Protein AF-0000000080262424 (afdb_homodimer)

InterPro domains:
  IPR027806 Harbinger transposase-derived nuclease domain [PF13359] (207-364)
  IPR045249 Putative nuclease HARBI1-like [PTHR22930] (76-381)

Sequence (834 aa):
MPSRVNRRQLVRSIDVTILTDLIVTEVLDSSSDDQDRKMDEESESSSDDDHTTTAIARCYAADSRYLSPRQWLPKTKELVDIIFKSDDVTFKRNSRMSRQAFYGIAQKIRDYKVFKNKSNLSQADPAEQLMIALGRFGFDGSGSSLWKDGAYFGVGEGTVNLYTERVMVALLSLERHTVFWPKTAERMQIRRRIEEAHKFRNCIGYVDGTLVGLEEKPAGSGEDYFLRKSGYAINAMIVVDDQKIVRHVYAGWSGGAHDHRVFVYSNFARFPSDYFANGEYLLADSAYPTSDITVPTHKKPAADIAENREFNPIHAGTRVAAEHMIGILKGRFKSLKRLRVHIKEKKDLAWAVYWIRVCCIPHNLLEKDPYDEEWTEEGANAEENEDDELAIHLQADSCQTGRMKREAVKQSVLGRYMPSRVNRRQLVRSIDVTILTDLIVTEVLDSSSDDQDRKMDEESESSSDDDHTTTAIARCYAADSRYLSPRQWLPKTKELVDIIFKSDDVTFKRNSRMSRQAFYGIAQKIRDYKVFKNKSNLSQADPAEQLMIALGRFGFDGSGSSLWKDGAYFGVGEGTVNLYTERVMVALLSLERHTVFWPKTAERMQIRRRIEEAHKFRNCIGYVDGTLVGLEEKPAGSGEDYFLRKSGYAINAMIVVDDQKIVRHVYAGWSGGAHDHRVFVYSNFARFPSDYFANGEYLLADSAYPTSDITVPTHKKPAADIAENREFNPIHAGTRVAAEHMIGILKGRFKSLKRLRVHIKEKKDLAWAVYWIRVCCIPHNLLEKDPYDEEWTEEGANAEENEDDELAIHLQADSCQTGRMKREAVKQSVLGRY

Foldseek 3Di:
DPDPPPVVVVLVVVLVVLLVCLLCCVVVVVPDDDDDPDDDPDDPDDSPVSLLSNLLSVLVVLVPPPPPPCPQPPQCLVLLVCLVPDDQVSVCLQQVFGPVLLVVVLVQLQPPVLQDDPDPDHHDRLSSLSSLLSNQQQDDDPCSQLCNSCVNSRHHSSSSVSSNSSVLSSLVVCCCVQAAADDPVVQVVLQVVCCVVQVQHQERWAKEKDWQAAPDDADDDDDDVCPVPGHWTKIKIWIATQLLGTHDIQILHTPPDFPQVSVCPDCCNVPVVVRGDQQHAHEYAPRHEQDSHYAYQDDPPVCVPPLSVVLRVSSVVSNVSNVVSVLQLCLSGVCRNYPHFHHHDSSRSSVVSSSVSSSSSSSSSCSVTDHDCVSRDVDDPPPPPPCPPVSVVVNVVRDPNRVVSNVVSSCSSVVND/DPDPPVVVVVVVVVLVVLLVCLLCVVVVVVPDDDDDPDDDPDDPDDNPVRLLSNLVSVLVVLVPPPPDPPPQPPQCLVLLVCLVPDDQVSVCLQQVFGPVLLVVLLVQLQPPPLQDDPDPDHHDRLSSLSSLLSNLQQDDDPCSQLCNSCVNSRHHSSSSVSSNSSVLSSLVVCCCVQAAQDDPVVQVVLQVVCCVVQVQHQERWAKDKDKQAAPDDAPDDDDPLCPPPGHWIKIKIFTATQLLGTHDIQIQHTPPDFPQVSVCPDCCNVPVVVRGDQQHAHEYACRHAQDSHYAYQDDPPVCVPPLSVVLRVSSVVSNVSNVVSVLQLCLSRVCRNYPHFHHHDSSRSSVVSSSVSSSSSSSSSCSVTDHDCVSRDVDDDPPPPPCPPVSVVVNVVRDPNRVVSNVVSSCSSVVND

pLDDT: mean 74.92, std 25.89, range [19.5, 97.94]

Secondary structure (DSSP, 8-state):
---TTHHHHHHHHHHHHHHHHHHHHHHHGGG--S-------------THHHHHHHHHHHHHGGGGTTS--------HHHHHHHHTS-HHHHHHHHSS-HHHHHHHHHHHTTSGGG--SSSSPPPPHHHHHHHHHHHHH--SGGG-HHHHHHHHTS-HHHHHHHHHHHHHHHHTTHHHHS----HHHHHHHHHHHHHHH--TTEEEEEEEEEEEESSPPSS--SS----SS-SEEEEEEEE-TTS-EEEEEEEEETTS-HHHHHHTSHHHH-GGGT--TT-EEEE-TTSPP-SSEEEPPPTTGGGSHHHHHHHHHHHHHHHHHHHHHHHHHHHSGGGTEE-----SHHHHHHHHHHHHHHHHHHHHTTTSPPPGGGS------------HHHHHHGGG--HHHHHHHHHHHHHHHT--/---TTHHHHHHHHHHHHHHHHHHHHHHHGGG--S-------------THHHHHHHHHHHHHGGG---S--------THHHHHHHTS-HHHHHHHHSS-HHHHHHHHHHHTTSGGG--SSSSPPPPHHHHHHHHHHHHH--SGGG-HHHHHHHHTS-HHHHHHHHHHHHHHHHTTHHHHS-PPPHHHHHHHHHHHHHHH--TTEEEEEEEEEEEESSPPSS--GGG--SSS--EEEEEEEE-TTS-EEEEEEEEETTS-HHHHHHTSHHHH-GGGT--TT-EEEE-TTSPP-SSEEEPPPTTGGGSHHHHHHHHHHHHHHHHHHHHHHHHHHHSGGGTEE-----SHHHHHHHHHHHHHHHHHHHHTTTSPPPGGGS------------HHHHHHGGG--HHHHHHHHHHHHHHHT--

Solvent-accessible surface area (backbone atoms only — not comparable to full-atom values): 45722 Å² total; per-residue (Å²): 130,86,69,85,64,64,65,57,55,55,60,52,57,56,56,54,53,57,52,54,50,59,60,43,47,69,66,52,54,70,70,69,83,85,80,90,76,82,76,85,80,78,90,84,75,79,67,76,65,50,60,61,46,45,46,44,46,50,48,64,55,62,69,72,68,72,69,65,80,74,72,72,57,84,64,36,60,57,41,43,51,50,47,77,71,42,57,72,67,58,32,23,67,48,52,60,38,49,73,67,57,46,51,51,54,34,57,72,42,50,79,38,68,84,63,56,55,95,52,93,62,76,57,78,53,54,55,60,30,42,44,54,28,28,45,56,37,38,21,15,44,63,27,46,30,57,60,49,44,8,62,52,41,24,46,52,42,67,52,49,53,46,31,29,36,43,41,44,38,42,49,50,71,43,28,79,80,51,44,40,72,70,50,73,70,55,38,52,52,43,14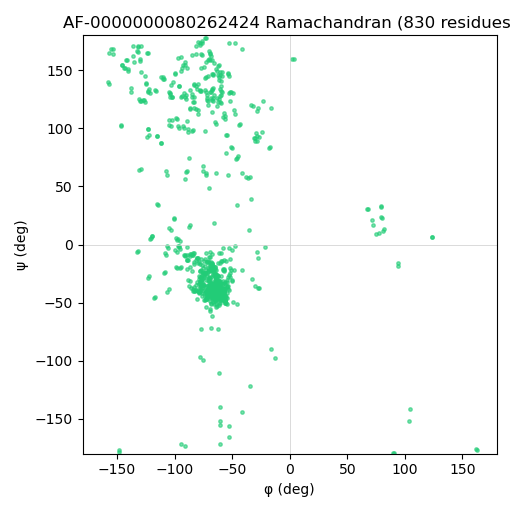,49,52,39,25,72,75,70,44,39,73,43,27,54,32,26,42,48,71,45,68,31,25,32,67,40,66,58,61,76,90,92,68,69,83,55,51,61,77,51,66,50,29,33,24,30,39,40,30,21,36,96,81,53,37,51,30,44,77,54,60,72,39,52,50,73,56,49,56,33,58,55,46,59,70,30,61,63,60,71,43,38,76,81,77,39,60,93,74,30,27,28,42,30,51,57,64,39,56,38,29,71,51,27,40,34,41,64,46,86,67,61,25,70,39,67,70,39,52,59,44,36,57,56,51,49,62,64,42,44,48,46,58,50,38,52,42,48,50,34,25,44,28,22,18,45,56,30,28,86,52,70,33,64,48,70,68,36,44,52,48,51,35,46,54,58,56,40,57,50,33,59,51,44,73,40,69,85,49,83,77,63,69,84,42,41,63,82,59,78,66,77,58,69,69,72,76,47,70,62,57,62,62,56,50,62,71,42,42,73,61,5,54,51,45,41,51,50,51,46,26,54,58,71,67,59,127,130,88,68,83,66,60,63,56,55,51,60,52,54,56,56,53,54,56,50,54,50,60,60,45,47,70,67,52,55,71,68,69,82,87,79,92,73,80,74,86,78,77,88,83,76,80,67,75,66,52,61,61,45,47,47,46,47,48,50,64,55,61,70,72,66,72,68,63,80,73,73,72,59,84,62,36,63,56,41,46,49,50,47,74,70,41,55,71,68,59,33,23,69,4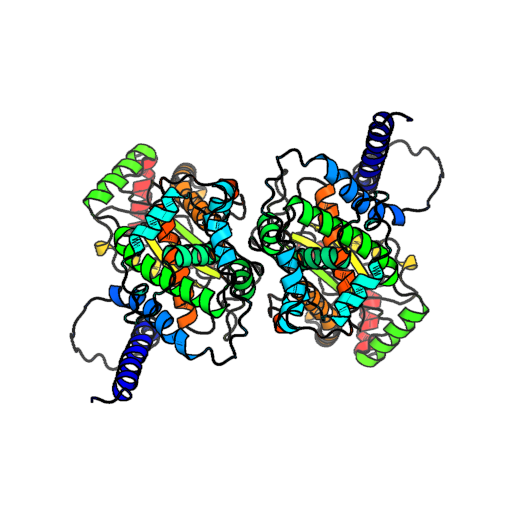9,51,58,38,49,71,67,59,46,52,51,52,35,57,75,40,48,79,38,69,83,65,55,56,95,53,94,61,76,57,78,55,56,55,57,30,42,43,54,29,29,45,55,37,38,21,15,45,65,27,47,31,57,62,49,45,9,62,53,42,23,46,51,41,67,51,48,54,47,32,29,36,44,43,44,39,42,48,50,70,45,27,78,80,51,42,40,73,68,50,72,71,54,37,52,52,42,13,50,51,39,24,72,73,68,45,38,73,42,27,53,32,24,42,46,73,46,65,30,26,32,67,41,69,57,61,75,84,80,70,69,74,51,46,64,78,50,68,44,29,35,24,29,39,39,30,21,36,95,80,54,36,49,30,42,78,55,61,70,39,51,48,75,54,48,56,32,59,57,48,59,70,31,62,61,58,72,42,38,77,82,76,38,61,93,74,28,26,28,42,31,51,56,64,38,60,35,29,72,49,27,40,36,41,66,46,84,68,61,25,69,40,68,70,40,50,59,44,34,58,56,52,48,64,61,42,44,46,45,56,50,37,52,43,49,49,34,27,44,27,22,18,47,56,30,27,86,52,69,32,64,48,71,68,35,44,52,49,51,36,47,53,56,56,40,56,50,32,58,49,44,72,39,70,88,48,84,76,63,68,83,43,42,69,84,54,80,66,75,58,70,70,71,75,47,72,62,57,61,61,56,53,64,70,42,43,70,60,5,53,51,45,40,50,50,50,46,27,53,57,71,66,59,127

Nearest PDB structures (foldseek):
  2p7n-assembly1_A-2  TM=1.293E-01  e=2.116E+00  Chromobacterium violaceum

Radius of gyration: 30.17 Å; Cα contacts (8 Å, |Δi|>4): 1193; chains: 2; bounding box: 90×84×105 Å

Organism: Ramazzottius varieornatus (NCBI:txid947166)

Structure (mmCIF, N/CA/C/O backbone):
data_AF-0000000080262424-model_v1
#
loop_
_entity.id
_entity.type
_entity.pdbx_description
1 polymer 'DDE Tnp4 domain-containing protein'
#
loop_
_atom_site.group_PDB
_atom_site.id
_atom_site.type_symbol
_atom_site.label_atom_id
_atom_site.label_alt_id
_atom_site.label_comp_id
_atom_site.label_asym_id
_atom_site.label_entity_id
_atom_site.label_seq_id
_atom_site.pdbx_PDB_ins_code
_atom_site.Cartn_x
_atom_site.Cartn_y
_atom_site.Cartn_z
_atom_site.occupancy
_atom_site.B_iso_or_equiv
_atom_site.auth_seq_id
_atom_site.auth_comp_id
_atom_site.auth_asym_id
_atom_site.auth_atom_id
_atom_site.pdbx_PDB_model_num
ATOM 1 N N . MET A 1 1 ? 48.031 -15.844 -16.469 1 21.17 1 MET A N 1
ATOM 2 C CA . MET A 1 1 ? 48.094 -14.398 -16.281 1 21.17 1 MET A CA 1
ATOM 3 C C . MET A 1 1 ? 47.406 -13.664 -17.422 1 21.17 1 MET A C 1
ATOM 5 O O . MET A 1 1 ? 47.656 -12.469 -17.641 1 21.17 1 MET A O 1
ATOM 9 N N . PRO A 1 2 ? 46.562 -14.398 -18.344 1 29.42 2 PRO A N 1
ATOM 10 C CA . PRO A 1 2 ? 45.719 -13.773 -19.359 1 29.42 2 PRO A CA 1
ATOM 11 C C . PRO A 1 2 ? 44.812 -12.68 -18.781 1 29.42 2 PRO A C 1
ATOM 13 O O . PRO A 1 2 ? 44.375 -12.773 -17.625 1 29.42 2 PRO A O 1
ATOM 16 N N . SER A 1 3 ? 44.875 -11.422 -19.297 1 25.44 3 SER A N 1
ATOM 17 C CA . SER A 1 3 ? 44.594 -10.078 -18.797 1 25.44 3 SER A CA 1
ATOM 18 C C . SER A 1 3 ? 43.125 -9.898 -18.5 1 25.44 3 SER A C 1
ATOM 20 O O . SER A 1 3 ? 42.25 -10.477 -19.188 1 25.44 3 SER A O 1
ATOM 22 N N . ARG A 1 4 ? 42.688 -9.367 -17.188 1 31.66 4 ARG A N 1
ATOM 23 C CA . ARG A 1 4 ? 41.5 -9.016 -16.438 1 31.66 4 ARG A CA 1
ATOM 24 C C . ARG A 1 4 ? 40.562 -8.141 -17.266 1 31.66 4 ARG A C 1
ATOM 26 O O . ARG A 1 4 ? 39.406 -7.926 -16.891 1 31.66 4 ARG A O 1
ATOM 33 N N . VAL A 1 5 ? 41.125 -7.434 -18.328 1 30.23 5 VAL A N 1
ATOM 34 C CA . VAL A 1 5 ? 40.5 -6.336 -19.062 1 30.23 5 VAL A CA 1
ATOM 35 C C . VAL A 1 5 ? 39.531 -6.895 -20.094 1 30.23 5 VAL A C 1
ATOM 37 O O . VAL A 1 5 ? 38.438 -6.344 -20.281 1 30.23 5 VAL A O 1
ATOM 40 N N . ASN A 1 6 ? 39.875 -7.879 -20.875 1 28.39 6 ASN A N 1
ATOM 41 C CA . ASN A 1 6 ? 39.188 -8.273 -22.094 1 28.39 6 ASN A CA 1
ATOM 42 C C . ASN A 1 6 ? 37.875 -8.992 -21.781 1 28.39 6 ASN A C 1
ATOM 44 O O . ASN A 1 6 ? 37 -9.117 -22.641 1 28.39 6 ASN A O 1
ATOM 48 N N . ARG A 1 7 ? 37.781 -9.664 -20.625 1 26.98 7 ARG A N 1
ATOM 49 C CA . ARG A 1 7 ? 36.562 -10.414 -20.312 1 26.98 7 ARG A CA 1
ATOM 50 C C . ARG A 1 7 ? 35.438 -9.477 -19.906 1 26.98 7 ARG A C 1
ATOM 52 O O . ARG A 1 7 ? 34.281 -9.891 -19.812 1 26.98 7 ARG A O 1
ATOM 59 N N . ARG A 1 8 ? 35.844 -8.203 -19.469 1 29 8 ARG A N 1
ATOM 60 C CA . ARG A 1 8 ? 34.844 -7.215 -19.078 1 29 8 ARG A CA 1
ATOM 61 C C . ARG A 1 8 ? 34.094 -6.664 -20.281 1 29 8 ARG A C 1
ATOM 63 O O . ARG A 1 8 ? 32.906 -6.352 -20.203 1 29 8 ARG A O 1
ATOM 70 N N . GLN A 1 9 ? 34.844 -6.512 -21.406 1 28.81 9 GLN A N 1
ATOM 71 C CA . GLN A 1 9 ? 34.281 -5.902 -22.609 1 28.81 9 GLN A CA 1
ATOM 72 C C . GLN A 1 9 ? 33.281 -6.836 -23.281 1 28.81 9 GLN A C 1
ATOM 74 O O . GLN A 1 9 ? 32.281 -6.383 -23.797 1 28.81 9 GLN A O 1
ATOM 79 N N . LEU A 1 10 ? 33.656 -8.109 -23.391 1 27.2 10 LEU A N 1
ATOM 80 C CA . LEU A 1 10 ? 32.844 -9.031 -24.156 1 27.2 10 LEU A CA 1
ATOM 81 C C . LEU A 1 10 ? 31.516 -9.305 -23.422 1 27.2 10 LEU A C 1
ATOM 83 O O . LEU A 1 10 ? 30.469 -9.391 -24.047 1 27.2 10 LEU A O 1
ATOM 87 N N . VAL A 1 11 ? 31.641 -9.375 -22.109 1 28.83 11 VAL A N 1
ATOM 88 C CA . VAL A 1 11 ? 30.438 -9.703 -21.344 1 28.83 11 VAL A CA 1
ATOM 89 C C . VAL A 1 11 ? 29.469 -8.531 -21.375 1 28.83 11 VAL A C 1
ATOM 91 O O . VAL A 1 11 ? 28.25 -8.719 -21.266 1 28.83 11 VAL A O 1
ATOM 94 N N . ARG A 1 12 ? 29.969 -7.285 -21.688 1 30.77 12 ARG A N 1
ATOM 95 C CA . ARG A 1 12 ? 29.156 -6.074 -21.828 1 30.77 12 ARG A CA 1
ATOM 96 C C . ARG A 1 12 ? 28.359 -6.098 -23.125 1 30.77 12 ARG A C 1
ATOM 98 O O . ARG A 1 12 ? 27.219 -5.633 -23.172 1 30.77 12 ARG A O 1
ATOM 105 N N . SER A 1 13 ? 29.062 -6.426 -24.25 1 29.61 13 SER A N 1
ATOM 106 C CA . SER A 1 13 ? 28.484 -6.258 -25.594 1 29.61 13 SER A CA 1
ATOM 107 C C . SER A 1 13 ? 27.391 -7.289 -25.859 1 29.61 13 SER A C 1
ATOM 109 O O . SER A 1 13 ? 26.391 -6.98 -26.5 1 29.61 13 SER A O 1
ATOM 111 N N . ILE A 1 14 ? 27.734 -8.539 -25.531 1 28.28 14 ILE A N 1
ATOM 112 C CA . ILE A 1 14 ? 26.766 -9.555 -25.953 1 28.28 14 ILE A CA 1
ATOM 113 C C . ILE A 1 14 ? 25.484 -9.414 -25.125 1 28.28 14 ILE A C 1
ATOM 115 O O . ILE A 1 14 ? 24.391 -9.539 -25.672 1 28.28 14 ILE A O 1
ATOM 119 N N . ASP A 1 15 ? 25.656 -9.031 -23.844 1 30.08 15 ASP A N 1
ATOM 120 C CA . ASP A 1 15 ? 24.625 -9.258 -22.844 1 30.08 15 ASP A CA 1
ATOM 121 C C . ASP A 1 15 ? 23.547 -8.188 -22.938 1 30.08 15 ASP A C 1
ATOM 123 O O . ASP A 1 15 ? 22.359 -8.477 -22.734 1 30.08 15 ASP A O 1
ATOM 127 N N . VAL A 1 16 ? 23.938 -6.953 -23.328 1 30.02 16 VAL A N 1
ATOM 128 C CA . VAL A 1 16 ? 23.016 -5.84 -23.516 1 30.02 16 VAL A CA 1
ATOM 129 C C . VAL A 1 16 ? 22.25 -6.016 -24.828 1 30.02 16 VAL A C 1
ATOM 131 O O . VAL A 1 16 ? 21.062 -5.695 -24.906 1 30.02 16 VAL A O 1
ATOM 134 N N . THR A 1 17 ? 22.922 -6.535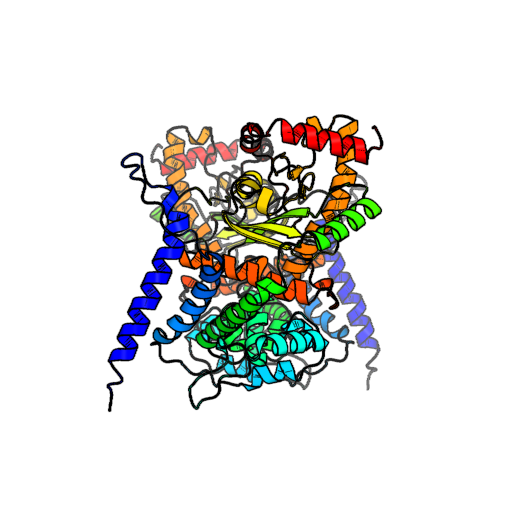 -25.875 1 29.23 17 THR A N 1
ATOM 135 C CA . THR A 1 17 ? 22.344 -6.57 -27.203 1 29.23 17 THR A CA 1
ATOM 136 C C . THR A 1 17 ? 21.203 -7.598 -27.266 1 29.23 17 THR A C 1
ATOM 138 O O . THR A 1 17 ? 20.172 -7.355 -27.906 1 29.23 17 THR A O 1
ATOM 141 N N . ILE A 1 18 ? 21.453 -8.797 -26.594 1 29.95 18 ILE A N 1
ATOM 142 C CA . ILE A 1 18 ? 20.438 -9.828 -26.719 1 29.95 18 ILE A CA 1
ATOM 143 C C . ILE A 1 18 ? 19.219 -9.461 -25.875 1 29.95 18 ILE A C 1
ATOM 145 O O . ILE A 1 18 ? 18.078 -9.758 -26.25 1 29.95 18 ILE A O 1
ATOM 149 N N . LEU A 1 19 ? 19.453 -8.609 -24.812 1 30.17 19 LEU A N 1
ATOM 150 C CA . LEU A 1 19 ? 18.391 -8.203 -23.891 1 30.17 19 LEU A CA 1
ATOM 151 C C . LEU A 1 19 ? 17.375 -7.301 -24.594 1 30.17 19 LEU A C 1
ATOM 153 O O . LEU A 1 19 ? 16.172 -7.469 -24.438 1 30.17 19 LEU A O 1
ATOM 157 N N . THR A 1 20 ? 17.875 -6.293 -25.266 1 29.17 20 THR A N 1
ATOM 158 C CA . THR A 1 20 ? 17.109 -5.277 -25.984 1 29.17 20 THR A CA 1
ATOM 159 C C . THR A 1 20 ? 16.359 -5.895 -27.156 1 29.17 20 THR A C 1
ATOM 161 O O . THR A 1 20 ? 15.219 -5.523 -27.438 1 29.17 20 THR A O 1
ATOM 164 N N . ASP A 1 21 ? 16.938 -6.777 -27.812 1 30.28 21 ASP A N 1
ATOM 165 C CA . ASP A 1 21 ? 16.344 -7.25 -29.062 1 30.28 21 ASP A CA 1
ATOM 166 C C . ASP A 1 21 ? 15.148 -8.164 -28.797 1 30.28 21 ASP A C 1
ATOM 168 O O . ASP A 1 21 ? 14.156 -8.125 -29.516 1 30.28 21 ASP A O 1
ATOM 172 N N . LEU A 1 22 ? 15.188 -8.984 -27.688 1 30.83 22 LEU A N 1
ATOM 173 C CA . LEU A 1 22 ? 14.117 -9.953 -27.484 1 30.83 22 LEU A CA 1
ATOM 174 C C . LEU A 1 22 ? 12.875 -9.281 -26.922 1 30.83 22 LEU A C 1
ATOM 176 O O . LEU A 1 22 ? 11.75 -9.609 -27.297 1 30.83 22 LEU A O 1
ATOM 180 N N . ILE A 1 23 ? 12.992 -8.336 -25.984 1 30.97 23 ILE A N 1
ATOM 181 C CA . ILE A 1 23 ? 11.852 -7.602 -25.438 1 30.97 23 ILE A CA 1
ATOM 182 C C . ILE A 1 23 ? 11.211 -6.746 -26.531 1 30.97 23 ILE A C 1
ATOM 184 O O . ILE A 1 23 ? 9.984 -6.703 -26.656 1 30.97 23 ILE A O 1
ATOM 188 N N . VAL A 1 24 ? 12.055 -6.016 -27.297 1 30.89 24 VAL A N 1
ATOM 189 C CA . VAL A 1 24 ? 11.648 -5.059 -28.312 1 30.89 24 VAL A CA 1
ATOM 190 C C . VAL A 1 24 ? 11.039 -5.801 -29.5 1 30.89 24 VAL A C 1
ATOM 192 O O . VAL A 1 24 ? 10.117 -5.305 -30.141 1 30.89 24 VAL A O 1
ATOM 195 N N . THR A 1 25 ? 11.562 -7.023 -29.703 1 31.34 25 THR A N 1
ATOM 196 C CA . THR A 1 25 ? 11.047 -7.59 -30.953 1 31.34 25 THR A CA 1
ATOM 197 C C . THR A 1 25 ? 9.555 -7.898 -30.828 1 31.34 25 THR A C 1
ATOM 199 O O . THR A 1 25 ? 8.789 -7.668 -31.766 1 31.34 25 THR A O 1
ATOM 202 N N . GLU A 1 26 ? 9.203 -8.508 -29.594 1 32.41 26 GLU A N 1
ATOM 203 C CA . GLU A 1 26 ? 7.816 -8.961 -29.609 1 32.41 26 GLU A CA 1
ATOM 204 C C . GLU A 1 26 ? 6.852 -7.797 -29.391 1 32.41 26 GLU A C 1
ATOM 206 O O . GLU A 1 26 ? 5.777 -7.762 -30 1 32.41 26 GLU A O 1
ATOM 211 N N . VAL A 1 27 ? 7.219 -6.84 -28.547 1 30.53 27 VAL A N 1
ATOM 212 C CA . VAL A 1 27 ? 6.281 -5.738 -28.344 1 30.53 27 VAL A CA 1
ATOM 213 C C . VAL A 1 27 ? 6.332 -4.797 -29.547 1 30.53 27 VAL A C 1
ATOM 215 O O . VAL A 1 27 ? 5.297 -4.297 -29.984 1 30.53 27 VAL A O 1
ATOM 218 N N . LEU A 1 28 ? 7.602 -4.492 -30.016 1 31.19 28 LEU A N 1
ATOM 219 C CA . LEU A 1 28 ? 7.766 -3.455 -31.031 1 31.19 28 LEU A CA 1
ATOM 220 C C . LEU A 1 28 ? 7.27 -3.939 -32.406 1 31.19 28 LEU A C 1
ATOM 222 O O . LEU A 1 28 ? 7.262 -3.18 -33.375 1 31.19 28 LEU A O 1
ATOM 226 N N . ASP A 1 29 ? 7.238 -5.277 -32.531 1 31.3 29 ASP A N 1
ATOM 227 C CA . ASP A 1 29 ? 6.914 -5.586 -33.906 1 31.3 29 ASP A CA 1
ATOM 228 C C . ASP A 1 29 ? 5.535 -5.047 -34.281 1 31.3 29 ASP A C 1
ATOM 230 O O . ASP A 1 29 ? 5.094 -5.191 -35.438 1 31.3 29 ASP A O 1
ATOM 234 N N . SER A 1 30 ? 4.785 -4.727 -33.25 1 28.67 30 SER A N 1
ATOM 235 C CA . SER A 1 30 ? 3.451 -4.562 -33.812 1 28.67 30 SER A CA 1
ATOM 236 C C . SER A 1 30 ? 3.309 -3.211 -34.5 1 28.67 30 SER A C 1
ATOM 238 O O . SER A 1 30 ? 2.256 -2.902 -35.062 1 28.67 30 SER A O 1
ATOM 240 N N . SER A 1 31 ? 4.309 -2.24 -34.219 1 27.61 31 SER A N 1
ATOM 241 C CA . SER A 1 31 ? 3.879 -1.013 -34.875 1 27.61 31 SER A CA 1
ATOM 242 C C . SER A 1 31 ? 4.324 -0.985 -36.344 1 27.61 31 SER A C 1
ATOM 244 O O . SER A 1 31 ? 4.242 0.052 -37 1 27.61 31 SER A O 1
ATOM 246 N N . SER A 1 32 ? 5.492 -1.845 -36.719 1 27.59 32 SER A N 1
ATOM 247 C CA . SER A 1 32 ? 5.973 -1.416 -38.031 1 27.59 32 SER A CA 1
ATOM 248 C C . SER A 1 32 ? 4.887 -1.554 -39.094 1 27.59 32 SER A C 1
ATOM 250 O O . SER A 1 32 ? 4.176 -2.561 -39.125 1 27.59 32 SER A O 1
ATOM 252 N N . ASP A 1 33 ? 4.738 -0.551 -39.969 1 25.78 33 ASP A N 1
ATOM 253 C CA . ASP A 1 33 ? 3.926 -0.289 -41.156 1 25.78 33 ASP A CA 1
ATOM 254 C C . ASP A 1 33 ? 4.066 -1.415 -42.156 1 25.78 33 ASP A C 1
ATOM 256 O O . ASP A 1 33 ? 5 -2.215 -42.094 1 25.78 33 ASP A O 1
ATOM 260 N N . ASP A 1 34 ? 3.812 -1.229 -43.625 1 25.61 34 ASP A N 1
ATOM 261 C CA . ASP A 1 34 ? 3.363 -1.818 -44.875 1 25.61 34 ASP A CA 1
ATOM 262 C C . ASP A 1 34 ? 4.438 -2.725 -45.5 1 25.61 34 ASP A C 1
ATOM 264 O O . ASP A 1 34 ? 4.121 -3.744 -46.094 1 25.61 34 ASP A O 1
ATOM 268 N N . GLN A 1 35 ? 5.648 -2.168 -46.125 1 23.17 35 GLN A N 1
ATOM 269 C CA . GLN A 1 35 ? 5.965 -2.541 -47.5 1 23.17 35 GLN A CA 1
ATOM 270 C C . GLN A 1 35 ? 6.516 -3.961 -47.594 1 23.17 35 GLN A C 1
ATOM 272 O O . GLN A 1 35 ? 6.07 -4.766 -48.406 1 23.17 35 GLN A O 1
ATOM 277 N N . ASP A 1 36 ? 7.969 -4.172 -47.688 1 24.23 36 ASP A N 1
ATOM 278 C CA . ASP A 1 36 ? 8.641 -5.172 -48.531 1 24.23 36 ASP A CA 1
ATOM 279 C C . ASP A 1 36 ? 8.586 -6.551 -47.844 1 24.23 36 ASP A C 1
ATOM 281 O O . ASP A 1 36 ? 9 -6.707 -46.719 1 24.23 36 ASP A O 1
ATOM 285 N N . ARG A 1 37 ? 7.77 -7.684 -48.406 1 21.73 37 ARG A N 1
ATOM 286 C CA . ARG A 1 37 ? 7.516 -9.117 -48.25 1 21.73 37 ARG A CA 1
ATOM 287 C C . ARG A 1 37 ? 8.82 -9.906 -48.281 1 21.73 37 ARG A C 1
ATOM 289 O O . ARG A 1 37 ? 8.836 -11.078 -48.656 1 21.73 37 ARG A O 1
ATOM 296 N N . LYS A 1 38 ? 9.992 -9.453 -48.469 1 22.58 38 LYS A N 1
ATOM 297 C CA . LYS A 1 38 ? 10.93 -10.469 -48.938 1 22.58 38 LYS A CA 1
ATOM 298 C C . LYS A 1 38 ? 10.945 -11.68 -48 1 22.58 38 LYS A C 1
ATOM 300 O O . LYS A 1 38 ? 10.742 -11.539 -46.781 1 22.58 38 LYS A O 1
ATOM 305 N N . MET A 1 39 ? 11.172 -13.07 -48.406 1 19.5 39 MET A N 1
ATOM 306 C CA . MET A 1 39 ? 10.914 -14.5 -48.312 1 19.5 39 MET A CA 1
ATOM 307 C C . MET A 1 39 ? 11.555 -15.086 -47.062 1 19.5 39 MET A C 1
ATOM 309 O O . MET A 1 39 ? 11.336 -16.25 -46.719 1 19.5 39 MET A O 1
ATOM 313 N N . ASP A 1 40 ? 12.672 -14.547 -46.438 1 22 40 ASP A N 1
ATOM 314 C CA . ASP A 1 40 ? 13.547 -15.648 -46.031 1 22 40 ASP A CA 1
ATOM 315 C C . ASP A 1 40 ? 12.953 -16.422 -44.875 1 22 40 ASP A C 1
ATOM 317 O O . ASP A 1 40 ? 12.383 -15.836 -43.938 1 22 40 ASP A O 1
ATOM 321 N N . GLU A 1 41 ? 12.586 -17.781 -44.781 1 22.36 41 GLU A N 1
ATOM 322 C CA . GLU A 1 41 ? 12.016 -18.969 -44.125 1 22.36 41 GLU A CA 1
ATOM 323 C C . GLU A 1 41 ? 12.609 -19.156 -42.75 1 22.36 41 GLU A C 1
ATOM 325 O O . GLU A 1 41 ? 12.375 -20.188 -42.094 1 22.36 41 GLU A O 1
ATOM 330 N N . GLU A 1 42 ? 13.734 -18.438 -42.344 1 22.86 42 GLU A N 1
ATOM 331 C CA . GLU A 1 42 ? 14.562 -19.219 -41.406 1 22.86 42 GLU A CA 1
ATOM 332 C C . GLU A 1 42 ? 13.789 -19.578 -40.156 1 22.86 42 GLU A C 1
ATOM 334 O O . GLU A 1 42 ? 12.75 -18.984 -39.844 1 22.86 42 GLU A O 1
ATOM 339 N N . SER A 1 43 ? 14.555 -19.859 -38.875 1 23.25 43 SER A N 1
ATOM 340 C CA . SER A 1 43 ? 14.539 -20.859 -37.781 1 23.25 43 SER A CA 1
ATOM 341 C C . SER A 1 43 ? 13.609 -20.438 -36.656 1 23.25 43 SER A C 1
ATOM 343 O O . SER A 1 43 ? 13.656 -19.281 -36.219 1 23.25 43 SER A O 1
ATOM 345 N N . GLU A 1 44 ? 12.43 -20.953 -36.375 1 26.27 44 GLU A N 1
ATOM 346 C CA . GLU A 1 44 ? 11.227 -20.922 -35.531 1 26.27 44 GLU A CA 1
ATOM 347 C C . GLU A 1 44 ? 11.578 -21.078 -34.062 1 26.27 44 GLU A C 1
ATOM 349 O O . GLU A 1 44 ? 10.695 -21.109 -33.188 1 26.27 44 GLU A O 1
ATOM 354 N N . SER A 1 45 ? 12.773 -21.641 -33.688 1 25.86 45 SER A N 1
ATOM 355 C CA . SER A 1 45 ? 12.812 -22.469 -32.469 1 25.86 45 SER A CA 1
ATOM 356 C C . SER A 1 45 ? 12.438 -21.688 -31.234 1 25.86 45 SER A C 1
ATOM 358 O O . SER A 1 45 ? 11.516 -22.062 -30.5 1 25.86 45 SER A O 1
ATOM 360 N N . SER A 1 46 ? 13.516 -21.406 -30.234 1 28.53 46 SER A N 1
ATOM 361 C CA . SER A 1 46 ? 13.664 -21.578 -28.781 1 28.53 46 SER A CA 1
ATOM 362 C C . SER A 1 46 ? 13.203 -20.344 -28.031 1 28.53 46 SER A C 1
ATOM 364 O O . SER A 1 46 ? 14 -19.438 -27.766 1 28.53 46 SER A O 1
ATOM 366 N N . SER A 1 47 ? 12.086 -19.891 -28.156 1 30.23 47 SER A N 1
ATOM 367 C CA . SER A 1 47 ? 11.75 -18.578 -27.641 1 30.23 47 SER A CA 1
ATOM 368 C C . SER A 1 47 ? 11.586 -18.609 -26.125 1 30.23 47 SER A C 1
ATOM 370 O O . SER A 1 47 ? 11.422 -17.562 -25.484 1 30.23 47 SER A O 1
ATOM 372 N N . ASP A 1 48 ? 11.266 -19.812 -25.656 1 30.48 48 ASP A N 1
ATOM 373 C CA . ASP A 1 48 ? 10.938 -19.938 -24.234 1 30.48 48 ASP A CA 1
ATOM 374 C C . ASP A 1 48 ? 12.125 -19.547 -23.359 1 30.48 48 ASP A C 1
ATOM 376 O O . ASP A 1 48 ? 11.953 -19.141 -22.203 1 30.48 48 ASP A O 1
ATOM 380 N N . ASP A 1 49 ? 13.344 -19.891 -23.844 1 32.12 49 ASP A N 1
ATOM 381 C CA . ASP A 1 49 ? 14.594 -19.781 -23.094 1 32.12 49 ASP A CA 1
ATOM 382 C C . ASP A 1 49 ? 14.953 -18.312 -22.828 1 32.12 49 ASP A C 1
ATOM 384 O O . ASP A 1 49 ? 15.852 -18.031 -22.047 1 32.12 49 ASP A O 1
ATOM 388 N N . ASP A 1 50 ? 14.18 -17.375 -23.469 1 35.84 50 ASP A N 1
ATOM 389 C CA . ASP A 1 50 ? 14.672 -16 -23.547 1 35.84 50 ASP A CA 1
ATOM 390 C C . ASP A 1 50 ? 14.281 -15.203 -22.312 1 35.84 50 ASP A C 1
ATOM 392 O O . ASP A 1 50 ? 15.047 -14.352 -21.859 1 35.84 50 ASP A O 1
ATOM 396 N N . HIS A 1 51 ? 13.109 -15.586 -21.766 1 36.69 51 HIS A N 1
ATOM 397 C CA . HIS A 1 51 ? 12.617 -14.805 -20.641 1 36.69 51 HIS A CA 1
ATOM 398 C C . HIS A 1 51 ? 13.43 -15.078 -19.375 1 36.69 51 HIS A C 1
ATOM 400 O O . HIS A 1 51 ? 13.703 -14.164 -18.594 1 36.69 51 HIS A O 1
ATOM 406 N N . THR A 1 52 ? 13.734 -16.344 -19.188 1 37.06 52 THR A N 1
ATOM 407 C CA . THR A 1 52 ? 14.57 -16.75 -18.062 1 37.06 52 THR A CA 1
ATOM 408 C C . THR A 1 52 ? 15.953 -16.094 -18.156 1 37.06 52 THR A C 1
ATOM 410 O O . THR A 1 52 ? 16.516 -15.672 -17.156 1 37.06 52 THR A O 1
ATOM 413 N N . THR A 1 53 ? 16.312 -15.914 -19.375 1 37.72 53 THR A N 1
ATOM 414 C CA . THR A 1 53 ? 17.641 -15.383 -19.656 1 37.72 53 THR A CA 1
ATOM 415 C C . THR A 1 53 ? 17.719 -13.898 -19.297 1 37.72 53 THR A C 1
ATOM 417 O O . THR A 1 53 ? 18.719 -13.438 -18.75 1 37.72 53 THR A O 1
ATOM 420 N N . THR A 1 54 ? 16.578 -13.211 -19.422 1 38.28 54 THR A N 1
ATOM 421 C CA . THR A 1 54 ? 16.531 -11.781 -19.141 1 38.28 54 THR A CA 1
ATOM 422 C C . THR A 1 54 ? 16.641 -11.516 -17.641 1 38.28 54 THR A C 1
ATOM 424 O O . THR A 1 54 ? 17.359 -10.609 -17.219 1 38.28 54 THR A O 1
ATOM 427 N N . ALA A 1 55 ? 15.93 -12.219 -16.953 1 38.06 55 ALA A N 1
ATOM 428 C CA . ALA A 1 55 ? 15.984 -12.078 -15.492 1 38.06 55 ALA A CA 1
ATOM 429 C C . ALA A 1 55 ? 17.391 -12.383 -14.969 1 38.06 55 ALA A C 1
ATOM 431 O O . ALA A 1 55 ? 17.891 -11.672 -14.094 1 38.06 55 ALA A O 1
ATOM 432 N N . ILE A 1 56 ? 17.984 -13.359 -15.609 1 38.12 56 ILE A N 1
ATOM 433 C CA . ILE A 1 56 ? 19.344 -13.75 -15.242 1 38.12 56 ILE A CA 1
ATOM 434 C C . ILE A 1 56 ? 20.312 -12.625 -15.594 1 38.12 56 ILE A C 1
ATOM 436 O O . ILE A 1 56 ? 21.188 -12.281 -14.805 1 38.12 56 ILE A O 1
ATOM 440 N N . ALA A 1 57 ? 20.031 -12.055 -16.703 1 36.53 57 ALA A N 1
ATOM 441 C CA . ALA A 1 57 ? 20.922 -11.008 -17.188 1 36.53 57 ALA A CA 1
ATOM 442 C C . ALA A 1 57 ? 20.859 -9.781 -16.281 1 36.53 57 ALA A C 1
ATOM 444 O O . ALA A 1 57 ? 21.891 -9.164 -15.984 1 36.53 57 ALA A O 1
ATOM 445 N N . ARG A 1 58 ? 19.75 -9.484 -15.867 1 37.94 58 ARG A N 1
ATOM 446 C CA . ARG A 1 58 ? 19.609 -8.359 -14.953 1 37.94 58 ARG A CA 1
ATOM 447 C C . ARG A 1 58 ? 20.344 -8.609 -13.648 1 37.94 58 ARG A C 1
ATOM 449 O O . ARG A 1 58 ? 20.969 -7.699 -13.102 1 37.94 58 ARG A O 1
ATOM 456 N N . CYS A 1 59 ? 20.203 -9.789 -13.156 1 36 59 CYS A N 1
ATOM 457 C CA . CYS A 1 59 ? 20.906 -10.125 -11.922 1 36 59 CYS A CA 1
ATOM 458 C C . CYS A 1 59 ? 22.406 -9.945 -12.086 1 36 59 CYS A C 1
ATOM 460 O O . CYS A 1 59 ? 23.078 -9.438 -11.18 1 36 59 CYS A O 1
ATOM 462 N N . TYR A 1 60 ? 22.906 -10.297 -13.211 1 34.53 60 TYR A N 1
ATOM 463 C CA . TYR A 1 60 ? 24.344 -10.234 -13.438 1 34.53 60 TYR A CA 1
ATOM 464 C C . TYR A 1 60 ? 24.797 -8.805 -13.695 1 34.53 60 TYR A C 1
ATOM 466 O O . TYR A 1 60 ? 25.891 -8.414 -13.289 1 34.53 60 TYR A O 1
ATOM 474 N N . ALA A 1 61 ? 23.922 -8.023 -14.266 1 34.44 61 ALA A N 1
ATOM 475 C CA . ALA A 1 61 ? 24.281 -6.648 -14.609 1 34.44 61 ALA A CA 1
ATOM 476 C C . ALA A 1 61 ? 24.266 -5.75 -13.375 1 34.44 61 ALA A C 1
ATOM 478 O O . ALA A 1 61 ? 25.031 -4.797 -13.281 1 34.44 61 ALA A O 1
ATOM 479 N N . ALA A 1 62 ? 23.406 -5.953 -12.461 1 33.97 62 ALA A N 1
ATOM 480 C CA . ALA A 1 62 ? 23.266 -5.109 -11.281 1 33.97 62 ALA A CA 1
ATOM 481 C C . ALA A 1 62 ? 24.562 -5.078 -10.477 1 33.97 62 ALA A C 1
ATOM 483 O O . ALA A 1 62 ? 24.781 -4.172 -9.664 1 33.97 62 ALA A O 1
ATOM 484 N N . ASP A 1 63 ? 25.484 -5.895 -10.664 1 31.34 63 ASP A N 1
ATOM 485 C CA . ASP A 1 63 ? 26.719 -5.891 -9.883 1 31.34 63 ASP A CA 1
ATOM 486 C C . ASP A 1 63 ? 27.516 -4.609 -10.125 1 31.34 63 ASP A C 1
ATOM 488 O O . ASP A 1 63 ? 28.359 -4.23 -9.305 1 31.34 63 ASP A O 1
ATOM 492 N N . SER A 1 64 ? 27.391 -3.934 -11.234 1 30.36 64 SER A N 1
ATOM 493 C CA . SER A 1 64 ? 28.406 -2.918 -11.539 1 30.36 64 SER A CA 1
ATOM 494 C C . SER A 1 64 ? 28.047 -1.578 -10.906 1 30.36 64 SER A C 1
ATOM 496 O O . SER A 1 64 ? 28.844 -0.645 -10.914 1 30.36 64 SER A O 1
ATOM 498 N N . ARG A 1 65 ? 26.859 -1.291 -10.531 1 33.19 65 ARG A N 1
ATOM 499 C CA . ARG A 1 65 ? 26.531 0.102 -10.25 1 33.19 65 ARG A CA 1
ATOM 500 C C . ARG A 1 65 ? 26.812 0.455 -8.797 1 33.19 65 ARG A C 1
ATOM 502 O O . ARG A 1 65 ? 26.453 1.542 -8.336 1 33.19 65 ARG A O 1
ATOM 509 N N . TYR A 1 66 ? 27.219 -0.375 -7.992 1 33.25 66 TYR A N 1
ATOM 510 C CA . TYR A 1 66 ? 27.297 0.046 -6.598 1 33.25 66 TYR A CA 1
ATOM 511 C C . TYR A 1 66 ? 28.406 1.066 -6.398 1 33.25 66 TYR A C 1
ATOM 513 O O . TYR A 1 66 ? 29.547 0.702 -6.086 1 33.25 66 TYR A O 1
ATOM 521 N N . LEU A 1 67 ? 28.5 2.078 -7.195 1 30.77 67 LEU A N 1
ATOM 522 C CA . LEU A 1 67 ? 29.609 2.951 -6.82 1 30.77 67 LEU A CA 1
ATOM 523 C C . LEU A 1 67 ? 29.312 3.654 -5.496 1 30.77 67 LEU A C 1
ATOM 525 O O . LEU A 1 67 ? 30.109 4.477 -5.039 1 30.77 67 LEU A O 1
ATOM 529 N N . SER A 1 68 ? 28.109 3.797 -5.078 1 31.27 68 SER A N 1
ATOM 530 C CA . SER A 1 68 ? 28.031 4.586 -3.85 1 31.27 68 SER A CA 1
ATOM 531 C C . SER A 1 68 ? 28.641 3.826 -2.674 1 31.27 68 SER A C 1
ATOM 533 O O . SER A 1 68 ? 28.594 2.596 -2.629 1 31.27 68 SER A O 1
ATOM 535 N N . PRO A 1 69 ? 29.594 4.477 -1.996 1 32.03 69 PRO A N 1
ATOM 536 C CA . PRO A 1 69 ? 30.234 3.807 -0.856 1 32.03 69 PRO A CA 1
ATOM 537 C C . PRO A 1 69 ? 29.219 3.096 0.042 1 32.03 69 PRO A C 1
ATOM 539 O O . PRO A 1 69 ? 28.156 3.641 0.33 1 32.03 69 PRO A O 1
ATOM 542 N N . ARG A 1 70 ? 29.172 1.794 -0.117 1 37.09 70 ARG A N 1
ATOM 543 C CA . ARG A 1 70 ? 28.375 0.892 0.713 1 37.09 70 ARG A CA 1
ATOM 544 C C . ARG A 1 70 ? 28.547 1.213 2.193 1 37.09 70 ARG A C 1
ATOM 546 O O . ARG A 1 70 ? 29.672 1.191 2.709 1 37.09 70 ARG A O 1
ATOM 553 N N . GLN A 1 71 ? 27.953 2.285 2.574 1 36.44 71 GLN A N 1
ATOM 554 C CA . GLN A 1 71 ? 28.062 2.389 4.023 1 36.44 71 GLN A CA 1
ATOM 555 C C . GLN A 1 71 ? 27.531 1.136 4.711 1 36.44 71 GLN A C 1
ATOM 557 O O . GLN A 1 71 ? 26.375 0.753 4.496 1 36.44 71 GLN A O 1
ATOM 562 N N . TRP A 1 72 ? 28.484 0.312 4.945 1 35.69 72 TRP A N 1
ATOM 563 C CA . TRP A 1 72 ? 28.219 -0.954 5.621 1 35.69 72 TRP A CA 1
ATOM 564 C C . TRP A 1 72 ? 27.406 -0.729 6.898 1 35.69 72 TRP A C 1
ATOM 566 O O . TRP A 1 72 ? 27.797 0.065 7.758 1 35.69 72 TRP A O 1
ATOM 576 N N . LEU A 1 73 ? 26.219 -0.621 6.828 1 41.97 73 LEU A N 1
ATOM 577 C CA . LEU A 1 73 ? 25.547 -0.741 8.117 1 41.97 73 LEU A CA 1
ATOM 578 C C . LEU A 1 73 ? 26.062 -1.956 8.883 1 41.97 73 LEU A C 1
ATOM 580 O O . LEU A 1 73 ? 26.422 -2.971 8.281 1 41.97 73 LEU A O 1
ATOM 584 N N . PRO A 1 74 ? 26.719 -1.831 9.906 1 40.5 74 PRO A N 1
ATOM 585 C CA . PRO A 1 74 ? 27.141 -3.061 10.586 1 40.5 74 PRO A CA 1
ATOM 586 C C . PRO A 1 74 ? 26.234 -4.246 10.273 1 40.5 74 PRO A C 1
ATOM 588 O O . PRO A 1 74 ? 25.016 -4.129 10.359 1 40.5 74 PRO A O 1
ATOM 591 N N . LYS A 1 75 ? 26.578 -5.105 9.32 1 47.47 75 LYS A N 1
ATOM 592 C CA . LYS A 1 75 ? 26.109 -6.332 8.688 1 47.47 75 LYS A CA 1
ATOM 593 C C . LYS A 1 75 ? 25.484 -7.277 9.719 1 47.47 75 LYS A C 1
ATOM 595 O O . LYS A 1 75 ? 26.203 -7.992 10.422 1 47.47 75 LYS A O 1
ATOM 600 N N . THR A 1 76 ? 24.547 -6.961 10.422 1 52.91 76 THR A N 1
ATOM 601 C CA . THR A 1 76 ? 24.156 -7.965 11.414 1 52.91 76 THR A CA 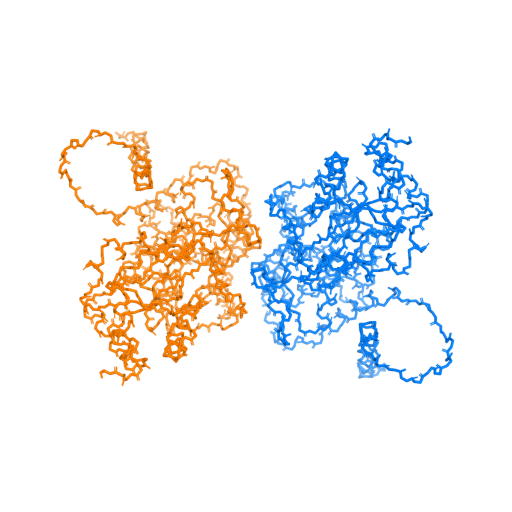1
ATOM 602 C C . THR A 1 76 ? 23.453 -9.141 10.742 1 52.91 76 THR A C 1
ATOM 604 O O . THR A 1 76 ? 22.234 -9.117 10.523 1 52.91 76 THR A O 1
ATOM 607 N N . LYS A 1 77 ? 24.219 -9.852 9.812 1 59.22 77 LYS A N 1
ATOM 608 C CA . LYS A 1 77 ? 23.75 -11.172 9.43 1 59.22 77 LYS A CA 1
ATOM 609 C C . LYS A 1 77 ? 22.938 -11.82 10.555 1 59.22 77 LYS A C 1
ATOM 611 O O . LYS A 1 77 ? 22.125 -12.711 10.312 1 59.22 77 LYS A O 1
ATOM 616 N N . GLU A 1 78 ? 23.094 -11.148 11.57 1 74.06 78 GLU A N 1
ATOM 617 C CA . GLU A 1 78 ? 22.469 -11.656 12.789 1 74.06 78 GLU A CA 1
ATOM 618 C C . GLU A 1 78 ? 20.969 -11.453 12.766 1 74.06 78 GLU A C 1
ATOM 620 O O . GLU A 1 78 ? 20.219 -12.242 13.344 1 74.06 78 GLU A O 1
ATOM 625 N N . LEU A 1 79 ? 20.656 -10.641 11.852 1 81 79 LEU A N 1
ATOM 626 C CA . LEU A 1 79 ? 19.234 -10.344 11.922 1 81 79 LEU A CA 1
ATOM 627 C C . LEU A 1 79 ? 18.422 -11.391 11.156 1 81 79 LEU A C 1
ATOM 629 O O . LEU A 1 79 ? 17.359 -11.812 11.617 1 81 79 LEU A O 1
ATOM 633 N N . VAL A 1 80 ? 19 -11.789 10.094 1 87.81 80 VAL A N 1
ATOM 634 C CA . VAL A 1 80 ? 18.297 -12.82 9.336 1 87.81 80 VAL A CA 1
ATOM 635 C C . VAL A 1 80 ? 18.297 -14.133 10.117 1 87.81 80 VAL A C 1
ATOM 637 O O . VAL A 1 80 ? 17.328 -14.898 10.078 1 87.81 80 VAL A O 1
ATOM 640 N N . ASP A 1 81 ? 19.297 -14.398 10.828 1 88.06 81 ASP A N 1
ATOM 641 C CA . ASP A 1 81 ? 19.438 -15.609 11.633 1 88.06 81 ASP A CA 1
ATOM 642 C C . ASP A 1 81 ? 18.375 -15.656 12.734 1 88.06 81 ASP A C 1
ATOM 644 O O . ASP A 1 81 ? 17.922 -16.734 13.109 1 88.06 81 ASP A O 1
ATOM 648 N N . ILE A 1 82 ? 18.094 -14.469 13.188 1 86.44 82 ILE A N 1
ATOM 649 C CA . ILE A 1 82 ? 17.047 -14.398 14.211 1 86.44 82 ILE A CA 1
ATOM 650 C C . ILE A 1 82 ? 15.742 -14.953 13.656 1 86.44 82 ILE A C 1
ATOM 652 O O . ILE A 1 82 ? 15 -15.633 14.367 1 86.44 82 ILE A O 1
ATOM 656 N N . ILE A 1 83 ? 15.469 -14.797 12.453 1 91.31 83 ILE A N 1
ATOM 657 C CA . ILE A 1 83 ? 14.234 -15.266 11.82 1 91.31 83 ILE A CA 1
ATOM 658 C C . ILE A 1 83 ? 14.266 -16.781 11.688 1 91.31 83 ILE A C 1
ATOM 660 O O . ILE A 1 83 ? 13.289 -17.469 12 1 91.31 83 ILE A O 1
ATOM 664 N N . PHE A 1 84 ? 15.438 -17.344 11.266 1 93 84 PHE A N 1
ATOM 665 C CA . PHE A 1 84 ? 15.57 -18.781 11.078 1 93 84 PHE A CA 1
ATOM 666 C C . PHE A 1 84 ? 15.461 -19.516 12.414 1 93 84 PHE A C 1
ATOM 668 O O . PHE A 1 84 ? 14.992 -20.656 12.469 1 93 84 PHE A O 1
ATOM 675 N N . LYS A 1 85 ? 15.812 -18.797 13.508 1 91.56 85 LYS A N 1
ATOM 676 C CA . LYS A 1 85 ? 15.805 -19.406 14.836 1 91.56 85 LYS A CA 1
ATOM 677 C C . LYS A 1 85 ? 14.508 -19.094 15.578 1 91.56 85 LYS A C 1
ATOM 679 O O . LYS A 1 85 ? 14.305 -19.547 16.703 1 91.56 85 LYS A O 1
ATOM 684 N N . SER A 1 86 ? 13.664 -18.469 14.875 1 90.44 86 SER A N 1
ATOM 685 C CA . SER A 1 86 ? 12.422 -18.047 15.523 1 90.44 86 SER A CA 1
ATOM 686 C C . SER A 1 86 ? 11.422 -19.203 15.594 1 90.44 86 SER A C 1
ATOM 688 O O . SER A 1 86 ? 11.656 -20.266 15.039 1 90.44 86 SER A O 1
ATOM 690 N N . ASP A 1 87 ? 10.281 -18.953 16.375 1 91.44 87 ASP A N 1
ATOM 691 C CA . ASP A 1 87 ? 9.203 -19.938 16.453 1 91.44 87 ASP A CA 1
ATOM 692 C C . ASP A 1 87 ? 8.461 -20.031 15.117 1 91.44 87 ASP A C 1
ATOM 694 O O . ASP A 1 87 ? 8.641 -19.188 14.234 1 91.44 87 ASP A O 1
ATOM 698 N N . ASP A 1 88 ? 7.68 -21.078 14.922 1 91.12 88 ASP A N 1
ATOM 699 C CA . ASP A 1 88 ? 7.035 -21.375 13.648 1 91.12 88 ASP A CA 1
ATOM 700 C C . ASP A 1 88 ? 6.062 -20.281 13.242 1 91.12 88 ASP A C 1
ATOM 702 O O . ASP A 1 88 ? 5.879 -20.016 12.055 1 91.12 88 ASP A O 1
ATOM 706 N N . VAL A 1 89 ? 5.508 -19.562 14.219 1 89.38 89 VAL A N 1
ATOM 707 C CA . VAL A 1 89 ? 4.551 -18.5 13.938 1 89.38 89 VAL A CA 1
ATOM 708 C C . VAL A 1 89 ? 5.273 -17.312 13.312 1 89.38 89 VAL A C 1
ATOM 710 O O . VAL A 1 89 ? 4.863 -16.812 12.266 1 89.38 89 VAL A O 1
ATOM 713 N N . THR A 1 90 ? 6.41 -16.984 13.914 1 89.5 90 THR A N 1
ATOM 714 C CA . THR A 1 90 ? 7.199 -15.859 13.414 1 89.5 90 THR A CA 1
ATOM 715 C C . THR A 1 90 ? 7.84 -16.203 12.07 1 89.5 90 THR A C 1
ATOM 717 O O . THR A 1 90 ? 7.914 -15.352 11.18 1 89.5 90 THR A O 1
ATOM 720 N N . PHE A 1 91 ? 8.273 -17.469 12.07 1 94 91 PHE A N 1
ATOM 721 C CA . PHE A 1 91 ? 8.875 -17.922 10.828 1 94 91 PHE A CA 1
ATOM 722 C C . PHE A 1 91 ? 7.879 -17.828 9.68 1 94 91 PHE A C 1
ATOM 724 O O . PHE A 1 91 ? 8.203 -17.328 8.602 1 94 91 PHE A O 1
ATOM 731 N N . LYS A 1 92 ? 6.664 -18.25 9.914 1 94.44 92 LYS A N 1
ATOM 732 C CA . LYS A 1 92 ? 5.602 -18.266 8.914 1 94.44 92 LYS A CA 1
ATOM 733 C C . LYS A 1 92 ? 5.184 -16.844 8.539 1 94.44 92 LYS A C 1
ATOM 735 O O . LYS A 1 92 ? 4.848 -16.578 7.383 1 94.44 92 LYS A O 1
ATOM 740 N N . ARG A 1 93 ? 5.227 -15.938 9.461 1 92.38 93 ARG A N 1
ATOM 741 C CA . ARG A 1 93 ? 4.879 -14.547 9.188 1 92.38 93 ARG A CA 1
ATOM 742 C C . ARG A 1 93 ? 5.887 -13.906 8.234 1 92.38 93 ARG A C 1
ATOM 744 O O . ARG A 1 93 ? 5.516 -13.102 7.375 1 92.38 93 ARG A O 1
ATOM 751 N N . ASN A 1 94 ? 7.086 -14.328 8.398 1 94.19 94 ASN A N 1
ATOM 752 C CA . ASN A 1 94 ? 8.148 -13.742 7.582 1 94.19 94 ASN A CA 1
ATOM 753 C C . ASN A 1 94 ? 8.234 -14.414 6.215 1 94.19 94 ASN A C 1
ATOM 755 O O . ASN A 1 94 ? 8.422 -13.734 5.199 1 94.19 94 ASN A O 1
ATOM 759 N N . SER A 1 95 ? 8.07 -15.711 6.184 1 95.56 95 SER A N 1
ATOM 760 C CA . SER A 1 95 ? 8.305 -16.469 4.961 1 95.56 95 SER A CA 1
ATOM 761 C C . SER A 1 95 ? 7.008 -16.688 4.188 1 95.56 95 SER A C 1
ATOM 763 O O . SER A 1 95 ? 7.035 -17.094 3.021 1 95.56 95 SER A O 1
ATOM 765 N N . ARG A 1 96 ? 5.824 -16.562 4.871 1 95 96 ARG A N 1
ATOM 766 C CA . ARG A 1 96 ? 4.492 -16.734 4.297 1 95 96 ARG A CA 1
ATOM 767 C C . ARG A 1 96 ? 4.207 -18.203 3.998 1 95 96 ARG A C 1
ATOM 769 O O . ARG A 1 96 ? 3.385 -18.516 3.131 1 95 96 ARG A O 1
ATOM 776 N N . MET A 1 97 ? 4.988 -19.094 4.59 1 95.88 97 MET A N 1
ATOM 777 C CA . MET A 1 97 ? 4.816 -20.547 4.461 1 95.88 97 MET A CA 1
ATOM 778 C C . MET A 1 97 ? 5.375 -21.266 5.68 1 95.88 97 MET A C 1
ATOM 780 O O . MET A 1 97 ? 6.035 -20.656 6.523 1 95.88 97 MET A O 1
ATOM 784 N N . SER A 1 98 ? 4.961 -22.531 5.793 1 95.38 98 SER A N 1
ATOM 785 C CA . SER A 1 98 ? 5.492 -23.344 6.891 1 95.38 98 SER A CA 1
ATOM 786 C C . SER A 1 98 ? 6.988 -23.594 6.719 1 95.38 98 SER A C 1
ATOM 788 O O . SER A 1 98 ? 7.516 -23.484 5.609 1 95.38 98 SER A O 1
ATOM 790 N N . ARG A 1 99 ? 7.691 -23.875 7.863 1 95.19 99 ARG A N 1
ATOM 791 C CA . ARG A 1 99 ? 9.125 -24.156 7.855 1 95.19 99 ARG A CA 1
ATOM 792 C C . ARG A 1 99 ? 9.445 -25.312 6.918 1 95.19 99 ARG A C 1
ATOM 794 O O . ARG A 1 99 ? 10.461 -25.297 6.215 1 95.19 99 ARG A O 1
ATOM 801 N N . GLN A 1 100 ? 8.586 -26.312 6.887 1 94.88 100 GLN A N 1
ATOM 802 C CA . GLN A 1 100 ? 8.781 -27.484 6.027 1 94.88 100 GLN A CA 1
ATOM 803 C C . GLN A 1 100 ? 8.68 -27.109 4.555 1 94.88 100 GLN A C 1
ATOM 805 O O . GLN A 1 100 ? 9.523 -27.5 3.748 1 94.88 100 GLN A O 1
ATOM 810 N N . ALA A 1 101 ? 7.668 -26.328 4.301 1 96.38 101 ALA A N 1
ATOM 811 C CA . ALA A 1 101 ? 7.484 -25.891 2.918 1 96.38 101 ALA A CA 1
ATOM 812 C C . ALA A 1 101 ? 8.633 -24.984 2.467 1 96.38 101 ALA A C 1
ATOM 814 O O . ALA A 1 101 ? 9.086 -25.078 1.323 1 96.38 101 ALA A O 1
ATOM 815 N N . PHE A 1 102 ? 9.086 -24.25 3.342 1 97.44 102 PHE A N 1
ATOM 816 C CA . PHE A 1 102 ? 10.188 -23.328 3.057 1 97.44 102 PHE A CA 1
ATOM 817 C C . PHE A 1 102 ? 11.445 -24.094 2.668 1 97.44 102 PHE A C 1
ATOM 819 O O . PHE A 1 102 ? 12.055 -23.828 1.633 1 97.44 102 PHE A O 1
ATOM 826 N N . TYR A 1 103 ? 11.781 -24.953 3.445 1 96.69 103 TYR A N 1
ATOM 827 C CA . TYR A 1 103 ? 12.992 -25.703 3.176 1 96.69 103 TYR A CA 1
ATOM 828 C C . TYR A 1 103 ? 12.805 -26.625 1.975 1 96.69 103 TYR A C 1
ATOM 830 O O . TYR A 1 103 ? 13.773 -26.938 1.272 1 96.69 103 TYR A O 1
ATOM 838 N N . GLY A 1 104 ? 11.586 -27.047 1.756 1 96.38 104 GLY A N 1
ATOM 839 C CA . GLY A 1 104 ? 11.305 -27.766 0.527 1 96.38 104 GLY A CA 1
ATOM 840 C C . GLY A 1 104 ? 11.602 -26.953 -0.723 1 96.38 104 GLY A C 1
ATOM 841 O O . GLY A 1 104 ? 12.219 -27.453 -1.661 1 96.38 104 GLY A O 1
ATOM 842 N N . ILE A 1 105 ? 11.18 -25.734 -0.741 1 96.88 105 ILE A N 1
ATOM 843 C CA . ILE A 1 105 ? 11.414 -24.859 -1.879 1 96.88 105 ILE A CA 1
ATOM 844 C C . ILE A 1 105 ? 12.891 -24.5 -1.962 1 96.88 105 ILE A C 1
ATOM 846 O O . ILE A 1 105 ? 13.469 -24.484 -3.051 1 96.88 105 ILE A O 1
ATOM 850 N N . ALA A 1 106 ? 13.508 -24.219 -0.765 1 96.81 106 ALA A N 1
ATOM 851 C CA . ALA A 1 106 ? 14.938 -23.906 -0.725 1 96.81 106 ALA A CA 1
ATOM 852 C C . ALA A 1 106 ? 15.766 -25.031 -1.334 1 96.81 106 ALA A C 1
ATOM 854 O O . ALA A 1 106 ? 16.734 -24.781 -2.047 1 96.81 106 ALA A O 1
ATOM 855 N N . GLN A 1 107 ? 15.32 -26.203 -1.078 1 95.56 107 GLN A N 1
ATOM 856 C CA . GLN A 1 107 ? 16.031 -27.359 -1.605 1 95.56 107 GLN A CA 1
ATOM 857 C C . GLN A 1 107 ? 15.852 -27.469 -3.117 1 95.56 107 GLN A C 1
ATOM 859 O O . GLN A 1 107 ? 16.797 -27.828 -3.832 1 95.56 107 GLN A O 1
ATOM 864 N N . LYS A 1 108 ? 14.75 -27.188 -3.574 1 95.69 108 LYS A N 1
ATOM 865 C CA . LYS A 1 108 ? 14.453 -27.281 -5 1 95.69 108 LYS A CA 1
ATOM 866 C C . LYS A 1 108 ? 15.289 -26.297 -5.809 1 95.69 108 LYS A C 1
ATOM 868 O O . LYS A 1 108 ? 15.609 -26.562 -6.973 1 95.69 108 LYS A O 1
ATOM 873 N N . ILE A 1 109 ? 15.648 -25.188 -5.203 1 94.69 109 ILE A N 1
ATOM 874 C CA . ILE A 1 109 ? 16.328 -24.172 -5.988 1 94.69 109 ILE A CA 1
ATOM 875 C C . ILE A 1 109 ? 17.812 -24.156 -5.625 1 94.69 109 ILE A C 1
ATOM 877 O O . ILE A 1 109 ? 18.609 -23.438 -6.254 1 94.69 109 ILE A O 1
ATOM 881 N N . ARG A 1 110 ? 18.281 -24.922 -4.707 1 92.88 110 ARG A N 1
ATOM 882 C CA . ARG A 1 110 ? 19.594 -24.844 -4.086 1 92.88 110 ARG A CA 1
ATOM 883 C C . ARG A 1 110 ? 20.703 -25 -5.125 1 92.88 110 ARG A C 1
ATOM 885 O O . ARG A 1 110 ? 21.734 -24.344 -5.039 1 92.88 110 ARG A O 1
ATOM 892 N N . ASP A 1 111 ? 20.453 -25.844 -6.082 1 89.44 111 ASP A N 1
ATOM 893 C CA . ASP A 1 111 ? 21.547 -26.203 -6.98 1 89.44 111 ASP A CA 1
ATOM 894 C C . ASP A 1 111 ? 21.469 -25.406 -8.281 1 89.44 111 ASP A C 1
ATOM 896 O O . ASP A 1 111 ? 22.25 -25.672 -9.211 1 89.44 111 ASP A O 1
ATOM 900 N N . TYR A 1 112 ? 20.594 -24.547 -8.312 1 90.5 112 TYR A N 1
ATOM 901 C CA . TYR A 1 112 ? 20.5 -23.75 -9.531 1 90.5 112 TYR A CA 1
ATOM 902 C C . TYR A 1 112 ? 21.766 -22.906 -9.734 1 90.5 112 TYR A C 1
ATOM 904 O O . TYR A 1 112 ? 22.391 -22.5 -8.758 1 90.5 112 TYR A O 1
ATOM 912 N N . LYS A 1 113 ? 22.125 -22.609 -10.93 1 86.12 113 LYS A N 1
ATOM 913 C CA . LYS A 1 113 ? 23.422 -22.031 -11.328 1 86.12 113 LYS A CA 1
ATOM 914 C C . LYS A 1 113 ? 23.594 -20.641 -10.75 1 86.12 113 LYS A C 1
ATOM 916 O O . LYS A 1 113 ? 24.734 -20.203 -10.5 1 86.12 113 LYS A O 1
ATOM 921 N N . VAL A 1 114 ? 22.516 -19.938 -10.461 1 84.88 114 VAL A N 1
ATOM 922 C CA . VAL A 1 114 ? 22.594 -18.547 -10.039 1 84.88 114 VAL A CA 1
ATOM 923 C C . VAL A 1 114 ? 23.203 -18.469 -8.641 1 84.88 114 VAL A C 1
ATOM 925 O O . VAL A 1 114 ? 23.781 -17.438 -8.266 1 84.88 114 VAL A O 1
ATOM 928 N N . PHE A 1 115 ? 23.156 -19.609 -7.867 1 88.19 115 PHE A N 1
ATOM 929 C CA . PHE A 1 115 ? 23.656 -19.609 -6.5 1 88.19 115 PHE A CA 1
ATOM 930 C C . PHE A 1 115 ? 25.078 -20.156 -6.449 1 88.19 115 PHE A C 1
ATOM 932 O O . PHE A 1 115 ? 25.656 -20.297 -5.371 1 88.19 115 PHE A O 1
ATOM 939 N N . LYS A 1 116 ? 25.562 -20.531 -7.555 1 81.19 116 LYS A N 1
ATOM 940 C CA . LYS A 1 116 ? 26.906 -21.078 -7.617 1 81.19 116 LYS A CA 1
ATOM 941 C C . LYS A 1 116 ? 27.891 -20.078 -8.203 1 81.19 116 LYS A C 1
ATOM 943 O O . LYS A 1 116 ? 27.562 -19.344 -9.133 1 81.19 116 LYS A O 1
ATOM 948 N N . ASN A 1 117 ? 28.625 -19.516 -7.312 1 67.5 117 ASN A N 1
ATOM 949 C CA . ASN A 1 117 ? 29.656 -18.625 -7.824 1 67.5 117 ASN A CA 1
ATOM 950 C C . ASN A 1 117 ? 30.984 -19.344 -8.047 1 67.5 117 ASN A C 1
ATOM 952 O O . ASN A 1 117 ? 31.266 -20.344 -7.391 1 67.5 117 ASN A O 1
ATOM 956 N N . LYS A 1 118 ? 31.516 -19.156 -9.188 1 60.59 118 LYS A N 1
ATOM 957 C CA . LYS A 1 118 ? 32.844 -19.719 -9.492 1 60.59 118 LYS A CA 1
ATOM 958 C C . LYS A 1 118 ? 33.906 -19.156 -8.555 1 60.59 118 LYS A C 1
ATOM 960 O O . LYS A 1 118 ? 35.062 -19.484 -8.68 1 60.59 118 LYS A O 1
ATOM 965 N N . SER A 1 119 ? 33.406 -18.203 -7.816 1 55.72 119 SER A N 1
ATOM 966 C CA . SER A 1 119 ? 34.438 -17.578 -7.004 1 55.72 119 SER A CA 1
ATOM 967 C C . SER A 1 119 ? 34.594 -18.281 -5.66 1 55.72 119 SER A C 1
ATOM 969 O O . SER A 1 119 ? 33.75 -19.078 -5.266 1 55.72 119 SER A O 1
ATOM 971 N N . ASN A 1 120 ? 35.812 -18.25 -5.047 1 55.03 120 ASN A N 1
ATOM 972 C CA . ASN A 1 120 ? 36.188 -18.766 -3.742 1 55.03 120 ASN A CA 1
ATOM 973 C C . ASN A 1 120 ? 35.312 -18.203 -2.625 1 55.03 120 ASN A C 1
ATOM 975 O O . ASN A 1 120 ? 35.406 -18.656 -1.484 1 55.03 120 ASN A O 1
ATOM 979 N N . LEU A 1 121 ? 34.562 -17.156 -2.928 1 54.75 121 LEU A N 1
ATOM 980 C CA . LEU A 1 121 ? 33.688 -16.625 -1.867 1 54.75 121 LEU A CA 1
ATOM 981 C C . LEU A 1 121 ? 32.281 -17.141 -2.021 1 54.75 121 LEU A C 1
ATOM 983 O O . LEU A 1 121 ? 31.641 -16.922 -3.057 1 54.75 121 LEU A O 1
ATOM 987 N N . SER A 1 122 ? 32.094 -17.969 -1.108 1 63.38 122 SER A N 1
ATOM 988 C CA . SER A 1 122 ? 30.781 -18.625 -1.141 1 63.38 122 SER A CA 1
ATOM 989 C C . SER A 1 122 ? 29.641 -17.625 -1.029 1 63.38 122 SER A C 1
ATOM 991 O O . SER A 1 122 ? 29.766 -16.625 -0.322 1 63.38 122 SER A O 1
ATOM 993 N N . GLN A 1 123 ? 28.766 -17.75 -1.94 1 80.19 123 GLN A N 1
ATOM 994 C CA . GLN A 1 123 ? 27.547 -16.953 -1.88 1 80.19 123 GLN A CA 1
ATOM 995 C C . GLN A 1 123 ? 26.734 -17.281 -0.629 1 80.19 123 GLN A C 1
AT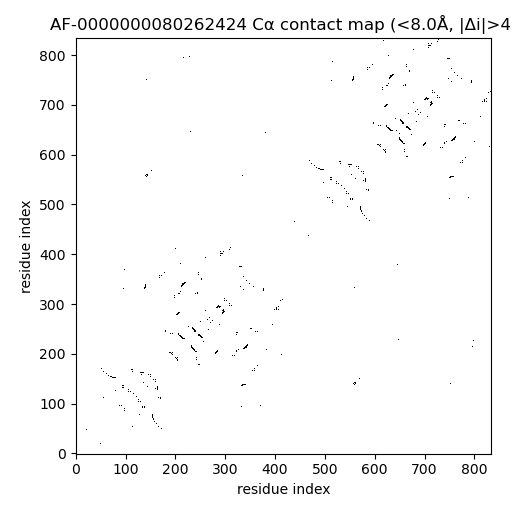OM 997 O O . GLN A 1 123 ? 26.938 -18.328 -0.014 1 80.19 123 GLN A O 1
ATOM 1002 N N . ALA A 1 124 ? 25.969 -16.266 -0.227 1 85.69 124 ALA A N 1
ATOM 1003 C CA . ALA A 1 124 ? 25.047 -16.516 0.887 1 85.69 124 ALA A CA 1
ATOM 1004 C C . ALA A 1 124 ? 24.172 -17.734 0.621 1 85.69 124 ALA A C 1
ATOM 1006 O O . ALA A 1 124 ? 23.875 -18.047 -0.533 1 85.69 124 ALA A O 1
ATOM 1007 N N . ASP A 1 125 ? 23.844 -18.469 1.585 1 90.69 125 ASP A N 1
ATOM 1008 C CA . ASP A 1 125 ? 22.984 -19.641 1.506 1 90.69 125 ASP A CA 1
ATOM 1009 C C . ASP A 1 125 ? 21.688 -19.328 0.747 1 90.69 125 ASP A C 1
ATOM 1011 O O . ASP A 1 125 ? 21.062 -18.297 0.988 1 90.69 125 ASP A O 1
ATOM 1015 N N . PRO A 1 126 ? 21.406 -20.188 -0.193 1 94.12 126 PRO A N 1
ATOM 1016 C CA . PRO A 1 126 ? 20.188 -19.953 -0.961 1 94.12 126 PRO A CA 1
ATOM 1017 C C . PRO A 1 126 ? 18.953 -19.812 -0.073 1 94.12 126 PRO A C 1
ATOM 1019 O O . PRO A 1 126 ? 18.031 -19.062 -0.419 1 94.12 126 PRO A O 1
ATOM 1022 N N . ALA A 1 127 ? 18.938 -20.484 1.005 1 95.81 127 ALA A N 1
ATOM 1023 C CA . ALA A 1 127 ? 17.812 -20.359 1.935 1 95.81 127 ALA A CA 1
ATOM 1024 C C . ALA A 1 127 ? 17.703 -18.938 2.486 1 95.81 127 ALA A C 1
ATOM 1026 O O . ALA A 1 127 ? 16.594 -18.422 2.672 1 95.81 127 ALA A O 1
ATOM 1027 N N . GLU A 1 128 ? 18.797 -18.328 2.787 1 95.44 128 GLU A N 1
ATOM 1028 C CA . GLU A 1 128 ? 18.812 -16.953 3.262 1 95.44 128 GLU A CA 1
ATOM 1029 C C . GLU A 1 128 ? 18.312 -15.992 2.184 1 95.44 128 GLU A C 1
ATOM 1031 O O . GLU A 1 128 ? 17.547 -15.07 2.473 1 95.44 128 GLU A O 1
ATOM 1036 N N . GLN A 1 129 ? 18.781 -16.234 0.949 1 96.56 129 GLN A N 1
ATOM 1037 C CA . GLN A 1 129 ? 18.344 -15.391 -0.164 1 96.56 129 GLN A CA 1
ATOM 1038 C C . GLN A 1 129 ? 16.844 -15.547 -0.418 1 96.56 129 GLN A C 1
ATOM 1040 O O . GLN A 1 129 ? 16.156 -14.57 -0.719 1 96.56 129 GLN A O 1
ATOM 1045 N N . LEU A 1 130 ? 16.406 -16.766 -0.239 1 97.88 130 LEU A N 1
ATOM 1046 C CA . LEU A 1 130 ? 14.992 -17.047 -0.397 1 97.88 130 LEU A CA 1
ATOM 1047 C C . LEU A 1 130 ? 14.172 -16.312 0.667 1 97.88 130 LEU A C 1
ATOM 1049 O O . LEU A 1 130 ? 13.125 -15.742 0.369 1 97.88 130 LEU A O 1
ATOM 1053 N N . MET A 1 131 ? 14.656 -16.25 1.904 1 97.44 131 MET A N 1
ATOM 1054 C CA . MET A 1 131 ? 13.969 -15.578 3.002 1 97.44 131 MET A CA 1
ATOM 1055 C C . MET A 1 131 ? 13.797 -14.094 2.711 1 97.44 131 MET A C 1
ATOM 1057 O O . MET A 1 131 ? 12.719 -13.531 2.91 1 97.44 131 MET A O 1
ATOM 1061 N N . ILE A 1 132 ? 14.805 -13.523 2.246 1 96.88 132 ILE A N 1
ATOM 1062 C CA . ILE A 1 132 ? 14.789 -12.094 1.949 1 96.88 132 ILE A CA 1
ATOM 1063 C C . ILE A 1 132 ? 13.859 -11.82 0.775 1 96.88 132 ILE A C 1
ATOM 1065 O O . ILE A 1 132 ? 13.07 -10.867 0.81 1 96.88 132 ILE A O 1
ATOM 1069 N N . ALA A 1 133 ? 13.953 -12.656 -0.232 1 97.69 133 ALA A N 1
ATOM 1070 C CA . ALA A 1 133 ? 13.078 -12.492 -1.39 1 97.69 133 ALA A CA 1
ATOM 1071 C C . ALA A 1 133 ? 11.609 -12.641 -0.993 1 97.69 133 ALA A C 1
ATOM 1073 O O . ALA A 1 133 ? 10.75 -11.906 -1.49 1 97.69 133 ALA A O 1
ATOM 1074 N N . LEU A 1 134 ? 11.352 -13.633 -0.129 1 97.69 134 LEU A N 1
ATOM 1075 C CA . LEU A 1 134 ? 9.984 -13.844 0.344 1 97.69 134 LEU A CA 1
ATOM 1076 C C . LEU A 1 134 ? 9.5 -12.641 1.154 1 97.69 134 LEU A C 1
ATOM 1078 O O . LEU A 1 134 ? 8.312 -12.32 1.143 1 97.69 134 LEU A O 1
ATOM 1082 N N . GLY A 1 135 ? 10.43 -11.961 1.841 1 95.81 135 GLY A N 1
ATOM 1083 C CA . GLY A 1 135 ? 10.109 -10.703 2.504 1 95.81 135 GLY A CA 1
ATOM 1084 C C . GLY A 1 135 ? 9.656 -9.617 1.543 1 95.81 135 GLY A C 1
ATOM 1085 O O . GLY A 1 135 ? 8.773 -8.82 1.868 1 95.81 135 GLY A O 1
ATOM 1086 N N . ARG A 1 136 ? 10.234 -9.633 0.383 1 96.12 136 ARG A N 1
ATOM 1087 C CA . ARG A 1 136 ? 9.883 -8.68 -0.659 1 96.12 136 ARG A CA 1
ATOM 1088 C C . ARG A 1 136 ? 8.547 -9.039 -1.301 1 96.12 136 ARG A C 1
ATOM 1090 O O . ARG A 1 136 ? 7.746 -8.156 -1.617 1 96.12 136 ARG A O 1
ATOM 1097 N N . PHE A 1 137 ? 8.305 -10.305 -1.399 1 97.19 137 PHE A N 1
ATOM 1098 C CA . PHE A 1 137 ? 7.066 -10.773 -2.014 1 97.19 137 PHE A CA 1
ATOM 1099 C C . PHE A 1 137 ? 5.898 -10.641 -1.044 1 97.19 137 PHE A C 1
ATOM 1101 O O . PHE A 1 137 ? 4.781 -10.312 -1.45 1 97.19 137 PHE A O 1
ATOM 1108 N N . GLY A 1 138 ? 6.148 -10.883 0.122 1 96.06 138 GLY A N 1
ATOM 1109 C CA . GLY A 1 138 ? 5.105 -11.133 1.103 1 96.06 138 GLY A CA 1
ATOM 1110 C C . GLY A 1 138 ? 4.523 -9.859 1.691 1 96.06 138 GLY A C 1
ATOM 1111 O O . GLY A 1 138 ? 3.504 -9.898 2.383 1 96.06 138 GLY A O 1
ATOM 1112 N N . PHE A 1 139 ? 5.145 -8.727 1.399 1 94 139 PHE A N 1
ATOM 1113 C CA . PHE A 1 139 ? 4.691 -7.496 2.037 1 94 139 PHE A CA 1
ATOM 1114 C C . PHE A 1 139 ? 4.59 -6.367 1.021 1 94 139 PHE A C 1
ATOM 1116 O O . PHE A 1 139 ? 5.199 -6.43 -0.049 1 94 139 PHE A O 1
ATOM 1123 N N . ASP A 1 140 ? 3.775 -5.367 1.344 1 91.31 140 ASP A N 1
ATOM 1124 C CA . ASP A 1 140 ? 3.584 -4.234 0.447 1 91.31 140 ASP A CA 1
ATOM 1125 C C . ASP A 1 140 ? 3.715 -2.91 1.199 1 91.31 140 ASP A C 1
ATOM 1127 O O . ASP A 1 140 ? 3.906 -2.9 2.416 1 91.31 140 ASP A O 1
ATOM 1131 N N . GLY A 1 141 ? 3.775 -1.803 0.441 1 89.19 141 GLY A N 1
ATOM 1132 C CA . GLY A 1 141 ? 3.801 -0.466 1.012 1 89.19 141 GLY A CA 1
ATOM 1133 C C . GLY A 1 141 ? 5.207 0.045 1.271 1 89.19 141 GLY A C 1
ATOM 1134 O O . GLY A 1 141 ? 6.184 -0.656 1.009 1 89.19 141 GLY A O 1
ATOM 1135 N N . SER A 1 142 ? 5.23 1.25 1.795 1 89.5 142 SER A N 1
ATOM 1136 C CA . SER A 1 142 ? 6.512 1.899 2.045 1 89.5 142 SER A CA 1
ATOM 1137 C C . SER A 1 142 ? 7.266 1.219 3.184 1 89.5 142 SER A C 1
ATOM 1139 O O . SER A 1 142 ? 8.484 1.372 3.311 1 89.5 142 SER A O 1
ATOM 1141 N N . GLY A 1 143 ? 6.547 0.482 3.957 1 90.81 143 GLY A N 1
ATOM 1142 C CA . GLY A 1 143 ? 7.188 -0.309 4.996 1 90.81 143 GLY A CA 1
ATOM 1143 C C . GLY A 1 143 ? 8.031 -1.441 4.449 1 90.81 143 GLY A C 1
ATOM 1144 O O . GLY A 1 143 ? 8.844 -2.023 5.172 1 90.81 143 GLY A O 1
ATOM 1145 N N . SER A 1 144 ? 7.828 -1.713 3.232 1 91.44 144 SER A N 1
ATOM 1146 C CA . SER A 1 144 ? 8.609 -2.752 2.572 1 91.44 144 SER A CA 1
ATOM 1147 C C . SER A 1 144 ? 9.477 -2.17 1.46 1 91.44 144 SER A C 1
ATOM 1149 O O . SER A 1 144 ? 9.625 -2.777 0.397 1 91.44 144 SER A O 1
ATOM 1151 N N . SER A 1 145 ? 9.945 -0.985 1.705 1 90.69 145 SER A N 1
ATOM 1152 C CA . SER A 1 145 ? 10.914 -0.403 0.779 1 90.69 145 SER A CA 1
ATOM 1153 C C . SER A 1 145 ? 12.258 -1.127 0.849 1 90.69 145 SER A C 1
ATOM 1155 O O . SER A 1 145 ? 12.531 -1.838 1.817 1 90.69 145 SER A O 1
ATOM 1157 N N . LEU A 1 146 ? 13.086 -0.917 -0.15 1 91.12 146 LEU A N 1
ATOM 1158 C CA . LEU A 1 146 ? 14.367 -1.612 -0.228 1 91.12 146 LEU A CA 1
ATOM 1159 C C . LEU A 1 146 ? 15.234 -1.298 0.989 1 91.12 146 LEU A C 1
ATOM 1161 O O . LEU A 1 146 ? 15.844 -2.197 1.571 1 91.12 146 LEU A O 1
ATOM 1165 N N . TRP A 1 147 ? 15.242 -0.033 1.292 1 90.25 147 TRP A N 1
ATOM 1166 C CA . TRP A 1 147 ? 16.109 0.334 2.406 1 90.25 147 TRP A CA 1
ATOM 1167 C C . TRP A 1 147 ? 15.555 -0.21 3.723 1 90.25 147 TRP A C 1
ATOM 1169 O O . TRP A 1 147 ? 16.328 -0.636 4.59 1 90.25 147 TRP A O 1
ATOM 1179 N N . LYS A 1 148 ? 14.273 -0.195 3.873 1 92.38 148 LYS A N 1
ATOM 1180 C CA . LYS A 1 148 ? 13.68 -0.696 5.109 1 92.38 148 LYS A CA 1
ATOM 1181 C C . LYS A 1 148 ? 13.867 -2.205 5.238 1 92.38 148 LYS A C 1
ATOM 1183 O O . LYS A 1 148 ? 14.18 -2.705 6.32 1 92.38 148 LYS A O 1
ATOM 1188 N N . ASP A 1 149 ? 13.609 -2.914 4.164 1 93.25 149 ASP A N 1
ATOM 1189 C CA . ASP A 1 149 ? 13.852 -4.355 4.16 1 93.25 149 ASP A CA 1
ATOM 1190 C C . ASP A 1 149 ? 15.312 -4.664 4.457 1 93.25 149 ASP A C 1
ATOM 1192 O O . ASP A 1 149 ? 15.617 -5.617 5.176 1 93.25 149 ASP A O 1
ATOM 1196 N N . GLY A 1 150 ? 16.188 -3.859 3.768 1 92.94 150 GLY A N 1
ATOM 1197 C CA . GLY A 1 150 ? 17.594 -4.031 4.074 1 92.94 150 GLY A CA 1
ATOM 1198 C C . GLY A 1 150 ? 17.906 -3.883 5.551 1 92.94 150 GLY A C 1
ATOM 1199 O O . GLY A 1 150 ? 18.609 -4.715 6.125 1 92.94 150 GLY A O 1
ATOM 1200 N N . ALA A 1 151 ? 17.391 -2.906 6.152 1 90.12 151 ALA A N 1
ATOM 1201 C CA . ALA A 1 151 ? 17.609 -2.678 7.578 1 90.12 151 ALA A CA 1
ATOM 1202 C C . ALA A 1 151 ? 16.984 -3.799 8.414 1 90.12 151 ALA A C 1
ATOM 1204 O O . ALA A 1 151 ? 17.547 -4.199 9.43 1 90.12 151 ALA A O 1
ATOM 1205 N N . TYR A 1 152 ? 15.883 -4.301 7.996 1 91.44 152 TYR A N 1
ATOM 1206 C CA . TYR A 1 152 ? 15.172 -5.355 8.711 1 91.44 152 TYR A CA 1
ATOM 1207 C C . TYR A 1 152 ? 15.969 -6.652 8.703 1 91.44 152 TYR A C 1
ATOM 1209 O O . TYR A 1 152 ? 16.047 -7.344 9.719 1 91.44 152 TYR A O 1
ATOM 1217 N N . PHE A 1 153 ? 16.547 -7.008 7.562 1 92.44 153 PHE A N 1
ATOM 1218 C CA . PHE A 1 153 ? 17.25 -8.273 7.406 1 92.44 153 PHE A CA 1
ATOM 1219 C C . PHE A 1 153 ? 18.734 -8.109 7.73 1 92.44 153 PHE A C 1
ATOM 1221 O O . PHE A 1 153 ? 19.469 -9.094 7.797 1 92.44 153 PHE A O 1
ATOM 1228 N N . GLY A 1 154 ? 19.141 -6.879 7.891 1 89.19 154 GLY A N 1
ATOM 1229 C CA . GLY A 1 154 ? 20.531 -6.625 8.234 1 89.19 154 GLY A CA 1
ATOM 1230 C C . GLY A 1 154 ? 21.469 -6.707 7.039 1 89.19 154 GLY A C 1
ATOM 1231 O O . GLY A 1 154 ? 22.578 -7.211 7.152 1 89.19 154 GLY A O 1
ATOM 1232 N N . VAL A 1 155 ? 20.984 -6.324 5.902 1 91.12 155 VAL A N 1
ATOM 1233 C CA . VAL A 1 155 ? 21.781 -6.32 4.688 1 91.12 155 VAL A CA 1
ATOM 1234 C C . VAL A 1 155 ? 21.609 -5 3.947 1 91.12 155 VAL A C 1
ATOM 1236 O O . VAL A 1 155 ? 20.734 -4.199 4.301 1 91.12 155 VAL A O 1
ATOM 1239 N N . GLY A 1 156 ? 22.484 -4.773 2.979 1 90.31 156 GLY A N 1
ATOM 1240 C CA . GLY A 1 156 ? 22.375 -3.562 2.178 1 90.31 156 GLY A CA 1
ATOM 1241 C C . GLY A 1 156 ? 21.219 -3.598 1.205 1 90.31 156 GLY A C 1
ATOM 1242 O O . GLY A 1 156 ? 20.719 -4.672 0.855 1 90.31 156 GLY A O 1
ATOM 1243 N N . GLU A 1 157 ? 20.812 -2.4 0.837 1 90.88 157 GLU A N 1
ATOM 1244 C CA . GLU A 1 157 ? 19.719 -2.273 -0.121 1 90.88 157 GLU A CA 1
ATOM 1245 C C . GLU A 1 157 ? 20.016 -3.023 -1.414 1 90.88 157 GLU A C 1
ATOM 1247 O O . GLU A 1 157 ? 19.156 -3.721 -1.955 1 90.88 157 GLU A O 1
ATOM 1252 N N . GLY A 1 158 ? 21.188 -2.854 -1.89 1 91.06 158 GLY A N 1
ATOM 1253 C CA . GLY A 1 158 ? 21.594 -3.533 -3.107 1 91.06 158 GLY A CA 1
ATOM 1254 C C . GLY A 1 158 ? 21.562 -5.047 -2.984 1 91.06 158 GLY A C 1
ATOM 1255 O O . GLY A 1 158 ? 21.219 -5.742 -3.938 1 91.06 158 GLY A O 1
ATOM 1256 N N . THR A 1 159 ? 21.906 -5.551 -1.807 1 92.12 159 THR A N 1
ATOM 1257 C CA . THR A 1 159 ? 21.906 -6.988 -1.545 1 92.12 159 THR A CA 1
ATOM 1258 C C . THR A 1 159 ? 20.484 -7.531 -1.561 1 92.12 159 THR A C 1
ATOM 1260 O O . THR A 1 159 ? 20.234 -8.625 -2.072 1 92.12 159 THR A O 1
ATOM 1263 N N . VAL A 1 160 ? 19.578 -6.762 -0.956 1 94.38 160 VAL A N 1
ATOM 1264 C CA . VAL A 1 160 ? 18.172 -7.16 -0.983 1 94.38 160 VAL A CA 1
ATOM 1265 C C . VAL A 1 160 ? 17.703 -7.332 -2.428 1 94.38 160 VAL A C 1
ATOM 1267 O O . VAL A 1 160 ? 17.094 -8.344 -2.777 1 94.38 160 VAL A O 1
ATOM 1270 N N . ASN A 1 161 ? 18 -6.371 -3.229 1 92.06 161 ASN A N 1
ATOM 1271 C CA . ASN A 1 161 ? 17.609 -6.414 -4.633 1 92.06 161 ASN A CA 1
ATOM 1272 C C . ASN A 1 161 ? 18.266 -7.578 -5.363 1 92.06 161 ASN A C 1
ATOM 1274 O O . ASN A 1 161 ? 17.609 -8.297 -6.121 1 92.06 161 ASN A O 1
ATOM 1278 N N . LEU A 1 162 ? 19.531 -7.785 -5.047 1 92.88 162 LEU A N 1
ATOM 1279 C CA . LEU A 1 162 ? 20.297 -8.844 -5.699 1 92.88 162 LEU A CA 1
ATOM 1280 C C . LEU A 1 162 ? 19.75 -10.219 -5.332 1 92.88 162 LEU A C 1
ATOM 1282 O O . LEU A 1 162 ? 19.547 -11.062 -6.203 1 92.88 162 LEU A O 1
ATOM 1286 N N . TYR A 1 163 ? 19.578 -10.484 -4.078 1 95.12 163 TYR A N 1
ATOM 1287 C CA . TYR A 1 163 ? 19.047 -11.766 -3.617 1 95.12 163 TYR A CA 1
ATOM 1288 C C . TYR A 1 163 ? 17.656 -12.023 -4.191 1 95.12 163 TYR A C 1
ATOM 1290 O O . TYR A 1 163 ? 17.344 -13.156 -4.562 1 95.12 163 TYR A O 1
ATOM 1298 N N . THR A 1 164 ? 16.828 -10.984 -4.199 1 95.25 164 THR A N 1
ATOM 1299 C CA . THR A 1 164 ? 15.492 -11.117 -4.762 1 95.25 164 THR A CA 1
ATOM 1300 C C . THR A 1 164 ? 15.562 -11.508 -6.234 1 95.25 164 THR A C 1
ATOM 1302 O O . THR A 1 164 ? 14.859 -12.422 -6.672 1 95.25 164 THR A O 1
ATOM 1305 N N . GLU A 1 165 ? 16.391 -10.898 -6.969 1 92.5 165 GLU A N 1
ATOM 1306 C CA . GLU A 1 165 ? 16.562 -11.188 -8.391 1 92.5 165 GLU A CA 1
ATOM 1307 C C . GLU A 1 165 ? 17.047 -12.617 -8.609 1 92.5 165 GLU A C 1
ATOM 1309 O O . GLU A 1 165 ? 16.547 -13.32 -9.484 1 92.5 165 GLU A O 1
ATOM 1314 N N . ARG A 1 166 ? 18.031 -13.023 -7.805 1 93.5 166 ARG A N 1
ATOM 1315 C CA . ARG A 1 166 ? 18.562 -14.375 -7.93 1 93.5 166 ARG A CA 1
ATOM 1316 C C . ARG A 1 166 ? 17.484 -15.414 -7.648 1 93.5 166 ARG A C 1
ATOM 1318 O O . ARG A 1 166 ? 17.359 -16.391 -8.383 1 93.5 166 ARG A O 1
ATOM 1325 N N . VAL A 1 167 ? 16.797 -15.188 -6.645 1 96.62 167 VAL A N 1
ATOM 1326 C CA . VAL A 1 167 ? 15.75 -16.125 -6.262 1 96.62 167 VAL A CA 1
ATOM 1327 C C . VAL A 1 167 ? 14.664 -16.156 -7.336 1 96.62 167 VAL A C 1
ATOM 1329 O O . VAL A 1 167 ? 14.117 -17.219 -7.656 1 96.62 167 VAL A O 1
ATOM 1332 N N . MET A 1 168 ? 14.312 -15.023 -7.852 1 95.31 168 MET A N 1
ATOM 1333 C CA . MET A 1 168 ? 13.305 -14.961 -8.906 1 95.31 168 MET A CA 1
ATOM 1334 C C . MET A 1 168 ? 13.742 -15.789 -10.117 1 95.31 168 MET A C 1
ATOM 1336 O O . MET A 1 168 ? 12.945 -16.547 -10.672 1 95.31 168 MET A O 1
ATOM 1340 N N . VAL A 1 169 ? 15.008 -15.688 -10.445 1 93.56 169 VAL A N 1
ATOM 1341 C CA . VAL A 1 169 ? 15.547 -16.438 -11.578 1 93.56 169 VAL A CA 1
ATOM 1342 C C . VAL A 1 169 ? 15.484 -17.938 -11.273 1 93.56 169 VAL A C 1
ATOM 1344 O O . VAL A 1 169 ? 15.094 -18.734 -12.125 1 93.56 169 VAL A O 1
ATOM 1347 N N . ALA A 1 170 ? 15.859 -18.297 -10.133 1 95 170 ALA A N 1
ATOM 1348 C CA . ALA A 1 170 ? 15.852 -19.688 -9.734 1 95 170 ALA A CA 1
ATOM 1349 C C . ALA A 1 170 ? 14.43 -20.25 -9.719 1 95 170 ALA A C 1
ATOM 1351 O O . ALA A 1 170 ? 14.18 -21.359 -10.195 1 95 170 ALA A O 1
ATOM 1352 N N . LEU A 1 171 ? 13.516 -19.484 -9.156 1 95.94 171 LEU A N 1
ATOM 1353 C CA . LEU A 1 171 ? 12.125 -19.906 -9.102 1 95.94 171 LEU A CA 1
ATOM 1354 C C . LEU A 1 171 ? 11.531 -20.031 -10.508 1 95.94 171 LEU A C 1
ATOM 1356 O O . LEU A 1 171 ? 10.742 -20.938 -10.773 1 95.94 171 LEU A O 1
ATOM 1360 N N . LEU A 1 172 ? 11.914 -19.125 -11.367 1 93.06 172 LEU A N 1
ATOM 1361 C CA . LEU A 1 172 ? 11.398 -19.141 -12.727 1 93.06 172 LEU A CA 1
ATOM 1362 C C . LEU A 1 172 ? 11.82 -20.422 -13.445 1 93.06 172 LEU A C 1
ATOM 1364 O O . LEU A 1 172 ? 11.109 -20.906 -14.336 1 93.06 172 LEU A O 1
ATOM 1368 N N . SER A 1 173 ? 12.93 -21.016 -13.039 1 91.31 173 SER A N 1
ATOM 1369 C CA . SER A 1 173 ? 13.391 -22.266 -13.641 1 91.31 173 SER A CA 1
ATOM 1370 C C . SER A 1 173 ? 12.445 -23.406 -13.297 1 91.31 173 SER A C 1
ATOM 1372 O O . SER A 1 173 ? 12.445 -24.438 -13.977 1 91.31 173 SER A O 1
ATOM 1374 N N . LEU A 1 174 ? 11.688 -23.203 -12.234 1 94.25 174 LEU A N 1
ATOM 1375 C CA . LEU A 1 174 ? 10.75 -24.234 -11.812 1 94.25 174 LEU A CA 1
ATOM 1376 C C . LEU A 1 174 ? 9.398 -24.062 -12.5 1 94.25 174 LEU A C 1
ATOM 1378 O O . LEU A 1 174 ? 8.516 -24.906 -12.367 1 94.25 174 LEU A O 1
ATOM 1382 N N . GLU A 1 175 ? 9.164 -22.969 -13.203 1 94.31 175 GLU A N 1
ATOM 1383 C CA . GLU A 1 175 ? 7.859 -22.609 -13.758 1 94.31 175 GLU A CA 1
ATOM 1384 C C . GLU A 1 175 ? 7.328 -23.719 -14.672 1 94.31 175 GLU A C 1
ATOM 1386 O O . GLU A 1 175 ? 6.156 -24.078 -14.586 1 94.31 175 GLU A O 1
ATOM 1391 N N . ARG A 1 176 ? 8.195 -24.375 -15.516 1 91.69 176 ARG A N 1
ATOM 1392 C CA . ARG A 1 176 ? 7.781 -25.375 -16.5 1 91.69 176 ARG A CA 1
ATOM 1393 C C . ARG A 1 176 ? 7.188 -26.594 -15.805 1 91.69 176 ARG A C 1
ATOM 1395 O O . ARG A 1 176 ? 6.375 -27.312 -16.391 1 91.69 176 ARG A O 1
ATOM 1402 N N . HIS A 1 177 ? 7.57 -26.703 -14.547 1 93.44 177 HIS A N 1
ATOM 1403 C CA . HIS A 1 177 ? 7.129 -27.891 -13.828 1 93.44 177 HIS A CA 1
ATOM 1404 C C . HIS A 1 177 ? 6.047 -27.547 -12.812 1 93.44 177 HIS A C 1
ATOM 1406 O O . HIS A 1 177 ? 5.445 -28.453 -12.211 1 93.44 177 HIS A O 1
ATOM 1412 N N . THR A 1 178 ? 5.836 -26.312 -12.625 1 95.69 178 THR A N 1
ATOM 1413 C CA . THR A 1 178 ? 4.918 -25.922 -11.562 1 95.69 178 THR A CA 1
ATOM 1414 C C . THR A 1 178 ? 3.709 -25.188 -12.133 1 95.69 178 THR A C 1
ATOM 1416 O O . THR A 1 178 ? 2.578 -25.406 -11.695 1 95.69 178 THR A O 1
ATOM 1419 N N . VAL A 1 179 ? 3.957 -24.234 -13.07 1 96.31 179 VAL A N 1
ATOM 1420 C CA . VAL A 1 179 ? 2.912 -23.469 -13.758 1 96.31 179 VAL A CA 1
ATOM 1421 C C . VAL A 1 179 ? 2.932 -23.812 -15.242 1 96.31 179 VAL A C 1
ATOM 1423 O O . VAL A 1 179 ? 3.627 -23.156 -16.031 1 96.31 179 VAL A O 1
ATOM 1426 N N . PHE A 1 180 ? 2.121 -24.781 -15.617 1 94.62 180 PHE A N 1
ATOM 1427 C CA . PHE A 1 180 ? 2.113 -25.234 -17 1 94.62 180 PHE A CA 1
ATOM 1428 C C . PHE A 1 180 ? 0.712 -25.656 -17.422 1 94.62 180 PHE A C 1
ATOM 1430 O O . PHE A 1 180 ? -0.119 -26 -16.578 1 94.62 180 PHE A O 1
ATOM 1437 N N . TRP A 1 181 ? 0.542 -25.562 -18.688 1 96.44 181 TRP A N 1
ATOM 1438 C CA . TRP A 1 181 ? -0.733 -26 -19.25 1 96.44 181 TRP A CA 1
ATOM 1439 C C . TRP A 1 181 ? -0.842 -27.531 -19.203 1 96.44 181 TRP A C 1
ATOM 1441 O O . TRP A 1 181 ? 0.077 -28.234 -19.625 1 96.44 181 TRP A O 1
ATOM 1451 N N . PRO A 1 182 ? -1.839 -28.047 -18.703 1 96.56 182 PRO A N 1
ATOM 1452 C CA . PRO A 1 182 ? -1.971 -29.5 -18.562 1 96.56 182 PRO A CA 1
ATOM 1453 C C . PRO A 1 182 ? -1.972 -30.219 -19.906 1 96.56 182 PRO A C 1
ATOM 1455 O O . PRO A 1 182 ? -2.527 -29.719 -20.891 1 96.56 182 PRO A O 1
ATOM 1458 N N . LYS A 1 183 ? -1.431 -31.375 -19.938 1 95.06 183 LYS A N 1
ATOM 1459 C CA . LYS A 1 183 ? -1.477 -32.219 -21.109 1 95.06 183 LYS A CA 1
ATOM 1460 C C . LYS A 1 183 ? -2.848 -32.875 -21.266 1 95.06 183 LYS A C 1
ATOM 1462 O O . LYS A 1 183 ? -3.717 -32.719 -20.406 1 95.06 183 LYS A O 1
ATOM 1467 N N . THR A 1 184 ? -2.965 -33.562 -22.375 1 94.94 184 THR A N 1
ATOM 1468 C CA . THR A 1 184 ? -4.262 -34.125 -22.75 1 94.94 184 THR A CA 1
ATOM 1469 C C . THR A 1 184 ? -4.785 -35.031 -21.641 1 94.94 184 THR A C 1
ATOM 1471 O O . THR A 1 184 ? -5.949 -34.938 -21.25 1 94.94 184 THR A O 1
ATOM 1474 N N . ALA A 1 185 ? -3.959 -35.812 -21.141 1 95.75 185 ALA A N 1
ATOM 1475 C CA . ALA A 1 185 ? -4.375 -36.781 -20.109 1 95.75 185 ALA A CA 1
ATOM 1476 C C . ALA A 1 185 ? -4.84 -36.062 -18.859 1 95.75 185 ALA A C 1
ATOM 1478 O O . ALA A 1 185 ? -5.855 -36.438 -18.266 1 95.75 185 ALA A O 1
ATOM 1479 N N . GLU A 1 186 ? -4.07 -35.094 -18.391 1 96.38 186 GLU A N 1
ATOM 1480 C CA . GLU A 1 186 ? -4.43 -34.312 -17.203 1 96.38 186 GLU A CA 1
ATOM 1481 C C . GLU A 1 186 ? -5.703 -33.5 -17.438 1 96.38 186 GLU A C 1
ATOM 1483 O O . GLU A 1 186 ? -6.508 -33.344 -16.516 1 96.38 186 GLU A O 1
ATOM 1488 N N . ARG A 1 187 ? -5.879 -32.969 -18.641 1 97.25 187 ARG A N 1
ATOM 1489 C CA . ARG A 1 187 ? -7.086 -32.188 -18.953 1 97.25 187 ARG A CA 1
ATOM 1490 C C . ARG A 1 187 ? -8.328 -33.094 -18.875 1 97.25 187 ARG A C 1
ATOM 1492 O O . ARG A 1 187 ? -9.398 -32.625 -18.469 1 97.25 187 ARG A O 1
ATOM 1499 N N . MET A 1 188 ? -8.148 -34.312 -19.25 1 96.5 188 MET A N 1
ATOM 1500 C CA . MET A 1 188 ? -9.266 -35.25 -19.141 1 96.5 188 MET A CA 1
ATOM 1501 C C . MET A 1 188 ? -9.68 -35.469 -17.688 1 96.5 188 MET A C 1
ATOM 1503 O O . MET A 1 188 ? -10.867 -35.531 -17.391 1 96.5 188 MET A O 1
ATOM 1507 N N . GLN A 1 189 ? -8.688 -35.5 -16.906 1 97 189 GLN A N 1
ATOM 1508 C CA . GLN A 1 189 ? -8.977 -35.625 -15.477 1 97 189 GLN A CA 1
ATOM 1509 C C . GLN A 1 189 ? -9.656 -34.375 -14.93 1 97 189 GLN A C 1
ATOM 1511 O O . GLN A 1 189 ? -10.594 -34.469 -14.133 1 97 189 GLN A O 1
ATOM 1516 N N . ILE A 1 190 ? -9.164 -33.219 -15.281 1 97.19 190 ILE A N 1
ATOM 1517 C CA . ILE A 1 190 ? -9.719 -31.938 -14.844 1 97.19 190 ILE A CA 1
ATOM 1518 C C . ILE A 1 190 ? -11.18 -31.828 -15.289 1 97.19 190 ILE A C 1
ATOM 1520 O O . ILE A 1 190 ? -12.055 -31.484 -14.492 1 97.19 190 ILE A O 1
ATOM 1524 N N . ARG A 1 191 ? -11.422 -32.156 -16.594 1 96.31 191 ARG A N 1
ATOM 1525 C CA . ARG A 1 191 ? -12.773 -32.031 -17.141 1 96.31 191 ARG A CA 1
ATOM 1526 C C . ARG A 1 191 ? -13.734 -32.969 -16.406 1 96.31 191 ARG A C 1
ATOM 1528 O O . ARG A 1 191 ? -14.883 -32.594 -16.156 1 96.31 191 ARG A O 1
ATOM 1535 N N . ARG A 1 192 ? -13.25 -34.125 -16.062 1 96.69 192 ARG A N 1
ATOM 1536 C CA . ARG A 1 192 ? -14.086 -35.094 -15.352 1 96.69 192 ARG A CA 1
ATOM 1537 C C . ARG A 1 192 ? -14.445 -34.562 -13.961 1 96.69 192 ARG A C 1
ATOM 1539 O O . ARG A 1 192 ? -15.602 -34.656 -13.539 1 96.69 192 ARG A O 1
ATOM 1546 N N . ARG A 1 193 ? -13.453 -34.062 -13.289 1 96.69 193 ARG A N 1
ATOM 1547 C CA . ARG A 1 193 ? -13.703 -33.531 -11.945 1 96.69 193 ARG A CA 1
ATOM 1548 C C . ARG A 1 193 ? -14.688 -32.375 -11.984 1 96.69 193 ARG A C 1
ATOM 1550 O O . ARG A 1 193 ? -15.602 -32.312 -11.156 1 96.69 193 ARG A O 1
ATOM 1557 N N . ILE A 1 194 ? -14.594 -31.438 -12.93 1 96.25 194 ILE A N 1
ATOM 1558 C CA . ILE A 1 194 ? -15.453 -30.266 -13.039 1 96.25 194 ILE A CA 1
ATOM 1559 C C . ILE A 1 194 ? -16.875 -30.703 -13.414 1 96.25 194 ILE A C 1
ATOM 1561 O O . ILE A 1 194 ? -17.844 -30.172 -12.875 1 96.25 194 ILE A O 1
ATOM 1565 N N . GLU A 1 195 ? -16.922 -31.656 -14.312 1 95.75 195 GLU A N 1
ATOM 1566 C CA . GLU A 1 195 ? -18.234 -32.188 -14.719 1 95.75 195 GLU A CA 1
ATOM 1567 C C . GLU A 1 195 ? -18.953 -32.844 -13.547 1 95.75 195 GLU A C 1
ATOM 1569 O O . GLU A 1 195 ? -20.141 -32.625 -13.344 1 95.75 195 GLU A O 1
ATOM 1574 N N . GLU A 1 196 ? -18.219 -33.562 -12.891 1 95.75 196 GLU A N 1
ATOM 1575 C CA . GLU A 1 196 ? -18.797 -34.281 -11.758 1 95.75 196 GLU A CA 1
ATOM 1576 C C . GLU A 1 196 ? -19.219 -33.312 -10.648 1 95.75 196 GLU A C 1
ATOM 1578 O O . GLU A 1 196 ? -20.281 -33.5 -10.047 1 95.75 196 GLU A O 1
ATOM 1583 N N . ALA A 1 197 ? -18.422 -32.375 -10.461 1 94.5 197 ALA A N 1
ATOM 1584 C CA . ALA A 1 197 ? -18.672 -31.453 -9.344 1 94.5 197 ALA A CA 1
ATOM 1585 C C . ALA A 1 197 ? -19.672 -30.375 -9.727 1 94.5 197 ALA A C 1
ATOM 1587 O O . ALA A 1 197 ? -20.469 -29.922 -8.883 1 94.5 197 ALA A O 1
ATOM 1588 N N . HIS A 1 198 ? -19.656 -29.828 -11.055 1 93.12 198 HIS A N 1
ATOM 1589 C CA . HIS A 1 198 ? -20.375 -28.594 -11.375 1 93.12 198 HIS A CA 1
ATOM 1590 C 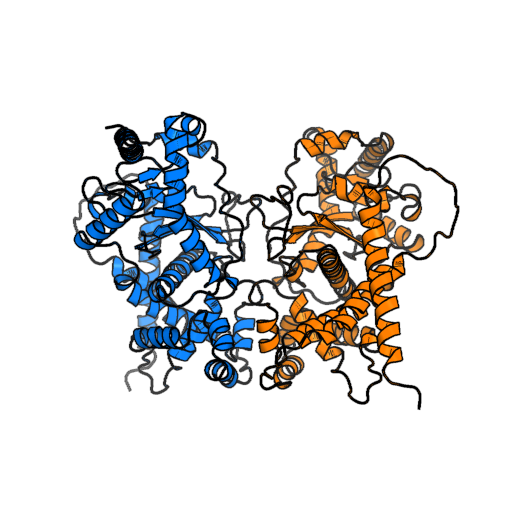C . HIS A 1 198 ? -21.203 -28.75 -12.648 1 93.12 198 HIS A C 1
ATOM 1592 O O . HIS A 1 198 ? -21.859 -27.797 -13.086 1 93.12 198 HIS A O 1
ATOM 1598 N N . LYS A 1 199 ? -21.109 -29.844 -13.359 1 94.19 199 LYS A N 1
ATOM 1599 C CA . LYS A 1 199 ? -21.953 -30.219 -14.5 1 94.19 199 LYS A CA 1
ATOM 1600 C C . LYS A 1 199 ? -21.469 -29.531 -15.781 1 94.19 199 LYS A C 1
ATOM 1602 O O . LYS A 1 199 ? -22.156 -29.547 -16.797 1 94.19 199 LYS A O 1
ATOM 1607 N N . PHE A 1 200 ? -20.328 -28.984 -15.781 1 96.56 200 PHE A N 1
ATOM 1608 C CA . PHE A 1 200 ? -19.781 -28.375 -16.984 1 96.56 200 PHE A CA 1
ATOM 1609 C C . PHE A 1 200 ? -18.922 -29.359 -17.75 1 96.56 200 PHE A C 1
ATOM 1611 O O . PHE A 1 200 ? -17.734 -29.531 -17.484 1 96.56 200 PHE A O 1
ATOM 1618 N N . ARG A 1 201 ? -19.578 -29.812 -18.734 1 94.75 201 ARG A N 1
ATOM 1619 C CA . ARG A 1 201 ? -18.906 -30.812 -19.562 1 94.75 201 ARG A CA 1
ATOM 1620 C C . ARG A 1 201 ? -17.828 -30.172 -20.422 1 94.75 201 ARG A C 1
ATOM 1622 O O . ARG A 1 201 ? -18.047 -29.125 -21.031 1 94.75 201 ARG A O 1
ATOM 1629 N N . ASN A 1 202 ? -16.672 -30.734 -20.453 1 96.06 202 ASN A N 1
ATOM 1630 C CA . ASN A 1 202 ? -15.539 -30.359 -21.297 1 96.06 202 ASN A CA 1
ATOM 1631 C C . ASN A 1 202 ? -14.859 -29.094 -20.797 1 96.06 202 ASN A C 1
ATOM 1633 O O . ASN A 1 202 ? -13.984 -28.547 -21.469 1 96.06 202 ASN A O 1
ATOM 1637 N N . CYS A 1 203 ? -15.266 -28.656 -19.609 1 97.25 203 CYS A N 1
ATOM 1638 C CA . CYS A 1 203 ? -14.586 -27.516 -19 1 97.25 203 CYS A CA 1
ATOM 1639 C C . CYS A 1 203 ? -13.25 -27.922 -18.406 1 97.25 203 CYS A C 1
ATOM 1641 O O . CYS A 1 203 ? -13.172 -28.906 -17.656 1 97.25 203 CYS A O 1
ATOM 1643 N N . ILE A 1 204 ? -12.234 -27.156 -18.719 1 97.5 204 ILE A N 1
ATOM 1644 C CA . ILE A 1 204 ? -10.922 -27.609 -18.266 1 97.5 204 ILE A CA 1
ATOM 1645 C C . ILE A 1 204 ? -10.305 -26.578 -17.344 1 97.5 204 ILE A C 1
ATOM 1647 O O . ILE A 1 204 ? -9.133 -26.672 -16.969 1 97.5 204 ILE A O 1
ATOM 1651 N N . GLY A 1 205 ? -11 -25.516 -16.938 1 97.69 205 GLY A N 1
ATOM 1652 C CA . GLY A 1 205 ? -10.477 -24.516 -16.016 1 97.69 205 GLY A CA 1
ATOM 1653 C C . GLY A 1 205 ? -11.25 -23.219 -16.031 1 97.69 205 GLY A C 1
ATOM 1654 O O . GLY A 1 205 ? -12.32 -23.141 -16.641 1 97.69 205 GLY A O 1
ATOM 1655 N N . TYR A 1 206 ? -10.766 -22.281 -15.266 1 97.38 206 TYR A N 1
ATOM 1656 C CA . TYR A 1 206 ? -11.375 -20.969 -15.078 1 97.38 206 TYR A CA 1
ATOM 1657 C C . TYR A 1 206 ? -10.383 -19.844 -15.406 1 97.38 206 TYR A C 1
ATOM 1659 O O . TYR A 1 206 ? -9.203 -19.938 -15.062 1 97.38 206 TYR A O 1
ATOM 1667 N N . VAL A 1 207 ? -10.844 -18.844 -16.078 1 96.81 207 VAL A N 1
ATOM 1668 C CA . VAL A 1 207 ? -9.992 -17.703 -16.406 1 96.81 207 VAL A CA 1
ATOM 1669 C C . VAL A 1 207 ? -10.531 -16.453 -15.719 1 96.81 207 VAL A C 1
ATOM 1671 O O . VAL A 1 207 ? -11.742 -16.25 -15.648 1 96.81 207 VAL A O 1
ATOM 1674 N N . ASP A 1 208 ? -9.688 -15.742 -15.102 1 94.5 208 ASP A N 1
ATOM 1675 C CA . ASP A 1 208 ? -10.055 -14.492 -14.445 1 94.5 208 ASP A CA 1
ATOM 1676 C C . ASP A 1 208 ? -8.945 -13.453 -14.578 1 94.5 208 ASP A C 1
ATOM 1678 O O . ASP A 1 208 ? -7.781 -13.797 -14.797 1 94.5 208 ASP A O 1
ATOM 1682 N N . GLY A 1 209 ? -9.406 -12.195 -14.547 1 92.06 209 GLY A N 1
ATOM 1683 C CA . GLY A 1 209 ? -8.469 -11.094 -14.547 1 92.06 209 GLY A CA 1
ATOM 1684 C C . GLY A 1 209 ? -8.227 -10.508 -13.164 1 92.06 209 GLY A C 1
ATOM 1685 O O . GLY A 1 209 ? -9.109 -10.562 -12.305 1 92.06 209 GLY A O 1
ATOM 1686 N N . THR A 1 210 ? -7.031 -10.047 -12.938 1 89.88 210 THR A N 1
ATOM 1687 C CA . THR A 1 210 ? -6.711 -9.375 -11.68 1 89.88 210 THR A CA 1
ATOM 1688 C C . THR A 1 210 ? -5.793 -8.188 -11.922 1 89.88 210 THR A C 1
ATOM 1690 O O . THR A 1 210 ? -5.027 -8.164 -12.891 1 89.88 210 THR A O 1
ATOM 1693 N N . LEU A 1 211 ? -6.004 -7.191 -10.984 1 86.06 211 LEU A N 1
ATOM 1694 C CA . LEU A 1 211 ? -5.18 -5.988 -11.078 1 86.06 211 LEU A CA 1
ATOM 1695 C C . LEU A 1 211 ? -4.074 -6.004 -10.031 1 86.06 211 LEU A C 1
ATOM 1697 O O . LEU A 1 211 ? -4.316 -6.355 -8.875 1 86.06 211 LEU A O 1
ATOM 1701 N N . VAL A 1 212 ? -2.84 -5.816 -10.531 1 88.25 212 VAL A N 1
ATOM 1702 C CA . VAL A 1 212 ? -1.692 -5.605 -9.648 1 88.25 212 VAL A CA 1
ATOM 1703 C C . VAL A 1 212 ? -1.334 -4.121 -9.617 1 88.25 212 VAL A C 1
ATOM 1705 O O . VAL A 1 212 ? -0.814 -3.58 -10.602 1 88.25 212 VAL A O 1
ATOM 1708 N N . GLY A 1 213 ? -1.714 -3.486 -8.328 1 83.56 213 GLY A N 1
ATOM 1709 C CA . GLY A 1 213 ? -1.452 -2.061 -8.203 1 83.56 213 GLY A CA 1
ATOM 1710 C C . GLY A 1 213 ? 0.027 -1.725 -8.195 1 83.56 213 GLY A C 1
ATOM 1711 O O . GLY A 1 213 ? 0.843 -2.514 -7.711 1 83.56 213 GLY A O 1
ATOM 1712 N N . LEU A 1 214 ? 0.327 -0.572 -8.781 1 80.62 214 LEU A N 1
ATOM 1713 C CA . LEU A 1 214 ? 1.695 -0.067 -8.734 1 80.62 214 LEU A CA 1
ATOM 1714 C C . LEU A 1 214 ? 1.835 1.027 -7.684 1 80.62 214 LEU A C 1
ATOM 1716 O O . LEU A 1 214 ? 0.935 1.854 -7.52 1 80.62 214 LEU A O 1
ATOM 1720 N N . GLU A 1 215 ? 2.934 1.025 -6.949 1 73.19 215 GLU A N 1
ATOM 1721 C CA . GLU A 1 215 ? 3.176 2.031 -5.922 1 73.19 215 GLU A CA 1
ATOM 1722 C C . GLU A 1 215 ? 3.434 3.402 -6.539 1 73.19 215 GLU A C 1
ATOM 1724 O O . GLU A 1 215 ? 3.037 4.426 -5.98 1 73.19 215 GLU A O 1
ATOM 1729 N N . GLU A 1 216 ? 4.227 3.482 -7.617 1 66.38 216 GLU A N 1
ATOM 1730 C CA . GLU A 1 216 ? 4.566 4.742 -8.273 1 66.38 216 GLU A CA 1
ATOM 1731 C C . GLU A 1 216 ? 3.939 4.832 -9.664 1 66.38 216 GLU A C 1
ATOM 1733 O O . GLU A 1 216 ? 3.801 3.818 -10.352 1 66.38 216 GLU A O 1
ATOM 1738 N N . LYS A 1 217 ? 3.582 6.129 -9.883 1 61.59 217 LYS A N 1
ATOM 1739 C CA . LYS A 1 217 ? 3.074 6.387 -11.227 1 61.59 217 LYS A CA 1
ATOM 1740 C C . LYS A 1 217 ? 4.145 6.113 -12.281 1 61.59 217 LYS A C 1
ATOM 1742 O O . LYS A 1 217 ? 5.309 6.488 -12.102 1 61.59 217 LYS A O 1
ATOM 1747 N N . PRO A 1 218 ? 3.9 5.285 -13.297 1 51.94 218 PRO A N 1
ATOM 1748 C CA . PRO A 1 218 ? 4.867 5.094 -14.383 1 51.94 218 PRO A CA 1
ATOM 1749 C C . PRO A 1 218 ? 5.312 6.406 -15.023 1 51.94 218 PRO A C 1
ATOM 1751 O O . PRO A 1 218 ? 4.52 7.352 -15.109 1 51.94 218 PRO A O 1
ATOM 1754 N N . ALA A 1 219 ? 6.84 6.66 -15.211 1 50.88 219 ALA A N 1
ATOM 1755 C CA . ALA A 1 219 ? 7.402 7.812 -15.906 1 50.88 219 ALA A CA 1
ATOM 1756 C C . ALA A 1 219 ? 6.957 7.848 -17.359 1 50.88 219 ALA A C 1
ATOM 1758 O O . ALA A 1 219 ? 6.785 6.801 -17.984 1 50.88 219 ALA A O 1
ATOM 1759 N N . GLY A 1 220 ? 6.652 9.328 -18.078 1 41.34 220 GLY A N 1
ATOM 1760 C CA . GLY A 1 220 ? 6.359 9.609 -19.469 1 41.34 220 GLY A CA 1
ATOM 1761 C C . GLY A 1 220 ? 4.891 9.898 -19.719 1 41.34 220 GLY A C 1
ATOM 1762 O O . GLY A 1 220 ? 4.102 10.008 -18.781 1 41.34 220 GLY A O 1
ATOM 1763 N N . SER A 1 221 ? 4.555 9.5 -21.156 1 36.25 221 SER A N 1
ATOM 1764 C CA . SER A 1 221 ? 3.367 10.016 -21.828 1 36.25 221 SER A CA 1
ATOM 1765 C C . SER A 1 221 ? 2.168 10.039 -20.875 1 36.25 221 SER A C 1
ATOM 1767 O O . SER A 1 221 ? 2.164 9.352 -19.859 1 36.25 221 SER A O 1
ATOM 1769 N N . GLY A 1 222 ? 1.026 10.867 -21.547 1 31.19 222 GLY A N 1
ATOM 1770 C CA . GLY A 1 222 ? -0.309 11.414 -21.391 1 31.19 222 GLY A CA 1
ATOM 1771 C C . GLY A 1 222 ? -1.224 10.531 -20.562 1 31.19 222 GLY A C 1
ATOM 1772 O O . GLY A 1 222 ? -1.369 10.727 -19.359 1 31.19 222 GLY A O 1
ATOM 1773 N N . GLU A 1 223 ? -2.234 10.25 -21.328 1 33.09 223 GLU A N 1
ATOM 1774 C CA . GLU A 1 223 ? -3.67 10.031 -21.484 1 33.09 223 GLU A CA 1
ATOM 1775 C C . GLU A 1 223 ? -4.094 8.695 -20.875 1 33.09 223 GLU A C 1
ATOM 1777 O O . GLU A 1 223 ? -5.285 8.445 -20.672 1 33.09 223 GLU A O 1
ATOM 1782 N N . ASP A 1 224 ? -3.344 7.652 -21.391 1 32.53 224 ASP A N 1
ATOM 1783 C CA . ASP A 1 224 ? -4.324 6.586 -21.234 1 32.53 224 ASP A CA 1
ATOM 1784 C C . ASP A 1 224 ? -4.672 6.371 -19.766 1 32.53 224 ASP A C 1
ATOM 1786 O O . ASP A 1 224 ? -5.809 6.031 -19.438 1 32.53 224 ASP A O 1
ATOM 1790 N N . TYR A 1 225 ? -3.543 5.746 -19.234 1 33.91 225 TYR A N 1
ATOM 1791 C CA . TYR A 1 225 ? -4.121 4.938 -18.172 1 33.91 225 TYR A CA 1
ATOM 1792 C C . TYR A 1 225 ? -4.75 5.82 -17.094 1 33.91 225 TYR A C 1
ATOM 1794 O O . TYR A 1 225 ? -4.047 6.527 -16.375 1 33.91 225 TYR A O 1
ATOM 1802 N N . PHE A 1 226 ? -5.793 6.609 -17.578 1 35.5 226 PHE A N 1
ATOM 1803 C CA . PHE A 1 226 ? -6.938 7.234 -16.938 1 35.5 226 PHE A CA 1
ATOM 1804 C C . PHE A 1 226 ? -7.262 6.539 -15.617 1 35.5 226 PHE A C 1
ATOM 1806 O O . PHE A 1 226 ? -8.336 6.75 -15.039 1 35.5 226 PHE A O 1
ATOM 1813 N N . LEU A 1 227 ? -6.531 5.469 -15.25 1 34.53 227 LEU A N 1
ATOM 1814 C CA . LEU A 1 227 ? -7.266 4.98 -14.086 1 34.53 227 LEU A CA 1
ATOM 1815 C C . LEU A 1 227 ? -7.461 6.098 -13.062 1 34.53 227 LEU A C 1
ATOM 1817 O O . LEU A 1 227 ? -6.5 6.527 -12.414 1 34.53 227 LEU A O 1
ATOM 1821 N N . ARG A 1 228 ? -8.148 7.145 -13.531 1 35.69 228 ARG A N 1
ATOM 1822 C CA . ARG A 1 228 ? -8.531 8.188 -12.586 1 35.69 228 ARG A CA 1
ATOM 1823 C C . ARG A 1 228 ? -8.414 7.699 -11.148 1 35.69 228 ARG A C 1
ATOM 1825 O O . ARG A 1 228 ? -7.652 8.266 -10.359 1 35.69 228 ARG A O 1
ATOM 1832 N N . LYS A 1 229 ? -9.617 7.133 -10.781 1 39.19 229 LYS A N 1
ATOM 1833 C CA . LYS A 1 229 ? -9.781 6.883 -9.352 1 39.19 229 LYS A CA 1
ATOM 1834 C C . LYS A 1 229 ? -8.773 5.855 -8.852 1 39.19 229 LYS A C 1
ATOM 1836 O O . LYS A 1 229 ? -8.391 5.871 -7.68 1 39.19 229 LYS A O 1
ATOM 1841 N N . SER A 1 230 ? -8.688 4.598 -9.586 1 44.03 230 SER A N 1
ATOM 1842 C CA . SER A 1 230 ? -7.918 3.486 -9.039 1 44.03 230 SER A CA 1
ATOM 1843 C C . SER A 1 230 ? -6.457 3.555 -9.469 1 44.03 230 SER A C 1
ATOM 1845 O O . SER A 1 230 ? -6.16 3.906 -10.617 1 44.03 230 SER A O 1
ATOM 1847 N N . GLY A 1 231 ? -5.438 4.094 -8.711 1 53.25 231 GLY A N 1
ATOM 1848 C CA . GLY A 1 231 ? -3.99 4.008 -8.836 1 53.25 231 GLY A CA 1
ATOM 1849 C C . GLY A 1 231 ? -3.539 3.24 -10.062 1 53.25 231 GLY A C 1
ATOM 1850 O O . GLY A 1 231 ? -4.367 2.691 -10.797 1 53.25 231 GLY A O 1
ATOM 1851 N N . TYR A 1 232 ? -2.305 3.334 -10.633 1 69.94 232 TYR A N 1
ATOM 1852 C CA . TYR A 1 232 ? -1.532 2.643 -11.664 1 69.94 232 TYR A CA 1
ATOM 1853 C C . TYR A 1 232 ? -1.407 1.157 -11.344 1 69.94 232 TYR A C 1
ATOM 1855 O O . TYR A 1 232 ? -0.89 0.784 -10.289 1 69.94 232 TYR A O 1
ATOM 1863 N N . ALA A 1 233 ? -2.172 0.325 -12.281 1 80.62 233 ALA A N 1
ATOM 1864 C CA . ALA A 1 233 ? -2.133 -1.113 -12.023 1 80.62 233 ALA A CA 1
ATOM 1865 C C . ALA A 1 233 ? -1.775 -1.886 -13.289 1 80.62 233 ALA A C 1
ATOM 1867 O O . ALA A 1 233 ? -1.835 -1.341 -14.391 1 80.62 233 ALA A O 1
ATOM 1868 N N . ILE A 1 234 ? -1.312 -3.086 -13.172 1 83.44 234 ILE A N 1
ATOM 1869 C CA . ILE A 1 234 ? -1.058 -4.055 -14.234 1 83.44 234 ILE A CA 1
ATOM 1870 C C . ILE A 1 234 ? -2.158 -5.113 -14.234 1 83.44 234 ILE A C 1
ATOM 1872 O O . ILE A 1 234 ? -2.508 -5.66 -13.188 1 83.44 234 ILE A O 1
ATOM 1876 N N . ASN A 1 235 ? -2.684 -5.281 -15.461 1 85.88 235 ASN A N 1
ATOM 1877 C CA . ASN A 1 235 ? -3.693 -6.32 -15.617 1 85.88 235 ASN A CA 1
ATOM 1878 C C . ASN A 1 235 ? -3.057 -7.68 -15.914 1 85.88 235 ASN A C 1
ATOM 1880 O O . ASN A 1 235 ? -2.16 -7.777 -16.75 1 85.88 235 ASN A O 1
ATOM 1884 N N . ALA A 1 236 ? -3.512 -8.664 -15.203 1 91.56 236 ALA A N 1
ATOM 1885 C CA . ALA A 1 236 ? -3.029 -10.031 -15.391 1 91.56 236 ALA A CA 1
ATOM 1886 C C . ALA A 1 236 ? -4.191 -11.016 -15.516 1 91.56 236 ALA A C 1
ATOM 1888 O O . ALA A 1 236 ? -5.117 -10.992 -14.695 1 91.56 236 ALA A O 1
ATOM 1889 N N . MET A 1 237 ? -4.141 -11.758 -16.641 1 95.19 237 MET A N 1
ATOM 1890 C CA . MET A 1 237 ? -5.09 -12.859 -16.812 1 95.19 237 MET A CA 1
ATOM 1891 C C . MET A 1 237 ? -4.516 -14.164 -16.266 1 95.19 237 MET A C 1
ATOM 1893 O O . MET A 1 237 ? -3.396 -14.547 -16.609 1 95.19 237 MET A O 1
ATOM 1897 N N . ILE A 1 238 ? -5.242 -14.844 -15.391 1 96.25 238 ILE A N 1
ATOM 1898 C CA . ILE A 1 238 ? -4.797 -16.078 -14.766 1 96.25 238 ILE A CA 1
ATOM 1899 C C . ILE A 1 238 ? -5.801 -17.188 -15.047 1 96.25 238 ILE A C 1
ATOM 1901 O O . ILE A 1 238 ? -7.016 -16.969 -14.977 1 96.25 238 ILE A O 1
ATOM 1905 N N . VAL A 1 239 ? -5.324 -18.312 -15.477 1 97.44 239 VAL A N 1
ATOM 1906 C CA . VAL A 1 239 ? -6.145 -19.516 -15.633 1 97.44 239 VAL A CA 1
ATOM 1907 C C . VAL A 1 239 ? -5.84 -20.5 -14.508 1 97.44 239 VAL A C 1
ATOM 1909 O O . VAL A 1 239 ? -4.676 -20.797 -14.227 1 97.44 239 VAL A O 1
ATOM 1912 N N . VAL A 1 240 ? -6.867 -20.984 -13.891 1 97.25 240 VAL A N 1
ATOM 1913 C CA . VAL A 1 240 ? -6.758 -21.859 -12.742 1 97.25 240 VAL A CA 1
ATOM 1914 C C . VAL A 1 240 ? -7.621 -23.109 -12.961 1 97.25 240 VAL A C 1
ATOM 1916 O O . VAL A 1 240 ? -8.641 -23.047 -13.648 1 97.25 240 VAL A O 1
ATOM 1919 N N . ASP A 1 241 ? -7.219 -24.172 -12.445 1 95.81 241 ASP A N 1
ATOM 1920 C CA . ASP A 1 241 ? -8.023 -25.375 -12.531 1 95.81 241 ASP A CA 1
ATOM 1921 C C . ASP A 1 241 ? -8.898 -25.547 -11.289 1 95.81 241 ASP A C 1
ATOM 1923 O O . ASP A 1 241 ? -9.031 -24.625 -10.484 1 95.81 241 ASP A O 1
ATOM 1927 N N . ASP A 1 242 ? -9.555 -26.688 -11.172 1 93.38 242 ASP A N 1
ATOM 1928 C CA . ASP A 1 242 ? -10.547 -26.922 -10.133 1 93.38 242 ASP A CA 1
ATOM 1929 C C . ASP A 1 242 ? -9.875 -27.109 -8.766 1 93.38 242 ASP A C 1
ATOM 1931 O O . ASP A 1 242 ? -10.531 -27.016 -7.73 1 93.38 242 ASP A O 1
ATOM 1935 N N . GLN A 1 243 ? -8.609 -27.281 -8.742 1 92.44 243 GLN A N 1
ATOM 1936 C CA . GLN A 1 243 ? -7.875 -27.469 -7.496 1 92.44 243 GLN A CA 1
ATOM 1937 C C . GLN A 1 243 ? -7.098 -26.219 -7.121 1 92.44 243 GLN A C 1
ATOM 1939 O O . GLN A 1 243 ? -6.168 -26.281 -6.312 1 92.44 243 GLN A O 1
ATOM 1944 N N . LYS A 1 244 ? -7.344 -25.109 -7.707 1 92.81 244 LYS A N 1
ATOM 1945 C CA . LYS A 1 244 ? -6.762 -23.797 -7.43 1 92.81 244 LYS A CA 1
ATOM 1946 C C . LYS A 1 244 ? -5.277 -23.766 -7.789 1 92.81 244 LYS A C 1
ATOM 1948 O O . LYS A 1 244 ? -4.477 -23.141 -7.094 1 92.81 244 LYS A O 1
ATOM 1953 N N . ILE A 1 245 ? -4.949 -24.562 -8.789 1 95.88 245 ILE A N 1
ATOM 1954 C CA . ILE A 1 245 ? -3.596 -24.578 -9.328 1 95.88 245 ILE A CA 1
ATOM 1955 C C . ILE A 1 245 ? -3.516 -23.625 -10.523 1 95.88 245 ILE A C 1
ATOM 1957 O O . ILE A 1 245 ? -4.328 -23.703 -11.445 1 95.88 245 ILE A O 1
ATOM 1961 N N . VAL A 1 246 ? -2.564 -22.734 -10.469 1 97.69 246 VAL A N 1
ATOM 1962 C CA . VAL A 1 246 ? -2.363 -21.812 -11.586 1 97.69 246 VAL A CA 1
ATOM 1963 C C . VAL A 1 246 ? -1.776 -22.562 -12.773 1 97.69 246 VAL A C 1
ATOM 1965 O O . VAL A 1 246 ? -0.718 -23.188 -12.664 1 97.69 246 VAL A O 1
ATOM 1968 N N . ARG A 1 247 ? -2.439 -22.469 -13.875 1 97.31 247 ARG A N 1
ATOM 1969 C CA . ARG A 1 247 ? -2.006 -23.219 -15.039 1 97.31 247 ARG A CA 1
ATOM 1970 C C . ARG A 1 247 ? -1.418 -22.297 -16.109 1 97.31 247 ARG A C 1
ATOM 1972 O O . ARG A 1 247 ? -0.647 -22.75 -16.953 1 97.31 247 ARG A O 1
ATOM 1979 N N . HIS A 1 248 ? -1.858 -21.078 -16.031 1 96.38 248 HIS A N 1
ATOM 1980 C CA . HIS A 1 248 ? -1.387 -20.109 -17.031 1 96.38 248 HIS A CA 1
ATOM 1981 C C . HIS A 1 248 ? -1.509 -18.688 -16.5 1 96.38 248 HIS A C 1
ATOM 1983 O O . HIS A 1 248 ? -2.473 -18.359 -15.812 1 96.38 248 HIS A O 1
ATOM 1989 N N . VAL A 1 249 ? -0.474 -17.891 -16.781 1 95.94 249 VAL A N 1
ATOM 1990 C CA . VAL A 1 249 ? -0.472 -16.469 -16.422 1 95.94 249 VAL A CA 1
ATOM 1991 C C . VAL A 1 249 ? -0.108 -15.625 -17.641 1 95.94 249 VAL A C 1
ATOM 1993 O O . VAL A 1 249 ? 0.895 -15.883 -18.312 1 95.94 249 VAL A O 1
ATOM 1996 N N . TYR A 1 250 ? -0.955 -14.719 -17.984 1 94.62 250 TYR A N 1
ATOM 1997 C CA . TYR A 1 250 ? -0.727 -13.758 -19.047 1 94.62 250 TYR A CA 1
ATOM 1998 C C . TYR A 1 250 ? -0.855 -12.328 -18.531 1 94.62 250 TYR A C 1
ATOM 2000 O O . TYR A 1 250 ? -1.966 -11.812 -18.391 1 94.62 250 TYR A O 1
ATOM 2008 N N . ALA A 1 251 ? 0.329 -11.688 -18.25 1 90.69 251 ALA A N 1
ATOM 2009 C CA . ALA A 1 251 ? 0.354 -10.383 -17.594 1 90.69 251 ALA A CA 1
ATOM 2010 C C . ALA A 1 251 ? 1.108 -9.359 -18.438 1 90.69 251 ALA A C 1
ATOM 2012 O O . ALA A 1 251 ? 1.777 -9.719 -19.406 1 90.69 251 ALA A O 1
ATOM 2013 N N . GLY A 1 252 ? 0.951 -8.062 -18.125 1 83.19 252 GLY A N 1
ATOM 2014 C CA . GLY A 1 252 ? 1.705 -7.016 -18.797 1 83.19 252 GLY A CA 1
ATOM 2015 C C . GLY A 1 252 ? 0.823 -5.969 -19.438 1 83.19 252 GLY A C 1
ATOM 2016 O O . GLY A 1 252 ? 1.319 -5.07 -20.125 1 83.19 252 GLY A O 1
ATOM 2017 N N . TRP A 1 253 ? -0.458 -6.047 -19.219 1 81 253 TRP A N 1
ATOM 2018 C CA . TRP A 1 253 ? -1.403 -5.09 -19.781 1 81 253 TRP A CA 1
ATOM 2019 C C . TRP A 1 253 ? -1.691 -3.959 -18.797 1 81 253 TRP A C 1
ATOM 2021 O O . TRP A 1 253 ? -1.552 -4.129 -17.594 1 81 253 TRP A O 1
ATOM 2031 N N . SER A 1 254 ? -1.956 -2.846 -19.359 1 77.44 254 SER A N 1
ATOM 2032 C CA . SER A 1 254 ? -2.34 -1.731 -18.5 1 77.44 254 SER A CA 1
ATOM 2033 C C . SER A 1 254 ? -3.582 -2.066 -17.688 1 77.44 254 SER A C 1
ATOM 2035 O O . SER A 1 254 ? -4.414 -2.867 -18.109 1 77.44 254 SER A O 1
ATOM 2037 N N . GLY A 1 255 ? -3.652 -1.509 -16.516 1 76.06 255 GLY A N 1
ATOM 2038 C CA . GLY A 1 255 ? -4.789 -1.725 -15.633 1 76.06 255 GLY A CA 1
ATOM 2039 C C . GLY A 1 255 ? -6.113 -1.343 -16.266 1 76.06 255 GLY A C 1
ATOM 2040 O O . GLY A 1 255 ? -7.164 -1.848 -15.867 1 76.06 255 GLY A O 1
ATOM 2041 N N . GLY A 1 256 ? -6.078 -0.514 -17.219 1 69.75 256 GLY A N 1
ATOM 2042 C CA . GLY A 1 256 ? -7.293 -0.086 -17.891 1 69.75 256 GLY A CA 1
ATOM 2043 C C . GLY A 1 256 ? -7.727 -1.024 -19 1 69.75 256 GLY A C 1
ATOM 2044 O O . GLY A 1 256 ? -8.828 -0.9 -19.531 1 69.75 256 GLY A O 1
ATOM 2045 N N . ALA A 1 257 ? -6.82 -1.977 -19.297 1 77 257 ALA A N 1
ATOM 2046 C CA . ALA A 1 257 ? -7.16 -2.926 -20.359 1 77 257 ALA A CA 1
ATOM 2047 C C . ALA A 1 257 ? -8.289 -3.854 -19.922 1 77 257 ALA A C 1
ATOM 2049 O O . ALA A 1 257 ? -8.242 -4.426 -18.828 1 77 257 ALA A O 1
ATOM 2050 N N . HIS A 1 258 ? -9.211 -3.938 -20.781 1 79.75 258 HIS A N 1
ATOM 2051 C CA . HIS A 1 258 ? -10.344 -4.82 -20.5 1 79.75 258 HIS A CA 1
ATOM 2052 C C . HIS A 1 258 ? -9.938 -6.285 -20.625 1 79.75 258 HIS A C 1
ATOM 2054 O O . HIS A 1 258 ? -9.164 -6.645 -21.516 1 79.75 258 HIS A O 1
ATOM 2060 N N . ASP A 1 259 ? -10.492 -7.059 -19.812 1 86.5 259 ASP A N 1
ATOM 2061 C CA . ASP A 1 259 ? -10.219 -8.492 -19.828 1 86.5 259 ASP A CA 1
ATOM 2062 C C . ASP A 1 259 ? -10.469 -9.086 -21.203 1 86.5 259 ASP A C 1
ATOM 2064 O O . ASP A 1 259 ? -9.766 -10.008 -21.625 1 86.5 259 ASP A O 1
ATOM 2068 N N . HIS A 1 260 ? -11.508 -8.562 -21.922 1 87.88 260 HIS A N 1
ATOM 2069 C CA . HIS A 1 260 ? -11.797 -8.992 -23.281 1 87.88 260 HIS A CA 1
ATOM 2070 C C . HIS A 1 260 ? -10.578 -8.828 -24.188 1 87.88 260 HIS A C 1
ATOM 2072 O O . HIS A 1 260 ? -10.195 -9.766 -24.891 1 87.88 260 HIS A O 1
ATOM 2078 N N . ARG A 1 261 ? -10.039 -7.648 -24.109 1 84.44 261 ARG A N 1
ATOM 2079 C CA . ARG A 1 261 ? -8.883 -7.328 -24.953 1 84.44 261 ARG A CA 1
ATOM 2080 C C . ARG A 1 261 ? -7.688 -8.195 -24.578 1 84.44 261 ARG A C 1
ATOM 2082 O O . ARG A 1 261 ? -7 -8.719 -25.453 1 84.44 261 ARG A O 1
ATOM 2089 N N . VAL A 1 262 ? -7.488 -8.367 -23.359 1 89.69 262 VAL A N 1
ATOM 2090 C CA . VAL A 1 262 ? -6.363 -9.172 -22.891 1 89.69 262 VAL A CA 1
ATOM 2091 C C . VAL A 1 262 ? -6.5 -10.602 -23.391 1 89.69 262 VAL A C 1
ATOM 2093 O O . VAL A 1 262 ? -5.527 -11.188 -23.875 1 89.69 262 VAL A O 1
ATOM 2096 N N . PHE A 1 263 ? -7.617 -11.125 -23.344 1 92.56 263 PHE A N 1
ATOM 2097 C CA . PHE A 1 263 ? -7.852 -12.5 -23.781 1 92.56 263 PHE A CA 1
ATOM 2098 C C . PHE A 1 263 ? -7.621 -12.641 -25.281 1 92.56 263 PHE A C 1
ATOM 2100 O O . PHE A 1 263 ? -6.973 -13.594 -25.719 1 92.56 263 PHE A O 1
ATOM 2107 N N . VAL A 1 264 ? -8.188 -11.727 -26.062 1 89.81 264 VAL A N 1
ATOM 2108 C CA . VAL A 1 264 ? -8.141 -11.805 -27.516 1 89.81 264 VAL A CA 1
ATOM 2109 C C . VAL A 1 264 ? -6.688 -11.789 -27.984 1 89.81 264 VAL A C 1
ATOM 2111 O O . VAL A 1 264 ? -6.344 -12.43 -28.984 1 89.81 264 VAL A O 1
ATOM 2114 N N . TYR A 1 265 ? -5.84 -11.203 -27.219 1 88 265 TYR A N 1
ATOM 2115 C CA . TYR A 1 265 ? -4.441 -11.086 -27.625 1 88 265 TYR A CA 1
ATOM 2116 C C . TYR A 1 265 ? -3.607 -12.219 -27.016 1 88 265 TYR A C 1
ATOM 2118 O O . TYR A 1 265 ? -2.418 -12.344 -27.328 1 88 265 TYR A O 1
ATOM 2126 N N . SER A 1 266 ? -4.141 -13.016 -26.297 1 90.56 266 SER A N 1
ATOM 2127 C CA . SER A 1 266 ? -3.443 -14.148 -25.703 1 90.56 266 SER A CA 1
ATOM 2128 C C . SER A 1 266 ? -3.236 -15.266 -26.719 1 90.56 266 SER A C 1
ATOM 2130 O O . SER A 1 266 ? -3.918 -15.32 -27.734 1 90.56 266 SER A O 1
ATOM 2132 N N . ASN A 1 267 ? -2.385 -16.156 -26.422 1 90.31 267 ASN A N 1
ATOM 2133 C CA . ASN A 1 267 ? -2.127 -17.312 -27.266 1 90.31 267 ASN A CA 1
ATOM 2134 C C . ASN A 1 267 ? -3.318 -18.266 -27.281 1 90.31 267 ASN A C 1
ATOM 2136 O O . ASN A 1 267 ? -3.492 -19.016 -28.25 1 90.31 267 ASN A O 1
ATOM 2140 N N . PHE A 1 268 ? -4.055 -18.172 -26.312 1 92.5 268 PHE A N 1
ATOM 2141 C CA . PHE A 1 268 ? -5.258 -19 -26.266 1 92.5 268 PHE A CA 1
ATOM 2142 C C . PHE A 1 268 ? -6.184 -18.656 -27.438 1 92.5 268 PHE A C 1
ATOM 2144 O O . PHE A 1 268 ? -6.699 -19.547 -28.109 1 92.5 268 PHE A O 1
ATOM 2151 N N . ALA A 1 269 ? -6.363 -17.406 -27.609 1 90.69 269 ALA A N 1
ATOM 2152 C CA . ALA A 1 269 ? -7.27 -16.953 -28.656 1 90.69 269 ALA A CA 1
ATOM 2153 C C . ALA A 1 269 ? -6.605 -17.031 -30.031 1 90.69 269 ALA A C 1
ATOM 2155 O O . ALA A 1 269 ? -7.262 -17.344 -31.031 1 90.69 269 ALA A O 1
ATOM 2156 N N . ARG A 1 270 ? -5.402 -16.859 -30.125 1 88.88 270 ARG A N 1
ATOM 2157 C CA . ARG A 1 270 ? -4.688 -16.797 -31.391 1 88.88 270 ARG A CA 1
ATOM 2158 C C . ARG A 1 270 ? -4.379 -18.203 -31.922 1 88.88 270 ARG A C 1
ATOM 2160 O O . ARG A 1 270 ? -4.418 -18.438 -33.125 1 88.88 270 ARG A O 1
ATOM 2167 N N . PHE A 1 271 ? -4 -19.062 -30.984 1 92.44 271 PHE A N 1
ATOM 2168 C CA . PHE A 1 271 ? -3.662 -20.438 -31.359 1 92.44 271 PHE A CA 1
ATOM 2169 C C . PHE A 1 271 ? -4.406 -21.438 -30.484 1 92.44 271 PHE A C 1
ATOM 2171 O O . PHE A 1 271 ? -3.785 -22.25 -29.797 1 92.44 271 PHE A O 1
ATOM 2178 N N . PRO A 1 272 ? -5.668 -21.469 -30.578 1 93.25 272 PRO A N 1
ATOM 2179 C CA . PRO A 1 272 ? -6.473 -22.297 -29.688 1 93.25 272 PRO A CA 1
ATOM 2180 C C . PRO A 1 272 ? -6.152 -23.781 -29.828 1 93.25 272 PRO A C 1
ATOM 2182 O O . PRO A 1 272 ? -6.215 -24.531 -28.844 1 93.25 272 PRO A O 1
ATOM 2185 N N . SER A 1 273 ? -5.832 -24.266 -31 1 92.12 273 SER A N 1
ATOM 2186 C CA . SER A 1 273 ? -5.602 -25.688 -31.25 1 92.12 273 SER A CA 1
ATOM 2187 C C . SER A 1 273 ? -4.367 -26.188 -30.516 1 92.12 273 SER A C 1
ATOM 2189 O O . SER A 1 273 ? -4.227 -27.391 -30.266 1 92.12 273 SER A O 1
ATOM 2191 N N . ASP A 1 274 ? -3.516 -25.266 -30.172 1 93.44 274 ASP A N 1
ATOM 2192 C CA . ASP A 1 274 ? -2.305 -25.625 -29.438 1 93.44 274 ASP A CA 1
ATOM 2193 C C . ASP A 1 274 ? -2.613 -25.922 -27.969 1 93.44 274 ASP A C 1
ATOM 2195 O O . ASP A 1 274 ? -1.835 -26.594 -27.281 1 93.44 274 ASP A O 1
ATOM 2199 N N . TYR A 1 275 ? -3.709 -25.516 -27.484 1 95.19 275 TYR A N 1
ATOM 2200 C CA . TYR A 1 275 ? -3.967 -25.547 -26.047 1 95.19 275 TYR A CA 1
ATOM 2201 C C . TYR A 1 275 ? -5.219 -26.359 -25.734 1 95.19 275 TYR A C 1
ATOM 2203 O O . TYR A 1 275 ? -5.34 -26.938 -24.656 1 95.19 275 TYR A O 1
ATOM 2211 N N . PHE A 1 276 ? -6.148 -26.375 -26.688 1 95.56 276 PHE A N 1
ATOM 2212 C CA . PHE A 1 276 ? -7.453 -26.969 -26.422 1 95.56 276 PHE A CA 1
ATOM 2213 C C . PHE A 1 276 ? -7.742 -28.094 -27.406 1 95.56 276 PHE A C 1
ATOM 2215 O O . PHE A 1 276 ? -7.461 -27.969 -28.609 1 95.56 276 PHE A O 1
ATOM 2222 N N . ALA A 1 277 ? -8.18 -29.109 -26.891 1 93.56 277 ALA A N 1
ATOM 2223 C CA . ALA A 1 277 ? -8.766 -30.141 -27.75 1 93.56 277 ALA A CA 1
ATOM 2224 C C . ALA A 1 277 ? -10.195 -29.781 -28.156 1 93.56 277 ALA A C 1
ATOM 2226 O O . ALA A 1 277 ? -10.75 -28.797 -27.656 1 93.56 277 ALA A O 1
ATOM 2227 N N . ASN A 1 278 ? -10.695 -30.609 -29 1 88.81 278 ASN A N 1
ATOM 2228 C CA . ASN A 1 278 ? -12.031 -30.312 -29.5 1 88.81 278 ASN A CA 1
ATOM 2229 C C . ASN A 1 278 ? -13.07 -30.312 -28.375 1 88.81 278 ASN A C 1
ATOM 2231 O O . ASN A 1 278 ? -13.141 -31.25 -27.594 1 88.81 278 ASN A O 1
ATOM 2235 N N . GLY A 1 279 ? -13.727 -29.141 -28.297 1 91.88 279 GLY A N 1
ATOM 2236 C CA . GLY A 1 279 ? -14.836 -29.016 -27.375 1 91.88 279 GLY A CA 1
ATOM 2237 C C . GLY A 1 279 ? -14.43 -28.453 -26.031 1 91.88 279 GLY A C 1
ATOM 2238 O O . GLY A 1 279 ? -15.281 -28.016 -25.25 1 91.88 279 GLY A O 1
ATOM 2239 N N . GLU A 1 280 ? -13.141 -28.438 -25.703 1 96.5 280 GLU A N 1
ATOM 2240 C CA . GLU A 1 280 ? -12.672 -27.938 -24.422 1 96.5 280 GLU A CA 1
ATOM 2241 C C . GLU A 1 280 ? -12.82 -26.422 -24.344 1 96.5 280 GLU A C 1
ATOM 2243 O O . GLU A 1 280 ? -12.703 -25.719 -25.344 1 96.5 280 GLU A O 1
ATOM 2248 N N . TYR A 1 281 ? -13.133 -25.938 -23.125 1 97 281 TYR A N 1
ATOM 2249 C CA . TYR A 1 281 ? -13.305 -24.5 -22.953 1 97 281 TYR A CA 1
ATOM 2250 C C . TYR A 1 281 ? -13 -24.078 -21.516 1 97 281 TYR A C 1
ATOM 2252 O O . TYR A 1 281 ? -12.82 -24.938 -20.641 1 97 281 TYR A O 1
ATOM 2260 N N . LEU A 1 282 ? -12.883 -22.797 -21.281 1 97.56 282 LEU A N 1
ATOM 2261 C CA . LEU A 1 282 ? -12.719 -22.156 -19.969 1 97.56 282 LEU A CA 1
ATOM 2262 C C . LEU A 1 282 ? -13.977 -21.391 -19.562 1 97.56 282 LEU A C 1
ATOM 2264 O O . LEU A 1 282 ? -14.641 -20.797 -20.422 1 97.56 282 LEU A O 1
ATOM 2268 N N . LEU A 1 283 ? -14.273 -21.453 -18.312 1 97.31 283 LEU A N 1
ATOM 2269 C CA . LEU A 1 283 ? -15.305 -20.562 -17.781 1 97.31 283 LEU A CA 1
ATOM 2270 C C . LEU A 1 283 ? -14.734 -19.188 -17.453 1 97.31 283 LEU A C 1
ATOM 2272 O O . LEU A 1 283 ? -13.617 -19.078 -16.953 1 97.31 283 LEU A O 1
ATOM 2276 N N . ALA A 1 284 ? -15.453 -18.141 -17.781 1 95.25 284 ALA A N 1
ATOM 2277 C CA . ALA A 1 284 ? -14.977 -16.766 -17.609 1 95.25 284 ALA A CA 1
ATOM 2278 C C . ALA A 1 284 ? -16.109 -15.852 -17.172 1 95.25 284 ALA A C 1
ATOM 2280 O O . ALA A 1 284 ? -17.281 -16.203 -17.297 1 95.25 284 ALA A O 1
ATOM 2281 N N . ASP A 1 285 ? -15.75 -14.797 -16.609 1 92 285 ASP A N 1
ATOM 2282 C CA . ASP A 1 285 ? -16.781 -13.828 -16.25 1 92 285 ASP A CA 1
ATOM 2283 C C . ASP A 1 285 ? -17.312 -13.102 -17.484 1 92 285 ASP A C 1
ATOM 2285 O O . ASP A 1 285 ? -16.844 -13.352 -18.609 1 92 285 ASP A O 1
ATOM 2289 N N . SER A 1 286 ? -18.297 -12.219 -17.297 1 89.06 286 SER A N 1
ATOM 2290 C CA . SER A 1 286 ? -19.031 -11.609 -18.406 1 89.06 286 SER A CA 1
ATOM 2291 C C . SER A 1 286 ? -18.141 -10.648 -19.188 1 89.06 286 SER A C 1
ATOM 2293 O O . SER A 1 286 ? -18.5 -10.25 -20.312 1 89.06 286 SER A O 1
ATOM 2295 N N . ALA A 1 287 ? -16.969 -10.328 -18.672 1 86.94 287 ALA A N 1
ATOM 2296 C CA . ALA A 1 287 ? -16.062 -9.391 -19.328 1 86.94 287 ALA A CA 1
ATOM 2297 C C . ALA A 1 287 ? -15.266 -10.07 -20.438 1 86.94 287 ALA A C 1
ATOM 2299 O O . ALA A 1 287 ? -14.672 -9.398 -21.281 1 86.94 287 ALA A O 1
ATOM 2300 N N . TYR A 1 288 ? -15.281 -11.383 -20.531 1 91.12 288 TYR A N 1
ATOM 2301 C CA . TYR A 1 288 ? -14.523 -12.141 -21.516 1 91.12 288 TYR A CA 1
ATOM 2302 C C . TYR A 1 288 ? -15.367 -12.406 -22.766 1 91.12 288 TYR A C 1
ATOM 2304 O O . TYR A 1 288 ? -16.609 -12.391 -22.703 1 91.12 288 TYR A O 1
ATOM 2312 N N . PRO A 1 289 ? -14.727 -12.594 -23.859 1 91.19 289 PRO A N 1
ATOM 2313 C CA . PRO A 1 289 ? -15.484 -12.875 -25.078 1 91.19 289 PRO A CA 1
ATOM 2314 C C . PRO A 1 289 ? -16.047 -14.289 -25.125 1 91.19 289 PRO A C 1
ATOM 2316 O O . PRO A 1 289 ? -15.461 -15.203 -24.531 1 91.19 289 PRO A O 1
ATOM 2319 N N . THR A 1 290 ? -17.125 -14.305 -25.859 1 92.25 290 THR A N 1
ATOM 2320 C CA . THR A 1 290 ? -17.672 -15.625 -26.156 1 92.25 290 THR A CA 1
ATOM 2321 C C . THR A 1 290 ? -16.953 -16.234 -27.359 1 92.25 290 THR A C 1
ATOM 2323 O O . THR A 1 290 ? -16.938 -15.641 -28.453 1 92.25 290 THR A O 1
ATOM 2326 N N . SER A 1 291 ? -16.344 -17.453 -27.172 1 92.25 291 SER A N 1
ATOM 2327 C CA . SER A 1 291 ? -15.617 -18.141 -28.234 1 92.25 291 SER A CA 1
ATOM 2328 C C . SER A 1 291 ? -15.719 -19.656 -28.094 1 92.25 291 SER A C 1
ATOM 2330 O O . SER A 1 291 ? -16.453 -20.156 -27.25 1 92.25 291 SER A O 1
ATOM 2332 N N . ASP A 1 292 ? -15.039 -20.312 -29.016 1 91.31 292 ASP A N 1
ATOM 2333 C CA . ASP A 1 292 ? -15.047 -21.766 -28.984 1 91.31 292 ASP A CA 1
ATOM 2334 C C . ASP A 1 292 ? -14.312 -22.297 -27.75 1 91.31 292 ASP A C 1
ATOM 2336 O O . ASP A 1 292 ? -14.5 -23.438 -27.344 1 91.31 292 ASP A O 1
ATOM 2340 N N . ILE A 1 293 ? -13.539 -21.359 -27.156 1 95 293 ILE A N 1
ATOM 2341 C CA . ILE A 1 293 ? -12.727 -21.844 -26.062 1 95 293 ILE A CA 1
ATOM 2342 C C . ILE A 1 293 ? -13.07 -21.078 -24.781 1 95 293 ILE A C 1
ATOM 2344 O O . ILE A 1 293 ? -12.43 -21.281 -23.75 1 95 293 ILE A O 1
ATOM 2348 N N . THR A 1 294 ? -14.055 -20.203 -24.812 1 95.44 294 THR A N 1
ATOM 2349 C CA . THR A 1 294 ? -14.445 -19.438 -23.625 1 95.44 294 THR A CA 1
ATOM 2350 C C . THR A 1 294 ? -15.961 -19.359 -23.516 1 95.44 294 THR A C 1
ATOM 2352 O O . THR A 1 294 ? -16.656 -19 -24.469 1 95.44 294 THR A O 1
ATOM 2355 N N . VAL A 1 295 ? -16.5 -19.594 -22.328 1 95.06 295 VAL A N 1
ATOM 2356 C CA . VAL A 1 295 ? -17.922 -19.5 -22.031 1 95.06 295 VAL A CA 1
ATOM 2357 C C . VAL A 1 295 ? -18.141 -18.531 -20.875 1 95.06 295 VAL A C 1
ATOM 2359 O O . VAL A 1 295 ? -18.031 -18.906 -19.703 1 95.06 295 VAL A O 1
ATOM 2362 N N . PRO A 1 296 ? -18.375 -17.328 -21.109 1 94.69 296 PRO A N 1
ATOM 2363 C CA . PRO A 1 296 ? -18.625 -16.328 -20.078 1 94.69 296 PRO A CA 1
ATOM 2364 C C . PRO A 1 296 ? -20.062 -16.344 -19.562 1 94.69 296 PRO A C 1
ATOM 2366 O O . PRO A 1 296 ? -20.938 -16.922 -20.203 1 94.69 296 PRO A O 1
ATOM 2369 N N . THR A 1 297 ? -20.25 -15.75 -18.484 1 93.94 297 THR A N 1
ATOM 2370 C CA . THR A 1 297 ? -21.594 -15.508 -18 1 93.94 297 THR A CA 1
ATOM 2371 C C . THR A 1 297 ? -22.297 -14.461 -18.859 1 93.94 297 THR A C 1
ATOM 2373 O O . THR A 1 297 ? -21.641 -13.734 -19.609 1 93.94 297 THR A O 1
ATOM 2376 N N . HIS A 1 298 ? -23.625 -14.484 -18.781 1 91.69 298 HIS A N 1
ATOM 2377 C CA . HIS A 1 298 ? -24.422 -13.508 -19.516 1 91.69 298 HIS A CA 1
ATOM 2378 C C . HIS A 1 298 ? -24.484 -12.18 -18.766 1 91.69 298 HIS A C 1
ATOM 2380 O O . HIS A 1 298 ? -24.578 -12.156 -17.531 1 91.69 298 HIS A O 1
ATOM 2386 N N . LYS A 1 299 ? -24.328 -11.156 -19.484 1 87.31 299 LYS A N 1
ATOM 2387 C CA . LYS A 1 299 ? -24.469 -9.812 -18.938 1 87.31 299 LYS A CA 1
ATOM 2388 C C . LYS A 1 299 ? -25.875 -9.273 -19.141 1 87.31 299 LYS A C 1
ATOM 2390 O O . LYS A 1 299 ? -26.625 -9.773 -20 1 87.31 299 LYS A O 1
ATOM 2395 N N . LYS A 1 300 ? -26.141 -8.258 -18.328 1 82.38 300 LYS A N 1
ATOM 2396 C CA . LYS A 1 300 ? -27.391 -7.57 -18.594 1 82.38 300 LYS A CA 1
ATOM 2397 C C . LYS A 1 300 ? -27.359 -6.832 -19.922 1 82.38 300 LYS A C 1
ATOM 2399 O O . LYS A 1 300 ? -26.328 -6.289 -20.312 1 82.38 300 LYS A O 1
ATOM 2404 N N . PRO A 1 301 ? -28.453 -7.078 -20.578 1 83.88 301 PRO A N 1
ATOM 2405 C CA . PRO A 1 301 ? -29.781 -7.52 -20.188 1 83.88 301 PRO A CA 1
ATOM 2406 C C . PRO A 1 301 ? -30 -9.016 -20.391 1 83.88 301 PRO A C 1
ATOM 2408 O O . PRO A 1 301 ? -30.984 -9.578 -19.906 1 83.88 301 PRO A O 1
ATOM 2411 N N . ALA A 1 302 ? -29.125 -9.68 -21.266 1 84.38 302 ALA A N 1
ATOM 2412 C CA . ALA A 1 302 ? -29.281 -11.109 -21.547 1 84.38 302 ALA A CA 1
ATOM 2413 C C . ALA A 1 302 ? -29.344 -11.914 -20.25 1 84.38 302 ALA A C 1
ATOM 2415 O O . ALA A 1 302 ? -29.953 -12.992 -20.203 1 84.38 302 ALA A O 1
ATOM 2416 N N . ALA A 1 303 ? -28.781 -11.391 -19.281 1 88.12 303 ALA A N 1
ATOM 2417 C CA . ALA A 1 303 ? -28.734 -12.07 -18 1 88.12 303 ALA A CA 1
ATOM 2418 C C . ALA A 1 303 ? -30.125 -12.195 -17.391 1 88.12 303 ALA A C 1
ATOM 2420 O O . ALA A 1 303 ? -30.375 -13.047 -16.531 1 88.12 303 ALA A O 1
ATOM 2421 N N . ASP A 1 304 ? -31.016 -11.289 -17.906 1 86.44 304 ASP A N 1
ATOM 2422 C CA . ASP A 1 304 ? -32.375 -11.234 -17.328 1 86.44 304 ASP A CA 1
ATOM 2423 C C . ASP A 1 304 ? -3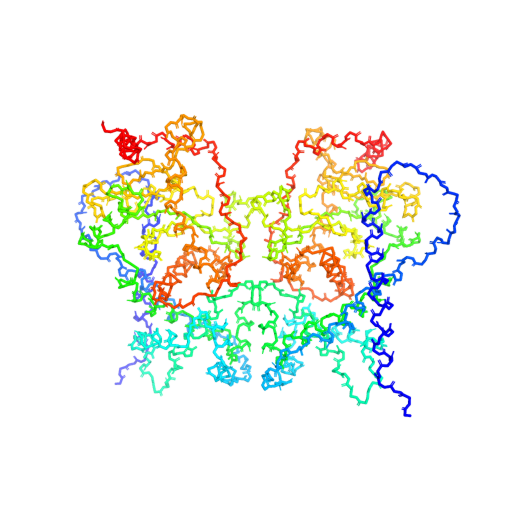3.281 -12.258 -17.984 1 86.44 304 ASP A C 1
ATOM 2425 O O . ASP A 1 304 ? -34.375 -12.508 -17.484 1 86.44 304 ASP A O 1
ATOM 2429 N N . ILE A 1 305 ? -32.781 -12.898 -19.047 1 87.25 305 ILE A N 1
ATOM 2430 C CA . ILE A 1 305 ? -33.531 -14.008 -19.641 1 87.25 305 ILE A CA 1
ATOM 2431 C C . ILE A 1 305 ? -33.562 -15.18 -18.672 1 87.25 305 ILE A C 1
ATOM 2433 O O . ILE A 1 305 ? -32.594 -15.5 -18.016 1 87.25 305 ILE A O 1
ATOM 2437 N N . ALA A 1 306 ? -34.625 -15.68 -18.516 1 90.56 306 ALA A N 1
ATOM 2438 C CA . ALA A 1 306 ? -34.938 -16.688 -17.5 1 90.56 306 ALA A CA 1
ATOM 2439 C C . ALA A 1 306 ? -33.875 -17.766 -17.453 1 90.56 306 ALA A C 1
ATOM 2441 O O . ALA A 1 306 ? -33.344 -18.094 -16.391 1 90.56 306 ALA A O 1
ATOM 2442 N N . GLU A 1 307 ? -33.5 -18.391 -18.562 1 88.31 307 GLU A N 1
ATOM 2443 C CA . GLU A 1 307 ? -32.5 -19.453 -18.625 1 88.31 307 GLU A CA 1
ATOM 2444 C C . GLU A 1 307 ? -31.125 -18.953 -18.188 1 88.31 307 GLU A C 1
ATOM 2446 O O . GLU A 1 307 ? -30.391 -19.672 -17.516 1 88.31 307 GLU A O 1
ATOM 2451 N N . ASN A 1 308 ? -30.875 -17.766 -18.562 1 91.25 308 ASN A N 1
ATOM 2452 C CA . ASN A 1 308 ? -29.594 -17.188 -18.203 1 91.25 308 ASN A CA 1
ATOM 2453 C C . ASN A 1 308 ? -29.516 -16.859 -16.719 1 91.25 308 ASN A C 1
ATOM 2455 O O . ASN A 1 308 ? -28.438 -16.922 -16.109 1 91.25 308 ASN A O 1
ATOM 2459 N N . ARG A 1 309 ? -30.641 -16.594 -16.094 1 90.06 309 ARG A N 1
ATOM 2460 C CA . ARG A 1 309 ? -30.734 -16.312 -14.664 1 90.06 309 ARG A CA 1
ATOM 2461 C C . ARG A 1 309 ? -30.438 -17.562 -13.836 1 90.06 309 ARG A C 1
ATOM 2463 O O . ARG A 1 309 ? -29.906 -17.469 -12.727 1 90.06 309 ARG A O 1
ATOM 2470 N N . GLU A 1 310 ? -30.781 -18.578 -14.391 1 91.19 310 GLU A N 1
ATOM 2471 C CA . GLU A 1 310 ? -30.5 -19.844 -13.727 1 91.19 310 GLU A CA 1
ATOM 2472 C C . GLU A 1 310 ? -29.062 -20.297 -13.969 1 91.19 310 GLU A C 1
ATOM 2474 O O . GLU A 1 310 ? -28.422 -20.828 -13.07 1 91.19 310 GLU A O 1
ATOM 2479 N N . PHE A 1 311 ? -28.609 -20.062 -15.203 1 92.25 311 PHE A N 1
ATOM 2480 C CA . PHE A 1 311 ? -27.281 -20.5 -15.641 1 92.25 311 PHE A CA 1
ATOM 2481 C C . PHE A 1 311 ? -26.188 -19.688 -14.961 1 92.25 311 PHE A C 1
ATOM 2483 O O . PHE A 1 311 ? -25.188 -20.234 -14.508 1 92.25 311 PHE A O 1
ATOM 2490 N N . ASN A 1 312 ? -26.375 -18.438 -14.703 1 93.81 312 ASN A N 1
ATOM 2491 C CA . ASN A 1 312 ? -25.344 -17.5 -14.258 1 93.81 312 ASN A CA 1
ATOM 2492 C C . ASN A 1 312 ? -24.875 -17.812 -12.836 1 93.81 312 ASN A C 1
ATOM 2494 O O . ASN A 1 312 ? -23.672 -17.844 -12.562 1 93.81 312 ASN A O 1
ATOM 2498 N N . PRO A 1 313 ? -25.781 -18.109 -11.938 1 92.06 313 PRO A N 1
ATOM 2499 C CA . PRO A 1 313 ? -25.328 -18.422 -10.578 1 92.06 313 PRO A CA 1
ATOM 2500 C C . PRO A 1 313 ? -24.516 -19.719 -10.508 1 92.06 313 PRO A C 1
ATOM 2502 O O . PRO A 1 313 ? -23.562 -19.812 -9.734 1 92.06 313 PRO A O 1
ATOM 2505 N N . ILE A 1 314 ? -24.891 -20.672 -11.266 1 93.25 314 ILE A N 1
ATOM 2506 C CA . ILE A 1 314 ? -24.141 -21.922 -11.305 1 93.25 314 ILE A CA 1
ATOM 2507 C C . ILE A 1 314 ? -22.75 -21.688 -11.875 1 93.25 314 ILE A C 1
ATOM 2509 O O . ILE A 1 314 ? -21.75 -22.188 -11.344 1 93.25 314 ILE A O 1
ATOM 2513 N N . HIS A 1 315 ? -22.781 -20.953 -12.906 1 95.31 315 HIS A N 1
ATOM 2514 C CA . HIS A 1 315 ? -21.547 -20.562 -13.562 1 95.31 315 HIS A CA 1
ATOM 2515 C C . HIS A 1 315 ? -20.625 -19.812 -12.602 1 95.31 315 HIS A C 1
ATOM 2517 O O . HIS A 1 315 ? -19.453 -20.141 -12.461 1 95.31 315 HIS A O 1
ATOM 2523 N N . ALA A 1 316 ? -21.172 -18.891 -11.875 1 91.81 316 ALA A N 1
ATOM 2524 C CA . ALA A 1 316 ? -20.422 -18.047 -10.938 1 91.81 316 ALA A CA 1
ATOM 2525 C C . ALA A 1 316 ? -19.906 -18.875 -9.758 1 91.81 316 ALA A C 1
ATOM 2527 O O . ALA A 1 316 ? -18.781 -18.688 -9.305 1 91.81 316 ALA A O 1
ATOM 2528 N N . GLY A 1 317 ? -20.75 -19.641 -9.266 1 91 317 GLY A N 1
ATOM 2529 C CA . GLY A 1 317 ? -20.359 -20.516 -8.172 1 91 317 GLY A CA 1
ATOM 2530 C C . GLY A 1 317 ? -19.203 -21.438 -8.516 1 91 317 GLY A C 1
ATOM 2531 O O . GLY A 1 317 ? -18.391 -21.766 -7.645 1 91 317 GLY A O 1
ATOM 2532 N N . THR A 1 318 ? -19.125 -21.812 -9.773 1 92.56 318 THR A N 1
ATOM 2533 C CA . THR A 1 318 ? -18.047 -22.672 -10.234 1 92.56 318 THR A CA 1
ATOM 2534 C C . THR A 1 318 ? -16.766 -21.875 -10.398 1 92.56 318 THR A C 1
ATOM 2536 O O . THR A 1 318 ? -15.672 -22.375 -10.07 1 92.56 318 THR A O 1
ATOM 2539 N N . ARG A 1 319 ? -16.875 -20.703 -10.711 1 92.5 319 ARG A N 1
ATOM 2540 C CA . ARG A 1 319 ? -15.727 -19.844 -11 1 92.5 319 ARG A CA 1
ATOM 2541 C C . ARG A 1 319 ? -15.125 -19.281 -9.719 1 92.5 319 ARG A C 1
ATOM 2543 O O . ARG A 1 319 ? -14.016 -18.734 -9.727 1 92.5 319 ARG A O 1
ATOM 2550 N N . VAL A 1 320 ? -15.82 -19.312 -8.617 1 89.19 320 VAL A N 1
ATOM 2551 C CA . VAL A 1 320 ? -15.398 -18.75 -7.34 1 89.19 320 VAL A CA 1
ATOM 2552 C C . VAL A 1 320 ? -14.008 -19.266 -6.984 1 89.19 320 VAL A C 1
ATOM 2554 O O . VAL A 1 320 ? -13.242 -18.594 -6.305 1 89.19 320 VAL A O 1
ATOM 2557 N N . ALA A 1 321 ? -13.703 -20.484 -7.496 1 88.88 321 ALA A N 1
ATOM 2558 C CA . ALA A 1 321 ? -12.391 -21.078 -7.254 1 88.88 321 ALA A CA 1
ATOM 2559 C C . ALA A 1 321 ? -11.281 -20.156 -7.75 1 88.88 321 ALA A C 1
ATOM 2561 O O . ALA A 1 321 ? -10.234 -20.031 -7.109 1 88.88 321 ALA A O 1
ATOM 2562 N N . ALA A 1 322 ? -11.508 -19.578 -8.852 1 92.12 322 ALA A N 1
ATOM 2563 C CA . ALA A 1 322 ? -10.516 -18.672 -9.414 1 92.12 322 ALA A CA 1
ATOM 2564 C C . ALA A 1 322 ? -10.359 -17.422 -8.547 1 92.12 322 ALA A C 1
ATOM 2566 O O . ALA A 1 322 ? -9.242 -16.984 -8.273 1 92.12 322 ALA A O 1
ATOM 2567 N N . GLU A 1 323 ? -11.453 -16.859 -8.078 1 87.81 323 GLU A N 1
ATOM 2568 C CA . GLU A 1 323 ? -11.43 -15.695 -7.211 1 87.81 323 GLU A CA 1
ATOM 2569 C C . GLU A 1 323 ? -10.727 -16 -5.887 1 87.81 323 GLU A C 1
ATOM 2571 O O . GLU A 1 323 ? -9.953 -15.18 -5.387 1 87.81 323 GLU A O 1
ATOM 2576 N N . HIS A 1 324 ? -11.062 -17.109 -5.379 1 88.62 324 HIS A N 1
ATOM 2577 C CA . HIS A 1 324 ? -10.453 -17.531 -4.125 1 88.62 324 HIS A CA 1
ATOM 2578 C C . HIS A 1 324 ? -8.945 -17.719 -4.281 1 88.62 324 HIS A C 1
ATOM 2580 O O . HIS A 1 324 ? -8.172 -17.312 -3.412 1 88.62 324 HIS A O 1
ATOM 2586 N N . MET A 1 325 ? -8.641 -18.359 -5.309 1 92.81 325 MET A N 1
ATOM 2587 C CA . MET A 1 325 ? -7.223 -18.594 -5.57 1 92.81 325 MET A CA 1
ATOM 2588 C C . MET A 1 325 ? -6.469 -17.281 -5.68 1 92.81 325 MET A C 1
ATOM 2590 O O . MET A 1 325 ? -5.398 -17.125 -5.094 1 92.81 325 MET A O 1
ATOM 2594 N N . ILE A 1 326 ? -6.984 -16.328 -6.418 1 93.5 326 ILE A N 1
ATOM 2595 C CA . ILE A 1 326 ? -6.359 -15.016 -6.586 1 93.5 326 ILE A CA 1
ATOM 2596 C C . ILE A 1 326 ? -6.262 -14.312 -5.23 1 93.5 326 ILE A C 1
ATOM 2598 O O . ILE A 1 326 ? -5.254 -13.664 -4.934 1 93.5 326 ILE A O 1
ATOM 2602 N N . GLY A 1 327 ? -7.25 -14.492 -4.375 1 90.56 327 GLY A N 1
ATOM 2603 C CA . GLY A 1 327 ? -7.219 -13.961 -3.021 1 90.56 327 GLY A CA 1
ATOM 2604 C C . GLY A 1 327 ? -6.098 -14.539 -2.182 1 90.56 327 GLY A C 1
ATOM 2605 O O . GLY A 1 327 ? -5.398 -13.805 -1.482 1 90.56 327 GLY A O 1
ATOM 2606 N N . ILE A 1 328 ? -5.945 -15.797 -2.275 1 92.69 328 ILE A N 1
ATOM 2607 C CA . ILE A 1 328 ? -4.891 -16.469 -1.529 1 92.69 328 ILE A CA 1
ATOM 2608 C C . ILE A 1 328 ? -3.525 -16.016 -2.037 1 92.69 328 ILE A C 1
ATOM 2610 O O . ILE A 1 328 ? -2.627 -15.734 -1.243 1 92.69 328 ILE A O 1
ATOM 2614 N N . LEU A 1 329 ? -3.416 -16 -3.311 1 95.25 329 LEU A N 1
ATOM 2615 C CA . LEU A 1 329 ? -2.166 -15.586 -3.939 1 95.25 329 LEU A CA 1
ATOM 2616 C C . LEU A 1 329 ? -1.761 -14.188 -3.484 1 95.25 329 LEU A C 1
ATOM 2618 O O . LEU A 1 329 ? -0.635 -13.984 -3.025 1 95.25 329 LEU A O 1
ATOM 2622 N N . LYS A 1 330 ? -2.709 -13.234 -3.523 1 93.44 330 LYS A N 1
ATOM 2623 C CA . LYS A 1 330 ? -2.418 -11.844 -3.168 1 93.44 330 LYS A CA 1
ATOM 2624 C C . LYS A 1 330 ? -2.305 -11.68 -1.654 1 93.44 330 LYS A C 1
ATOM 2626 O O . LYS A 1 330 ? -1.599 -10.789 -1.174 1 93.44 330 LYS A O 1
ATOM 2631 N N . GLY A 1 331 ? -2.973 -12.547 -0.935 1 92.62 331 GLY A N 1
ATOM 2632 C CA . GLY A 1 331 ? -2.855 -12.523 0.514 1 92.62 331 GLY A CA 1
ATOM 2633 C C . GLY A 1 331 ? -1.516 -13.039 1.01 1 92.62 331 GLY A C 1
ATOM 2634 O O . GLY A 1 331 ? -0.962 -12.508 1.975 1 92.62 331 GLY A O 1
ATOM 2635 N N . ARG A 1 332 ? -1.134 -14.031 0.357 1 94.38 332 ARG A N 1
ATOM 2636 C CA . ARG A 1 332 ? 0.157 -14.609 0.723 1 94.38 332 ARG A CA 1
ATOM 2637 C C . ARG A 1 332 ? 1.304 -13.703 0.282 1 94.38 332 ARG A C 1
ATOM 2639 O O . ARG A 1 332 ? 2.242 -13.469 1.044 1 94.38 332 ARG A O 1
ATOM 2646 N N . PHE A 1 333 ? 1.23 -13.266 -0.923 1 96.25 333 PHE A N 1
ATOM 2647 C CA . PHE A 1 333 ? 2.238 -12.375 -1.486 1 96.25 333 PHE A CA 1
ATOM 2648 C C . PHE A 1 333 ? 1.658 -10.992 -1.726 1 96.25 333 PHE A C 1
ATOM 2650 O O . PHE A 1 333 ? 1.345 -10.625 -2.861 1 96.25 333 PHE A O 1
ATOM 2657 N N . LYS A 1 334 ? 1.691 -10.18 -0.764 1 94.19 334 LYS A N 1
ATOM 2658 C CA . LYS A 1 334 ? 0.988 -8.898 -0.708 1 94.19 334 LYS A CA 1
ATOM 2659 C C . LYS A 1 334 ? 1.635 -7.875 -1.636 1 94.19 334 LYS A C 1
ATOM 2661 O O . LYS A 1 334 ? 1.03 -6.848 -1.951 1 94.19 334 LYS A O 1
ATOM 2666 N N . SER A 1 335 ? 2.832 -8.156 -2.092 1 94.62 335 SER A N 1
ATOM 2667 C CA . SER A 1 335 ? 3.449 -7.297 -3.098 1 94.62 335 SER A CA 1
ATOM 2668 C C . SER A 1 335 ? 2.584 -7.203 -4.352 1 94.62 335 SER A C 1
ATOM 2670 O O . SER A 1 335 ? 2.674 -6.23 -5.102 1 94.62 335 SER A O 1
ATOM 2672 N N . LEU A 1 336 ? 1.713 -8.195 -4.504 1 93.62 336 LEU A N 1
ATOM 2673 C CA . LEU A 1 336 ? 0.842 -8.25 -5.672 1 93.62 336 LEU A CA 1
ATOM 2674 C C . LEU A 1 336 ? -0.361 -7.328 -5.496 1 93.62 336 LEU A C 1
ATOM 2676 O O . LEU A 1 336 ? -1.116 -7.098 -6.445 1 93.62 336 LEU A O 1
ATOM 2680 N N . LYS A 1 337 ? -0.552 -6.852 -4.297 1 88.31 337 LYS A N 1
ATOM 2681 C CA . LYS A 1 337 ? -1.58 -5.836 -4.078 1 88.31 337 LYS A CA 1
ATOM 2682 C C . LYS A 1 337 ? -1.091 -4.457 -4.504 1 88.31 337 LYS A C 1
ATOM 2684 O O . LYS A 1 337 ? -1.854 -3.666 -5.062 1 88.31 337 LYS A O 1
ATOM 2689 N N . ARG A 1 338 ? 0.07 -4.23 -4.168 1 86.62 338 ARG A N 1
ATOM 2690 C CA . ARG A 1 338 ? 0.742 -2.994 -4.559 1 86.62 338 ARG A CA 1
ATOM 2691 C C . ARG A 1 338 ? 2.229 -3.23 -4.797 1 86.62 338 ARG A C 1
ATOM 2693 O O . ARG A 1 338 ? 3.021 -3.232 -3.852 1 86.62 338 ARG A O 1
ATOM 2700 N N . LEU A 1 339 ? 2.549 -3.307 -6.082 1 88.31 339 LEU A N 1
ATOM 2701 C CA . LEU A 1 339 ? 3.908 -3.65 -6.488 1 88.31 339 LEU A CA 1
ATOM 2702 C C . LEU A 1 339 ? 4.809 -2.418 -6.473 1 88.31 339 LEU A C 1
ATOM 2704 O O . LEU A 1 339 ? 4.453 -1.378 -7.031 1 88.31 339 LEU A O 1
ATOM 2708 N N . ARG A 1 340 ? 5.891 -2.514 -5.797 1 84.94 340 ARG A N 1
ATOM 2709 C CA . ARG A 1 340 ? 6.82 -1.398 -5.668 1 84.94 340 ARG A CA 1
ATOM 2710 C C . ARG A 1 340 ? 7.859 -1.421 -6.789 1 84.94 340 ARG A C 1
ATOM 2712 O O . ARG A 1 340 ? 9.047 -1.604 -6.535 1 84.94 340 ARG A O 1
ATOM 2719 N N . VAL A 1 341 ? 7.434 -1.297 -7.992 1 78.62 341 VAL A N 1
ATOM 2720 C CA . VAL A 1 341 ? 8.289 -1.229 -9.164 1 78.62 341 VAL A CA 1
ATOM 2721 C C . VAL A 1 341 ? 7.969 0.024 -9.977 1 78.62 341 VAL A C 1
ATOM 2723 O O . VAL A 1 341 ? 6.797 0.343 -10.195 1 78.62 341 VAL A O 1
ATOM 2726 N N . HIS A 1 342 ? 8.984 0.782 -10.141 1 71.75 342 HIS A N 1
ATOM 2727 C CA . HIS A 1 342 ? 8.828 1.952 -10.992 1 71.75 342 HIS A CA 1
ATOM 2728 C C . HIS A 1 342 ? 8.914 1.573 -12.469 1 71.75 342 HIS A C 1
ATOM 2730 O O . HIS A 1 342 ? 9.938 1.063 -12.922 1 71.75 342 HIS A O 1
ATOM 2736 N N . ILE A 1 343 ? 7.836 1.765 -13.164 1 71.69 343 ILE A N 1
ATOM 2737 C CA . ILE A 1 343 ? 7.82 1.387 -14.57 1 71.69 343 ILE A CA 1
ATOM 2738 C C . ILE A 1 343 ? 8.133 2.605 -15.438 1 71.69 343 ILE A C 1
ATOM 2740 O O . ILE A 1 343 ? 7.293 3.494 -15.594 1 71.69 343 ILE A O 1
ATOM 2744 N N . LYS A 1 344 ? 9.32 2.734 -15.898 1 67.69 344 LYS A N 1
ATOM 2745 C CA . LYS A 1 344 ? 9.742 3.814 -16.781 1 67.69 344 LYS A CA 1
ATOM 2746 C C . LYS A 1 344 ? 9.891 3.322 -18.219 1 67.69 344 LYS A C 1
ATOM 2748 O O . LYS A 1 344 ? 9.555 4.035 -19.172 1 67.69 344 LYS A O 1
ATOM 2753 N N . GLU A 1 345 ? 10.398 2.113 -18.328 1 69.94 345 GLU A N 1
ATOM 2754 C CA . GLU A 1 345 ? 10.688 1.52 -19.625 1 69.94 345 GLU A CA 1
ATOM 2755 C C . GLU A 1 345 ? 10.133 0.101 -19.719 1 69.94 345 GLU A C 1
ATOM 2757 O O . GLU A 1 345 ? 9.594 -0.428 -18.75 1 69.94 345 GLU A O 1
ATOM 2762 N N . LYS A 1 346 ? 10.203 -0.337 -20.828 1 70.81 346 LYS A N 1
ATOM 2763 C CA . LYS A 1 346 ? 9.672 -1.665 -21.109 1 70.81 346 LYS A CA 1
ATOM 2764 C C . LYS A 1 346 ? 10.328 -2.725 -20.234 1 70.81 346 LYS A C 1
ATOM 2766 O O . LYS A 1 346 ? 9.672 -3.686 -19.812 1 70.81 346 LYS A O 1
ATOM 2771 N N . LYS A 1 347 ? 11.531 -2.492 -19.969 1 76.44 347 LYS A N 1
ATOM 2772 C CA . LYS A 1 347 ? 12.258 -3.447 -19.141 1 76.44 347 LYS A CA 1
ATOM 2773 C C . LYS A 1 347 ? 11.656 -3.518 -17.734 1 76.44 347 LYS A C 1
ATOM 2775 O O . LYS A 1 347 ? 11.633 -4.586 -17.125 1 76.44 347 LYS A O 1
ATOM 2780 N N . ASP A 1 348 ? 11.164 -2.398 -17.312 1 78.62 348 ASP A N 1
ATOM 2781 C CA . ASP A 1 348 ? 10.555 -2.346 -15.992 1 78.62 348 ASP A CA 1
ATOM 2782 C C . ASP A 1 348 ? 9.234 -3.105 -15.969 1 78.62 348 ASP A C 1
ATOM 2784 O O . ASP A 1 348 ? 8.906 -3.758 -14.977 1 78.62 348 ASP A O 1
ATOM 2788 N N . LEU A 1 349 ? 8.57 -2.971 -17.016 1 81.88 349 LEU A N 1
ATOM 2789 C CA . LEU A 1 349 ? 7.32 -3.717 -17.109 1 81.88 349 LEU A CA 1
ATOM 2790 C C . LEU A 1 349 ? 7.582 -5.219 -17.125 1 81.88 349 LEU A C 1
ATOM 2792 O O . LEU A 1 349 ? 6.863 -5.984 -16.484 1 81.88 349 LEU A O 1
ATOM 2796 N N . ALA A 1 350 ? 8.562 -5.598 -17.859 1 83.69 350 ALA A N 1
ATOM 2797 C CA . ALA A 1 350 ? 8.938 -7.008 -17.906 1 83.69 350 ALA A CA 1
ATOM 2798 C C . ALA A 1 350 ? 9.273 -7.527 -16.5 1 83.69 350 ALA A C 1
ATOM 2800 O O . ALA A 1 350 ? 8.891 -8.641 -16.141 1 83.69 350 ALA A O 1
ATOM 2801 N N . TRP A 1 351 ? 9.906 -6.656 -15.812 1 85.31 351 TRP A N 1
ATOM 2802 C CA . TRP A 1 351 ? 10.258 -7.012 -14.445 1 85.31 351 TRP A CA 1
ATOM 2803 C C . TRP A 1 351 ? 9.008 -7.223 -13.594 1 85.31 351 TRP A C 1
ATOM 2805 O O . TRP A 1 351 ? 8.938 -8.164 -12.805 1 85.31 351 TRP A O 1
ATOM 2815 N N . ALA A 1 352 ? 8.109 -6.375 -13.773 1 88 352 ALA A N 1
ATOM 2816 C CA . ALA A 1 352 ? 6.848 -6.484 -13.047 1 88 352 ALA A CA 1
ATOM 2817 C C . ALA A 1 352 ? 6.113 -7.766 -13.422 1 88 352 ALA A C 1
ATOM 2819 O O . ALA A 1 352 ? 5.555 -8.445 -12.555 1 88 352 ALA A O 1
ATOM 2820 N N . VAL A 1 353 ? 6.133 -8.07 -14.656 1 90.56 353 VAL A N 1
ATOM 2821 C CA . VAL A 1 353 ? 5.473 -9.281 -15.141 1 90.56 353 VAL A CA 1
ATOM 2822 C C . VAL A 1 353 ? 6.164 -10.516 -14.555 1 90.56 353 VAL A C 1
ATOM 2824 O O . VAL A 1 353 ? 5.504 -11.453 -14.109 1 90.56 353 VAL A O 1
ATOM 2827 N N . TYR A 1 354 ? 7.422 -10.477 -14.539 1 91.94 354 TYR A N 1
ATOM 2828 C CA . TYR A 1 354 ? 8.195 -11.562 -13.945 1 91.94 354 TYR A CA 1
ATOM 2829 C C . TYR A 1 354 ? 7.852 -11.734 -12.469 1 91.94 354 TYR A C 1
ATOM 2831 O O . TYR A 1 354 ? 7.734 -12.859 -11.977 1 91.94 354 TYR A O 1
ATOM 2839 N N . TRP A 1 355 ? 7.762 -10.656 -11.797 1 95.19 355 TRP A N 1
ATOM 2840 C CA . TRP A 1 355 ? 7.398 -10.688 -10.383 1 95.19 355 TRP A CA 1
ATOM 2841 C C . TRP A 1 355 ? 6.07 -11.406 -10.18 1 95.19 355 TRP A C 1
ATOM 2843 O O . TRP A 1 355 ? 5.949 -12.242 -9.281 1 95.19 355 TRP A O 1
ATOM 2853 N N . ILE A 1 356 ? 5.121 -11.094 -11.031 1 95.06 356 ILE A N 1
ATOM 2854 C CA . ILE A 1 356 ? 3.789 -11.688 -10.945 1 95.06 356 ILE A CA 1
ATOM 2855 C C . ILE A 1 356 ? 3.877 -13.188 -11.195 1 95.06 356 ILE A C 1
ATOM 2857 O O . ILE A 1 356 ? 3.322 -13.984 -10.438 1 95.06 356 ILE A O 1
ATOM 2861 N N . ARG A 1 357 ? 4.605 -13.586 -12.242 1 95.56 357 ARG A N 1
ATOM 2862 C CA . ARG A 1 357 ? 4.77 -14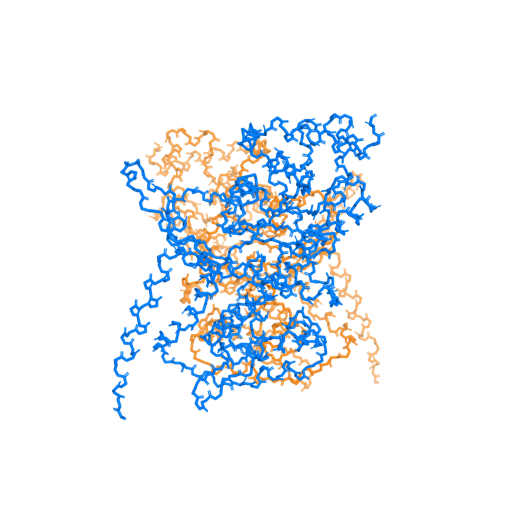.992 -12.609 1 95.56 357 ARG A CA 1
ATOM 2863 C C . ARG A 1 357 ? 5.477 -15.766 -11.5 1 95.56 357 ARG A C 1
ATOM 2865 O O . ARG A 1 357 ? 5.062 -16.875 -11.148 1 95.56 357 ARG A O 1
ATOM 2872 N N . VAL A 1 358 ? 6.449 -15.156 -10.945 1 97 358 VAL A N 1
ATOM 2873 C CA . VAL A 1 358 ? 7.277 -15.812 -9.945 1 97 358 VAL A CA 1
ATOM 2874 C C . VAL A 1 358 ? 6.445 -16.094 -8.688 1 97 358 VAL A C 1
ATOM 2876 O O . VAL A 1 358 ? 6.609 -17.125 -8.047 1 97 358 VAL A O 1
ATOM 2879 N N . CYS A 1 359 ? 5.617 -15.266 -8.273 1 97.62 359 CYS A N 1
ATOM 2880 C CA . CYS A 1 359 ? 4.797 -15.453 -7.078 1 97.62 359 CYS A CA 1
ATOM 2881 C C . CYS A 1 359 ? 3.834 -16.625 -7.258 1 97.62 359 CYS A C 1
ATOM 2883 O O . CYS A 1 359 ? 3.424 -17.25 -6.277 1 97.62 359 CYS A O 1
ATOM 2885 N N . CYS A 1 360 ? 3.443 -16.922 -8.531 1 97.5 360 CYS A N 1
ATOM 2886 C CA . CYS A 1 360 ? 2.52 -18.016 -8.789 1 97.5 360 CYS A CA 1
ATOM 2887 C C . CYS A 1 360 ? 3.197 -19.359 -8.57 1 97.5 360 CYS A C 1
ATOM 2889 O O . CYS A 1 360 ? 2.527 -20.375 -8.312 1 97.5 360 CYS A O 1
ATOM 2891 N N . ILE A 1 361 ? 4.52 -19.422 -8.68 1 97.44 361 ILE A N 1
ATOM 2892 C CA . ILE A 1 361 ? 5.273 -20.672 -8.602 1 97.44 361 ILE A CA 1
ATOM 2893 C C . ILE A 1 361 ? 5.219 -21.203 -7.172 1 97.44 361 ILE A C 1
ATOM 2895 O O . ILE A 1 361 ? 4.715 -22.312 -6.941 1 97.44 361 ILE A O 1
ATOM 2899 N N . PRO A 1 362 ? 5.684 -20.375 -6.184 1 96.94 362 PRO A N 1
ATOM 2900 C CA . PRO A 1 362 ? 5.531 -20.906 -4.824 1 96.94 362 PRO A CA 1
ATOM 2901 C C . PRO A 1 362 ? 4.074 -21.125 -4.434 1 96.94 362 PRO A C 1
ATOM 2903 O O . PRO A 1 362 ? 3.768 -22.031 -3.654 1 96.94 362 PRO A O 1
ATOM 2906 N N . HIS A 1 363 ? 3.152 -20.391 -4.906 1 95.81 363 HIS A N 1
ATOM 2907 C CA . HIS A 1 363 ? 1.74 -20.641 -4.625 1 95.81 363 HIS A CA 1
ATOM 2908 C C . HIS A 1 363 ? 1.343 -22.062 -4.984 1 95.81 363 HIS A C 1
ATOM 2910 O O . HIS A 1 363 ? 0.698 -22.75 -4.188 1 95.81 363 HIS A O 1
ATOM 2916 N N . ASN A 1 364 ? 1.687 -22.5 -6.254 1 96.75 364 ASN A N 1
ATOM 2917 C CA . ASN A 1 364 ? 1.37 -23.844 -6.691 1 96.75 364 ASN A CA 1
ATOM 2918 C C . ASN A 1 364 ? 2.109 -24.891 -5.855 1 96.75 364 ASN A C 1
ATOM 2920 O O . ASN A 1 364 ? 1.571 -25.969 -5.578 1 96.75 364 ASN A O 1
ATOM 2924 N N . LEU A 1 365 ? 3.33 -24.547 -5.453 1 96 365 LEU A N 1
ATOM 2925 C CA . LEU A 1 365 ? 4.129 -25.484 -4.664 1 96 365 LEU A CA 1
ATOM 2926 C C . LEU A 1 365 ? 3.555 -25.625 -3.26 1 96 365 LEU A C 1
ATOM 2928 O O . LEU A 1 365 ? 3.797 -26.641 -2.592 1 96 365 LEU A O 1
ATOM 2932 N N . LEU A 1 366 ? 2.785 -24.625 -2.768 1 94.56 366 LEU A N 1
ATOM 2933 C CA . LEU A 1 366 ? 2.271 -24.594 -1.402 1 94.56 366 LEU A CA 1
ATOM 2934 C C . LEU A 1 366 ? 0.815 -25.031 -1.356 1 94.56 366 LEU A C 1
ATOM 2936 O O . LEU A 1 366 ? 0.079 -24.672 -0.435 1 94.56 366 LEU A O 1
ATOM 2940 N N . GLU A 1 367 ? 0.335 -25.766 -2.338 1 87.94 367 GLU A N 1
ATOM 2941 C CA . GLU A 1 367 ? -1.051 -26.219 -2.414 1 87.94 367 GLU A CA 1
ATOM 2942 C C . GLU A 1 367 ? -1.455 -26.969 -1.153 1 87.94 367 GLU A C 1
ATOM 2944 O O . GLU A 1 367 ? -2.576 -26.812 -0.664 1 87.94 367 GLU A O 1
ATOM 2949 N N . LYS A 1 368 ? -0.498 -27.719 -0.617 1 86.56 368 LYS A N 1
ATOM 2950 C CA . LYS A 1 368 ? -0.815 -28.547 0.542 1 86.56 368 LYS A CA 1
ATOM 2951 C C . LYS A 1 368 ? -0.403 -27.859 1.84 1 86.56 368 LYS A C 1
ATOM 2953 O O . LYS A 1 368 ? -0.646 -28.375 2.93 1 86.56 368 LYS A O 1
ATOM 2958 N N . ASP A 1 369 ? 0.271 -26.719 1.751 1 91.38 369 ASP A N 1
ATOM 2959 C CA . ASP A 1 369 ? 0.688 -25.953 2.926 1 91.38 369 ASP A CA 1
ATOM 2960 C C . ASP A 1 369 ? -0.477 -25.156 3.504 1 91.38 369 ASP A C 1
ATOM 2962 O O . ASP A 1 369 ? -1.232 -24.531 2.764 1 91.38 369 ASP A O 1
ATOM 2966 N N . PRO A 1 370 ? -0.641 -25.234 4.77 1 85.25 370 PRO A N 1
ATOM 2967 C CA . PRO A 1 370 ? -1.757 -24.5 5.379 1 85.25 370 PRO A CA 1
ATOM 2968 C C . PRO A 1 370 ? -1.688 -23 5.129 1 85.25 370 PRO A C 1
ATOM 2970 O O . PRO A 1 370 ? -0.618 -22.391 5.25 1 85.25 370 PRO A O 1
ATOM 2973 N N . TYR A 1 371 ? -2.777 -22.5 4.715 1 85 371 TYR A N 1
ATOM 2974 C CA . TYR A 1 371 ? -2.906 -21.078 4.473 1 85 371 TYR A CA 1
ATOM 2975 C C . TYR A 1 371 ? -3.521 -20.359 5.676 1 85 371 TYR A C 1
ATOM 2977 O O . TYR A 1 371 ? -4.441 -20.891 6.309 1 85 371 TYR A O 1
ATOM 2985 N N . ASP A 1 372 ? -2.932 -19.219 6.012 1 81.69 372 ASP A N 1
ATOM 2986 C CA . ASP A 1 372 ? -3.479 -18.422 7.102 1 81.69 372 ASP A CA 1
ATOM 2987 C C . ASP A 1 372 ? -4.574 -17.484 6.594 1 81.69 372 ASP A C 1
ATOM 2989 O O . ASP A 1 372 ? -4.301 -16.547 5.848 1 81.69 372 ASP A O 1
ATOM 2993 N N . GLU A 1 373 ? -5.738 -17.656 7.047 1 77.56 373 GLU A N 1
ATOM 2994 C CA . GLU A 1 373 ? -6.887 -16.891 6.582 1 77.56 373 GLU A CA 1
ATOM 2995 C C . GLU A 1 373 ? -6.738 -15.406 6.934 1 77.56 373 GLU A C 1
ATOM 2997 O O . GLU A 1 373 ? -7.344 -14.547 6.289 1 77.56 373 GLU A O 1
ATOM 3002 N N . GLU A 1 374 ? -5.84 -15.172 7.91 1 73.81 374 GLU A N 1
ATOM 3003 C CA . GLU A 1 374 ? -5.629 -13.789 8.344 1 73.81 374 GLU A CA 1
ATOM 3004 C C . GLU A 1 374 ? -4.965 -12.969 7.242 1 73.81 374 GLU A C 1
ATOM 3006 O O . GLU A 1 374 ? -5.008 -11.734 7.273 1 73.81 374 GLU A O 1
ATOM 3011 N N . TRP A 1 375 ? -4.43 -13.844 6.316 1 75.06 375 TRP A N 1
ATOM 3012 C CA . TRP A 1 375 ? -3.719 -13.133 5.262 1 75.06 375 TRP A CA 1
ATOM 3013 C C . TRP A 1 375 ? -4.695 -12.555 4.242 1 75.06 375 TRP A C 1
ATOM 3015 O O . TRP A 1 375 ? -4.34 -11.656 3.471 1 75.06 375 TRP A O 1
ATOM 3025 N N . THR A 1 376 ? -5.797 -13.227 4.176 1 65.81 376 THR A N 1
ATOM 3026 C CA . THR A 1 376 ? -6.758 -12.781 3.174 1 65.81 376 THR A CA 1
ATOM 3027 C C . THR A 1 376 ? -7.629 -11.656 3.729 1 65.81 376 THR A C 1
ATOM 3029 O O . THR A 1 376 ? -8.156 -11.758 4.836 1 65.81 376 THR A O 1
ATOM 3032 N N . GLU A 1 377 ? -7.223 -10.43 3.379 1 56.34 377 GLU A N 1
ATOM 3033 C CA . GLU A 1 377 ? -8.117 -9.32 3.711 1 56.34 377 GLU A CA 1
ATOM 3034 C C . GLU A 1 377 ? -9.438 -9.43 2.955 1 56.34 377 GLU A C 1
ATOM 3036 O O . GLU A 1 377 ? -9.461 -9.859 1.799 1 56.34 377 GLU A O 1
ATOM 3041 N N . GLU A 1 378 ? -10.477 -9.844 3.59 1 47.25 378 GLU A N 1
ATOM 3042 C CA . GLU A 1 378 ? -11.742 -9.922 2.877 1 47.25 378 GLU A CA 1
ATOM 3043 C C . GLU A 1 378 ? -11.859 -8.812 1.834 1 47.25 378 GLU A C 1
ATOM 3045 O O . GLU A 1 378 ? -12.109 -7.652 2.176 1 47.25 378 GLU A O 1
ATOM 3050 N N . GLY A 1 379 ? -10.922 -8.547 1.245 1 42.34 379 GLY A N 1
ATOM 3051 C CA . GLY A 1 379 ? -10.82 -7.391 0.376 1 42.34 379 GLY A CA 1
ATOM 3052 C C . GLY A 1 379 ? -11.93 -7.316 -0.653 1 42.34 379 GLY A C 1
ATOM 3053 O O . GLY A 1 379 ? -12.688 -8.273 -0.827 1 42.34 379 GLY A O 1
ATOM 3054 N N . ALA A 1 380 ? -11.898 -6.152 -1.372 1 40.16 380 ALA A N 1
ATOM 3055 C CA . ALA A 1 380 ? -12.734 -5.555 -2.408 1 40.16 380 ALA A CA 1
ATOM 3056 C C . ALA A 1 380 ? -12.891 -6.5 -3.6 1 40.16 380 ALA A C 1
ATOM 3058 O O . ALA A 1 380 ? -11.898 -6.926 -4.191 1 40.16 380 ALA A O 1
ATOM 3059 N N . ASN A 1 381 ? -13.75 -7.539 -3.547 1 37 381 ASN A N 1
ATOM 3060 C CA . ASN A 1 381 ? -14.156 -8.156 -4.809 1 37 381 ASN A CA 1
ATOM 3061 C C . ASN A 1 381 ? -13.836 -7.25 -5.996 1 37 381 ASN A C 1
ATOM 3063 O O . ASN A 1 381 ? -13.977 -6.031 -5.91 1 37 381 ASN A O 1
ATOM 3067 N N . ALA A 1 382 ? -12.969 -7.723 -6.879 1 38.44 382 ALA A N 1
ATOM 3068 C CA . ALA A 1 382 ? -12.703 -7.105 -8.18 1 38.44 382 ALA A CA 1
ATOM 3069 C C . ALA A 1 382 ? -13.914 -6.32 -8.672 1 38.44 382 ALA A C 1
ATOM 3071 O O . ALA A 1 382 ? -15.039 -6.824 -8.648 1 38.44 382 ALA A O 1
ATOM 3072 N N . GLU A 1 383 ? -14.047 -5.055 -8.422 1 36.75 383 GLU A N 1
ATOM 3073 C CA . GLU A 1 383 ? -15.062 -4.277 -9.125 1 36.75 383 GLU A CA 1
ATOM 3074 C C . GLU A 1 383 ? -15.312 -4.832 -10.523 1 36.75 383 GLU A C 1
ATOM 3076 O O . GLU A 1 383 ? -14.367 -5.066 -11.281 1 36.75 383 GLU A O 1
ATOM 3081 N N . GLU A 1 384 ? -16.234 -5.691 -10.648 1 36.59 384 GLU A N 1
ATOM 3082 C CA . GLU A 1 384 ? -16.688 -5.961 -12.008 1 36.59 384 GLU A CA 1
ATOM 3083 C C . GLU A 1 384 ? -16.5 -4.742 -12.906 1 36.59 384 GLU A C 1
ATOM 3085 O O . GLU A 1 384 ? -16.891 -3.631 -12.539 1 36.59 384 GLU A O 1
ATOM 3090 N N . ASN A 1 385 ? -15.297 -4.629 -13.547 1 38.5 385 ASN A N 1
ATOM 3091 C CA . ASN A 1 385 ? -15.125 -3.617 -14.586 1 38.5 385 ASN A CA 1
ATOM 3092 C C . ASN A 1 385 ? -16.469 -3.1 -15.094 1 38.5 385 ASN A C 1
ATOM 3094 O O . ASN A 1 385 ? -17.312 -3.883 -15.523 1 38.5 385 ASN A O 1
ATOM 3098 N N . GLU A 1 386 ? -17 -2.184 -14.43 1 37.81 386 GLU A N 1
ATOM 3099 C CA . GLU A 1 386 ? -18.172 -1.62 -15.102 1 37.81 386 GLU A CA 1
ATOM 3100 C C . GLU A 1 386 ? -18.047 -1.738 -16.609 1 37.81 386 GLU A C 1
ATOM 3102 O O . GLU A 1 386 ? -16.953 -1.571 -17.172 1 37.81 386 GLU A O 1
ATOM 3107 N N . ASP A 1 387 ? -18.859 -2.473 -17.266 1 37.72 387 ASP A N 1
ATOM 3108 C CA . ASP A 1 387 ? -19.094 -2.717 -18.688 1 37.72 387 ASP A CA 1
ATOM 3109 C C . ASP A 1 387 ? -18.859 -1.451 -19.516 1 37.72 387 ASP A C 1
ATOM 3111 O O . ASP A 1 387 ? -19.672 -0.53 -19.484 1 37.72 387 ASP A O 1
ATOM 3115 N N . ASP A 1 388 ? -17.688 -0.889 -19.453 1 36.84 388 ASP A N 1
ATOM 3116 C CA . ASP A 1 388 ? -17.484 0.201 -20.391 1 36.84 388 ASP A CA 1
ATOM 3117 C C . ASP A 1 388 ? -18.234 -0.059 -21.703 1 36.84 388 ASP A C 1
ATOM 3119 O O . ASP A 1 388 ? -18.266 -1.189 -22.188 1 36.84 388 ASP A O 1
ATOM 3123 N N . GLU A 1 389 ? -19.094 0.809 -21.984 1 39.28 389 GLU A N 1
ATOM 3124 C CA . GLU A 1 389 ? -19.797 0.878 -23.266 1 39.28 389 GLU A CA 1
ATOM 3125 C C . GLU A 1 389 ? -18.953 0.293 -24.391 1 39.28 389 GLU A C 1
ATOM 3127 O O . GLU A 1 389 ? -19.484 -0.348 -25.297 1 39.28 389 GLU A O 1
ATOM 3132 N N . LEU A 1 390 ? -17.719 0.541 -24.312 1 36.09 390 LEU A N 1
ATOM 3133 C CA . LEU A 1 390 ? -16.828 0.051 -25.359 1 36.09 390 LEU A CA 1
ATOM 3134 C C . LEU A 1 390 ? -16.75 -1.471 -25.344 1 36.09 390 LEU A C 1
ATOM 3136 O O . LEU A 1 390 ? -16.609 -2.107 -26.391 1 36.09 390 LEU A O 1
ATOM 3140 N N . ALA A 1 391 ? -16.734 -2.064 -24.219 1 39.22 391 ALA A N 1
ATOM 3141 C CA . ALA A 1 391 ? -16.734 -3.518 -24.062 1 39.22 391 ALA A CA 1
ATOM 3142 C C . ALA A 1 391 ? -17.891 -4.148 -24.828 1 39.22 391 ALA A C 1
ATOM 3144 O O . ALA A 1 391 ? -17.75 -5.25 -25.375 1 39.22 391 ALA A O 1
ATOM 3145 N N . ILE A 1 392 ? -18.984 -3.471 -24.781 1 40.5 392 ILE A N 1
ATOM 3146 C CA . ILE A 1 392 ? -20.141 -3.877 -25.562 1 40.5 392 ILE A CA 1
ATOM 3147 C C . ILE A 1 392 ? -19.75 -3.959 -27.047 1 40.5 392 ILE A C 1
ATOM 3149 O O . ILE A 1 392 ? -20.188 -4.875 -27.75 1 40.5 392 ILE A O 1
ATOM 3153 N N . HIS A 1 393 ? -19.094 -2.883 -27.516 1 40.56 393 HIS A N 1
ATOM 3154 C CA . HIS A 1 393 ? -18.797 -2.883 -28.938 1 40.56 393 HIS A CA 1
ATOM 3155 C C . HIS A 1 393 ? -17.891 -4.055 -29.312 1 40.56 393 HIS A C 1
ATOM 3157 O O . HIS A 1 393 ? -17.906 -4.516 -30.453 1 40.56 393 HIS A O 1
ATOM 3163 N N . LEU A 1 394 ? -17.062 -4.414 -28.375 1 41.69 394 LEU A N 1
ATOM 3164 C CA . LEU A 1 394 ? -16.109 -5.473 -28.734 1 41.69 394 LEU A CA 1
ATOM 3165 C C . LEU A 1 394 ? -16.797 -6.836 -28.703 1 41.69 394 LEU A C 1
ATOM 3167 O O . LEU A 1 394 ? -16.172 -7.848 -29.047 1 41.69 394 LEU A O 1
ATOM 3171 N N . GLN A 1 395 ? -17.781 -6.902 -28.016 1 44.16 395 GLN A N 1
ATOM 3172 C CA . GLN A 1 395 ? -18.531 -8.148 -28.094 1 44.16 395 GLN A CA 1
ATOM 3173 C C . GLN A 1 395 ? -18.844 -8.516 -29.547 1 44.16 395 GLN A C 1
ATOM 3175 O O . GLN A 1 395 ? -19.438 -9.562 -29.812 1 44.16 395 GLN A O 1
ATOM 3180 N N . ALA A 1 396 ? -18.766 -7.535 -30.312 1 40.38 396 ALA A N 1
ATOM 3181 C CA . ALA A 1 396 ? -19.047 -7.816 -31.719 1 40.38 396 ALA A CA 1
ATOM 3182 C C . ALA A 1 396 ? -18.25 -9.016 -32.219 1 40.38 396 ALA A C 1
ATOM 3184 O O . ALA A 1 396 ? -18.609 -9.648 -33.188 1 40.38 396 ALA A O 1
ATOM 3185 N N . ASP A 1 397 ? -17.109 -9.117 -31.625 1 47.41 397 ASP A N 1
ATOM 3186 C CA . ASP A 1 397 ? -16.344 -10.156 -32.312 1 47.41 397 ASP A CA 1
ATOM 3187 C C . ASP A 1 397 ? -16.672 -11.539 -31.734 1 47.41 397 ASP A C 1
ATOM 3189 O O . ASP A 1 397 ? -15.797 -12.406 -31.672 1 47.41 397 ASP A O 1
ATOM 3193 N N . SER A 1 398 ? -17.828 -11.633 -30.984 1 57.59 398 SER A N 1
ATOM 3194 C CA . SER A 1 398 ? -18.281 -12.977 -30.656 1 57.59 398 SER A CA 1
ATOM 3195 C C . SER A 1 398 ? -18.516 -13.797 -31.922 1 57.59 398 SER A C 1
ATOM 3197 O O . SER A 1 398 ? -19.188 -13.336 -32.844 1 57.59 398 SER A O 1
ATOM 3199 N N . CYS A 1 399 ? -17.641 -14.719 -32.062 1 69.06 399 CYS A N 1
ATOM 3200 C CA . CYS A 1 399 ? -17.812 -15.586 -33.219 1 69.06 399 CYS A CA 1
ATOM 3201 C C . CYS A 1 399 ? -19.062 -16.453 -33.094 1 69.06 399 CYS A C 1
ATOM 3203 O O . CYS A 1 399 ? -19.469 -16.781 -31.969 1 69.06 399 CYS A O 1
ATOM 3205 N N . GLN A 1 400 ? -20 -16.453 -34.031 1 81.38 400 GLN A N 1
ATOM 3206 C CA . GLN A 1 400 ? -21.203 -17.266 -34.094 1 81.38 400 GLN A CA 1
ATOM 3207 C C . GLN A 1 400 ? -20.984 -18.641 -33.469 1 81.38 400 GLN A C 1
ATOM 3209 O O . GLN A 1 400 ? -21.844 -19.125 -32.719 1 81.38 400 GLN A O 1
ATOM 3214 N N . THR A 1 401 ? -19.859 -19.031 -33.562 1 84 401 THR A N 1
ATOM 3215 C CA . THR A 1 401 ? -19.547 -20.359 -33.062 1 84 401 THR A CA 1
ATOM 3216 C C . THR A 1 401 ? -19.453 -20.328 -31.531 1 84 401 THR A C 1
ATOM 3218 O O . THR A 1 401 ? -19.859 -21.281 -30.859 1 84 401 THR A O 1
ATOM 3221 N N . GLY A 1 402 ? -19 -19.344 -31.016 1 88.25 402 GLY A N 1
ATOM 3222 C CA . GLY A 1 402 ? -18.906 -19.172 -29.578 1 88.25 402 GLY A CA 1
ATOM 3223 C C . GLY A 1 402 ? -20.25 -19.062 -28.906 1 88.25 402 GLY A C 1
ATOM 3224 O O . GLY A 1 402 ? -20.469 -19.641 -27.828 1 88.25 402 GLY A O 1
ATOM 3225 N N . ARG A 1 403 ? -21.125 -18.375 -29.516 1 89.69 403 ARG A N 1
ATOM 3226 C CA . ARG A 1 403 ? -22.484 -18.219 -28.984 1 89.69 403 ARG A CA 1
ATOM 3227 C C . ARG A 1 403 ? -23.219 -19.562 -28.953 1 89.69 403 ARG A C 1
ATOM 3229 O O . ARG A 1 403 ? -23.938 -19.859 -28 1 89.69 403 ARG A O 1
ATOM 3236 N N . MET A 1 404 ? -23.031 -20.25 -29.953 1 90.06 404 MET A N 1
ATOM 3237 C CA . MET A 1 404 ? -23.656 -21.562 -30.031 1 90.06 404 MET A CA 1
ATOM 3238 C C . MET A 1 404 ? -23.109 -22.5 -28.953 1 90.06 404 MET A C 1
ATOM 3240 O O . MET A 1 404 ? -23.859 -23.266 -28.344 1 90.06 404 MET A O 1
ATOM 3244 N N . LYS A 1 405 ? -21.891 -22.406 -28.812 1 91.5 405 LYS A N 1
ATOM 3245 C CA . LYS A 1 405 ? -21.25 -23.219 -27.766 1 91.5 405 LYS A CA 1
ATOM 3246 C C . LYS A 1 405 ? -21.781 -22.859 -26.391 1 91.5 405 LYS A C 1
ATOM 3248 O O . LYS A 1 405 ? -22.109 -23.734 -25.594 1 91.5 405 LYS A O 1
ATOM 3253 N N . ARG A 1 406 ? -21.797 -21.672 -26.062 1 92.38 406 ARG A N 1
ATOM 3254 C CA . ARG A 1 406 ? -22.297 -21.219 -24.766 1 92.38 406 ARG A CA 1
ATOM 3255 C C . ARG A 1 406 ? -23.734 -21.688 -24.547 1 92.38 406 ARG A C 1
ATOM 3257 O O . ARG A 1 406 ? -24.109 -22.078 -23.438 1 92.38 406 ARG A O 1
ATOM 3264 N N . GLU A 1 407 ? -24.516 -21.547 -25.594 1 92.44 407 GLU A N 1
ATOM 3265 C CA . GLU A 1 407 ? -25.891 -22.016 -25.5 1 92.44 407 GLU A CA 1
ATOM 3266 C C . GLU A 1 407 ? -25.953 -23.516 -25.266 1 92.44 407 GLU A C 1
ATOM 3268 O O . GLU A 1 407 ? -26.797 -24 -24.5 1 92.44 407 GLU A O 1
ATOM 3273 N N . ALA A 1 408 ? -25.125 -24.188 -25.938 1 92.44 408 ALA A N 1
ATOM 3274 C CA . ALA A 1 408 ? -25.062 -25.641 -25.766 1 92.44 408 ALA A CA 1
ATOM 3275 C C . ALA A 1 408 ? -24.656 -26 -24.328 1 92.44 408 ALA A C 1
ATOM 3277 O O . ALA A 1 408 ? -25.219 -26.922 -23.734 1 92.44 408 ALA A O 1
ATOM 3278 N N . VAL A 1 409 ? -23.672 -25.359 -23.844 1 93.69 409 VAL A N 1
ATOM 3279 C CA . VAL A 1 409 ? -23.203 -25.578 -22.484 1 93.69 409 VAL A CA 1
ATOM 3280 C C . VAL A 1 409 ? -24.312 -25.234 -21.484 1 93.69 409 VAL A C 1
ATOM 3282 O O . VAL A 1 409 ? -24.531 -25.984 -20.531 1 93.69 409 VAL A O 1
ATOM 3285 N N . LYS A 1 410 ? -24.969 -24.156 -21.719 1 93.75 410 LYS A N 1
ATOM 3286 C CA . LYS A 1 410 ? -26.078 -23.734 -20.875 1 93.75 410 LYS A CA 1
ATOM 3287 C C . LYS A 1 410 ? -27.172 -24.797 -20.812 1 93.75 410 LYS A C 1
ATOM 3289 O O . LYS A 1 410 ? -27.641 -25.156 -19.734 1 93.75 410 LYS A O 1
ATOM 3294 N N . GLN A 1 411 ? -27.5 -25.281 -21.953 1 92 411 GLN A N 1
ATOM 3295 C CA . GLN A 1 411 ? -28.547 -26.297 -22.016 1 92 411 GLN A CA 1
ATOM 3296 C C . GLN A 1 411 ? -28.109 -27.562 -21.297 1 92 411 GLN A C 1
ATOM 3298 O O . GLN A 1 411 ? -28.922 -28.219 -20.641 1 92 411 GLN A O 1
ATOM 3303 N N . SER A 1 412 ? -26.891 -27.875 -21.484 1 91 412 SER A N 1
ATOM 3304 C CA . SER A 1 412 ? -26.359 -29.062 -20.844 1 91 412 SER A CA 1
ATOM 3305 C C . SER A 1 412 ? -26.375 -28.922 -19.328 1 91 412 SER A C 1
ATOM 3307 O O . SER A 1 412 ? -26.766 -29.859 -18.609 1 91 412 SER A O 1
ATOM 3309 N N . VAL A 1 413 ? -26 -27.812 -18.875 1 92.5 413 VAL A N 1
ATOM 3310 C CA . VAL A 1 413 ? -25.906 -27.562 -17.438 1 92.5 413 VAL A CA 1
ATOM 3311 C C . VAL A 1 413 ? -27.312 -27.516 -16.844 1 92.5 413 VAL A C 1
ATOM 3313 O O . VAL A 1 413 ? -27.516 -27.984 -15.719 1 92.5 413 VAL A O 1
ATOM 3316 N N . LEU A 1 414 ? -28.234 -26.953 -17.641 1 89.75 414 LEU A N 1
ATOM 3317 C CA . LEU A 1 414 ? -29.609 -26.828 -17.156 1 89.75 414 LEU A CA 1
ATOM 3318 C C . LEU A 1 414 ? -30.391 -28.125 -17.375 1 89.75 414 LEU A C 1
ATOM 3320 O O . LEU A 1 414 ? -31.516 -28.25 -16.906 1 89.75 414 LEU A O 1
ATOM 3324 N N . GLY A 1 415 ? -29.734 -29.047 -18.094 1 85.56 415 GLY A N 1
ATOM 3325 C CA . GLY A 1 415 ? -30.406 -30.328 -18.312 1 85.56 415 GLY A CA 1
ATOM 3326 C C . GLY A 1 415 ? -31.438 -30.281 -19.422 1 85.56 415 GLY A C 1
ATOM 3327 O O . GLY A 1 415 ? -32.438 -31 -19.375 1 85.56 415 GLY A O 1
ATOM 3328 N N . ARG A 1 416 ? -31.344 -29.359 -20.328 1 72.31 416 ARG A N 1
ATOM 3329 C CA . ARG A 1 416 ? -32.344 -29.203 -21.375 1 72.31 416 ARG A CA 1
ATOM 3330 C C . ARG A 1 416 ? -31.828 -29.672 -22.734 1 72.31 416 ARG A C 1
ATOM 3332 O O . ARG A 1 416 ? -31.547 -28.859 -23.609 1 72.31 416 ARG A O 1
ATOM 3339 N N . TYR A 1 417 ? -31.391 -30.906 -23.078 1 62.75 417 TYR A N 1
ATOM 3340 C CA . TYR A 1 417 ? -30.891 -31.469 -24.328 1 62.75 417 TYR A CA 1
ATOM 3341 C C . TYR A 1 417 ? -32.031 -31.656 -25.328 1 62.75 417 TYR A C 1
ATOM 3343 O O . TYR A 1 417 ? -33.156 -31.875 -24.938 1 62.75 417 TYR A O 1
ATOM 3351 N N . MET B 1 1 ? -3.082 0.215 56.906 1 22.83 1 MET B N 1
ATOM 3352 C CA . MET B 1 1 ? -2.424 -0.135 55.656 1 22.83 1 MET B CA 1
ATOM 3353 C C . MET B 1 1 ? -3.426 -0.17 54.5 1 22.83 1 MET B C 1
ATOM 3355 O O . MET B 1 1 ? -4.207 -1.117 54.406 1 22.83 1 MET B O 1
ATOM 3359 N N . PRO B 1 2 ? -3.936 0.915 54 1 28.16 2 PRO B N 1
ATOM 3360 C CA . PRO B 1 2 ? -5.152 0.981 53.188 1 28.16 2 PRO B CA 1
ATOM 3361 C C . PRO B 1 2 ? -5.027 0.216 51.875 1 28.16 2 PRO B C 1
ATOM 3363 O O . PRO B 1 2 ? -3.932 0.113 51.312 1 28.16 2 PRO B O 1
ATOM 3366 N N . SER B 1 3 ? -5.852 -0.817 51.625 1 25.86 3 SER B N 1
ATOM 3367 C CA . SER B 1 3 ? -5.949 -1.995 50.75 1 25.86 3 SER B CA 1
ATOM 3368 C C . SER B 1 3 ? -5.953 -1.607 49.281 1 25.86 3 SER B C 1
ATOM 3370 O O . SER B 1 3 ? -6.539 -0.59 48.906 1 25.86 3 SER B O 1
ATOM 3372 N N . ARG B 1 4 ? -4.953 -2.133 48.438 1 32.47 4 ARG B N 1
ATOM 3373 C CA . ARG B 1 4 ? -4.562 -2.174 47.031 1 32.47 4 ARG B CA 1
ATOM 3374 C C . ARG B 1 4 ? -5.781 -2.367 46.156 1 32.47 4 ARG B C 1
ATOM 3376 O O . ARG B 1 4 ? -5.688 -2.232 44.938 1 32.47 4 ARG B O 1
ATOM 3383 N N . VAL B 1 5 ? -6.902 -2.912 46.719 1 31.11 5 VAL B N 1
ATOM 3384 C CA . VAL B 1 5 ? -8.109 -3.375 46.031 1 31.11 5 VAL B CA 1
ATOM 3385 C C . VAL B 1 5 ? -8.93 -2.178 45.562 1 31.11 5 VAL B C 1
ATOM 3387 O O . VAL B 1 5 ? -9.492 -2.195 44.469 1 31.11 5 VAL B O 1
ATOM 3390 N N . ASN B 1 6 ? -9.062 -1.139 46.375 1 27.98 6 ASN B N 1
ATOM 3391 C CA . ASN B 1 6 ? -10.078 -0.109 46.188 1 27.98 6 ASN B CA 1
ATOM 3392 C C . ASN B 1 6 ? -9.695 0.861 45.062 1 27.98 6 ASN B C 1
ATOM 3394 O O . ASN B 1 6 ? -10.555 1.58 44.531 1 27.98 6 ASN B O 1
ATOM 3398 N N . ARG B 1 7 ? -8.367 1.01 44.844 1 27.11 7 ARG B N 1
ATOM 3399 C CA . ARG B 1 7 ? -7.984 1.998 43.844 1 27.11 7 ARG B CA 1
ATOM 3400 C C . ARG B 1 7 ? -8.203 1.457 42.438 1 27.11 7 ARG B C 1
ATOM 3402 O O . ARG B 1 7 ? -8.18 2.217 41.469 1 27.11 7 ARG B O 1
ATOM 3409 N N . ARG B 1 8 ? -8.25 0.093 42.281 1 30.17 8 ARG B N 1
ATOM 3410 C CA . ARG B 1 8 ? -8.539 -0.514 41 1 30.17 8 ARG B CA 1
ATOM 3411 C C . ARG B 1 8 ? -9.984 -0.276 40.594 1 30.17 8 ARG B C 1
ATOM 3413 O O . ARG B 1 8 ? -10.289 -0.116 39.406 1 30.17 8 ARG B O 1
ATOM 3420 N N . GLN B 1 9 ? -10.867 -0.33 41.594 1 28.92 9 GLN B N 1
ATOM 3421 C CA . GLN B 1 9 ? -12.297 -0.185 41.344 1 28.92 9 GLN B CA 1
ATOM 3422 C C . GLN B 1 9 ? -12.633 1.236 40.906 1 28.92 9 GLN B C 1
ATOM 3424 O O . GLN B 1 9 ? -13.484 1.437 40.031 1 28.92 9 GLN B O 1
ATOM 3429 N N . LEU B 1 10 ? -12.016 2.236 41.594 1 26.84 10 LEU B N 1
ATOM 3430 C CA . LEU B 1 10 ? -12.414 3.613 41.312 1 26.84 10 LEU B CA 1
ATOM 3431 C C . LEU B 1 10 ? -11.906 4.07 39.969 1 26.84 10 LEU B C 1
ATOM 3433 O O . LEU B 1 10 ? -12.625 4.754 39.219 1 26.84 10 LEU B O 1
ATOM 3437 N N . VAL B 1 11 ? -10.648 3.658 39.656 1 30.62 11 VAL B N 1
ATOM 3438 C CA . VAL B 1 11 ? -10.094 4.188 38.438 1 30.62 11 VAL B CA 1
ATOM 3439 C C . VAL B 1 11 ? -10.766 3.516 37.219 1 30.62 11 VAL B C 1
ATOM 3441 O O . VAL B 1 11 ? -10.852 4.102 36.156 1 30.62 11 VAL B O 1
ATOM 3444 N N . ARG B 1 12 ? -11.453 2.303 37.375 1 31.02 12 ARG B N 1
ATOM 3445 C CA . ARG B 1 12 ? -12.242 1.559 36.375 1 31.02 12 ARG B CA 1
ATOM 3446 C C . ARG B 1 12 ? -13.578 2.252 36.125 1 31.02 12 ARG B C 1
ATOM 3448 O O . ARG B 1 12 ? -14.062 2.258 35 1 31.02 12 ARG B O 1
ATOM 3455 N N . SER B 1 13 ? -14.336 2.643 37.188 1 30.38 13 SER B N 1
ATOM 3456 C CA . SER B 1 13 ? -15.695 3.162 37.062 1 30.38 13 SER B CA 1
ATOM 3457 C C . SER B 1 13 ? -15.703 4.535 36.406 1 30.38 13 SER B C 1
ATOM 3459 O O . SER B 1 13 ? -16.609 4.848 35.625 1 30.38 13 SER B O 1
ATOM 3461 N N . ILE B 1 14 ? -14.82 5.395 36.938 1 28.73 14 ILE B N 1
ATOM 3462 C CA . ILE B 1 14 ? -14.961 6.746 36.406 1 28.73 14 ILE B CA 1
ATOM 3463 C C . ILE B 1 14 ? -14.539 6.77 34.938 1 28.73 14 ILE B C 1
ATOM 3465 O O . ILE B 1 14 ? -15.18 7.418 34.094 1 28.73 14 ILE B O 1
ATOM 3469 N N . ASP B 1 15 ? -13.531 5.934 34.594 1 30.77 15 ASP B N 1
ATOM 3470 C CA . ASP B 1 15 ? -12.766 6.152 33.375 1 30.77 15 ASP B CA 1
ATOM 3471 C C . ASP B 1 15 ? -13.516 5.598 32.156 1 30.77 15 ASP B C 1
ATOM 3473 O O . ASP B 1 15 ? -13.492 6.199 31.078 1 30.77 15 ASP B O 1
ATOM 3477 N N . VAL B 1 16 ? -14.242 4.5 32.312 1 30.62 16 VAL B N 1
ATOM 3478 C CA . VAL B 1 16 ? -15.039 3.879 31.266 1 30.62 16 VAL B CA 1
ATOM 3479 C C . VAL B 1 16 ? -16.328 4.672 31.062 1 30.62 16 VAL B C 1
ATOM 3481 O O . VAL B 1 16 ? -16.781 4.828 29.922 1 30.62 16 VAL B O 1
ATOM 3484 N N . THR B 1 17 ? -16.938 5.168 32.156 1 29.23 17 THR B N 1
ATOM 3485 C CA . THR B 1 17 ? -18.25 5.812 32.031 1 29.23 17 THR B CA 1
ATOM 3486 C C . THR B 1 17 ? -18.141 7.137 31.297 1 29.23 17 THR B C 1
ATOM 3488 O O . THR B 1 17 ? -19.016 7.473 30.5 1 29.23 17 THR B O 1
ATOM 3491 N N . ILE B 1 18 ? -17.016 7.906 31.609 1 30.3 18 ILE B N 1
ATOM 3492 C CA . ILE B 1 18 ? -16.953 9.195 30.938 1 30.3 18 ILE B CA 1
ATOM 3493 C C . ILE B 1 18 ? -16.562 9 29.469 1 30.3 18 ILE B C 1
ATOM 3495 O O . ILE B 1 18 ? -17.031 9.734 28.594 1 30.3 18 ILE B O 1
ATOM 3499 N N . LEU B 1 19 ? -15.883 7.871 29.141 1 30.17 19 LEU B N 1
ATOM 3500 C CA . LEU B 1 19 ? -15.43 7.59 27.781 1 30.17 19 LEU B CA 1
ATOM 3501 C C . LEU B 1 19 ? -16.609 7.332 26.859 1 30.17 19 LEU B C 1
ATOM 3503 O O . LEU B 1 19 ? -16.656 7.84 25.734 1 30.17 19 LEU B O 1
ATOM 3507 N N . THR B 1 20 ? -17.484 6.457 27.234 1 29.59 20 THR B N 1
ATOM 3508 C CA . THR B 1 20 ? -18.672 6.039 26.516 1 29.59 20 THR B CA 1
ATOM 3509 C C . THR B 1 20 ? -19.656 7.199 26.391 1 29.59 20 THR B C 1
ATOM 3511 O O . THR B 1 20 ? -20.297 7.359 25.344 1 29.59 20 THR B O 1
ATOM 3514 N N . ASP B 1 21 ? -19.812 7.969 27.328 1 30.44 21 ASP B N 1
ATOM 3515 C CA . ASP B 1 21 ? -20.859 8.984 27.312 1 30.44 21 ASP B CA 1
ATOM 3516 C C . ASP B 1 21 ? -20.484 10.133 26.375 1 30.44 21 ASP B C 1
ATOM 3518 O O . ASP B 1 21 ? -21.344 10.688 25.688 1 30.44 21 ASP B O 1
ATOM 3522 N N . LEU B 1 22 ? -19.156 10.508 26.281 1 31.03 22 LEU B N 1
ATOM 3523 C CA . LEU B 1 22 ? -18.797 11.672 25.469 1 31.03 22 LEU B CA 1
ATOM 3524 C C . LEU B 1 22 ? -18.797 11.328 23.984 1 31.03 22 LEU B C 1
ATOM 3526 O O . LEU B 1 22 ? -19.234 12.141 23.156 1 31.03 22 LEU B O 1
ATOM 3530 N N . ILE B 1 23 ? -18.328 10.18 23.531 1 30.89 23 ILE B N 1
ATOM 3531 C CA . ILE B 1 23 ? -18.359 9.773 22.141 1 30.89 23 ILE B CA 1
ATOM 3532 C C . ILE B 1 23 ? -19.812 9.594 21.688 1 30.89 23 ILE B C 1
ATOM 3534 O O . ILE B 1 23 ? -20.188 10.039 20.609 1 30.89 23 ILE B O 1
ATOM 3538 N N . VAL B 1 24 ? -20.625 8.859 22.5 1 30.88 24 VAL B N 1
ATOM 3539 C CA . VAL B 1 24 ? -22 8.492 22.172 1 30.88 24 VAL B CA 1
ATOM 3540 C C . VAL B 1 24 ? -22.891 9.734 22.219 1 30.88 24 VAL B C 1
ATOM 3542 O O . VAL B 1 24 ? -23.828 9.859 21.422 1 30.88 24 VAL B O 1
ATOM 3545 N N . THR B 1 25 ? -22.516 10.656 23.094 1 31.28 25 THR B N 1
ATOM 3546 C CA . THR B 1 25 ? -23.516 11.719 23.172 1 31.28 25 THR B CA 1
ATOM 3547 C C . THR B 1 25 ? -23.547 12.508 21.859 1 31.28 25 THR B C 1
ATOM 3549 O O . THR B 1 25 ? -24.625 12.883 21.391 1 31.28 25 THR B O 1
ATOM 3552 N N . GLU B 1 26 ? -22.266 12.828 21.328 1 32.56 26 GLU B N 1
ATOM 3553 C CA . GLU B 1 26 ? -22.375 13.742 20.188 1 32.56 26 GLU B CA 1
ATOM 3554 C C . GLU B 1 26 ? -22.828 13.008 18.938 1 32.56 26 GLU B C 1
ATOM 3556 O O . GLU B 1 26 ? -23.594 13.555 18.141 1 32.56 26 GLU B O 1
ATOM 3561 N N . VAL B 1 27 ? -22.375 11.789 18.719 1 30.52 27 VAL B N 1
ATOM 3562 C CA . VAL B 1 27 ? -22.797 11.117 17.5 1 30.52 27 VAL B CA 1
ATOM 3563 C C . VAL B 1 27 ? -24.234 10.625 17.656 1 30.52 27 VAL B C 1
ATOM 3565 O O . VAL B 1 27 ? -25.031 10.711 16.719 1 30.52 27 VAL B O 1
ATOM 3568 N N . LEU B 1 28 ? -24.578 10.055 18.875 1 31.19 28 LEU B N 1
ATOM 3569 C CA . LEU B 1 28 ? -25.859 9.383 19.031 1 31.19 28 LEU B CA 1
ATOM 3570 C C . LEU B 1 28 ? -26.984 10.398 19.141 1 31.19 28 LEU B C 1
ATOM 3572 O O . LEU B 1 28 ? -28.172 10.031 19.172 1 31.19 28 LEU B O 1
ATOM 3576 N N . ASP B 1 29 ? -26.641 11.625 19.594 1 31.19 29 ASP B N 1
ATOM 3577 C CA . ASP B 1 29 ? -27.844 12.422 19.797 1 31.19 29 ASP B CA 1
ATOM 3578 C C . ASP B 1 29 ? -28.625 12.594 18.484 1 31.19 29 ASP B C 1
ATOM 3580 O O . ASP B 1 29 ? -29.688 13.219 18.469 1 31.19 29 ASP B O 1
ATOM 3584 N N . SER B 1 30 ? -27.938 12.312 17.438 1 28.95 30 SER B N 1
ATOM 3585 C CA . SER B 1 30 ? -28.766 12.828 16.344 1 28.95 30 SER B CA 1
ATOM 3586 C C . SER B 1 30 ? -29.938 11.906 16.047 1 28.95 30 SER B C 1
ATOM 3588 O O . SER B 1 30 ? -30.766 12.195 15.18 1 28.95 30 SER B O 1
ATOM 3590 N N . SER B 1 31 ? -29.922 10.617 16.625 1 27.8 31 SER B N 1
ATOM 3591 C CA . SER B 1 31 ? -31.094 9.93 16.094 1 27.8 31 SER B CA 1
ATOM 3592 C C . SER B 1 31 ? -32.312 10.164 16.984 1 27.8 31 SER B C 1
ATOM 3594 O O . SER B 1 31 ? -33.312 9.461 16.859 1 27.8 31 SER B O 1
ATOM 3596 N N . SER B 1 32 ? -32.156 10.734 18.328 1 28.3 32 SER B N 1
ATOM 3597 C CA . SER B 1 32 ? -33.406 10.586 19.062 1 28.3 32 SER B CA 1
ATOM 3598 C C . SER B 1 32 ? -34.531 11.289 18.344 1 28.3 32 SER B C 1
ATOM 3600 O O . SER B 1 32 ? -34.344 12.352 17.75 1 28.3 32 SER B O 1
ATOM 3602 N N . ASP B 1 33 ? -35.75 10.625 18.344 1 25.69 33 ASP B N 1
ATOM 3603 C CA . ASP B 1 33 ? -37.094 10.969 17.938 1 25.69 33 ASP B CA 1
ATOM 3604 C C . ASP B 1 33 ? -37.562 12.273 18.578 1 25.69 33 ASP B C 1
ATOM 3606 O O . ASP B 1 33 ? -36.969 12.727 19.562 1 25.69 33 ASP B O 1
ATOM 3610 N N . ASP B 1 34 ? -39 12.656 18.562 1 25.7 34 ASP B N 1
ATOM 3611 C CA . ASP B 1 34 ? -39.906 13.789 18.656 1 25.7 34 ASP B CA 1
ATOM 3612 C C . ASP B 1 34 ? -39.906 14.391 20.047 1 25.7 34 ASP B C 1
ATOM 3614 O O . ASP B 1 34 ? -39.969 15.609 20.203 1 25.7 34 ASP B O 1
ATOM 3618 N N . GLN B 1 35 ? -40.531 13.672 21.188 1 22.7 35 GLN B N 1
ATOM 3619 C CA . GLN B 1 35 ? -41.562 14.352 21.969 1 22.7 35 GLN B CA 1
ATOM 3620 C C . GLN B 1 35 ? -40.938 15.359 22.938 1 22.7 35 GLN B C 1
ATOM 3622 O O . GLN B 1 35 ? -41.375 16.5 23.031 1 22.7 35 GLN B O 1
ATOM 3627 N N . ASP B 1 36 ? -40.719 14.898 24.344 1 23.77 36 ASP B N 1
ATOM 3628 C CA . ASP B 1 36 ? -40.906 15.758 25.516 1 23.77 36 ASP B CA 1
ATOM 3629 C C . ASP B 1 36 ? -39.781 16.781 25.641 1 23.77 36 ASP B C 1
ATOM 3631 O O . ASP B 1 36 ? -38.594 16.391 25.781 1 23.77 36 ASP B O 1
ATOM 3635 N N . ARG B 1 37 ? -39.906 18.109 25.172 1 23.97 37 ARG B N 1
ATOM 3636 C CA . ARG B 1 37 ? -39.25 19.406 25.172 1 23.97 37 ARG B CA 1
ATOM 3637 C C . ARG B 1 37 ? -38.812 19.797 26.578 1 23.97 37 ARG B C 1
ATOM 3639 O O . ARG B 1 37 ? -38.531 20.969 26.844 1 23.97 37 ARG B O 1
ATOM 3646 N N . LYS B 1 38 ? -39 19.109 27.688 1 22 38 LYS B N 1
ATOM 3647 C CA . LYS B 1 38 ? -38.875 19.938 28.875 1 22 38 LYS B CA 1
ATOM 3648 C C . LYS B 1 38 ? -37.5 20.594 28.938 1 22 38 LYS B C 1
ATOM 3650 O O . LYS B 1 38 ? -36.5 20.031 28.484 1 22 38 LYS B O 1
ATOM 3655 N N . MET B 1 39 ? -37.25 21.953 29.469 1 20.83 39 MET B N 1
ATOM 3656 C CA . MET B 1 39 ? -36.531 23.219 29.531 1 20.83 39 MET B CA 1
ATOM 3657 C C . MET B 1 39 ? -35.156 23.016 30.203 1 20.83 39 MET B C 1
ATOM 3659 O O . MET B 1 39 ? -34.438 23.984 30.469 1 20.83 39 MET B O 1
ATOM 3663 N N . ASP B 1 40 ? -34.781 21.875 30.781 1 21.83 40 ASP B N 1
ATOM 3664 C CA . ASP B 1 40 ? -33.844 22.25 31.828 1 21.83 40 ASP B CA 1
ATOM 3665 C C . ASP B 1 40 ? -32.531 22.812 31.219 1 21.83 40 ASP B C 1
ATOM 3667 O O . ASP B 1 40 ? -32.031 22.266 30.25 1 21.83 40 ASP B O 1
ATOM 3671 N N . GLU B 1 41 ? -32.031 24.094 31.312 1 23.33 41 GLU B N 1
ATOM 3672 C CA . GLU B 1 41 ? -31.047 25.125 31.016 1 23.33 41 GLU B CA 1
ATOM 3673 C C . GLU B 1 41 ? -29.625 24.625 31.297 1 23.33 41 GLU B C 1
ATOM 3675 O O . GLU B 1 41 ? -28.688 25.406 31.312 1 23.33 41 GLU B O 1
ATOM 3680 N N . GLU B 1 42 ? -29.391 23.406 31.844 1 23.02 42 GLU B N 1
ATOM 3681 C CA . GLU B 1 42 ? -28.109 23.391 32.531 1 23.02 42 GLU B CA 1
ATOM 3682 C C . GLU B 1 42 ? -26.953 23.688 31.578 1 23.02 42 GLU B C 1
ATOM 3684 O O . GLU B 1 42 ? -27.109 23.547 30.359 1 23.02 42 GLU B O 1
ATOM 3689 N N . SER B 1 43 ? -25.531 23.531 32.031 1 23.69 43 SER B N 1
ATOM 3690 C CA . SER B 1 43 ? -24.219 24.156 31.922 1 23.69 43 SER B CA 1
ATOM 3691 C C . SER B 1 43 ? -23.516 23.719 30.641 1 23.69 43 SER B C 1
ATOM 3693 O O . SER B 1 43 ? -23.578 22.547 30.266 1 23.69 43 SER B O 1
ATOM 3695 N N . GLU B 1 44 ? -23.141 24.516 29.609 1 26.66 44 GLU B N 1
ATOM 3696 C CA . GLU B 1 44 ? -22.516 24.719 28.312 1 26.66 44 GLU B CA 1
ATOM 3697 C C . GLU B 1 44 ? -21.062 24.266 28.312 1 26.66 44 GLU B C 1
ATOM 3699 O O . GLU B 1 44 ? -20.312 24.5 27.359 1 26.66 44 GLU B O 1
ATOM 3704 N N . SER B 1 45 ? -20.406 23.781 29.422 1 26.94 45 SER B N 1
ATOM 3705 C CA . SER B 1 45 ? -18.953 23.922 29.453 1 26.94 45 SER B CA 1
ATOM 3706 C C . SER B 1 45 ? -18.281 23.188 28.297 1 26.94 45 SER B C 1
ATOM 3708 O O . SER B 1 45 ? -18.953 22.453 27.562 1 26.94 45 SER B O 1
ATOM 3710 N N . SER B 1 46 ? -16.844 22.688 28.547 1 28.92 46 SER B N 1
ATOM 3711 C CA . SER B 1 46 ? -15.539 22.594 27.891 1 28.92 46 SER B CA 1
ATOM 3712 C C . SER B 1 46 ? -15.422 21.312 27.078 1 28.92 46 SER B C 1
ATOM 3714 O O . SER B 1 46 ? -15.234 20.219 27.641 1 28.92 46 SER B O 1
ATOM 3716 N N . SER B 1 47 ? -15.969 21.156 26.031 1 31.39 47 SER B N 1
ATOM 3717 C CA . SER B 1 47 ? -16.031 19.969 25.203 1 31.39 47 SER B CA 1
ATOM 3718 C C . SER B 1 47 ? -14.664 19.625 24.625 1 31.39 47 SER B C 1
ATOM 3720 O O . SER B 1 47 ? -14.492 18.562 24.016 1 31.39 47 SER B O 1
ATOM 3722 N N . ASP B 1 48 ? -13.781 20.625 24.562 1 31.5 48 ASP B N 1
ATOM 3723 C CA . ASP B 1 48 ? -12.508 20.406 23.891 1 31.5 48 ASP B CA 1
ATOM 3724 C C . ASP B 1 48 ? -11.664 19.375 24.625 1 31.5 48 ASP B C 1
ATOM 3726 O O . ASP B 1 48 ? -10.828 18.703 24.016 1 31.5 48 ASP B O 1
ATOM 3730 N N . ASP B 1 49 ? -11.766 19.312 25.984 1 33.22 49 ASP B N 1
ATOM 3731 C CA . ASP B 1 49 ? -10.914 18.5 26.844 1 33.22 49 ASP B CA 1
ATOM 3732 C C . ASP B 1 49 ? -11.188 17.016 26.672 1 33.22 49 ASP B C 1
ATOM 3734 O O . ASP B 1 49 ? -10.414 16.172 27.125 1 33.22 49 ASP B O 1
ATOM 3738 N N . ASP B 1 50 ? -12.242 16.656 25.875 1 37.22 50 ASP B N 1
ATOM 3739 C CA . ASP B 1 50 ? -12.742 15.289 25.953 1 37.22 50 ASP B CA 1
ATOM 3740 C C . ASP B 1 50 ? -11.977 14.375 24.984 1 37.22 50 ASP B C 1
ATOM 3742 O O . ASP B 1 50 ? -11.742 13.203 25.297 1 37.22 50 ASP B O 1
ATOM 3746 N N . HIS B 1 51 ? -11.539 14.945 23.906 1 38.31 51 HIS B N 1
ATOM 3747 C CA . HIS B 1 51 ? -10.891 14.102 22.906 1 38.31 51 HIS B CA 1
ATOM 3748 C C . HIS B 1 51 ? -9.5 13.672 23.359 1 38.31 51 HIS B C 1
ATOM 3750 O O . HIS B 1 51 ? -9.086 12.539 23.125 1 38.31 51 HIS B O 1
ATOM 3756 N N . THR B 1 52 ? -8.797 14.594 24 1 38.59 52 THR B N 1
ATOM 3757 C CA . THR B 1 52 ? -7.477 14.281 24.531 1 38.59 52 THR B CA 1
ATOM 3758 C C . THR B 1 52 ? -7.582 13.219 25.625 1 38.59 52 THR B C 1
ATOM 3760 O O . THR B 1 52 ? -6.734 12.328 25.703 1 38.59 52 THR B O 1
ATOM 3763 N N . THR B 1 53 ? -8.703 13.25 26.25 1 39.75 53 THR B N 1
ATOM 3764 C CA . THR B 1 53 ? -8.906 12.344 27.375 1 39.75 53 THR B CA 1
ATOM 3765 C C . THR B 1 53 ? -9.148 10.922 26.891 1 39.75 53 THR B C 1
ATOM 3767 O O . THR B 1 53 ? -8.641 9.961 27.484 1 39.75 53 THR B O 1
ATOM 3770 N N . THR B 1 54 ? -9.711 10.797 25.719 1 39.84 54 THR B N 1
ATOM 3771 C CA . THR B 1 54 ? -10.008 9.477 25.188 1 39.84 54 THR B CA 1
ATOM 3772 C C . THR B 1 54 ? -8.727 8.766 24.734 1 39.84 54 THR B C 1
ATOM 3774 O O . THR B 1 54 ? -8.547 7.574 24.984 1 39.84 54 THR B O 1
ATOM 3777 N N . ALA B 1 55 ? -7.957 9.453 24.109 1 40.03 55 ALA B N 1
ATOM 3778 C CA . ALA B 1 55 ? -6.688 8.875 23.672 1 40.03 55 ALA B CA 1
ATOM 3779 C C . ALA B 1 55 ? -5.844 8.438 24.875 1 40.03 55 ALA B C 1
ATOM 3781 O O . ALA B 1 55 ? -5.238 7.363 24.859 1 40.03 55 ALA B O 1
ATOM 3782 N N . ILE B 1 56 ? -5.934 9.242 25.906 1 39.66 56 ILE B N 1
ATOM 3783 C CA . ILE B 1 56 ? -5.199 8.945 27.141 1 39.66 56 ILE B CA 1
ATOM 3784 C C . ILE B 1 56 ? -5.781 7.695 27.797 1 39.66 56 ILE B C 1
ATOM 3786 O O . ILE B 1 56 ? -5.039 6.812 28.234 1 39.66 56 ILE B O 1
ATOM 3790 N N . ALA B 1 57 ? -7.047 7.637 27.688 1 38.38 57 ALA B N 1
ATOM 3791 C CA . ALA B 1 57 ? -7.715 6.512 28.344 1 38.38 57 ALA B CA 1
ATOM 3792 C C . ALA B 1 57 ? -7.387 5.195 27.641 1 38.38 57 ALA B C 1
ATOM 3794 O O . ALA B 1 57 ? -7.168 4.176 28.297 1 38.38 57 ALA B O 1
ATOM 3795 N N . ARG B 1 58 ? -7.344 5.25 26.422 1 40.06 58 ARG B N 1
ATOM 3796 C CA . ARG B 1 58 ? -6.988 4.043 25.688 1 40.06 58 ARG B CA 1
ATOM 3797 C C . ARG B 1 58 ? -5.57 3.594 26.016 1 40.06 58 ARG B C 1
ATOM 3799 O O . ARG B 1 58 ? -5.309 2.395 26.141 1 40.06 58 ARG B O 1
ATOM 3806 N N . CYS B 1 59 ? -4.707 4.527 26.078 1 37.69 59 CYS B N 1
ATOM 3807 C CA . CYS B 1 59 ? -3.332 4.18 26.422 1 37.69 59 CYS B CA 1
ATOM 3808 C C . CYS B 1 59 ? -3.271 3.484 27.781 1 37.69 59 CYS B C 1
ATOM 3810 O O . CYS B 1 59 ? -2.531 2.516 27.953 1 37.69 59 CYS B O 1
ATOM 3812 N N . TYR B 1 60 ? -4.059 3.906 28.672 1 35.59 60 TYR B N 1
ATOM 3813 C CA . TYR B 1 60 ? -4.016 3.35 30.031 1 35.59 60 TYR B CA 1
ATOM 3814 C C . TYR B 1 60 ? -4.73 2.004 30.078 1 35.59 60 TYR B C 1
ATOM 3816 O O . TYR B 1 60 ? -4.32 1.108 30.828 1 35.59 60 TYR B O 1
ATOM 3824 N N . ALA B 1 61 ? -5.695 1.86 29.234 1 35.34 61 ALA B N 1
ATOM 3825 C CA . ALA B 1 61 ? -6.469 0.623 29.266 1 35.34 61 ALA B CA 1
ATOM 3826 C C . ALA B 1 61 ? -5.715 -0.512 28.578 1 35.34 61 ALA B C 1
ATOM 3828 O O . ALA B 1 61 ? -5.855 -1.678 28.953 1 35.34 61 ALA B O 1
ATOM 3829 N N . ALA B 1 62 ? -4.977 -0.274 27.594 1 34.72 62 ALA B N 1
ATOM 3830 C CA . ALA B 1 62 ? -4.273 -1.312 26.844 1 34.72 62 ALA B CA 1
ATOM 3831 C C . ALA B 1 62 ? -3.334 -2.102 27.75 1 34.72 62 ALA B C 1
ATOM 3833 O O . ALA B 1 62 ? -2.955 -3.23 27.422 1 34.72 62 ALA B O 1
ATOM 3834 N N . ASP B 1 63 ? -3.004 -1.716 28.891 1 31.25 63 ASP B N 1
ATOM 3835 C CA . ASP B 1 63 ? -2.09 -2.459 29.766 1 31.25 63 ASP B CA 1
ATOM 3836 C C . ASP B 1 63 ? -2.689 -3.803 30.172 1 31.25 63 ASP B C 1
ATOM 3838 O O . ASP B 1 63 ? -1.963 -4.723 30.547 1 31.25 63 ASP B O 1
ATOM 3842 N N . SER B 1 64 ? -3.984 -4.004 30.188 1 30.41 64 SER B N 1
ATOM 3843 C CA . SER B 1 64 ? -4.473 -5.188 30.875 1 30.41 64 SER B CA 1
ATOM 3844 C C . SER B 1 64 ? -4.539 -6.391 29.938 1 30.41 64 SER B C 1
ATOM 3846 O O . SER B 1 64 ? -4.77 -7.516 30.391 1 30.41 64 SER B O 1
ATOM 3848 N N . ARG B 1 65 ? -4.578 -6.305 28.688 1 32.47 65 ARG B N 1
ATOM 3849 C CA . ARG B 1 65 ? -5.008 -7.457 27.906 1 32.47 65 ARG B CA 1
ATOM 3850 C C . ARG B 1 65 ? -3.826 -8.359 27.562 1 32.47 65 ARG B C 1
ATOM 3852 O O . ARG B 1 65 ? -3.98 -9.352 26.844 1 32.47 65 ARG B O 1
ATOM 3859 N N . TYR B 1 66 ? -2.674 -8.008 27.703 1 33.25 66 TYR B N 1
ATOM 3860 C CA . TYR B 1 66 ? -1.686 -8.891 27.094 1 33.25 66 TYR B CA 1
ATOM 3861 C C . TYR B 1 66 ? -1.547 -10.18 27.891 1 33.25 66 TYR B C 1
ATOM 3863 O O . TYR B 1 66 ? -0.826 -10.234 28.891 1 33.25 66 TYR B O 1
ATOM 3871 N N . LEU B 1 67 ? -2.596 -10.922 28.031 1 30.7 67 LEU B N 1
ATOM 3872 C CA . LEU B 1 67 ? -2.336 -12.195 28.688 1 30.7 67 LEU B CA 1
ATOM 3873 C C . LEU B 1 67 ? -1.494 -13.102 27.812 1 30.7 67 LEU B C 1
ATOM 3875 O O . LEU B 1 67 ? -1.231 -14.258 28.172 1 30.7 67 LEU B O 1
ATOM 3879 N N . SER B 1 68 ? -1.44 -12.914 26.531 1 31.28 68 SER B N 1
ATOM 3880 C CA . SER B 1 68 ? -0.663 -13.945 25.859 1 31.28 68 SER B CA 1
ATOM 3881 C C . SER B 1 68 ? 0.811 -13.867 26.25 1 31.28 68 SER B C 1
ATOM 3883 O O . SER B 1 68 ? 1.33 -12.789 26.531 1 31.28 68 SER B O 1
ATOM 3885 N N . PRO B 1 69 ? 1.36 -14.984 26.719 1 32.03 69 PRO B N 1
ATOM 3886 C CA . PRO B 1 69 ? 2.771 -14.984 27.109 1 32.03 69 PRO B CA 1
ATOM 3887 C C . PRO B 1 69 ? 3.662 -14.242 26.109 1 32.03 69 PRO B C 1
ATOM 3889 O O . PRO B 1 69 ? 3.506 -14.398 24.906 1 32.03 69 PRO B O 1
ATOM 3892 N N . ARG B 1 70 ? 4.039 -13.039 26.5 1 37.12 70 ARG B N 1
ATOM 3893 C CA . ARG B 1 70 ? 4.988 -12.188 25.781 1 37.12 70 ARG B CA 1
ATOM 3894 C C . ARG B 1 70 ? 6.207 -12.984 25.328 1 37.12 70 ARG B C 1
ATOM 3896 O O . ARG B 1 70 ? 6.891 -13.602 26.156 1 37.12 70 ARG B O 1
ATOM 3903 N N . GLN B 1 71 ? 6.016 -13.734 24.328 1 36.56 71 GLN B N 1
ATOM 3904 C CA . GLN B 1 71 ? 7.285 -14.312 23.891 1 36.56 71 GLN B CA 1
ATOM 3905 C C . GLN B 1 71 ? 8.312 -13.227 23.594 1 36.56 71 GLN B C 1
ATOM 3907 O O . GLN B 1 71 ? 8.062 -12.32 22.797 1 36.56 71 GLN B O 1
ATOM 3912 N N . TRP B 1 72 ? 9.055 -13.008 24.609 1 35.72 72 TRP B N 1
ATOM 3913 C CA . TRP B 1 72 ? 10.125 -12.016 24.562 1 35.72 72 TRP B CA 1
ATOM 3914 C C . TRP B 1 72 ? 11.016 -12.242 23.344 1 35.72 72 TRP B C 1
ATOM 3916 O O . TRP B 1 72 ? 11.539 -13.336 23.156 1 35.72 72 TRP B O 1
ATOM 3926 N N . LEU B 1 73 ? 10.734 -11.812 22.281 1 42.31 73 LEU B N 1
ATOM 3927 C CA . LEU B 1 73 ? 11.812 -11.797 21.297 1 42.31 73 LEU B CA 1
ATOM 3928 C C . LEU B 1 73 ? 13.086 -11.195 21.891 1 42.31 73 LEU B C 1
ATOM 3930 O O . LEU B 1 73 ? 13.016 -10.297 22.734 1 42.31 73 LEU B O 1
ATOM 3934 N N . PRO B 1 74 ? 14.102 -11.852 22.031 1 40.72 74 PRO B N 1
ATOM 3935 C CA . PRO B 1 74 ? 15.266 -11.156 22.578 1 40.72 74 PRO B CA 1
ATOM 3936 C C . PRO B 1 74 ? 15.281 -9.664 22.234 1 40.72 74 PRO B C 1
ATOM 3938 O O . PRO B 1 74 ? 15.109 -9.289 21.078 1 40.72 74 PRO B O 1
ATOM 3941 N N . LYS B 1 75 ? 14.797 -8.805 23.109 1 48.16 75 LYS B N 1
ATOM 3942 C CA . LYS B 1 75 ? 14.664 -7.355 23.234 1 48.16 75 LYS B CA 1
ATOM 3943 C C . LYS B 1 75 ? 15.922 -6.645 22.75 1 48.16 75 LYS B C 1
ATOM 3945 O O . LYS B 1 75 ? 16.922 -6.574 23.469 1 48.16 75 LYS B O 1
ATOM 3950 N N . THR B 1 76 ? 16.297 -6.758 21.578 1 53.31 76 THR B N 1
ATOM 3951 C CA . THR B 1 76 ? 17.562 -6.059 21.328 1 53.31 76 THR B CA 1
ATOM 3952 C C . THR B 1 76 ? 17.328 -4.551 21.25 1 53.31 76 THR B C 1
ATOM 3954 O O . THR B 1 76 ? 16.969 -4.031 20.188 1 53.31 76 THR B O 1
ATOM 3957 N N . LYS B 1 77 ? 16.953 -3.955 22.438 1 59.91 77 LYS B N 1
ATOM 3958 C CA . LYS B 1 77 ? 17.047 -2.502 22.531 1 59.91 77 LYS B CA 1
ATOM 3959 C C . LYS B 1 77 ? 18.156 -1.958 21.625 1 59.91 77 LYS B C 1
ATOM 3961 O O . LYS B 1 77 ? 18.141 -0.783 21.25 1 59.91 77 LYS B O 1
ATOM 3966 N N . GLU B 1 78 ? 18.766 -2.914 21.141 1 75.62 78 GLU B N 1
ATOM 3967 C CA . GLU B 1 78 ? 19.938 -2.584 20.328 1 75.62 78 GLU B CA 1
ATOM 3968 C C . GLU B 1 78 ? 19.531 -2.141 18.922 1 75.62 78 GLU B C 1
ATOM 3970 O O . GLU B 1 78 ? 20.203 -1.325 18.312 1 75.62 78 GLU B O 1
ATOM 3975 N N . LEU B 1 79 ? 18.344 -2.475 18.703 1 81.12 79 LEU B N 1
ATOM 3976 C CA . LEU B 1 79 ? 17.984 -2.186 17.312 1 81.12 79 LEU B CA 1
ATOM 3977 C C . LEU B 1 79 ? 17.562 -0.729 17.156 1 81.12 79 LEU B C 1
ATOM 3979 O O . LEU B 1 79 ? 17.938 -0.075 16.172 1 81.12 79 LEU B O 1
ATOM 3983 N N . VAL B 1 80 ? 16.844 -0.208 18.172 1 87.69 80 VAL B N 1
ATOM 3984 C CA . VAL B 1 80 ? 16.438 1.193 18.094 1 87.69 80 VAL B CA 1
ATOM 3985 C C . VAL B 1 80 ? 17.672 2.09 18.234 1 87.69 80 VAL B C 1
ATOM 3987 O O . VAL B 1 80 ? 17.75 3.148 17.609 1 87.69 80 VAL B O 1
ATOM 3990 N N . ASP B 1 81 ? 18.656 1.602 18.938 1 88.06 81 ASP B N 1
ATOM 3991 C CA . ASP B 1 81 ? 19.891 2.35 19.156 1 88.06 81 ASP B CA 1
ATOM 3992 C C . ASP B 1 81 ? 20.688 2.49 17.859 1 88.06 81 ASP B C 1
ATOM 3994 O O . ASP B 1 81 ? 21.359 3.496 17.656 1 88.06 81 ASP B O 1
ATOM 3998 N N . ILE B 1 82 ? 20.562 1.505 17.094 1 86.44 82 ILE B N 1
ATOM 3999 C CA . ILE B 1 82 ? 21.234 1.548 15.797 1 86.44 82 ILE B CA 1
ATOM 4000 C C . ILE B 1 82 ? 20.703 2.723 14.977 1 86.44 82 ILE B C 1
ATOM 4002 O O . ILE B 1 82 ? 21.469 3.389 14.273 1 86.44 82 ILE B O 1
ATOM 4006 N N . ILE B 1 83 ? 19.469 3.051 15.133 1 91.06 83 ILE B N 1
ATOM 4007 C CA . ILE B 1 83 ? 18.859 4.137 14.383 1 91.06 83 ILE B CA 1
ATOM 4008 C C . ILE B 1 83 ? 19.359 5.48 14.906 1 91.06 83 ILE B C 1
ATOM 4010 O O . ILE B 1 83 ? 19.719 6.367 14.133 1 91.06 83 ILE B O 1
ATOM 4014 N N . PHE B 1 84 ? 19.469 5.605 16.203 1 93.19 84 PHE B N 1
ATOM 4015 C CA . PHE B 1 84 ? 19.906 6.852 16.812 1 93.19 84 PHE B CA 1
ATOM 4016 C C . PHE B 1 84 ? 21.375 7.125 16.484 1 93.19 84 PHE B C 1
ATOM 4018 O O . PHE B 1 84 ? 21.781 8.281 16.391 1 93.19 84 PHE B O 1
ATOM 4025 N N . LYS B 1 85 ? 22.125 6.078 16.266 1 91.44 85 LYS B N 1
ATOM 4026 C CA . LYS B 1 85 ? 23.547 6.211 16 1 91.44 85 LYS B CA 1
ATOM 4027 C C . LYS B 1 85 ? 23.828 6.227 14.5 1 91.44 85 LYS B C 1
ATOM 4029 O O . LYS B 1 85 ? 24.984 6.355 14.078 1 91.44 85 LYS B O 1
ATOM 4034 N N . SER B 1 86 ? 22.797 6.188 13.758 1 90.56 86 SER B N 1
ATOM 4035 C CA . SER B 1 86 ? 22.969 6.125 12.312 1 90.56 86 SER B CA 1
ATOM 4036 C C . SER B 1 86 ? 23.312 7.492 11.727 1 90.56 86 SER B C 1
ATOM 4038 O O . SER B 1 86 ? 23.297 8.5 12.445 1 90.56 86 SER B O 1
ATOM 4040 N N . ASP B 1 87 ? 23.672 7.547 10.414 1 91.38 87 ASP B N 1
ATOM 4041 C CA . ASP B 1 87 ? 23.922 8.812 9.727 1 91.38 87 ASP B CA 1
ATOM 4042 C C . ASP B 1 87 ? 22.625 9.602 9.531 1 91.38 87 ASP B C 1
ATOM 4044 O O . ASP B 1 87 ? 21.531 9.062 9.719 1 91.38 87 ASP B O 1
ATOM 4048 N N . ASP B 1 88 ? 22.703 10.867 9.172 1 91.5 88 ASP B N 1
ATOM 4049 C CA . ASP B 1 88 ? 21.562 11.773 9.109 1 91.5 88 ASP B CA 1
ATOM 4050 C C . ASP B 1 88 ? 20.562 11.328 8.039 1 91.5 88 ASP B C 1
ATOM 4052 O O . ASP B 1 88 ? 19.359 11.523 8.195 1 91.5 88 ASP B O 1
ATOM 4056 N N . VAL B 1 89 ? 21.047 10.656 7.047 1 89.38 89 VAL B N 1
ATOM 4057 C CA . VAL B 1 89 ? 20.172 10.211 5.969 1 89.38 89 VAL B CA 1
ATOM 4058 C C . VAL B 1 89 ? 19.281 9.07 6.465 1 89.38 89 VAL B C 1
ATOM 4060 O O . VAL B 1 89 ? 18.062 9.125 6.305 1 89.38 89 VAL B O 1
ATOM 4063 N N . THR B 1 90 ? 19.922 8.133 7.164 1 89.38 90 THR B N 1
ATOM 4064 C CA . THR B 1 90 ? 19.172 7 7.699 1 89.38 90 THR B CA 1
ATOM 4065 C C . THR B 1 90 ? 18.234 7.445 8.82 1 89.38 90 THR B C 1
ATOM 4067 O O . THR B 1 90 ? 17.109 6.957 8.922 1 89.38 90 THR B O 1
ATOM 4070 N N . PHE B 1 91 ? 18.828 8.383 9.578 1 93.94 91 PHE B N 1
ATOM 4071 C CA . PHE B 1 91 ? 18.016 8.906 10.664 1 93.94 91 PHE B CA 1
ATOM 4072 C C . PHE B 1 91 ? 16.75 9.57 10.125 1 93.94 91 PHE B C 1
ATOM 4074 O O . PHE B 1 91 ? 15.656 9.312 10.617 1 93.94 91 PHE B O 1
ATOM 4081 N N . LYS B 1 92 ? 16.891 10.344 9.102 1 94.38 92 LYS B N 1
ATOM 4082 C CA . LYS B 1 92 ? 15.789 11.078 8.492 1 94.38 92 LYS B CA 1
ATOM 4083 C C . LYS B 1 92 ? 14.805 10.133 7.816 1 94.38 92 LYS B C 1
ATOM 4085 O O . LYS B 1 92 ? 13.594 10.383 7.824 1 94.38 92 LYS B O 1
ATOM 4090 N N . ARG B 1 93 ? 15.273 9.055 7.27 1 92.38 93 ARG B N 1
ATOM 4091 C CA . ARG B 1 93 ? 14.406 8.07 6.633 1 92.38 93 ARG B CA 1
ATOM 4092 C C . ARG B 1 93 ? 13.492 7.402 7.656 1 92.38 93 ARG B C 1
ATOM 4094 O O . ARG B 1 93 ? 12.328 7.117 7.367 1 92.38 93 ARG B O 1
ATOM 4101 N N . ASN B 1 94 ? 14.047 7.242 8.781 1 94.25 94 ASN B N 1
ATOM 4102 C CA . ASN B 1 94 ? 13.289 6.555 9.82 1 94.25 94 ASN B CA 1
ATOM 4103 C C . ASN B 1 94 ? 12.344 7.508 10.555 1 94.25 94 ASN B C 1
ATOM 4105 O O . ASN B 1 94 ? 11.195 7.156 10.836 1 94.25 94 ASN B O 1
ATOM 4109 N N . SER B 1 95 ? 12.828 8.711 10.812 1 95.56 95 SER B N 1
ATOM 4110 C CA . SER B 1 95 ? 12.078 9.641 11.656 1 95.56 95 SER B CA 1
ATOM 4111 C C . SER B 1 95 ? 11.219 10.578 10.82 1 95.56 95 SER B C 1
ATOM 4113 O O . SER B 1 95 ? 10.344 11.266 11.344 1 95.56 95 SER B O 1
ATOM 4115 N N . ARG B 1 96 ? 11.516 10.734 9.531 1 95 96 ARG B N 1
ATOM 4116 C CA . ARG B 1 96 ? 10.812 11.586 8.578 1 95 96 ARG B CA 1
ATOM 4117 C C . ARG B 1 96 ? 11.07 13.062 8.859 1 95 96 ARG B C 1
ATOM 4119 O O . ARG B 1 96 ? 10.266 13.922 8.508 1 95 96 ARG B O 1
ATOM 4126 N N . MET B 1 97 ? 12.148 13.375 9.57 1 96.25 97 MET B N 1
ATOM 4127 C CA . MET B 1 97 ? 12.57 14.727 9.906 1 96.25 97 MET B CA 1
ATOM 4128 C C . MET B 1 97 ? 14.062 14.766 10.219 1 96.25 97 MET B C 1
ATOM 4130 O O . MET B 1 97 ? 14.703 13.727 10.344 1 96.25 97 MET B O 1
ATOM 4134 N N . SER B 1 98 ? 14.609 15.922 10.234 1 95.31 98 SER B N 1
ATOM 4135 C CA . SER B 1 98 ? 16.016 16.078 10.594 1 95.31 98 SER B CA 1
ATOM 4136 C C . SER B 1 98 ? 16.266 15.742 12.062 1 95.31 98 SER B C 1
ATOM 4138 O O . SER B 1 98 ? 15.328 15.781 12.867 1 95.31 98 SER B O 1
ATOM 4140 N N . ARG B 1 99 ? 17.5 15.43 12.367 1 95.38 99 ARG B N 1
ATOM 4141 C CA . ARG B 1 99 ? 17.875 15.109 13.734 1 95.38 99 ARG B CA 1
ATOM 4142 C C . ARG B 1 99 ? 17.562 16.266 14.68 1 95.38 99 ARG B C 1
ATOM 4144 O O . ARG B 1 99 ? 17.094 16.047 15.805 1 95.38 99 ARG B O 1
ATOM 4151 N N . GLN B 1 100 ? 17.828 17.422 14.203 1 95.12 100 GLN B N 1
ATOM 4152 C CA . GLN B 1 100 ? 17.562 18.609 15.016 1 95.12 100 GLN B CA 1
ATOM 4153 C C . GLN B 1 100 ? 16.078 18.766 15.297 1 95.12 100 GLN B C 1
ATOM 4155 O O . GLN B 1 100 ? 15.672 19.016 16.438 1 95.12 100 GLN B O 1
ATOM 4160 N N . ALA B 1 101 ? 15.273 18.641 14.273 1 96.44 101 ALA B N 1
ATOM 4161 C CA . ALA B 1 101 ? 13.82 18.75 14.438 1 96.44 101 ALA B CA 1
ATOM 4162 C C . ALA B 1 101 ? 13.289 17.656 15.352 1 96.44 101 ALA B C 1
ATOM 4164 O O . ALA B 1 101 ? 12.398 17.891 16.172 1 96.44 101 ALA B O 1
ATOM 4165 N N . PHE B 1 102 ? 13.898 16.484 15.219 1 97.38 102 PHE B N 1
ATOM 4166 C CA . PHE B 1 102 ? 13.492 15.336 16.016 1 97.38 102 PHE B CA 1
ATOM 4167 C C . PHE B 1 102 ? 13.695 15.617 17.5 1 97.38 102 PHE B C 1
ATOM 4169 O O . PHE B 1 102 ? 12.773 15.445 18.312 1 97.38 102 PHE B O 1
ATOM 4176 N N . TYR B 1 103 ? 14.789 16 17.812 1 96.69 103 TYR B N 1
ATOM 4177 C CA . TYR B 1 103 ? 15.094 16.25 19.219 1 96.69 103 TYR B CA 1
ATOM 4178 C C . TYR B 1 103 ? 14.352 17.484 19.734 1 96.69 103 TYR B C 1
ATOM 4180 O O . TYR B 1 103 ? 14.031 17.578 20.922 1 96.69 103 TYR B O 1
ATOM 4188 N N . GLY B 1 104 ? 14.07 18.422 18.812 1 96.5 104 GLY B N 1
ATOM 4189 C CA . GLY B 1 104 ? 13.211 19.531 19.188 1 96.5 104 GLY B CA 1
ATOM 4190 C C . GLY B 1 104 ? 11.82 19.078 19.625 1 96.5 104 GLY B C 1
ATOM 4191 O O . GLY B 1 104 ? 11.312 19.547 20.641 1 96.5 104 GLY B O 1
ATOM 4192 N N . ILE B 1 105 ? 11.258 18.172 18.891 1 97 105 ILE B N 1
ATOM 4193 C CA . ILE B 1 105 ? 9.93 17.656 19.203 1 97 105 ILE B CA 1
ATOM 4194 C C . ILE B 1 105 ? 10 16.781 20.453 1 97 105 ILE B C 1
ATOM 4196 O O . ILE B 1 105 ? 9.141 16.859 21.328 1 97 105 ILE B O 1
ATOM 4200 N N . ALA B 1 106 ? 11.039 15.953 20.516 1 96.94 106 ALA B N 1
ATOM 4201 C CA . ALA B 1 106 ? 11.227 15.094 21.688 1 96.94 106 ALA B CA 1
ATOM 4202 C C . ALA B 1 106 ? 11.297 15.922 22.969 1 96.94 106 ALA B C 1
ATOM 4204 O O . ALA B 1 106 ? 10.742 15.531 24 1 96.94 106 ALA B O 1
ATOM 4205 N N . GLN B 1 107 ? 11.953 17 22.844 1 95.69 107 GLN B N 1
ATOM 4206 C CA . GLN B 1 107 ? 12.086 17.875 24 1 95.69 107 GLN B CA 1
ATOM 4207 C C . GLN B 1 107 ? 10.742 18.5 24.391 1 95.69 107 GLN B C 1
ATOM 4209 O O . GLN B 1 107 ? 10.43 18.641 25.562 1 95.69 107 GLN B O 1
ATOM 4214 N N . LYS B 1 108 ? 9.945 18.875 23.453 1 95.75 108 LYS B N 1
ATOM 4215 C CA . LYS B 1 108 ? 8.656 19.516 23.688 1 95.75 108 LYS B CA 1
ATOM 4216 C C . LYS B 1 108 ? 7.699 18.578 24.422 1 95.75 108 LYS B C 1
ATOM 4218 O O . LYS B 1 108 ? 6.832 19.016 25.172 1 95.75 108 LYS B O 1
ATOM 4223 N N . ILE B 1 109 ? 7.914 17.234 24.188 1 94.81 109 ILE B N 1
ATOM 4224 C CA . ILE B 1 109 ? 6.934 16.312 24.766 1 94.81 109 ILE B CA 1
ATOM 4225 C C . ILE B 1 109 ? 7.543 15.586 25.953 1 94.81 109 ILE B C 1
ATOM 4227 O O . ILE B 1 109 ? 6.852 14.844 26.656 1 94.81 109 ILE B O 1
ATOM 4231 N N . ARG B 1 110 ? 8.734 15.805 26.281 1 93.06 110 ARG B N 1
ATOM 4232 C CA . ARG B 1 110 ? 9.523 15.023 27.234 1 93.06 110 ARG B CA 1
ATOM 4233 C C . ARG B 1 110 ? 8.875 15.031 28.609 1 93.06 110 ARG B C 1
ATOM 4235 O O . ARG B 1 110 ? 8.875 14.016 29.312 1 93.06 110 ARG B O 1
ATOM 4242 N N . ASP B 1 111 ? 8.32 16.141 28.984 1 89.62 111 ASP B N 1
ATOM 4243 C CA . ASP B 1 111 ? 7.875 16.297 30.375 1 89.62 111 ASP B CA 1
ATOM 4244 C C . ASP B 1 111 ? 6.379 16.016 30.5 1 89.62 111 ASP B C 1
ATOM 4246 O O . ASP B 1 111 ? 5.801 16.203 31.578 1 89.62 111 ASP B O 1
ATOM 4250 N N . TYR B 1 112 ? 5.77 15.633 29.453 1 90.06 112 TYR B N 1
ATOM 4251 C CA . TYR B 1 112 ? 4.34 15.344 29.531 1 90.06 112 TYR B CA 1
ATOM 4252 C C . TYR B 1 112 ? 4.074 14.172 30.469 1 90.06 112 TYR B C 1
ATOM 4254 O O . TYR B 1 112 ? 4.898 13.266 30.594 1 90.06 112 TYR B O 1
ATOM 4262 N N . LYS B 1 113 ? 3.012 14.125 31.094 1 86.69 113 LYS B N 1
ATOM 4263 C CA . LYS B 1 113 ? 2.678 13.242 32.188 1 86.69 113 LYS B CA 1
ATOM 4264 C C . LYS B 1 113 ? 2.66 11.781 31.75 1 86.69 113 LYS B C 1
ATOM 4266 O O . LYS B 1 113 ? 2.934 10.883 32.562 1 86.69 113 LYS B O 1
ATOM 4271 N N . VAL B 1 114 ? 2.42 11.523 30.5 1 86.31 114 VAL B N 1
ATOM 4272 C CA . VAL B 1 114 ? 2.254 10.156 30.016 1 86.31 114 VAL B CA 1
ATOM 4273 C C . VAL B 1 114 ? 3.59 9.422 30.078 1 86.31 114 VAL B C 1
ATOM 4275 O O . VAL B 1 114 ? 3.627 8.188 30.141 1 86.31 114 VAL B O 1
ATOM 4278 N N . PHE B 1 115 ? 4.723 10.195 30.094 1 88.38 115 PHE B N 1
ATOM 4279 C CA . PHE B 1 115 ? 6.047 9.57 30.078 1 88.38 115 PHE B CA 1
ATOM 4280 C C . PHE B 1 115 ? 6.59 9.461 31.5 1 88.38 115 PHE B C 1
ATOM 4282 O O . PHE B 1 115 ? 7.73 9.031 31.703 1 88.38 115 PHE B O 1
ATOM 4289 N N . LYS B 1 116 ? 5.84 9.953 32.438 1 81.19 116 LYS B N 1
ATOM 4290 C CA . LYS B 1 116 ? 6.273 9.906 33.844 1 81.19 116 LYS B CA 1
ATOM 4291 C C . LYS B 1 116 ? 5.535 8.812 34.594 1 81.19 116 LYS B C 1
ATOM 4293 O O . LYS B 1 116 ? 4.34 8.594 34.375 1 81.19 116 LYS B O 1
ATOM 4298 N N . ASN B 1 117 ? 6.262 7.727 34.781 1 68.5 117 ASN B N 1
ATOM 4299 C CA . ASN B 1 117 ? 5.641 6.688 35.594 1 68.5 117 ASN B CA 1
ATOM 4300 C C . ASN B 1 117 ? 5.969 6.859 37.094 1 68.5 117 ASN B C 1
ATOM 4302 O O . ASN B 1 117 ? 7.012 7.422 37.438 1 68.5 117 ASN B O 1
ATOM 4306 N N . LYS B 1 118 ? 4.973 6.844 37.875 1 61.38 118 LYS B N 1
ATOM 4307 C CA . LYS B 1 118 ? 5.176 6.898 39.344 1 61.38 118 LYS B CA 1
ATOM 4308 C C . LYS B 1 118 ? 6.004 5.707 39.812 1 61.38 118 LYS B C 1
ATOM 4310 O O . LYS B 1 118 ? 6.293 5.586 41 1 61.38 118 LYS B O 1
ATOM 4315 N N . SER B 1 119 ? 6.211 4.84 38.844 1 56.38 119 SER B N 1
ATOM 4316 C CA . SER B 1 119 ? 6.875 3.635 39.344 1 56.38 119 SER B CA 1
ATOM 4317 C C . SER B 1 119 ? 8.391 3.773 39.25 1 56.38 119 SER B C 1
ATOM 4319 O O . SER B 1 119 ? 8.906 4.676 38.594 1 56.38 119 SER B O 1
ATOM 4321 N N . ASN B 1 120 ? 9.164 3.057 40.094 1 56.53 120 ASN B N 1
ATOM 4322 C CA . ASN B 1 120 ? 10.609 2.949 40.188 1 56.53 120 ASN B CA 1
ATOM 4323 C C . ASN B 1 120 ? 11.219 2.471 38.875 1 56.53 120 ASN B C 1
ATOM 4325 O O . ASN B 1 120 ? 12.438 2.471 38.688 1 56.53 120 ASN B O 1
ATOM 4329 N N . LEU B 1 121 ? 10.383 1.975 37.969 1 56.28 121 LEU B N 1
ATOM 4330 C CA . LEU B 1 121 ? 10.953 1.55 36.688 1 56.28 121 LEU B CA 1
ATOM 4331 C C . LEU B 1 121 ? 10.758 2.619 35.625 1 56.28 121 LEU B C 1
ATOM 4333 O O . LEU B 1 121 ? 9.625 3.02 35.344 1 56.28 121 LEU B O 1
ATOM 4337 N N . SER B 1 122 ? 11.844 3.131 35.375 1 64.94 122 SER B N 1
ATOM 4338 C CA . SER B 1 122 ? 11.844 4.238 34.438 1 64.94 122 SER B CA 1
ATOM 4339 C C . SER B 1 122 ? 11.312 3.797 33.062 1 64.94 122 SER B C 1
ATOM 4341 O O . SER B 1 122 ? 11.562 2.668 32.625 1 64.94 122 SER B O 1
ATOM 4343 N N . GLN B 1 123 ? 10.391 4.512 32.625 1 80.69 123 GLN B N 1
ATOM 4344 C CA . GLN B 1 123 ? 9.883 4.305 31.266 1 80.69 123 GLN B CA 1
ATOM 4345 C C . GLN B 1 123 ? 10.977 4.539 30.234 1 80.69 123 GLN B C 1
ATOM 4347 O O . GLN B 1 123 ? 11.992 5.18 30.516 1 80.69 123 GLN B O 1
ATOM 4352 N N . ALA B 1 124 ? 10.797 3.891 29.109 1 86.31 124 ALA B N 1
ATOM 4353 C CA . ALA B 1 124 ? 11.711 4.137 28 1 86.31 124 ALA B CA 1
ATOM 4354 C C . ALA B 1 124 ? 11.797 5.625 27.688 1 86.31 124 ALA B C 1
ATOM 4356 O O . ALA B 1 124 ? 10.836 6.367 27.891 1 86.31 124 ALA B O 1
ATOM 4357 N N . ASP B 1 125 ? 12.867 6.09 27.281 1 90.81 125 ASP B N 1
ATOM 4358 C CA . ASP B 1 125 ? 13.102 7.477 26.891 1 90.81 125 ASP B CA 1
ATOM 4359 C C . ASP B 1 125 ? 12.039 7.953 25.891 1 90.81 125 ASP B C 1
ATOM 4361 O O . ASP B 1 125 ? 11.719 7.242 24.938 1 90.81 125 ASP B O 1
ATOM 4365 N N . PRO B 1 126 ? 11.477 9.133 26.188 1 94.25 126 PRO B N 1
ATOM 4366 C CA . PRO B 1 126 ? 10.461 9.664 25.266 1 94.25 126 PRO B CA 1
ATOM 4367 C C . PRO B 1 126 ? 10.961 9.758 23.828 1 94.25 126 PRO B C 1
ATOM 4369 O O . PRO B 1 126 ? 10.172 9.594 22.891 1 94.25 126 PRO B O 1
ATOM 4372 N N . ALA B 1 127 ? 12.203 9.977 23.672 1 96.06 127 ALA B N 1
ATOM 4373 C CA . ALA B 1 127 ? 12.773 10.047 22.328 1 96.06 127 ALA B CA 1
ATOM 4374 C C . ALA B 1 127 ? 12.672 8.703 21.625 1 96.06 127 ALA B C 1
ATOM 4376 O O . ALA B 1 127 ? 12.406 8.641 20.422 1 96.06 127 ALA B O 1
ATOM 4377 N N . GLU B 1 128 ? 12.891 7.684 22.359 1 95.38 128 GLU B N 1
ATOM 4378 C CA . GLU B 1 128 ? 12.758 6.344 21.797 1 95.38 128 GLU B CA 1
ATOM 4379 C C . GLU B 1 128 ? 11.312 6.039 21.406 1 95.38 128 GLU B C 1
ATOM 4381 O O . GLU B 1 128 ? 11.055 5.473 20.344 1 95.38 128 GLU B O 1
ATOM 4386 N N . GLN B 1 129 ? 10.43 6.402 22.281 1 96.56 129 GLN B N 1
ATOM 4387 C CA . GLN B 1 129 ? 9.016 6.184 22.016 1 96.56 129 GLN B CA 1
ATOM 4388 C C . GLN B 1 129 ? 8.562 6.992 20.797 1 96.56 129 GLN B C 1
ATOM 4390 O O . GLN B 1 129 ? 7.773 6.512 19.984 1 96.56 129 GLN B O 1
ATOM 4395 N N . LEU B 1 130 ? 9.109 8.188 20.719 1 97.94 130 LEU B N 1
ATOM 4396 C CA . LEU B 1 130 ? 8.797 9.039 19.578 1 97.94 130 LEU B CA 1
ATOM 4397 C C . LEU B 1 130 ? 9.305 8.406 18.281 1 97.94 130 LEU B C 1
ATOM 4399 O O . LEU B 1 130 ? 8.602 8.422 17.266 1 97.94 130 LEU B O 1
ATOM 4403 N N . MET B 1 131 ? 10.477 7.816 18.297 1 97.56 131 MET B N 1
ATOM 4404 C CA . MET B 1 131 ? 11.047 7.188 17.109 1 97.56 131 MET B CA 1
ATOM 4405 C C . MET B 1 131 ? 10.156 6.059 16.609 1 97.56 131 MET B C 1
ATOM 4407 O O . MET B 1 131 ? 9.883 5.961 15.406 1 97.56 131 MET B O 1
ATOM 4411 N N . ILE B 1 132 ? 9.727 5.285 17.484 1 96.88 132 ILE B N 1
ATOM 4412 C CA . ILE B 1 132 ? 8.891 4.145 17.141 1 96.88 132 ILE B CA 1
ATOM 4413 C C . ILE B 1 132 ? 7.543 4.633 16.625 1 96.88 132 ILE B C 1
ATOM 4415 O O . ILE B 1 132 ? 7.035 4.117 15.617 1 96.88 132 ILE B O 1
ATOM 4419 N N . ALA B 1 133 ? 6.996 5.652 17.281 1 97.69 133 ALA B N 1
ATOM 4420 C CA . ALA B 1 133 ? 5.727 6.215 16.828 1 97.69 133 ALA B CA 1
ATOM 4421 C C . ALA B 1 133 ? 5.855 6.809 15.43 1 97.69 133 ALA B C 1
ATOM 4423 O O . ALA B 1 133 ? 4.953 6.656 14.602 1 97.69 133 ALA B O 1
ATOM 4424 N N . LEU B 1 134 ? 6.965 7.465 15.211 1 97.69 134 LEU B N 1
ATOM 4425 C CA . LEU B 1 134 ? 7.203 8.039 13.891 1 97.69 134 LEU B CA 1
ATOM 4426 C C . LEU B 1 134 ? 7.352 6.949 12.836 1 97.69 134 LEU B C 1
ATOM 4428 O O . LEU B 1 134 ? 6.98 7.145 11.68 1 97.69 134 LEU B O 1
ATOM 4432 N N . GLY B 1 135 ? 7.867 5.848 13.273 1 95.81 135 GLY B N 1
ATOM 4433 C CA . GLY B 1 135 ? 7.883 4.695 12.383 1 95.81 135 GLY B CA 1
ATOM 4434 C C . GLY B 1 135 ? 6.496 4.238 11.977 1 95.81 135 GLY B C 1
ATOM 4435 O O . GLY B 1 135 ? 6.289 3.826 10.836 1 95.81 135 GLY B O 1
ATOM 4436 N N . ARG B 1 136 ? 5.621 4.305 12.844 1 96.19 136 ARG B N 1
ATOM 4437 C CA . ARG B 1 136 ? 4.238 3.926 12.57 1 96.19 136 ARG B CA 1
ATOM 4438 C C . ARG B 1 136 ? 3.547 4.965 11.695 1 96.19 136 ARG B C 1
ATOM 4440 O O . ARG B 1 136 ? 2.783 4.613 10.789 1 96.19 136 ARG B O 1
ATOM 4447 N N . PHE B 1 137 ? 3.887 6.266 11.93 1 97.19 137 PHE B N 1
ATOM 4448 C CA . PHE B 1 137 ? 3.285 7.348 11.156 1 97.19 137 PHE B CA 1
ATOM 4449 C C . PHE B 1 137 ? 3.875 7.41 9.758 1 97.19 137 PHE B C 1
ATOM 4451 O O . PHE B 1 137 ? 3.164 7.691 8.789 1 97.19 137 PHE B O 1
ATOM 4458 N N . GLY B 1 138 ? 5.09 7.117 9.641 1 96.12 138 GLY B N 1
ATOM 4459 C CA . GLY B 1 138 ? 5.863 7.457 8.453 1 96.12 138 GLY B CA 1
ATOM 4460 C C . GLY B 1 138 ? 5.762 6.414 7.359 1 96.12 138 GLY B C 1
ATOM 4461 O O . GLY B 1 138 ? 6.191 6.652 6.227 1 96.12 138 GLY B O 1
ATOM 4462 N N . PHE B 1 139 ? 5.148 5.297 7.676 1 94.38 139 PHE B N 1
ATOM 4463 C CA . PHE B 1 139 ? 5.125 4.238 6.672 1 94.38 139 PHE B CA 1
ATOM 4464 C C . PHE B 1 139 ? 3.738 3.611 6.582 1 94.38 139 PHE B C 1
ATOM 4466 O O . PHE B 1 139 ? 2.932 3.734 7.504 1 94.38 139 PHE B O 1
ATOM 4473 N N . ASP B 1 140 ? 3.51 2.924 5.488 1 91.38 140 ASP B N 1
ATOM 4474 C CA . ASP B 1 140 ? 2.213 2.289 5.273 1 91.38 140 ASP B CA 1
ATOM 4475 C C . ASP B 1 140 ? 2.381 0.867 4.742 1 91.38 140 ASP B C 1
ATOM 4477 O O . ASP B 1 140 ? 3.502 0.417 4.5 1 91.38 140 ASP B O 1
ATOM 4481 N N . GLY B 1 141 ? 1.251 0.136 4.695 1 89.25 141 GLY B N 1
ATOM 4482 C CA . GLY B 1 141 ? 1.22 -1.204 4.129 1 89.25 141 GLY B CA 1
ATOM 4483 C C . GLY B 1 141 ? 1.518 -2.287 5.148 1 89.25 141 GLY B C 1
ATOM 4484 O O . GLY B 1 141 ? 1.759 -1.996 6.32 1 89.25 141 GLY B O 1
ATOM 4485 N N . SER B 1 142 ? 1.507 -3.498 4.621 1 89.5 142 SER B N 1
ATOM 4486 C CA . SER B 1 142 ? 1.725 -4.656 5.484 1 89.5 142 SER B CA 1
ATOM 4487 C C . SER B 1 142 ? 3.164 -4.711 5.98 1 89.5 142 SER B C 1
ATOM 4489 O O . SER B 1 142 ? 3.457 -5.375 6.977 1 89.5 142 SER B O 1
ATOM 4491 N N . GLY B 1 143 ? 4.004 -3.994 5.324 1 91.25 143 GLY B N 1
ATOM 4492 C CA . GLY B 1 143 ? 5.379 -3.891 5.793 1 91.25 143 GLY B CA 1
ATOM 4493 C C . GLY B 1 143 ? 5.516 -3.092 7.074 1 91.25 143 GLY B C 1
ATOM 4494 O O . GLY B 1 143 ? 6.559 -3.135 7.73 1 91.25 143 GLY B O 1
ATOM 4495 N N . SER B 1 144 ? 4.516 -2.408 7.367 1 91.62 144 SER B N 1
ATOM 4496 C CA . SER B 1 144 ? 4.496 -1.621 8.594 1 91.62 144 SER B CA 1
ATOM 4497 C C . SER B 1 144 ? 3.438 -2.137 9.562 1 91.62 144 SER B C 1
ATOM 4499 O O . SER B 1 144 ? 2.758 -1.351 10.227 1 91.62 144 SER B O 1
ATOM 4501 N N . SER B 1 145 ? 3.229 -3.406 9.562 1 90.62 145 SER B N 1
ATOM 4502 C CA . SER B 1 145 ? 2.359 -4.031 10.555 1 90.62 145 SER B CA 1
ATOM 4503 C C . SER B 1 145 ? 2.977 -3.971 11.945 1 90.62 145 SER B C 1
ATOM 4505 O O . SER B 1 145 ? 4.184 -3.752 12.086 1 90.62 145 SER B O 1
ATOM 4507 N N . LEU B 1 146 ? 2.188 -4.152 12.953 1 91.06 146 LEU B N 1
ATOM 4508 C CA . LEU B 1 146 ? 2.641 -4.047 14.336 1 91.06 146 LEU B CA 1
ATOM 4509 C C . LEU B 1 146 ? 3.77 -5.031 14.617 1 91.06 146 LEU B C 1
ATOM 4511 O O . LEU B 1 146 ? 4.77 -4.68 15.242 1 91.06 146 LEU B O 1
ATOM 4515 N N . TRP B 1 147 ? 3.533 -6.238 14.148 1 90.31 147 TRP B N 1
ATOM 4516 C CA . TRP B 1 147 ? 4.551 -7.242 14.438 1 90.31 147 TRP B CA 1
ATOM 4517 C C . TRP B 1 147 ? 5.836 -6.949 13.68 1 90.31 147 TRP B C 1
ATOM 4519 O O . TRP B 1 147 ? 6.938 -7.16 14.195 1 90.31 147 TRP B O 1
ATOM 4529 N N . LYS B 1 148 ? 5.727 -6.508 12.477 1 92.31 148 LYS B N 1
ATOM 4530 C CA . LYS B 1 148 ? 6.914 -6.207 11.688 1 92.31 148 LYS B CA 1
ATOM 4531 C C . LYS B 1 148 ? 7.672 -5.016 12.266 1 92.31 148 LYS B C 1
ATOM 4533 O O . LYS B 1 148 ? 8.906 -5.035 12.344 1 92.31 148 LYS B O 1
ATOM 4538 N N . ASP B 1 149 ? 6.922 -3.959 12.609 1 93.25 149 ASP B N 1
ATOM 4539 C CA . ASP B 1 149 ? 7.551 -2.812 13.258 1 93.25 149 ASP B CA 1
ATOM 4540 C C . ASP B 1 149 ? 8.219 -3.221 14.57 1 93.25 149 ASP B C 1
ATOM 4542 O O . ASP B 1 149 ? 9.312 -2.742 14.891 1 93.25 149 ASP B O 1
ATOM 4546 N N . GLY B 1 150 ? 7.484 -4.062 15.32 1 93 150 GLY B N 1
ATOM 4547 C CA . GLY B 1 150 ? 8.102 -4.574 16.531 1 93 150 GLY B CA 1
ATOM 4548 C C . GLY B 1 150 ? 9.422 -5.273 16.281 1 93 150 GLY B C 1
ATOM 4549 O O . GLY B 1 150 ? 10.406 -5.012 16.984 1 93 150 GLY B O 1
ATOM 4550 N N . ALA B 1 151 ? 9.453 -6.113 15.344 1 90.19 151 ALA B N 1
ATOM 4551 C CA . ALA B 1 151 ? 10.68 -6.824 14.984 1 90.19 151 ALA B CA 1
ATOM 4552 C C . ALA B 1 151 ? 11.758 -5.855 14.508 1 90.19 151 ALA B C 1
ATOM 4554 O O . ALA B 1 151 ? 12.938 -6.039 14.797 1 90.19 151 ALA B O 1
ATOM 4555 N N . TYR B 1 152 ? 11.375 -4.848 13.789 1 91.38 152 TYR B N 1
ATOM 4556 C CA . TYR B 1 152 ? 12.297 -3.865 13.234 1 91.38 152 TYR B CA 1
ATOM 4557 C C . TYR B 1 152 ? 12.969 -3.061 14.344 1 91.38 152 TYR B C 1
ATOM 4559 O O . TYR B 1 152 ? 14.172 -2.809 14.297 1 91.38 152 TYR B O 1
ATOM 4567 N N . PHE B 1 153 ? 12.188 -2.635 15.352 1 92.56 153 PHE B N 1
ATOM 4568 C CA . PHE B 1 153 ? 12.703 -1.782 16.422 1 92.56 153 PHE B CA 1
ATOM 4569 C C . PHE B 1 153 ? 13.211 -2.619 17.578 1 92.56 153 PHE B C 1
ATOM 4571 O O . PHE B 1 153 ? 13.82 -2.09 18.516 1 92.56 153 PHE B O 1
ATOM 4578 N N . GLY B 1 154 ? 12.938 -3.912 17.516 1 89.31 154 GLY B N 1
ATOM 4579 C CA . GLY B 1 154 ? 13.414 -4.797 18.562 1 89.31 154 GLY B CA 1
ATOM 4580 C C . GLY B 1 154 ? 12.555 -4.742 19.828 1 89.31 154 GLY B C 1
ATOM 4581 O O . GLY B 1 154 ? 13.078 -4.801 20.938 1 89.31 154 GLY B O 1
ATOM 4582 N N . VAL B 1 155 ? 11.289 -4.508 19.672 1 91.19 155 VAL B N 1
ATOM 4583 C CA . VAL B 1 155 ? 10.359 -4.469 20.781 1 91.19 155 VAL B CA 1
ATOM 4584 C C . VAL B 1 155 ? 9.133 -5.316 20.469 1 91.19 155 VAL B C 1
ATOM 4586 O O . VAL B 1 155 ? 8.945 -5.754 19.328 1 91.19 155 VAL B O 1
ATOM 4589 N N . GLY B 1 156 ? 8.367 -5.59 21.516 1 90.44 156 GLY B N 1
ATOM 4590 C CA . GLY B 1 156 ? 7.141 -6.348 21.312 1 90.44 156 GLY B CA 1
ATOM 4591 C C . GLY B 1 156 ? 6.059 -5.555 20.594 1 90.44 156 GLY B C 1
ATOM 4592 O O . GLY B 1 156 ? 6.078 -4.324 20.609 1 90.44 156 GLY B O 1
ATOM 4593 N N . GLU B 1 157 ? 5.133 -6.328 20 1 91 157 GLU B N 1
ATOM 4594 C CA . GLU B 1 157 ? 4.016 -5.707 19.297 1 91 157 GLU B CA 1
ATOM 4595 C C . GLU B 1 157 ? 3.223 -4.789 20.219 1 91 157 GLU B C 1
ATOM 4597 O O . GLU B 1 157 ? 2.855 -3.678 19.844 1 91 157 GLU B O 1
ATOM 4602 N N . GLY B 1 158 ? 2.971 -5.262 21.359 1 91 158 GLY B N 1
ATOM 4603 C CA . GLY B 1 158 ? 2.236 -4.473 22.344 1 91 158 GLY B CA 1
ATOM 4604 C C . GLY B 1 158 ? 2.949 -3.193 22.734 1 91 158 GLY B C 1
ATOM 4605 O O . GLY B 1 158 ? 2.311 -2.158 22.938 1 91 158 GLY B O 1
ATOM 4606 N N . THR B 1 159 ? 4.277 -3.246 22.812 1 92.06 159 THR B N 1
ATOM 4607 C CA . THR B 1 159 ? 5.086 -2.08 23.156 1 92.06 159 THR B CA 1
ATOM 4608 C C . THR B 1 159 ? 5.016 -1.032 22.047 1 92.06 159 THR B C 1
ATOM 4610 O O . THR B 1 159 ? 4.938 0.167 22.312 1 92.06 159 THR B O 1
ATOM 4613 N N . VAL B 1 160 ? 5.066 -1.532 20.781 1 94.44 160 VAL B N 1
ATOM 4614 C CA . VAL B 1 160 ? 4.93 -0.615 19.656 1 94.44 160 VAL B CA 1
ATOM 4615 C C . VAL B 1 160 ? 3.617 0.155 19.766 1 94.44 160 VAL B C 1
ATOM 4617 O O . VAL B 1 160 ? 3.598 1.383 19.656 1 94.44 160 VAL B O 1
ATOM 4620 N N . ASN B 1 161 ? 2.566 -0.554 20.016 1 92.44 161 ASN B N 1
ATOM 4621 C CA . ASN B 1 161 ? 1.25 0.063 20.125 1 92.44 161 ASN B CA 1
ATOM 4622 C C . ASN B 1 161 ? 1.185 1.024 21.312 1 92.44 161 ASN B C 1
ATOM 4624 O O . ASN B 1 161 ? 0.675 2.139 21.188 1 92.44 161 ASN B O 1
ATOM 4628 N N . LEU B 1 162 ? 1.805 0.639 22.422 1 92.81 162 LEU B N 1
ATOM 4629 C CA . LEU B 1 162 ? 1.798 1.441 23.641 1 92.81 162 LEU B CA 1
ATOM 4630 C C . LEU B 1 162 ? 2.574 2.738 23.453 1 92.81 162 LEU B C 1
ATOM 4632 O O . LEU B 1 162 ? 2.096 3.816 23.812 1 92.81 162 LEU B O 1
ATOM 4636 N N . TYR B 1 163 ? 3.771 2.621 22.922 1 95.25 163 TYR B N 1
ATOM 4637 C CA . TYR B 1 163 ? 4.602 3.799 22.672 1 95.25 163 TYR B CA 1
ATOM 4638 C C . TYR B 1 163 ? 3.922 4.754 21.703 1 95.25 163 TYR B C 1
ATOM 4640 O O . TYR B 1 163 ? 3.98 5.973 21.875 1 95.25 163 TYR B O 1
ATOM 4648 N N . THR B 1 164 ? 3.326 4.207 20.688 1 95.56 164 THR B N 1
ATOM 4649 C CA . THR B 1 164 ? 2.615 5.027 19.703 1 95.56 164 THR B CA 1
ATOM 4650 C C . THR B 1 164 ? 1.473 5.789 20.375 1 95.56 164 THR B C 1
ATOM 4652 O O . THR B 1 164 ? 1.316 6.992 20.156 1 95.56 164 THR B O 1
ATOM 4655 N N . GLU B 1 165 ? 0.733 5.129 21.172 1 92.69 165 GLU B N 1
ATOM 4656 C CA . GLU B 1 165 ? -0.393 5.738 21.875 1 92.69 165 GLU B CA 1
ATOM 4657 C C . GLU B 1 165 ? 0.077 6.844 22.812 1 92.69 165 GLU B C 1
ATOM 4659 O O . GLU B 1 165 ? -0.518 7.926 22.859 1 92.69 165 GLU B O 1
ATOM 4664 N N . ARG B 1 166 ? 1.145 6.594 23.547 1 93.5 166 ARG B N 1
ATOM 4665 C CA . ARG B 1 166 ? 1.685 7.582 24.484 1 93.5 166 ARG B CA 1
ATOM 4666 C C . ARG B 1 166 ? 2.15 8.828 23.734 1 93.5 166 ARG B C 1
ATOM 4668 O O . ARG B 1 166 ? 1.858 9.953 24.156 1 93.5 166 ARG B O 1
ATOM 4675 N N . VAL B 1 167 ? 2.826 8.578 22.688 1 96.75 167 VAL B N 1
ATOM 4676 C CA . VAL B 1 167 ? 3.344 9.695 21.906 1 96.75 167 VAL B CA 1
ATOM 4677 C C . VAL B 1 167 ? 2.182 10.477 21.297 1 96.75 167 VAL B C 1
ATOM 4679 O O . VAL B 1 167 ? 2.217 11.711 21.234 1 96.75 167 VAL B O 1
ATOM 4682 N N . MET B 1 168 ? 1.191 9.789 20.844 1 95.5 168 MET B N 1
ATOM 4683 C CA . MET B 1 168 ? 0.026 10.461 20.266 1 95.5 168 MET B CA 1
ATOM 4684 C C . MET B 1 168 ? -0.641 11.359 21.297 1 95.5 168 MET B C 1
ATOM 4686 O O . MET B 1 168 ? -0.983 12.508 21 1 95.5 168 MET B O 1
ATOM 4690 N N . VAL B 1 169 ? -0.737 10.875 22.5 1 93.69 169 VAL B N 1
ATOM 4691 C CA . VAL B 1 169 ? -1.338 11.656 23.578 1 93.69 169 VAL B CA 1
ATOM 4692 C C . VAL B 1 169 ? -0.479 12.883 23.875 1 93.69 169 VAL B C 1
ATOM 4694 O O . VAL B 1 169 ? -1.002 13.984 24.047 1 93.69 169 VAL B O 1
ATOM 4697 N N . ALA B 1 170 ? 0.754 12.695 23.938 1 95 170 ALA B N 1
ATOM 4698 C CA . ALA B 1 170 ? 1.672 13.797 24.219 1 95 170 ALA B CA 1
ATOM 4699 C C . ALA B 1 170 ? 1.638 14.836 23.109 1 95 170 ALA B C 1
ATOM 4701 O O . ALA B 1 170 ? 1.603 16.031 23.375 1 95 170 ALA B O 1
ATOM 4702 N N . LEU B 1 171 ? 1.65 14.352 21.875 1 95.94 171 LEU B N 1
ATOM 4703 C CA . LEU B 1 171 ? 1.605 15.266 20.734 1 95.94 171 LEU B CA 1
ATOM 4704 C C . LEU B 1 171 ? 0.286 16.031 20.719 1 95.94 171 LEU B C 1
ATOM 4706 O O . LEU B 1 171 ? 0.259 17.219 20.375 1 95.94 171 LEU B O 1
ATOM 4710 N N . LEU B 1 172 ? -0.771 15.367 21.062 1 93.25 172 LEU B N 1
ATOM 4711 C CA . LEU B 1 172 ? -2.084 16 21.062 1 93.25 172 LEU B CA 1
ATOM 4712 C C . LEU B 1 172 ? -2.135 17.156 22.062 1 93.25 172 LEU B C 1
ATOM 4714 O O . LEU B 1 172 ? -2.873 18.125 21.859 1 93.25 172 LEU B O 1
ATOM 4718 N N . SER B 1 173 ? -1.303 17.062 23.109 1 91.5 173 SER B N 1
ATOM 4719 C CA . SER B 1 173 ? -1.246 18.141 24.094 1 91.5 173 SER B CA 1
ATOM 4720 C C . SER B 1 173 ? -0.659 19.422 23.484 1 91.5 173 SER B C 1
ATOM 4722 O O . SER B 1 173 ? -0.846 20.516 24.016 1 91.5 173 SER B O 1
ATOM 4724 N N . LEU B 1 174 ? 0.04 19.25 22.359 1 94.25 174 LEU B N 1
ATOM 4725 C CA . LEU B 1 174 ? 0.654 20.391 21.688 1 94.25 174 LEU B CA 1
ATOM 4726 C C . LEU B 1 174 ? -0.291 21 20.656 1 94.25 174 LEU B C 1
ATOM 4728 O O . LEU B 1 174 ? 0.005 22.047 20.078 1 94.25 174 LEU B O 1
ATOM 4732 N N . GLU B 1 175 ? -1.418 20.328 20.359 1 94.31 175 GLU B N 1
ATOM 4733 C CA . GLU B 1 175 ? -2.312 20.703 19.266 1 94.31 175 GLU B CA 1
ATOM 4734 C C . GLU B 1 175 ? -2.795 22.141 19.438 1 94.31 175 GLU B C 1
ATOM 4736 O O . GLU B 1 175 ? -2.803 22.906 18.469 1 94.31 175 GLU B O 1
ATOM 4741 N N . ARG B 1 176 ? -3.109 22.625 20.688 1 91.75 176 ARG B N 1
ATOM 4742 C CA . ARG B 1 176 ? -3.67 23.953 20.938 1 91.75 176 ARG B CA 1
ATOM 4743 C C . ARG B 1 176 ? -2.682 25.047 20.547 1 91.75 176 ARG B C 1
ATOM 4745 O O . ARG B 1 176 ? -3.08 26.172 20.234 1 91.75 176 ARG B O 1
ATOM 4752 N N . HIS B 1 177 ? -1.411 24.594 20.5 1 93.38 177 HIS B N 1
ATOM 4753 C CA . HIS B 1 177 ? -0.381 25.594 20.234 1 93.38 177 HIS B CA 1
ATOM 4754 C C . HIS B 1 177 ? 0.184 25.422 18.812 1 93.38 177 HIS B C 1
ATOM 4756 O O . HIS B 1 177 ? 0.966 26.266 18.359 1 93.38 177 HIS B O 1
ATOM 4762 N N . THR B 1 178 ? -0.209 24.391 18.188 1 95.62 178 THR B N 1
ATOM 4763 C CA . THR B 1 178 ? 0.407 24.094 16.891 1 95.62 178 THR B CA 1
ATOM 4764 C C . THR B 1 178 ? -0.635 24.125 15.781 1 95.62 178 THR B C 1
ATOM 4766 O O . THR B 1 178 ? -0.376 24.641 14.695 1 95.62 178 THR B O 1
ATOM 4769 N N . VAL B 1 179 ? -1.789 23.469 16.047 1 96.25 179 VAL B N 1
ATOM 4770 C CA . VAL B 1 179 ? -2.91 23.438 15.109 1 96.25 179 VAL B CA 1
ATOM 4771 C C . VAL B 1 179 ? -4.109 24.156 15.719 1 96.25 179 VAL B C 1
ATOM 4773 O O . VAL B 1 179 ? -4.918 23.547 16.422 1 96.25 179 VAL B O 1
ATOM 4776 N N . PHE B 1 180 ? -4.195 25.438 15.398 1 94.5 180 PHE B N 1
ATOM 4777 C CA . PHE B 1 180 ? -5.258 26.25 15.984 1 94.5 180 PHE B CA 1
ATOM 4778 C C . PHE B 1 180 ? -5.734 27.312 14.992 1 94.5 180 PHE B C 1
ATOM 4780 O O . PHE B 1 180 ? -5 27.688 14.078 1 94.5 180 PHE B O 1
ATOM 4787 N N . TRP B 1 181 ? -6.969 27.688 15.227 1 96.56 181 TRP B N 1
ATOM 4788 C CA . TRP B 1 181 ? -7.539 28.75 14.398 1 96.56 181 TRP B CA 1
ATOM 4789 C C . TRP B 1 181 ? -6.918 30.094 14.742 1 96.56 181 TRP B C 1
ATOM 4791 O O . TRP B 1 181 ? -6.836 30.469 15.914 1 96.56 181 TRP B O 1
ATOM 4801 N N . PRO B 1 182 ? -6.418 30.766 13.867 1 96.56 182 PRO B N 1
ATOM 4802 C CA . PRO B 1 182 ? -5.738 32.031 14.148 1 96.56 182 PRO B CA 1
ATOM 4803 C C . PRO B 1 182 ? -6.656 33.062 14.797 1 96.56 182 PRO B C 1
ATOM 4805 O O . PRO B 1 182 ? -7.844 33.125 14.469 1 96.56 182 PRO B O 1
ATOM 4808 N N . LYS B 1 183 ? -6.102 33.844 15.648 1 95 183 LYS B N 1
ATOM 4809 C CA . LYS B 1 183 ? -6.832 34.938 16.25 1 95 183 LYS B CA 1
ATOM 4810 C C . LYS B 1 183 ? -6.98 36.094 15.281 1 95 183 LYS B C 1
ATOM 4812 O O . LYS B 1 183 ? -6.434 36.062 14.18 1 95 183 LYS B O 1
ATOM 4817 N N . THR B 1 184 ? -7.746 37.062 15.711 1 95 184 THR B N 1
ATOM 4818 C CA . THR B 1 184 ? -8.109 38.188 14.836 1 95 184 THR B CA 1
ATOM 4819 C C . THR B 1 184 ? -6.859 38.844 14.281 1 95 184 THR B C 1
ATOM 4821 O O . THR B 1 184 ? -6.777 39.125 13.078 1 95 184 THR B O 1
ATOM 4824 N N . ALA B 1 185 ? -5.891 39.062 15.133 1 95.69 185 ALA B N 1
ATOM 4825 C CA . ALA B 1 185 ? -4.676 39.75 14.703 1 95.69 185 ALA B CA 1
ATOM 4826 C C . ALA B 1 185 ? -3.93 38.938 13.648 1 95.69 185 ALA B C 1
ATOM 4828 O O . ALA B 1 185 ? -3.459 39.469 12.648 1 95.69 185 ALA B O 1
ATOM 4829 N N . GLU B 1 186 ? -3.816 37.656 13.891 1 96.44 186 GLU B N 1
ATOM 4830 C CA . GLU B 1 186 ? -3.123 36.781 12.945 1 96.44 186 GLU B CA 1
ATOM 4831 C C . GLU B 1 186 ? -3.902 36.656 11.641 1 96.44 186 GLU B C 1
ATOM 4833 O O . GLU B 1 186 ? -3.309 36.562 10.562 1 96.44 186 GLU B O 1
ATOM 4838 N N . ARG B 1 187 ? -5.168 36.625 11.719 1 97.06 187 ARG B N 1
ATOM 4839 C CA . ARG B 1 187 ? -5.988 36.531 10.516 1 97.06 187 ARG B CA 1
ATOM 4840 C C . ARG B 1 187 ? -5.812 37.781 9.641 1 97.06 187 ARG B C 1
ATOM 4842 O O . ARG B 1 187 ? -5.832 37.688 8.414 1 97.06 187 ARG B O 1
ATOM 4849 N N . MET B 1 188 ? -5.684 38.875 10.297 1 96.5 188 MET B N 1
ATOM 4850 C CA . MET B 1 188 ? -5.438 40.094 9.547 1 96.5 188 MET B CA 1
ATOM 4851 C C . MET B 1 188 ? -4.137 40 8.758 1 96.5 188 MET B C 1
ATOM 4853 O O . MET B 1 188 ? -4.066 40.469 7.617 1 96.5 188 MET B O 1
ATOM 4857 N N . GLN B 1 189 ? -3.186 39.406 9.406 1 96.94 189 GLN B N 1
ATOM 4858 C CA . GLN B 1 189 ? -1.91 39.219 8.719 1 96.94 189 GLN B CA 1
ATOM 4859 C C . GLN B 1 189 ? -2.049 38.25 7.555 1 96.94 189 GLN B C 1
ATOM 4861 O O . GLN B 1 189 ? -1.491 38.469 6.477 1 96.94 189 GLN B O 1
ATOM 4866 N N . ILE B 1 190 ? -2.756 37.156 7.75 1 97.19 190 ILE B N 1
ATOM 4867 C CA . ILE B 1 190 ? -2.979 36.156 6.719 1 97.19 190 ILE B CA 1
ATOM 4868 C C . ILE B 1 190 ? -3.709 36.781 5.531 1 97.19 190 ILE B C 1
ATOM 4870 O O . ILE B 1 190 ? -3.307 36.594 4.383 1 97.19 190 ILE B O 1
ATOM 4874 N N . ARG B 1 191 ? -4.781 37.531 5.844 1 96.12 191 ARG B N 1
ATOM 4875 C CA . ARG B 1 191 ? -5.582 38.156 4.785 1 96.12 191 ARG B CA 1
ATOM 4876 C C . ARG B 1 191 ? -4.742 39.125 3.961 1 96.12 191 ARG B C 1
ATOM 4878 O O . ARG B 1 191 ? -4.891 39.188 2.738 1 96.12 191 ARG B O 1
ATOM 4885 N N . ARG B 1 192 ? -3.867 39.812 4.648 1 96.25 192 ARG B N 1
ATOM 4886 C CA . ARG B 1 192 ? -3.006 40.75 3.953 1 96.25 192 ARG B CA 1
ATOM 4887 C C . ARG B 1 192 ? -2.047 40.031 3.01 1 96.25 192 ARG B C 1
ATOM 4889 O O . ARG B 1 192 ? -1.865 40.469 1.863 1 96.25 192 ARG B O 1
ATOM 4896 N N . ARG B 1 193 ? -1.508 39 3.496 1 96.69 193 ARG B N 1
ATOM 4897 C CA . ARG B 1 193 ? -0.562 38.25 2.674 1 96.69 193 ARG B CA 1
ATOM 4898 C C . ARG B 1 193 ? -1.253 37.656 1.455 1 96.69 193 ARG B C 1
ATOM 4900 O O . ARG B 1 193 ? -0.723 37.719 0.343 1 96.69 193 ARG B O 1
ATOM 4907 N N . ILE B 1 194 ? -2.408 37.094 1.58 1 96.19 194 ILE B N 1
ATOM 4908 C CA . ILE B 1 194 ? -3.145 36.469 0.494 1 96.19 194 ILE B CA 1
ATOM 4909 C C . ILE B 1 194 ? -3.584 37.531 -0.52 1 96.19 194 ILE B C 1
ATOM 4911 O O . ILE B 1 194 ? -3.506 37.281 -1.729 1 96.19 194 ILE B O 1
ATOM 4915 N N . GLU B 1 195 ? -4.059 38.625 0.017 1 95.88 195 GLU B N 1
ATOM 4916 C CA . GLU B 1 195 ? -4.48 39.719 -0.862 1 95.88 195 GLU B CA 1
ATOM 4917 C C . GLU B 1 195 ? -3.312 40.25 -1.692 1 95.88 195 GLU B C 1
ATOM 4919 O O . GLU B 1 195 ? -3.449 40.469 -2.898 1 95.88 195 GLU B O 1
ATOM 4924 N N . GLU B 1 196 ? -2.221 40.375 -1.024 1 95.12 196 GLU B N 1
ATOM 4925 C CA . GLU B 1 196 ? -1.038 40.906 -1.703 1 95.12 196 GLU B CA 1
ATOM 4926 C C . GLU B 1 196 ? -0.52 39.906 -2.744 1 95.12 196 GLU B C 1
ATOM 4928 O O . GLU B 1 196 ? -0.132 40.312 -3.844 1 95.12 196 GLU B O 1
ATOM 4933 N N . ALA B 1 197 ? -0.63 38.719 -2.42 1 94.38 197 ALA B N 1
ATOM 4934 C CA . ALA B 1 197 ? -0.037 37.688 -3.283 1 94.38 197 ALA B CA 1
ATOM 4935 C C . ALA B 1 197 ? -1.008 37.25 -4.383 1 94.38 197 ALA B C 1
ATOM 4937 O O . ALA B 1 197 ? -0.592 36.938 -5.496 1 94.38 197 ALA B O 1
ATOM 4938 N N . HIS B 1 198 ? -2.385 37.188 -4.055 1 93.44 198 HIS B N 1
ATOM 4939 C CA . HIS B 1 198 ? -3.301 36.5 -4.957 1 93.44 198 HIS B CA 1
ATOM 4940 C C . HIS B 1 198 ? -4.539 37.344 -5.234 1 93.44 198 HIS B C 1
ATOM 4942 O O . HIS B 1 198 ? -5.434 36.938 -5.969 1 93.44 198 HIS B O 1
ATOM 4948 N N . LYS B 1 199 ? -4.711 38.5 -4.574 1 94.06 199 LYS B N 1
ATOM 4949 C CA . LYS B 1 199 ? -5.75 39.469 -4.832 1 94.06 199 LYS B CA 1
ATOM 4950 C C . LYS B 1 199 ? -7.07 39.094 -4.18 1 94.06 199 LYS B C 1
ATOM 4952 O O . LYS B 1 199 ? -8.117 39.656 -4.473 1 94.06 199 LYS B O 1
ATOM 4957 N N . PHE B 1 200 ? -7.051 38.125 -3.322 1 96.25 200 PHE B N 1
ATOM 4958 C CA . PHE B 1 200 ? -8.266 37.719 -2.621 1 96.25 200 PHE B CA 1
ATOM 4959 C C . PHE B 1 200 ? -8.398 38.469 -1.302 1 96.25 200 PHE B C 1
ATOM 4961 O O . PHE B 1 200 ? -7.859 38.062 -0.279 1 96.25 200 PHE B O 1
ATOM 4968 N N . ARG B 1 201 ? -9.227 39.438 -1.453 1 94.44 201 ARG B N 1
ATOM 4969 C CA . ARG B 1 201 ? -9.43 40.281 -0.28 1 94.44 201 ARG B CA 1
ATOM 4970 C C . ARG B 1 201 ? -10.25 39.562 0.782 1 94.44 201 ARG B C 1
ATOM 4972 O O . ARG B 1 201 ? -11.258 38.938 0.469 1 94.44 201 ARG B O 1
ATOM 4979 N N . ASN B 1 202 ? -9.82 39.562 1.996 1 95.94 202 ASN B N 1
ATOM 4980 C CA . ASN B 1 202 ? -10.508 39.062 3.174 1 95.94 202 ASN B CA 1
ATOM 4981 C C . ASN B 1 202 ? -10.438 37.531 3.234 1 95.94 202 ASN B C 1
ATOM 4983 O O . ASN B 1 202 ? -11.086 36.906 4.074 1 95.94 202 ASN B O 1
ATOM 4987 N N . CYS B 1 203 ? -9.625 36.969 2.355 1 97.19 203 CYS B N 1
ATOM 4988 C CA . CYS B 1 203 ? -9.414 35.531 2.424 1 97.19 203 CYS B CA 1
ATOM 4989 C C . CYS B 1 203 ? -8.445 35.156 3.543 1 97.19 203 CYS B C 1
ATOM 4991 O O . CYS B 1 203 ? -7.371 35.75 3.65 1 97.19 203 CYS B O 1
ATOM 4993 N N . ILE B 1 204 ? -8.828 34.188 4.332 1 97.56 204 ILE B N 1
ATOM 4994 C CA . ILE B 1 204 ? -7.984 33.938 5.492 1 97.56 204 ILE B CA 1
ATOM 4995 C C . ILE B 1 204 ? -7.438 32.5 5.422 1 97.56 204 ILE B C 1
ATOM 4997 O O . ILE B 1 204 ? -6.848 32.031 6.383 1 97.56 204 ILE B O 1
ATOM 5001 N N . GLY B 1 205 ? -7.656 31.75 4.312 1 97.62 205 GLY B N 1
ATOM 5002 C CA . GLY B 1 205 ? -7.117 30.406 4.176 1 97.62 205 GLY B CA 1
ATOM 5003 C C . GLY B 1 205 ? -7.816 29.594 3.1 1 97.62 205 GLY B C 1
ATOM 5004 O O . GLY B 1 205 ? -8.602 30.141 2.316 1 97.62 205 GLY B O 1
ATOM 5005 N N . TYR B 1 206 ? -7.391 28.375 3.039 1 97.19 206 TYR B N 1
ATOM 5006 C CA . TYR B 1 206 ? -7.875 27.438 2.039 1 97.19 206 TYR B CA 1
ATOM 5007 C C . TYR B 1 206 ? -8.414 26.172 2.699 1 97.19 206 TYR B C 1
ATOM 5009 O O . TYR B 1 206 ? -7.84 25.672 3.674 1 97.19 206 TYR B O 1
ATOM 5017 N N . VAL B 1 207 ? -9.523 25.688 2.17 1 96.75 207 VAL B N 1
ATOM 5018 C CA . VAL B 1 207 ? -10.094 24.453 2.695 1 96.75 207 VAL B CA 1
ATOM 5019 C C . VAL B 1 207 ? -10.094 23.375 1.61 1 96.75 207 VAL B C 1
ATOM 5021 O O . VAL B 1 207 ? -10.359 23.656 0.441 1 96.75 207 VAL B O 1
ATOM 5024 N N . ASP B 1 208 ? -9.664 22.266 1.989 1 94 208 ASP B N 1
ATOM 5025 C CA . ASP B 1 208 ? -9.648 21.141 1.072 1 94 208 ASP B CA 1
ATOM 5026 C C . ASP B 1 208 ? -9.969 19.828 1.801 1 94 208 ASP B C 1
ATOM 5028 O O . ASP B 1 208 ? -9.797 19.734 3.018 1 94 208 ASP B O 1
ATOM 5032 N N . GLY B 1 209 ? -10.555 18.906 0.964 1 92.19 209 GLY B N 1
ATOM 5033 C CA . GLY B 1 209 ? -10.812 17.562 1.477 1 92.19 209 GLY B CA 1
ATOM 5034 C C . GLY B 1 209 ? -9.766 16.562 1.058 1 92.19 209 GLY B C 1
ATOM 5035 O O . GLY B 1 209 ? -9.141 16.703 0.002 1 92.19 209 GLY B O 1
ATOM 5036 N N . THR B 1 210 ? -9.508 15.625 1.882 1 90 210 THR B N 1
ATOM 5037 C CA . THR B 1 210 ? -8.594 14.539 1.549 1 90 210 THR B CA 1
ATOM 5038 C C . THR B 1 210 ? -9.109 13.203 2.086 1 90 210 THR B C 1
ATOM 5040 O O . THR B 1 210 ? -9.828 13.172 3.09 1 90 210 THR B O 1
ATOM 5043 N N . LEU B 1 211 ? -8.727 12.172 1.361 1 86.62 211 LEU B N 1
ATOM 5044 C CA . LEU B 1 211 ? -9.133 10.836 1.77 1 86.62 211 LEU B CA 1
ATOM 5045 C C . LEU B 1 211 ? -7.969 10.094 2.418 1 86.62 211 LEU B C 1
ATOM 5047 O O . LEU B 1 211 ? -6.84 10.141 1.922 1 86.62 211 LEU B O 1
ATOM 5051 N N . VAL B 1 212 ? -8.234 9.539 3.559 1 88.12 212 VAL B N 1
ATOM 5052 C CA . VAL B 1 212 ? -7.309 8.625 4.227 1 88.12 212 VAL B CA 1
ATOM 5053 C C . VAL B 1 212 ? -7.809 7.191 4.094 1 88.12 212 VAL B C 1
ATOM 5055 O O . VAL B 1 212 ? -8.797 6.809 4.719 1 88.12 212 VAL B O 1
ATOM 5058 N N . GLY B 1 213 ? -7.012 6.48 3.189 1 83.56 213 GLY B N 1
ATOM 5059 C CA . GLY B 1 213 ? -7.414 5.105 2.953 1 83.56 213 GLY B CA 1
ATOM 5060 C C . GLY B 1 213 ? -7.246 4.215 4.172 1 83.56 213 GLY B C 1
ATOM 5061 O O . GLY B 1 213 ? -6.34 4.43 4.98 1 83.56 213 GLY B O 1
ATOM 5062 N N . LEU B 1 214 ? -8.156 3.219 4.328 1 80.31 214 LEU B N 1
ATOM 5063 C CA . LEU B 1 214 ? -8.055 2.213 5.379 1 80.31 214 LEU B CA 1
ATOM 5064 C C . LEU B 1 214 ? -7.539 0.891 4.82 1 80.31 214 LEU B C 1
ATOM 5066 O O . LEU B 1 214 ? -7.898 0.497 3.711 1 80.31 214 LEU B O 1
ATOM 5070 N N . GLU B 1 215 ? -6.668 0.271 5.508 1 72.94 215 GLU B N 1
ATOM 5071 C CA . GLU B 1 215 ? -6.105 -1.008 5.082 1 72.94 215 GLU B CA 1
ATOM 5072 C C . GLU B 1 215 ? -7.164 -2.109 5.109 1 72.94 215 GLU B C 1
ATOM 5074 O O . GLU B 1 215 ? -7.156 -3.006 4.262 1 72.94 215 GLU B O 1
ATOM 5079 N N . GLU B 1 216 ? -7.98 -2.191 6.176 1 66.06 216 GLU B N 1
ATOM 5080 C CA . GLU B 1 216 ? -9 -3.227 6.316 1 66.06 216 GLU B CA 1
ATOM 5081 C C . GLU B 1 216 ? -10.406 -2.641 6.184 1 66.06 216 GLU B C 1
ATOM 5083 O O . GLU B 1 216 ? -10.648 -1.5 6.586 1 66.06 216 GLU B O 1
ATOM 5088 N N . LYS B 1 217 ? -11.203 -3.562 5.531 1 61.38 217 LYS B N 1
ATOM 5089 C CA . LYS B 1 217 ? -12.609 -3.186 5.449 1 61.38 217 LYS B CA 1
ATOM 5090 C C . LYS B 1 217 ? -13.227 -3.049 6.836 1 61.38 217 LYS B C 1
ATOM 5092 O O . LYS B 1 217 ? -12.984 -3.883 7.715 1 61.38 217 LYS B O 1
ATOM 5097 N N . PRO B 1 218 ? -13.828 -1.921 7.184 1 51.28 218 PRO B N 1
ATOM 5098 C CA . PRO B 1 218 ? -14.523 -1.815 8.469 1 51.28 218 PRO B CA 1
ATOM 5099 C C . PRO B 1 218 ? -15.531 -2.943 8.688 1 51.28 218 PRO B C 1
ATOM 5101 O O . PRO B 1 218 ? -16.156 -3.416 7.734 1 51.28 218 PRO B O 1
ATOM 5104 N N . ALA B 1 219 ? -15.469 -3.68 10.031 1 50.91 219 ALA B N 1
ATOM 5105 C CA . ALA B 1 219 ? -16.438 -4.695 10.43 1 50.91 219 ALA B CA 1
ATOM 5106 C C . ALA B 1 219 ? -17.844 -4.105 10.516 1 50.91 219 ALA B C 1
ATOM 5108 O O . ALA B 1 219 ? -18.016 -2.943 10.891 1 50.91 219 ALA B O 1
ATOM 5109 N N . GLY B 1 220 ? -19.062 -5.004 10.016 1 41.31 220 GLY B N 1
ATOM 5110 C CA . GLY B 1 220 ? -20.484 -4.703 10.141 1 41.31 220 GLY B CA 1
ATOM 5111 C C . GLY B 1 220 ? -21.109 -4.246 8.836 1 41.31 220 GLY B C 1
ATOM 5112 O O . GLY B 1 220 ? -20.5 -4.352 7.773 1 41.31 220 GLY B O 1
ATOM 5113 N N . SER B 1 221 ? -22.078 -3.17 9.148 1 36.25 221 SER B N 1
ATOM 5114 C CA . SER B 1 221 ? -23.141 -2.885 8.18 1 36.25 221 SER B CA 1
ATOM 5115 C C . SER B 1 221 ? -22.562 -2.783 6.766 1 36.25 221 SER B C 1
ATOM 5117 O O . SER B 1 221 ? -21.359 -2.57 6.59 1 36.25 221 SER B O 1
ATOM 5119 N N . GLY B 1 222 ? -23.672 -2.645 5.723 1 31 222 GLY B N 1
ATOM 5120 C CA . GLY B 1 222 ? -24.078 -2.641 4.328 1 31 222 GLY B CA 1
ATOM 5121 C C . GLY B 1 222 ? -23.109 -1.91 3.422 1 31 222 GLY B C 1
ATOM 5122 O O . GLY B 1 222 ? -22.094 -1.371 3.889 1 31 222 GLY B O 1
ATOM 5123 N N . GLU B 1 223 ? -23.781 -1.306 2.518 1 34.34 223 GLU B N 1
ATOM 5124 C CA . GLU B 1 223 ? -23.938 -0.579 1.262 1 34.34 223 GLU B CA 1
ATOM 5125 C C . GLU B 1 223 ? -23.031 0.653 1.22 1 34.34 223 GLU B C 1
ATOM 5127 O O . GLU B 1 223 ? -22.875 1.282 0.171 1 34.34 223 GLU B O 1
ATOM 5132 N N . ASP B 1 224 ? -23.031 1.319 2.445 1 34.16 224 ASP B N 1
ATOM 5133 C CA . ASP B 1 224 ? -22.625 2.674 2.092 1 34.16 224 ASP B CA 1
ATOM 5134 C C . ASP B 1 224 ? -21.172 2.703 1.623 1 34.16 224 ASP B C 1
ATOM 5136 O O . ASP B 1 224 ? -20.766 3.607 0.888 1 34.16 224 ASP B O 1
ATOM 5140 N N . TYR B 1 225 ? -20.375 2.266 2.689 1 36.75 225 TYR B N 1
ATOM 5141 C CA . TYR B 1 225 ? -19.047 2.725 2.287 1 36.75 225 TYR B CA 1
ATOM 5142 C C . TYR B 1 225 ? -18.578 1.994 1.038 1 36.75 225 TYR B C 1
ATOM 5144 O O . TYR B 1 225 ? -17.844 1.013 1.13 1 36.75 225 TYR B O 1
ATOM 5152 N N . PHE B 1 226 ? -19.641 1.384 0.334 1 35.47 226 PHE B N 1
ATOM 5153 C CA . PHE B 1 226 ? -19.328 0.66 -0.891 1 35.47 226 PHE B CA 1
ATOM 5154 C C . PHE B 1 226 ? -18.375 1.473 -1.77 1 35.47 226 PHE B C 1
ATOM 5156 O O . PHE B 1 226 ? -18.828 2.338 -2.529 1 35.47 226 PHE B O 1
ATOM 5163 N N . LEU B 1 227 ? -17.516 2.188 -1.139 1 35 227 LEU B N 1
ATOM 5164 C CA . LEU B 1 227 ? -16.688 2.711 -2.213 1 35 227 LEU B CA 1
ATOM 5165 C C . LEU B 1 227 ? -16.312 1.607 -3.197 1 35 227 LEU B C 1
ATOM 5167 O O . LEU B 1 227 ? -15.656 0.629 -2.82 1 35 227 LEU B O 1
ATOM 5171 N N . ARG B 1 228 ? -17.266 1.221 -3.98 1 35.5 228 ARG B N 1
ATOM 5172 C CA . ARG B 1 228 ? -16.938 0.307 -5.07 1 35.5 228 ARG B CA 1
ATOM 5173 C C . ARG B 1 228 ? -15.422 0.217 -5.266 1 35.5 228 ARG B C 1
ATOM 5175 O O . ARG B 1 228 ? -14.781 -0.719 -4.781 1 35.5 228 ARG B O 1
ATOM 5182 N N . LYS B 1 229 ? -15.016 1.015 -6.258 1 39.25 229 LYS B N 1
ATOM 5183 C CA . LYS B 1 229 ? -13.672 0.839 -6.805 1 39.25 229 LYS B CA 1
ATOM 5184 C C . LYS B 1 229 ? -12.602 1.142 -5.758 1 39.25 229 LYS B C 1
ATOM 5186 O O . LYS B 1 229 ? -11.516 0.571 -5.793 1 39.25 229 LYS B O 1
ATOM 5191 N N . SER B 1 230 ? -12.656 2.4 -5.086 1 44 230 SER B N 1
ATOM 5192 C CA . SER B 1 230 ? -11.555 2.869 -4.258 1 44 230 SER B CA 1
ATOM 5193 C C . SER B 1 230 ? -11.703 2.391 -2.814 1 44 230 SER B C 1
ATOM 5195 O O . SER B 1 230 ? -12.812 2.332 -2.287 1 44 230 SER B O 1
ATOM 5197 N N . GLY B 1 231 ? -11.055 1.335 -2.273 1 52.91 231 GLY B N 1
ATOM 5198 C CA . GLY B 1 231 ? -10.859 0.885 -0.904 1 52.91 231 GLY B CA 1
ATOM 5199 C C . GLY B 1 231 ? -11.562 1.766 0.116 1 52.91 231 GLY B C 1
ATOM 5200 O O . GLY B 1 231 ? -12.117 2.807 -0.235 1 52.91 231 GLY B O 1
ATOM 5201 N N . TYR B 1 232 ? -11.891 1.429 1.38 1 69.62 232 TYR B N 1
ATOM 5202 C CA . TYR B 1 232 ? -12.398 2.057 2.594 1 69.62 232 TYR B CA 1
ATOM 5203 C C . TYR B 1 232 ? -11.5 3.203 3.035 1 69.62 232 TYR B C 1
ATOM 5205 O O . TYR B 1 232 ? -10.289 3.023 3.191 1 69.62 232 TYR B O 1
ATOM 5213 N N . ALA B 1 233 ? -12.148 4.477 2.922 1 80.81 233 ALA B N 1
ATOM 5214 C CA . ALA B 1 233 ? -11.336 5.629 3.297 1 80.81 233 ALA B CA 1
ATOM 5215 C C . ALA B 1 233 ? -12.086 6.535 4.27 1 80.81 233 ALA B C 1
ATOM 5217 O O . ALA B 1 233 ? -13.305 6.422 4.418 1 80.81 233 ALA B O 1
ATOM 5218 N N . ILE B 1 234 ? -11.43 7.371 5.062 1 83.69 234 ILE B N 1
ATOM 5219 C CA . ILE B 1 234 ? -11.938 8.43 5.93 1 83.69 234 ILE B CA 1
ATOM 5220 C C . ILE B 1 234 ? -11.734 9.781 5.262 1 83.69 234 ILE B C 1
ATOM 5222 O O . ILE B 1 234 ? -10.648 10.086 4.766 1 83.69 234 ILE B O 1
ATOM 5226 N N . ASN B 1 235 ? -12.836 10.523 5.176 1 85.94 235 ASN B N 1
ATOM 5227 C CA . ASN B 1 235 ? -12.758 11.875 4.637 1 85.94 235 ASN B CA 1
ATOM 5228 C C . ASN B 1 235 ? -12.359 12.891 5.707 1 85.94 235 ASN B C 1
ATOM 5230 O O . ASN B 1 235 ? -12.898 12.867 6.816 1 85.94 235 ASN B O 1
ATOM 5234 N N . ALA B 1 236 ? -11.398 13.672 5.418 1 91.62 236 ALA B N 1
ATOM 5235 C CA . ALA B 1 236 ? -10.922 14.719 6.324 1 91.62 236 ALA B CA 1
ATOM 5236 C C . ALA B 1 236 ? -10.867 16.078 5.621 1 91.62 236 ALA B C 1
ATOM 5238 O O . ALA B 1 236 ? -10.32 16.188 4.52 1 91.62 236 ALA B O 1
ATOM 5239 N N . MET B 1 237 ? -11.562 17.047 6.234 1 95.25 237 MET B N 1
ATOM 5240 C CA . MET B 1 237 ? -11.461 18.438 5.77 1 95.25 237 MET B CA 1
ATOM 5241 C C . MET B 1 237 ? -10.336 19.172 6.488 1 95.25 237 MET B C 1
ATOM 5243 O O . MET B 1 237 ? -10.266 19.156 7.719 1 95.25 237 MET B O 1
ATOM 5247 N N . ILE B 1 238 ? -9.414 19.75 5.762 1 96.25 238 ILE B N 1
ATOM 5248 C CA . ILE B 1 238 ? -8.266 20.453 6.328 1 96.25 238 ILE B CA 1
ATOM 5249 C C . ILE B 1 238 ? -8.266 21.906 5.855 1 96.25 238 ILE B C 1
ATOM 5251 O O . ILE B 1 238 ? -8.523 22.188 4.684 1 96.25 238 ILE B O 1
ATOM 5255 N N . VAL B 1 239 ? -8.117 22.844 6.785 1 97.56 239 VAL B N 1
ATOM 5256 C CA . VAL B 1 239 ? -7.945 24.266 6.461 1 97.56 239 VAL B CA 1
ATOM 5257 C C . VAL B 1 239 ? -6.48 24.656 6.652 1 97.56 239 VAL B C 1
ATOM 5259 O O . VAL B 1 239 ? -5.883 24.359 7.691 1 97.56 239 VAL B O 1
ATOM 5262 N N . VAL B 1 240 ? -5.938 25.234 5.625 1 97.19 240 VAL B N 1
ATOM 5263 C CA . VAL B 1 240 ? -4.527 25.609 5.617 1 97.19 240 VAL B CA 1
ATOM 5264 C C . VAL B 1 240 ? -4.391 27.094 5.289 1 97.19 240 VAL B C 1
ATOM 5266 O O . VAL B 1 240 ? -5.223 27.656 4.57 1 97.19 240 VAL B O 1
ATOM 5269 N N . ASP B 1 241 ? -3.434 27.734 5.871 1 95.62 241 ASP B N 1
ATOM 5270 C CA . ASP B 1 241 ? -3.191 29.141 5.535 1 95.62 241 ASP B CA 1
ATOM 5271 C C . ASP B 1 241 ? -2.18 29.266 4.398 1 95.62 241 ASP B C 1
ATOM 5273 O O . ASP B 1 241 ? -1.847 28.266 3.744 1 95.62 241 ASP B O 1
ATOM 5277 N N . ASP B 1 242 ? -1.767 30.438 4.074 1 93.25 242 ASP B N 1
ATOM 5278 C CA . ASP B 1 242 ? -0.928 30.734 2.918 1 93.25 242 ASP B CA 1
ATOM 5279 C C . ASP B 1 242 ? 0.492 30.219 3.117 1 93.25 242 ASP B C 1
ATOM 5281 O O . ASP B 1 242 ? 1.257 30.094 2.158 1 93.25 242 ASP B O 1
ATOM 5285 N N . GLN B 1 243 ? 0.843 29.875 4.305 1 92.31 243 GLN B N 1
ATOM 5286 C CA . GLN B 1 243 ? 2.178 29.375 4.609 1 92.31 243 GLN B CA 1
ATOM 5287 C C . GLN B 1 243 ? 2.166 27.859 4.793 1 92.31 243 GLN B C 1
ATOM 5289 O O . GLN B 1 243 ? 3.094 27.297 5.375 1 92.31 243 GLN B O 1
ATOM 5294 N N . LYS B 1 244 ? 1.133 27.172 4.438 1 92.75 244 LYS B N 1
ATOM 5295 C CA . LYS B 1 244 ? 0.965 25.719 4.473 1 92.75 244 LYS B CA 1
ATOM 5296 C C . LYS B 1 244 ? 0.924 25.203 5.91 1 92.75 244 LYS B C 1
ATOM 5298 O O . LYS B 1 244 ? 1.445 24.125 6.203 1 92.75 244 LYS B O 1
ATOM 5303 N N . ILE B 1 245 ? 0.418 26.078 6.762 1 95.88 245 ILE B N 1
ATOM 5304 C CA . ILE B 1 245 ? 0.195 25.688 8.148 1 95.88 245 ILE B CA 1
ATOM 5305 C C . ILE B 1 245 ? -1.239 25.203 8.328 1 95.88 245 ILE B C 1
ATOM 5307 O O . ILE B 1 245 ? -2.188 25.875 7.922 1 95.88 245 ILE B O 1
ATOM 5311 N N . VAL B 1 246 ? -1.312 24 8.914 1 97.56 246 VAL B N 1
ATOM 5312 C CA . VAL B 1 246 ? -2.641 23.453 9.188 1 97.56 246 VAL B CA 1
ATOM 5313 C C . VAL B 1 246 ? -3.291 24.234 10.328 1 97.56 246 VAL B C 1
ATOM 5315 O O . VAL B 1 246 ? -2.736 24.312 11.43 1 97.56 246 VAL B O 1
ATOM 5318 N N . ARG B 1 247 ? -4.48 24.781 10.039 1 97.38 247 ARG B N 1
ATOM 5319 C CA . ARG B 1 247 ? -5.129 25.609 11.047 1 97.38 247 ARG B CA 1
ATOM 5320 C C . ARG B 1 247 ? -6.336 24.891 11.648 1 97.38 247 ARG B C 1
ATOM 5322 O O . ARG B 1 247 ? -6.77 25.219 12.758 1 97.38 247 ARG B O 1
ATOM 5329 N N . HIS B 1 248 ? -6.836 23.984 10.875 1 96.38 248 HIS B N 1
ATOM 5330 C CA . HIS B 1 248 ? -8.008 23.25 11.336 1 96.38 248 HIS B CA 1
ATOM 5331 C C . HIS B 1 248 ? -8.133 21.906 10.617 1 96.38 248 HIS B C 1
ATOM 5333 O O . HIS B 1 248 ? -7.836 21.797 9.43 1 96.38 248 HIS B O 1
ATOM 5339 N N . VAL B 1 249 ? -8.516 20.906 11.398 1 95.94 249 VAL B N 1
ATOM 5340 C CA . VAL B 1 249 ? -8.758 19.562 10.852 1 95.94 249 VAL B CA 1
ATOM 5341 C C . VAL B 1 249 ? -10.109 19.062 11.328 1 95.94 249 VAL B C 1
ATOM 5343 O O . VAL B 1 249 ? -10.406 19.078 12.523 1 95.94 249 VAL B O 1
ATOM 5346 N N . TYR B 1 250 ? -10.945 18.719 10.406 1 94.56 250 TYR B N 1
ATOM 5347 C CA . TYR B 1 250 ? -12.242 18.125 10.672 1 94.56 250 TYR B CA 1
ATOM 5348 C C . TYR B 1 250 ? -12.375 16.781 9.961 1 94.56 250 TYR B C 1
ATOM 5350 O O . TYR B 1 250 ? -12.664 16.734 8.758 1 94.56 250 TYR B O 1
ATOM 5358 N N . ALA B 1 251 ? -12.156 15.672 10.75 1 90.38 251 ALA B N 1
ATOM 5359 C CA . ALA B 1 251 ? -12.086 14.336 10.164 1 90.38 251 ALA B CA 1
ATOM 5360 C C . ALA B 1 251 ? -13.109 13.406 10.812 1 90.38 251 ALA B C 1
ATOM 5362 O O . ALA B 1 251 ? -13.695 13.742 11.844 1 90.38 251 ALA B O 1
ATOM 5363 N N . GLY B 1 252 ? -13.367 12.242 10.133 1 83.5 252 GLY B N 1
ATOM 5364 C CA . GLY B 1 252 ? -14.234 11.227 10.711 1 83.5 252 GLY B CA 1
ATOM 5365 C C . GLY B 1 252 ? -15.414 10.867 9.82 1 83.5 252 GLY B C 1
ATOM 5366 O O . GLY B 1 252 ? -16.281 10.094 10.219 1 83.5 252 GLY B O 1
ATOM 5367 N N . TRP B 1 253 ? -15.43 11.383 8.672 1 81.19 253 TRP B N 1
ATOM 5368 C CA . TRP B 1 253 ? -16.516 11.094 7.734 1 81.19 253 TRP B CA 1
ATOM 5369 C C . TRP B 1 253 ? -16.141 9.938 6.812 1 81.19 253 TRP B C 1
ATOM 5371 O O . TRP B 1 253 ? -14.953 9.68 6.578 1 81.19 253 TRP B O 1
ATOM 5381 N N . SER B 1 254 ? -17.172 9.289 6.414 1 77.69 254 SER B N 1
ATOM 5382 C CA . SER B 1 254 ? -16.922 8.219 5.453 1 77.69 254 SER B CA 1
ATOM 5383 C C . SER B 1 254 ? -16.297 8.758 4.172 1 77.69 254 SER B C 1
ATOM 5385 O O . SER B 1 254 ? -16.516 9.914 3.807 1 77.69 254 SER B O 1
ATOM 5387 N N . GLY B 1 255 ? -15.477 7.938 3.551 1 76.19 255 GLY B N 1
ATOM 5388 C CA . GLY B 1 255 ? -14.82 8.312 2.307 1 76.19 255 GLY B CA 1
ATOM 5389 C C . GLY B 1 255 ? -15.805 8.703 1.214 1 76.19 255 GLY B C 1
ATOM 5390 O O . GLY B 1 255 ? -15.453 9.438 0.292 1 76.19 255 GLY B O 1
ATOM 5391 N N . GLY B 1 256 ? -17 8.266 1.329 1 69.88 256 GLY B N 1
ATOM 5392 C CA . GLY B 1 256 ? -18 8.586 0.333 1 69.88 256 GLY B CA 1
ATOM 5393 C C . GLY B 1 256 ? -18.703 9.906 0.597 1 69.88 256 GLY B C 1
ATOM 5394 O O . GLY B 1 256 ? -19.453 10.398 -0.253 1 69.88 256 GLY B O 1
ATOM 5395 N N . ALA B 1 257 ? -18.422 10.422 1.786 1 77.06 257 ALA B N 1
ATOM 5396 C CA . ALA B 1 257 ? -19.062 11.695 2.117 1 77.06 257 ALA B CA 1
ATOM 5397 C C . ALA B 1 257 ? -18.516 12.82 1.238 1 77.06 257 ALA B C 1
ATOM 5399 O O . ALA B 1 257 ? -17.297 12.977 1.099 1 77.06 257 ALA B O 1
ATOM 5400 N N . HIS B 1 258 ? -19.406 13.539 0.704 1 79.88 258 HIS B N 1
ATOM 5401 C CA . HIS B 1 258 ? -19.016 14.664 -0.136 1 79.88 258 HIS B CA 1
ATOM 5402 C C . HIS B 1 258 ? -18.469 15.82 0.703 1 79.88 258 HIS B C 1
ATOM 5404 O O . HIS B 1 258 ? -18.984 16.094 1.793 1 79.88 258 HIS B O 1
ATOM 5410 N N . ASP B 1 259 ? -17.547 16.438 0.196 1 86.81 259 ASP B N 1
ATOM 5411 C CA . ASP B 1 259 ? -16.922 17.562 0.878 1 86.81 259 ASP B CA 1
ATOM 5412 C C . ASP B 1 259 ? -17.969 18.594 1.289 1 86.81 259 ASP B C 1
ATOM 5414 O O . ASP B 1 259 ? -17.844 19.234 2.34 1 86.81 259 ASP B O 1
ATOM 5418 N N . HIS B 1 260 ? -19.016 18.766 0.441 1 88.06 260 HIS B N 1
ATOM 5419 C CA . HIS B 1 260 ? -20.109 19.672 0.765 1 88.06 260 HIS B CA 1
ATOM 5420 C C . HIS B 1 260 ? -20.75 19.312 2.104 1 88.06 260 HIS B C 1
ATOM 5422 O O . HIS B 1 260 ? -20.922 20.172 2.967 1 88.06 260 HIS B O 1
ATOM 5428 N N . ARG B 1 261 ? -21.047 18.094 2.184 1 84.88 261 ARG B N 1
ATOM 5429 C CA . ARG B 1 261 ? -21.703 17.609 3.398 1 84.88 261 ARG B CA 1
ATOM 5430 C C . ARG B 1 261 ? -20.781 17.766 4.609 1 84.88 261 ARG B C 1
ATOM 5432 O O . ARG B 1 261 ? -21.219 18.203 5.672 1 84.88 261 ARG B O 1
ATOM 5439 N N . VAL B 1 262 ? -19.609 17.422 4.449 1 89.56 262 VAL B N 1
ATOM 5440 C CA . VAL B 1 262 ? -18.641 17.516 5.539 1 89.56 262 VAL B CA 1
ATOM 5441 C C . VAL B 1 262 ? -18.547 18.969 6.016 1 89.56 262 VAL B C 1
ATOM 5443 O O . VAL B 1 262 ? -18.547 19.234 7.219 1 89.56 262 VAL B O 1
ATOM 5446 N N . PHE B 1 263 ? -18.484 19.875 5.137 1 92.44 263 PHE B N 1
ATOM 5447 C CA . PHE B 1 263 ? -18.359 21.297 5.488 1 92.44 263 PHE B CA 1
ATOM 5448 C C . PHE B 1 263 ? -19.594 21.781 6.223 1 92.44 263 PHE B C 1
ATOM 5450 O O . PHE B 1 263 ? -19.5 22.469 7.242 1 92.44 263 PHE B O 1
ATOM 5457 N N . VAL B 1 264 ? -20.781 21.406 5.738 1 90.06 264 VAL B N 1
ATOM 5458 C CA . VAL B 1 264 ? -22.047 21.906 6.285 1 90.06 264 VAL B CA 1
ATOM 5459 C C . VAL B 1 264 ? -22.188 21.453 7.738 1 90.06 264 VAL B C 1
ATOM 5461 O O . VAL B 1 264 ? -22.75 22.172 8.562 1 90.06 264 VAL B O 1
ATOM 5464 N N . TYR B 1 265 ? -21.578 20.406 8.055 1 88.62 265 TYR B N 1
ATOM 5465 C CA . TYR B 1 265 ? -21.703 19.875 9.398 1 88.62 265 TYR B CA 1
ATOM 5466 C C . TYR B 1 265 ? -20.562 20.328 10.289 1 88.62 265 TYR B C 1
ATOM 5468 O O . TYR B 1 265 ? -20.547 20.047 11.492 1 88.62 265 TYR B O 1
ATOM 5476 N N . SER B 1 266 ? -19.688 20.984 9.781 1 90.5 266 SER B N 1
ATOM 5477 C CA . SER B 1 266 ? -18.562 21.484 10.555 1 90.5 266 SER B CA 1
ATOM 5478 C C . SER B 1 266 ? -18.984 22.688 11.414 1 90.5 266 SER B C 1
ATOM 5480 O O . SER B 1 266 ? -20 23.312 11.148 1 90.5 266 SER B O 1
ATOM 5482 N N . ASN B 1 267 ? -18.188 23.016 12.398 1 90.44 267 ASN B N 1
ATOM 5483 C CA . ASN B 1 267 ? -18.438 24.172 13.25 1 90.44 267 ASN B CA 1
ATOM 5484 C C . ASN B 1 267 ? -18.312 25.484 12.477 1 90.44 267 ASN B C 1
ATOM 5486 O O . ASN B 1 267 ? -18.906 26.5 12.859 1 90.44 267 ASN B O 1
ATOM 5490 N N . PHE B 1 268 ? -17.609 25.391 11.438 1 92.56 268 PHE B N 1
ATOM 5491 C CA . PHE B 1 268 ? -17.484 26.578 10.594 1 92.56 268 PHE B CA 1
ATOM 5492 C C . PHE B 1 268 ? -18.844 27.016 10.047 1 92.56 268 PHE B C 1
ATOM 5494 O O . PHE B 1 268 ? -19.188 28.188 10.094 1 92.56 268 PHE B O 1
ATOM 5501 N N . ALA B 1 269 ? -19.531 26.062 9.578 1 90.69 269 ALA B N 1
ATOM 5502 C CA . ALA B 1 269 ? -20.828 26.344 8.977 1 90.69 269 ALA B CA 1
ATOM 5503 C C . ALA B 1 269 ? -21.891 26.562 10.047 1 90.69 269 ALA B C 1
ATOM 5505 O O . ALA B 1 269 ? -22.781 27.406 9.891 1 90.69 269 ALA B O 1
ATOM 5506 N N . ARG B 1 270 ? -21.812 25.922 11.117 1 89.31 270 ARG B N 1
ATOM 5507 C CA . ARG B 1 270 ? -22.844 25.953 12.156 1 89.31 270 ARG B CA 1
ATOM 5508 C C . ARG B 1 270 ? -22.688 27.203 13.016 1 89.31 270 ARG B C 1
ATOM 5510 O O . ARG B 1 270 ? -23.688 27.781 13.453 1 89.31 270 ARG B O 1
ATOM 5517 N N . PHE B 1 271 ? -21.438 27.562 13.297 1 92.5 271 PHE B N 1
ATOM 5518 C CA . PHE B 1 271 ? -21.156 28.719 14.125 1 92.5 271 PHE B CA 1
ATOM 5519 C C . PHE B 1 271 ? -20.109 29.625 13.469 1 92.5 271 PHE B C 1
ATOM 5521 O O . PHE B 1 271 ? -19.062 29.875 14.047 1 92.5 271 PHE B O 1
ATOM 5528 N N . PRO B 1 272 ? -20.438 30.156 12.383 1 92.94 272 PRO B N 1
ATOM 5529 C CA . PRO B 1 272 ? -19.453 30.938 11.617 1 92.94 272 PRO B CA 1
ATOM 5530 C C . PRO B 1 272 ? -18.922 32.125 12.383 1 92.94 272 PRO B C 1
ATOM 5532 O O . PRO B 1 272 ? -17.75 32.5 12.227 1 92.94 272 PRO B O 1
ATOM 5535 N N . SER B 1 273 ? -19.703 32.781 13.242 1 92.19 273 SER B N 1
ATOM 5536 C CA . SER B 1 273 ? -19.312 34 13.945 1 92.19 273 SER B CA 1
ATOM 5537 C C . SER B 1 273 ? -18.203 33.719 14.961 1 92.19 273 SER B C 1
ATOM 5539 O O . SER B 1 273 ? -17.484 34.625 15.367 1 92.19 273 SER B O 1
ATOM 5541 N N . ASP B 1 274 ? -18.109 32.5 15.312 1 93.31 274 ASP B N 1
ATOM 5542 C CA . ASP B 1 274 ? -17.078 32.125 16.266 1 93.31 274 ASP B CA 1
ATOM 5543 C C . ASP B 1 274 ? -15.703 32.031 15.594 1 93.31 274 ASP B C 1
ATOM 5545 O O . ASP B 1 274 ? -14.672 32.094 16.266 1 93.31 274 ASP B O 1
ATOM 5549 N N . TYR B 1 275 ? -15.672 31.953 14.328 1 95.12 275 TYR B N 1
ATOM 5550 C CA . TYR B 1 275 ? -14.422 31.656 13.641 1 95.12 275 TYR B CA 1
ATOM 5551 C C . TYR B 1 275 ? -14.062 32.75 12.656 1 95.12 275 TYR B C 1
ATOM 5553 O O . TYR B 1 275 ? -12.883 33 12.367 1 95.12 275 TYR B O 1
ATOM 5561 N N . PHE B 1 276 ? -15.086 33.438 12.156 1 95.75 276 PHE B N 1
ATOM 5562 C CA . PHE B 1 276 ? -14.859 34.375 11.086 1 95.75 276 PHE B CA 1
ATOM 5563 C C . PHE B 1 276 ? -15.352 35.781 11.484 1 95.75 276 PHE B C 1
ATOM 5565 O O . PHE B 1 276 ? -16.422 35.906 12.086 1 95.75 276 PHE B O 1
ATOM 5572 N N . ALA B 1 277 ? -14.555 36.688 11.258 1 93.31 277 ALA B N 1
ATOM 5573 C CA . ALA B 1 277 ? -15.023 38.062 11.328 1 93.31 277 ALA B CA 1
ATOM 5574 C C . ALA B 1 277 ? -15.805 38.438 10.078 1 93.31 277 ALA B C 1
ATOM 5576 O O . ALA B 1 277 ? -15.867 37.656 9.117 1 93.31 277 ALA B O 1
ATOM 5577 N N . ASN B 1 278 ? -16.359 39.594 10.141 1 89.12 278 ASN B N 1
ATOM 5578 C CA . ASN B 1 278 ? -17.203 40.031 9.031 1 89.12 278 ASN B CA 1
ATOM 5579 C C . ASN B 1 278 ? -16.406 40.094 7.727 1 89.12 278 ASN B C 1
ATOM 5581 O O . ASN B 1 278 ? -15.328 40.719 7.684 1 89.12 278 ASN B O 1
ATOM 5585 N N . GLY B 1 279 ? -16.922 39.344 6.801 1 91.69 279 GLY B N 1
ATOM 5586 C CA . GLY B 1 279 ? -16.359 39.406 5.461 1 91.69 279 GLY B CA 1
ATOM 5587 C C . GLY B 1 279 ? -15.305 38.344 5.199 1 91.69 279 GLY B C 1
ATOM 5588 O O . GLY B 1 279 ? -14.961 38.094 4.047 1 91.69 279 GLY B O 1
ATOM 5589 N N . GLU B 1 280 ? -14.75 37.75 6.203 1 96.31 280 GLU B N 1
ATOM 5590 C CA . GLU B 1 280 ? -13.711 36.719 6.043 1 96.31 280 GLU B CA 1
ATOM 5591 C C . GLU B 1 280 ? -14.273 35.469 5.422 1 96.31 280 GLU B C 1
ATOM 5593 O O . GLU B 1 280 ? -15.43 35.094 5.656 1 96.31 280 GLU B O 1
ATOM 5598 N N . TYR B 1 281 ? -13.43 34.812 4.625 1 97 281 TYR B N 1
ATOM 5599 C CA . TYR B 1 281 ? -13.891 33.594 3.984 1 97 281 TYR B CA 1
ATOM 5600 C C . TYR B 1 281 ? -12.711 32.688 3.654 1 97 281 TYR B C 1
ATOM 5602 O O . TYR B 1 281 ? -11.555 33.094 3.771 1 97 281 TYR B O 1
ATOM 5610 N N . LEU B 1 282 ? -13.016 31.438 3.279 1 97.56 282 LEU B N 1
ATOM 5611 C CA . LEU B 1 282 ? -12.062 30.438 2.807 1 97.56 282 LEU B CA 1
ATOM 5612 C C . LEU B 1 282 ? -12.266 30.172 1.32 1 97.56 282 LEU B C 1
ATOM 5614 O O . LEU B 1 282 ? -13.391 30.156 0.83 1 97.56 282 LEU B O 1
ATOM 5618 N N . LEU B 1 283 ? -11.141 29.969 0.661 1 97 283 LEU B N 1
ATOM 5619 C CA . LEU B 1 283 ? -11.227 29.453 -0.705 1 97 283 LEU B CA 1
ATOM 5620 C C . LEU B 1 283 ? -11.375 27.938 -0.711 1 97 283 LEU B C 1
ATOM 5622 O O . LEU B 1 283 ? -10.734 27.25 0.081 1 97 283 LEU B O 1
ATOM 5626 N N . ALA B 1 284 ? -12.266 27.422 -1.564 1 95.12 284 ALA B N 1
ATOM 5627 C CA . ALA B 1 284 ? -12.562 26 -1.614 1 95.12 284 ALA B CA 1
ATOM 5628 C C . ALA B 1 284 ? -12.758 25.531 -3.053 1 95.12 284 ALA B C 1
ATOM 5630 O O . ALA B 1 284 ? -12.961 26.344 -3.957 1 95.12 284 ALA B O 1
ATOM 5631 N N . ASP B 1 285 ? -12.594 24.297 -3.221 1 91.94 285 ASP B N 1
ATOM 5632 C CA . ASP B 1 285 ? -12.859 23.766 -4.555 1 91.94 285 ASP B CA 1
ATOM 5633 C C . ASP B 1 285 ? -14.359 23.734 -4.84 1 91.94 285 ASP B C 1
ATOM 5635 O O . ASP B 1 285 ? -15.172 24.094 -3.99 1 91.94 285 ASP B O 1
ATOM 5639 N N . SER B 1 286 ? -14.766 23.312 -6.039 1 89.06 286 SER B N 1
ATOM 5640 C CA . SER B 1 286 ? -16.141 23.422 -6.512 1 89.06 286 SER B CA 1
ATOM 5641 C C . SER B 1 286 ? -17.062 22.469 -5.754 1 89.06 286 SER B C 1
ATOM 5643 O O . SER B 1 286 ? -18.281 22.594 -5.82 1 89.06 286 SER B O 1
ATOM 5645 N N . ALA B 1 287 ? -16.453 21.578 -4.984 1 86.5 287 ALA B N 1
ATOM 5646 C CA . ALA B 1 287 ? -17.25 20.609 -4.246 1 86.5 287 ALA B CA 1
ATOM 5647 C C . ALA B 1 287 ? -17.812 21.203 -2.959 1 86.5 287 ALA B C 1
ATOM 5649 O O . ALA B 1 287 ? -18.719 20.641 -2.346 1 86.5 287 ALA B O 1
ATOM 5650 N N . TYR B 1 288 ? -17.375 22.281 -2.547 1 91.38 288 TYR B N 1
ATOM 5651 C CA . TYR B 1 288 ? -17.812 22.922 -1.315 1 91.38 288 TYR B CA 1
ATOM 5652 C C . TYR B 1 288 ? -18.984 23.859 -1.576 1 91.38 288 TYR B C 1
ATOM 5654 O O . TYR B 1 288 ? -19.172 24.328 -2.701 1 91.38 288 TYR B O 1
ATOM 5662 N N . PRO B 1 289 ? -19.766 24.141 -0.58 1 91.12 289 PRO B N 1
ATOM 5663 C CA . PRO B 1 289 ? -20.891 25.047 -0.776 1 91.12 289 PRO B CA 1
ATOM 5664 C C . PRO B 1 289 ? -20.469 26.516 -0.835 1 91.12 289 PRO B C 1
ATOM 5666 O O . PRO B 1 289 ? -19.484 26.906 -0.219 1 91.12 289 PRO B O 1
ATOM 5669 N N . THR B 1 290 ? -21.281 27.172 -1.539 1 92.44 290 THR B N 1
ATOM 5670 C CA . THR B 1 290 ? -21.141 28.625 -1.517 1 92.44 290 THR B CA 1
ATOM 5671 C C . THR B 1 290 ? -21.844 29.234 -0.301 1 92.44 290 THR B C 1
ATOM 5673 O O . THR B 1 290 ? -23.031 29.016 -0.105 1 92.44 290 THR B O 1
ATOM 5676 N N . SER B 1 291 ? -21.109 29.984 0.538 1 92.31 291 SER B N 1
ATOM 5677 C CA . SER B 1 291 ? -21.641 30.594 1.743 1 92.31 291 SER B CA 1
ATOM 5678 C C . SER B 1 291 ? -20.938 31.906 2.057 1 92.31 291 SER B C 1
ATOM 5680 O O . SER B 1 291 ? -20.109 32.375 1.274 1 92.31 291 SER B O 1
ATOM 5682 N N . ASP B 1 292 ? -21.328 32.469 3.174 1 91.5 292 ASP B N 1
ATOM 5683 C CA . ASP B 1 292 ? -20.719 33.719 3.584 1 91.5 292 ASP B CA 1
ATOM 5684 C C . ASP B 1 292 ? -19.25 33.531 3.988 1 91.5 292 ASP B C 1
ATOM 5686 O O . ASP B 1 292 ? -18.484 34.469 4.035 1 91.5 292 ASP B O 1
ATOM 5690 N N . ILE B 1 293 ? -18.969 32.219 4.211 1 94.81 293 ILE B N 1
ATOM 5691 C CA . ILE B 1 293 ? -17.625 32 4.723 1 94.81 293 ILE B CA 1
ATOM 5692 C C . ILE B 1 293 ? -16.844 31.094 3.77 1 94.81 293 ILE B C 1
ATOM 5694 O O . ILE B 1 293 ? -15.719 30.688 4.059 1 94.81 293 ILE B O 1
ATOM 5698 N N . THR B 1 294 ? -17.422 30.734 2.604 1 95.19 294 THR B N 1
ATOM 5699 C CA . THR B 1 294 ? -16.766 29.859 1.638 1 95.19 294 THR B CA 1
ATOM 5700 C C . THR B 1 294 ? -16.984 30.375 0.215 1 95.19 294 THR B C 1
ATOM 5702 O O . THR B 1 294 ? -18.109 30.625 -0.189 1 95.19 294 THR B O 1
ATOM 5705 N N . VAL B 1 295 ? -15.914 30.453 -0.531 1 94.94 295 VAL B N 1
ATOM 5706 C CA . VAL B 1 295 ? -15.953 30.859 -1.934 1 94.94 295 VAL B CA 1
ATOM 5707 C C . VAL B 1 295 ? -15.359 29.75 -2.803 1 94.94 295 VAL B C 1
ATOM 5709 O O . VAL B 1 295 ? -14.141 29.672 -2.965 1 94.94 295 VAL B O 1
ATOM 5712 N N . PRO B 1 296 ? -16.141 28.891 -3.33 1 94.38 296 PRO B N 1
ATOM 5713 C CA . PRO B 1 296 ? -15.648 27.797 -4.188 1 94.38 296 PRO B CA 1
ATOM 5714 C C . PRO B 1 296 ? -15.477 28.234 -5.645 1 94.38 296 PRO B C 1
ATOM 5716 O O . PRO B 1 296 ? -15.992 29.281 -6.047 1 94.38 296 PRO B O 1
ATOM 5719 N N . THR B 1 297 ? -14.766 27.484 -6.328 1 93.56 297 THR B N 1
ATOM 5720 C CA . THR B 1 297 ? -14.695 27.672 -7.773 1 93.56 297 THR B CA 1
ATOM 5721 C C . THR B 1 297 ? -16.016 27.297 -8.43 1 93.56 297 THR B C 1
ATOM 5723 O O . THR B 1 297 ? -16.859 26.625 -7.82 1 93.56 297 THR B O 1
ATOM 5726 N N . HIS B 1 298 ? -16.203 27.844 -9.633 1 91.81 298 HIS B N 1
ATOM 5727 C CA . HIS B 1 298 ? -17.406 27.531 -10.398 1 91.81 298 HIS B CA 1
ATOM 5728 C C . HIS B 1 298 ? -17.281 26.188 -11.094 1 91.81 298 HIS B C 1
ATOM 5730 O O . HIS B 1 298 ? -16.203 25.828 -11.594 1 91.81 298 HIS B O 1
ATOM 5736 N N . LYS B 1 299 ? -18.328 25.469 -11.047 1 86.88 299 LYS B N 1
ATOM 5737 C CA . LYS B 1 299 ? -18.391 24.203 -11.766 1 86.88 299 LYS B CA 1
ATOM 5738 C C . LYS B 1 299 ? -19.094 24.359 -13.117 1 86.88 299 LYS B C 1
ATOM 5740 O O . LYS B 1 299 ? -19.797 25.344 -13.344 1 86.88 299 LYS B O 1
ATOM 5745 N N . LYS B 1 300 ? -18.797 23.359 -13.914 1 82.06 300 LYS B N 1
ATOM 5746 C CA . LYS B 1 300 ? -19.562 23.344 -15.164 1 82.06 300 LYS B CA 1
ATOM 5747 C C . LYS B 1 300 ? -21.047 23.078 -14.914 1 82.06 300 LYS B C 1
ATOM 5749 O O . LYS B 1 300 ? -21.391 22.312 -14.023 1 82.06 300 LYS B O 1
ATOM 5754 N N . PRO B 1 301 ? -21.75 23.891 -15.594 1 83.88 301 PRO B N 1
ATOM 5755 C CA . PRO B 1 301 ? -21.5 24.688 -16.797 1 83.88 301 PRO B CA 1
ATOM 5756 C C . PRO B 1 301 ? -21.125 26.141 -16.469 1 83.88 301 PRO B C 1
ATOM 5758 O O . PRO B 1 301 ? -20.656 26.859 -17.344 1 83.88 301 PRO B O 1
ATOM 5761 N N . ALA B 1 302 ? -21.484 26.641 -15.211 1 84.69 302 ALA B N 1
ATOM 5762 C CA . ALA B 1 302 ? -21.188 28.031 -14.844 1 84.69 302 ALA B CA 1
ATOM 5763 C C . ALA B 1 302 ? -19.719 28.375 -15.078 1 84.69 302 ALA B C 1
ATOM 5765 O O . ALA B 1 302 ? -19.375 29.531 -15.312 1 84.69 302 ALA B O 1
ATOM 5766 N N . ALA B 1 303 ? -18.969 27.344 -15.055 1 87.19 303 ALA B N 1
ATOM 5767 C CA . ALA B 1 303 ? -17.531 27.531 -15.234 1 87.19 303 ALA B CA 1
ATOM 5768 C C . ALA B 1 303 ? -17.203 28.016 -16.641 1 87.19 303 ALA B C 1
ATOM 5770 O O . ALA B 1 303 ? -16.141 28.594 -16.891 1 87.19 303 ALA B O 1
ATOM 5771 N N . ASP B 1 304 ? -18.141 27.812 -17.516 1 86.62 304 ASP B N 1
ATOM 5772 C CA . ASP B 1 304 ? -17.906 28.125 -18.922 1 86.62 304 ASP B CA 1
ATOM 5773 C C . ASP B 1 304 ? -18.266 29.578 -19.219 1 86.62 304 ASP B C 1
ATOM 5775 O O . ASP B 1 304 ? -17.953 30.078 -20.297 1 86.62 304 ASP B O 1
ATOM 5779 N N . ILE B 1 305 ? -18.969 30.203 -18.281 1 86.94 305 ILE B N 1
ATOM 5780 C CA . ILE B 1 305 ? -19.203 31.625 -18.422 1 86.94 305 ILE B CA 1
ATOM 5781 C C . ILE B 1 305 ? -17.875 32.375 -18.438 1 86.94 305 ILE B C 1
ATOM 5783 O O . ILE B 1 305 ? -16.969 32.062 -17.656 1 86.94 305 ILE B O 1
ATOM 5787 N N . ALA B 1 306 ? -17.656 33.219 -19.25 1 90.94 306 ALA B N 1
ATOM 5788 C CA . ALA B 1 306 ? -16.406 33.875 -19.562 1 90.94 306 ALA B CA 1
ATOM 5789 C C . ALA B 1 306 ? -15.719 34.375 -18.297 1 90.94 306 ALA B C 1
ATOM 5791 O O . ALA B 1 306 ? -14.531 34.156 -18.094 1 90.94 306 ALA B O 1
ATOM 5792 N N . GLU B 1 307 ? -16.438 35.094 -17.422 1 87.56 307 GLU B N 1
ATOM 5793 C CA . GLU B 1 307 ? -15.852 35.656 -16.188 1 87.56 307 GLU B CA 1
ATOM 5794 C C . GLU B 1 307 ? -15.391 34.531 -15.258 1 87.56 307 GLU B C 1
ATOM 5796 O O . GLU B 1 307 ? -14.359 34.656 -14.602 1 87.56 307 GLU B O 1
ATOM 5801 N N . ASN B 1 308 ? -16.125 33.562 -15.242 1 90.31 308 ASN B N 1
ATOM 5802 C CA . ASN B 1 308 ? -15.789 32.438 -14.383 1 90.31 308 ASN B CA 1
ATOM 5803 C C . ASN B 1 308 ? -14.578 31.672 -14.906 1 90.31 308 ASN B C 1
ATOM 5805 O O . ASN B 1 308 ? -13.797 31.125 -14.117 1 90.31 308 ASN B O 1
ATOM 5809 N N . ARG B 1 309 ? -14.391 31.656 -16.188 1 90.88 309 ARG B N 1
ATOM 5810 C CA . ARG B 1 309 ? -13.242 31.016 -16.828 1 90.88 309 ARG B CA 1
ATOM 5811 C C . ARG B 1 309 ? -11.945 31.719 -16.469 1 90.88 309 ARG B C 1
ATOM 5813 O O . ARG B 1 309 ? -10.883 31.094 -16.406 1 90.88 309 ARG B O 1
ATOM 5820 N N . GLU B 1 310 ? -12.047 32.938 -16.297 1 90.69 310 GLU B N 1
ATOM 5821 C CA . GLU B 1 310 ? -10.891 33.719 -15.883 1 90.69 310 GLU B CA 1
ATOM 5822 C C . GLU B 1 310 ? -10.648 33.594 -14.383 1 90.69 310 GLU B C 1
ATOM 5824 O O . GLU B 1 310 ? -9.5 33.531 -13.938 1 90.69 310 GLU B O 1
ATOM 5829 N N . PHE B 1 311 ? -11.773 33.594 -13.617 1 91.94 311 PHE B N 1
ATOM 5830 C CA . PHE B 1 311 ? -11.734 33.562 -12.164 1 91.94 311 PHE B CA 1
ATOM 5831 C C . PHE B 1 311 ? -11.234 32.219 -11.656 1 91.94 311 PHE B C 1
ATOM 5833 O O . PHE B 1 311 ? -10.406 32.156 -10.742 1 91.94 311 PHE B O 1
ATOM 5840 N N . ASN B 1 312 ? -11.531 31.141 -12.289 1 93.38 312 ASN B N 1
ATOM 5841 C CA . ASN B 1 312 ? -11.297 29.797 -11.789 1 93.38 312 ASN B CA 1
ATOM 5842 C C . ASN B 1 312 ? -9.812 29.453 -11.75 1 93.38 312 ASN B C 1
ATOM 5844 O O . ASN B 1 312 ? -9.312 28.922 -10.758 1 93.38 312 ASN B O 1
ATOM 5848 N N . PRO B 1 313 ? -9.07 29.781 -12.781 1 91.81 313 PRO B N 1
ATOM 5849 C CA . PRO B 1 313 ? -7.641 29.453 -12.734 1 91.81 313 PRO B CA 1
ATOM 5850 C C . PRO B 1 313 ? -6.895 30.234 -11.648 1 91.81 313 PRO B C 1
ATOM 5852 O O . PRO B 1 313 ? -5.977 29.688 -11.023 1 91.81 313 PRO B O 1
ATOM 5855 N N . ILE B 1 314 ? -7.27 31.453 -11.422 1 92.69 314 ILE B N 1
ATOM 5856 C CA . ILE B 1 314 ? -6.648 32.25 -10.367 1 92.69 314 ILE B CA 1
ATOM 5857 C C . ILE B 1 314 ? -6.984 31.656 -9 1 92.69 314 ILE B C 1
ATOM 5859 O O . ILE B 1 314 ? -6.105 31.531 -8.148 1 92.69 314 ILE B O 1
ATOM 5863 N N . HIS B 1 315 ? -8.211 31.344 -8.914 1 95.38 315 HIS B N 1
ATOM 5864 C CA . HIS B 1 315 ? -8.711 30.703 -7.707 1 95.38 315 HIS B CA 1
ATOM 5865 C C . HIS B 1 315 ? -7.973 29.391 -7.43 1 95.38 315 HIS B C 1
ATOM 5867 O O . HIS B 1 315 ? -7.469 29.188 -6.324 1 95.38 315 HIS B O 1
ATOM 5873 N N . ALA B 1 316 ? -7.812 28.594 -8.43 1 91.31 316 ALA B N 1
ATOM 5874 C CA . ALA B 1 316 ? -7.156 27.297 -8.312 1 91.31 316 ALA B CA 1
ATOM 5875 C C . ALA B 1 316 ? -5.672 27.453 -8 1 91.31 316 ALA B C 1
ATOM 5877 O O . ALA B 1 316 ? -5.117 26.703 -7.195 1 91.31 316 ALA B O 1
ATOM 5878 N N . GLY B 1 317 ? -5.082 28.312 -8.703 1 90.94 317 GLY B N 1
ATOM 5879 C CA . GLY B 1 317 ? -3.672 28.594 -8.461 1 90.94 317 GLY B CA 1
ATOM 5880 C C . GLY B 1 317 ? -3.379 29.016 -7.035 1 90.94 317 GLY B C 1
ATOM 5881 O O . GLY B 1 317 ? -2.312 28.703 -6.496 1 90.94 317 GLY B O 1
ATOM 5882 N N . THR B 1 318 ? -4.328 29.688 -6.426 1 91.88 318 THR B N 1
ATOM 5883 C CA . THR B 1 318 ? -4.188 30.141 -5.043 1 91.88 318 THR B CA 1
ATOM 5884 C C . THR B 1 318 ? -4.395 28.969 -4.078 1 91.88 318 THR B C 1
ATOM 5886 O O . THR B 1 318 ? -3.691 28.859 -3.068 1 91.88 318 THR B O 1
ATOM 5889 N N . ARG B 1 319 ? -5.191 28.078 -4.434 1 92.56 319 ARG B N 1
ATOM 5890 C CA . ARG B 1 319 ? -5.562 26.969 -3.566 1 92.56 319 ARG B CA 1
ATOM 5891 C C . ARG B 1 319 ? -4.523 25.859 -3.633 1 92.56 319 ARG B C 1
ATOM 5893 O O . ARG B 1 319 ? -4.531 24.938 -2.803 1 92.56 319 ARG B O 1
ATOM 5900 N N . VAL B 1 320 ? -3.654 25.859 -4.598 1 89.19 320 VAL B N 1
ATOM 5901 C CA . VAL B 1 320 ? -2.656 24.812 -4.809 1 89.19 320 VAL B CA 1
ATOM 5902 C C . VAL B 1 320 ? -1.855 24.594 -3.527 1 89.19 320 VAL B C 1
ATOM 5904 O O . VAL B 1 320 ? -1.376 23.484 -3.27 1 89.19 320 VAL B O 1
ATOM 5907 N N . ALA B 1 321 ? -1.757 25.672 -2.723 1 89 321 ALA B N 1
ATOM 5908 C CA . ALA B 1 321 ? -1.046 25.578 -1.45 1 89 321 ALA B CA 1
ATOM 5909 C C . ALA B 1 321 ? -1.644 24.484 -0.567 1 89 321 ALA B C 1
ATOM 5911 O O . ALA B 1 321 ? -0.915 23.766 0.114 1 89 321 ALA B O 1
ATOM 5912 N N . ALA B 1 322 ? -2.926 24.422 -0.588 1 92.19 322 ALA B N 1
ATOM 5913 C CA . ALA B 1 322 ? -3.596 23.406 0.214 1 92.19 322 ALA B CA 1
ATOM 5914 C C . ALA B 1 322 ? -3.285 22 -0.307 1 92.19 322 ALA B C 1
ATOM 5916 O O . ALA B 1 322 ? -2.992 21.094 0.474 1 92.19 322 ALA B O 1
ATOM 5917 N N . GLU B 1 323 ? -3.299 21.812 -1.598 1 87.81 323 GLU B N 1
ATOM 5918 C CA . GLU B 1 323 ? -2.986 20.531 -2.209 1 87.81 323 GLU B CA 1
ATOM 5919 C C . GLU B 1 323 ? -1.545 20.125 -1.926 1 87.81 323 GLU B C 1
ATOM 5921 O O . GLU B 1 323 ? -1.272 18.953 -1.628 1 87.81 323 GLU B O 1
ATOM 5926 N N . HIS B 1 324 ? -0.698 21.062 -2.07 1 88.69 324 HIS B N 1
ATOM 5927 C CA . HIS B 1 324 ? 0.714 20.797 -1.808 1 88.69 324 HIS B CA 1
ATOM 5928 C C . HIS B 1 324 ? 0.941 20.406 -0.351 1 88.69 324 HIS B C 1
ATOM 5930 O O . HIS B 1 324 ? 1.708 19.484 -0.062 1 88.69 324 HIS B O 1
ATOM 5936 N N . MET B 1 325 ? 0.324 21.172 0.459 1 92.81 325 MET B N 1
ATOM 5937 C CA . MET B 1 325 ? 0.463 20.875 1.883 1 92.81 325 MET B CA 1
ATOM 5938 C C . MET B 1 325 ? -0.021 19.469 2.197 1 92.81 325 MET B C 1
ATOM 5940 O O . MET B 1 325 ? 0.652 18.719 2.91 1 92.81 325 MET B O 1
ATOM 5944 N N . ILE B 1 326 ? -1.134 19.062 1.695 1 93.5 326 ILE B N 1
ATOM 5945 C CA . ILE B 1 326 ? -1.679 17.734 1.92 1 93.5 326 ILE B CA 1
ATOM 5946 C C . ILE B 1 326 ? -0.725 16.672 1.354 1 93.5 326 ILE B C 1
ATOM 5948 O O . ILE B 1 326 ? -0.513 15.625 1.968 1 93.5 326 ILE B O 1
ATOM 5952 N N . GLY B 1 327 ? -0.125 16.984 0.213 1 90.62 327 GLY B N 1
ATOM 5953 C CA . GLY B 1 327 ? 0.878 16.109 -0.362 1 90.62 327 GLY B CA 1
ATOM 5954 C C . GLY B 1 327 ? 2.08 15.906 0.54 1 90.62 327 GLY B C 1
ATOM 5955 O O . GLY B 1 327 ? 2.543 14.773 0.722 1 90.62 327 GLY B O 1
ATOM 5956 N N . ILE B 1 328 ? 2.564 16.938 1.107 1 92.69 328 ILE B N 1
ATOM 5957 C CA . ILE B 1 328 ? 3.713 16.875 2.004 1 92.69 328 ILE B CA 1
ATOM 5958 C C . ILE B 1 328 ? 3.344 16.094 3.26 1 92.69 328 ILE B C 1
ATOM 5960 O O . ILE B 1 328 ? 4.109 15.234 3.709 1 92.69 328 ILE B O 1
ATOM 5964 N N . LEU B 1 329 ? 2.168 16.422 3.75 1 95.31 329 LEU B N 1
ATOM 5965 C CA . LEU B 1 329 ? 1.688 15.758 4.953 1 95.31 329 LEU B CA 1
ATOM 5966 C C . LEU B 1 329 ? 1.614 14.25 4.746 1 95.31 329 LEU B C 1
ATOM 5968 O O . LEU B 1 329 ? 2.168 13.477 5.535 1 95.31 329 LEU B O 1
ATOM 5972 N N . LYS B 1 330 ? 1.04 13.82 3.654 1 93.5 330 LYS B N 1
ATOM 5973 C CA . LYS B 1 330 ? 0.863 12.398 3.385 1 93.5 330 LYS B CA 1
ATOM 5974 C C . LYS B 1 330 ? 2.176 11.75 2.945 1 93.5 330 LYS B C 1
ATOM 5976 O O . LYS B 1 330 ? 2.387 10.555 3.154 1 93.5 330 LYS B O 1
ATOM 5981 N N . GLY B 1 331 ? 3.02 12.547 2.314 1 92.75 331 GLY B N 1
ATOM 5982 C CA . GLY B 1 331 ? 4.332 12.047 1.937 1 92.75 331 GLY B CA 1
ATOM 5983 C C . GLY B 1 331 ? 5.242 11.797 3.125 1 92.75 331 GLY B C 1
ATOM 5984 O O . GLY B 1 331 ? 5.992 10.82 3.146 1 92.75 331 GLY B O 1
ATOM 5985 N N . ARG B 1 332 ? 5.152 12.695 4.02 1 94.5 332 ARG B N 1
ATOM 5986 C CA . ARG B 1 332 ? 5.965 12.562 5.227 1 94.5 332 ARG B CA 1
ATOM 5987 C C . ARG B 1 332 ? 5.434 11.453 6.125 1 94.5 332 ARG B C 1
ATOM 5989 O O . ARG B 1 332 ? 6.203 10.641 6.641 1 94.5 332 ARG B O 1
ATOM 5996 N N . PHE B 1 333 ? 4.129 11.484 6.309 1 96.25 333 PHE B N 1
ATOM 5997 C CA . PHE B 1 333 ? 3.463 10.477 7.125 1 96.25 333 PHE B CA 1
ATOM 5998 C C . PHE B 1 333 ? 2.576 9.586 6.266 1 96.25 333 PHE B C 1
ATOM 6000 O O . PHE B 1 333 ? 1.354 9.75 6.246 1 96.25 333 PHE B O 1
ATOM 6007 N N . LYS B 1 334 ? 3.141 8.586 5.746 1 94.12 334 LYS B N 1
ATOM 6008 C CA . LYS B 1 334 ? 2.533 7.742 4.719 1 94.12 334 LYS B CA 1
ATOM 6009 C C . LYS B 1 334 ? 1.419 6.879 5.301 1 94.12 334 LYS B C 1
ATOM 6011 O O . LYS B 1 334 ? 0.604 6.324 4.559 1 94.12 334 LYS B O 1
ATOM 6016 N N . SER B 1 335 ? 1.36 6.773 6.598 1 94.5 335 SER B N 1
ATOM 6017 C CA . SER B 1 335 ? 0.23 6.09 7.219 1 94.5 335 SER B CA 1
ATOM 6018 C C . SER B 1 335 ? -1.093 6.738 6.824 1 94.5 335 SER B C 1
ATOM 6020 O O . SER B 1 335 ? -2.141 6.09 6.855 1 94.5 335 SER B O 1
ATOM 6022 N N . LEU B 1 336 ? -1.003 8 6.414 1 93.56 336 LEU B N 1
ATOM 6023 C CA . LEU B 1 336 ? -2.205 8.734 6.035 1 93.56 336 LEU B CA 1
ATOM 6024 C C . LEU B 1 336 ? -2.646 8.359 4.625 1 93.56 336 LEU B C 1
ATOM 6026 O O . LEU B 1 336 ? -3.738 8.742 4.191 1 93.56 336 LEU B O 1
ATOM 6030 N N . LYS B 1 337 ? -1.783 7.656 3.895 1 88.25 337 LYS B N 1
ATOM 6031 C CA . LYS B 1 337 ? -2.203 7.133 2.6 1 88.25 337 LYS B CA 1
ATOM 6032 C C . LYS B 1 337 ? -3.047 5.871 2.766 1 88.25 337 LYS B C 1
ATOM 6034 O O . LYS B 1 337 ? -4.02 5.668 2.033 1 88.25 337 LYS B O 1
ATOM 6039 N N . ARG B 1 338 ? -2.604 5.137 3.637 1 86.5 338 ARG B N 1
ATOM 6040 C CA . ARG B 1 338 ? -3.314 3.912 3.994 1 86.5 338 ARG B CA 1
ATOM 6041 C C . ARG B 1 338 ? -3.146 3.596 5.477 1 86.5 338 ARG B C 1
ATOM 6043 O O . ARG B 1 338 ? -2.137 3.018 5.883 1 86.5 338 ARG B O 1
ATOM 6050 N N . LEU B 1 339 ? -4.219 3.898 6.211 1 88 339 LEU B N 1
ATOM 6051 C CA . LEU B 1 339 ? -4.168 3.768 7.664 1 88 339 LEU B CA 1
ATOM 6052 C C . LEU B 1 339 ? -4.484 2.336 8.094 1 88 339 LEU B C 1
ATOM 6054 O O . LEU B 1 339 ? -5.477 1.756 7.645 1 88 339 LEU B O 1
ATOM 6058 N N . ARG B 1 340 ? -3.621 1.781 8.859 1 85 340 ARG B N 1
ATOM 6059 C CA . ARG B 1 340 ? -3.785 0.404 9.312 1 85 340 ARG B CA 1
ATOM 6060 C C . ARG B 1 340 ? -4.578 0.346 10.609 1 85 340 ARG B C 1
ATOM 6062 O O . ARG B 1 340 ? -4.051 -0.061 11.648 1 85 340 ARG B O 1
ATOM 6069 N N . VAL B 1 341 ? -5.734 0.736 10.617 1 78.44 341 VAL B N 1
ATOM 6070 C CA . VAL B 1 341 ? -6.645 0.685 11.758 1 78.44 341 VAL B CA 1
ATOM 6071 C C . VAL B 1 341 ? -7.938 -0.026 11.352 1 78.44 341 VAL B C 1
ATOM 6073 O O . VAL B 1 341 ? -8.492 0.24 10.281 1 78.44 341 VAL B O 1
ATOM 6076 N N . HIS B 1 342 ? -8.242 -0.994 12.062 1 72.06 342 HIS B N 1
ATOM 6077 C CA . HIS B 1 342 ? -9.516 -1.686 11.852 1 72.06 342 HIS B CA 1
ATOM 6078 C C . HIS B 1 342 ? -10.664 -0.947 12.531 1 72.06 342 HIS B C 1
ATOM 6080 O O . HIS B 1 342 ? -10.656 -0.768 13.75 1 72.06 342 HIS B O 1
ATOM 6086 N N . ILE B 1 343 ? -11.523 -0.519 11.766 1 70.56 343 ILE B N 1
ATOM 6087 C CA . ILE B 1 343 ? -12.633 0.237 12.328 1 70.56 343 ILE B CA 1
ATOM 6088 C C . ILE B 1 343 ? -13.836 -0.683 12.531 1 70.56 343 ILE B C 1
ATOM 6090 O O . ILE B 1 343 ? -14.492 -1.073 11.562 1 70.56 343 ILE B O 1
ATOM 6094 N N . LYS B 1 344 ? -14.102 -1.104 13.68 1 68.19 344 LYS B N 1
ATOM 6095 C CA . LYS B 1 344 ? -15.242 -1.944 14.023 1 68.19 344 LYS B CA 1
ATOM 6096 C C . LYS B 1 344 ? -16.312 -1.146 14.773 1 68.19 344 LYS B C 1
ATOM 6098 O O . LYS B 1 344 ? -17.5 -1.348 14.57 1 68.19 344 LYS B O 1
ATOM 6103 N N . GLU B 1 345 ? -15.781 -0.321 15.641 1 70.12 345 GLU B N 1
ATOM 6104 C CA . GLU B 1 345 ? -16.656 0.471 16.5 1 70.12 345 GLU B CA 1
ATOM 6105 C C . GLU B 1 345 ? -16.281 1.95 16.453 1 70.12 345 GLU B C 1
ATOM 6107 O O . GLU B 1 345 ? -15.297 2.326 15.828 1 70.12 345 GLU B O 1
ATOM 6112 N N . LYS B 1 346 ? -17.109 2.652 17.016 1 71.12 346 LYS B N 1
ATOM 6113 C CA . LYS B 1 346 ? -16.953 4.102 17.031 1 71.12 346 LYS B CA 1
ATOM 6114 C C . LYS B 1 346 ? -15.609 4.492 17.656 1 71.12 346 LYS B C 1
ATOM 6116 O O . LYS B 1 346 ? -14.984 5.465 17.219 1 71.12 346 LYS B O 1
ATOM 6121 N N . LYS B 1 347 ? -15.219 3.73 18.562 1 75.81 347 LYS B N 1
ATOM 6122 C CA . LYS B 1 347 ? -13.953 4.016 19.219 1 75.81 347 LYS B CA 1
ATOM 6123 C C . LYS B 1 347 ? -12.781 3.895 18.25 1 75.81 347 LYS B C 1
ATOM 6125 O O . LYS B 1 347 ? -11.812 4.648 18.344 1 75.81 347 LYS B O 1
ATOM 6130 N N . ASP B 1 348 ? -12.945 3.006 17.344 1 78.44 348 ASP B N 1
ATOM 6131 C CA . ASP B 1 348 ? -11.891 2.805 16.344 1 78.44 348 ASP B CA 1
ATOM 6132 C C . ASP B 1 348 ? -11.82 3.984 15.383 1 78.44 348 ASP B C 1
ATOM 6134 O O . ASP B 1 348 ? -10.734 4.383 14.961 1 78.44 348 ASP B O 1
ATOM 6138 N N . LEU B 1 349 ? -12.977 4.457 15.086 1 81.88 349 LEU B N 1
ATOM 6139 C CA . LEU B 1 349 ? -13.008 5.629 14.219 1 81.88 349 LEU B CA 1
ATOM 6140 C C . LEU B 1 349 ? -12.367 6.828 14.914 1 81.88 349 LEU B C 1
ATOM 6142 O O . LEU B 1 349 ? -11.625 7.59 14.281 1 81.88 349 LEU B O 1
ATOM 6146 N N . ALA B 1 350 ? -12.664 6.996 16.156 1 83.69 350 ALA B N 1
ATOM 6147 C CA . ALA B 1 350 ? -12.062 8.078 16.938 1 83.69 350 ALA B CA 1
ATOM 6148 C C . ALA B 1 350 ? -10.539 7.969 16.922 1 83.69 350 ALA B C 1
ATOM 6150 O O . ALA B 1 350 ? -9.836 8.977 16.797 1 83.69 350 ALA B O 1
ATOM 6151 N N . TRP B 1 351 ? -10.148 6.734 16.984 1 85.56 351 TRP B N 1
ATOM 6152 C CA . TRP B 1 351 ? -8.703 6.488 16.969 1 85.56 351 TRP B CA 1
ATOM 6153 C C . TRP B 1 351 ? -8.109 6.91 15.633 1 85.56 351 TRP B C 1
ATOM 6155 O O . TRP B 1 351 ? -7.031 7.516 15.586 1 85.56 351 TRP B O 1
ATOM 6165 N N . ALA B 1 352 ? -8.781 6.613 14.641 1 88.19 352 ALA B N 1
ATOM 6166 C CA . ALA B 1 352 ? -8.328 6.996 13.305 1 88.19 352 ALA B CA 1
ATOM 6167 C C . ALA B 1 352 ? -8.289 8.516 13.148 1 88.19 352 ALA B C 1
ATOM 6169 O O . ALA B 1 352 ? -7.344 9.062 12.57 1 88.19 352 ALA B O 1
ATOM 6170 N N . VAL B 1 353 ? -9.289 9.156 13.656 1 90.56 353 VAL B N 1
ATOM 6171 C CA . VAL B 1 353 ? -9.367 10.609 13.578 1 90.56 353 VAL B CA 1
ATOM 6172 C C . VAL B 1 353 ? -8.219 11.227 14.383 1 90.56 353 VAL B C 1
ATOM 6174 O O . VAL B 1 353 ? -7.57 12.172 13.93 1 90.56 353 VAL B O 1
ATOM 6177 N N . TYR B 1 354 ? -7.93 10.672 15.523 1 92.06 354 TYR B N 1
ATOM 6178 C CA . TYR B 1 354 ? -6.816 11.125 16.344 1 92.06 354 TYR B CA 1
ATOM 6179 C C . TYR B 1 354 ? -5.492 10.977 15.609 1 92.06 354 TYR B C 1
ATOM 6181 O O . TYR B 1 354 ? -4.633 11.859 15.672 1 92.06 354 TYR B O 1
ATOM 6189 N N . TRP B 1 355 ? -5.375 9.852 14.938 1 95.12 355 TRP B N 1
ATOM 6190 C CA . TRP B 1 355 ? -4.168 9.586 14.156 1 95.12 355 TRP B CA 1
ATOM 6191 C C . TRP B 1 355 ? -3.947 10.68 13.117 1 95.12 355 TRP B C 1
ATOM 6193 O O . TRP B 1 355 ? -2.834 11.188 12.969 1 95.12 355 TRP B O 1
ATOM 6203 N N . ILE B 1 356 ? -5.027 11.078 12.477 1 94.88 356 ILE B N 1
ATOM 6204 C CA . ILE B 1 356 ? -4.973 12.102 11.43 1 94.88 356 ILE B CA 1
ATOM 6205 C C . ILE B 1 356 ? -4.586 13.445 12.039 1 94.88 356 ILE B C 1
ATOM 6207 O O . ILE B 1 356 ? -3.695 14.133 11.531 1 94.88 356 ILE B O 1
ATOM 6211 N N . ARG B 1 357 ? -5.199 13.797 13.148 1 95.62 357 ARG B N 1
ATOM 6212 C CA . ARG B 1 357 ? -4.934 15.055 13.836 1 95.62 357 ARG B CA 1
ATOM 6213 C C . ARG B 1 357 ? -3.498 15.109 14.344 1 95.62 357 ARG B C 1
ATOM 6215 O O . ARG B 1 357 ? -2.82 16.125 14.195 1 95.62 357 ARG B O 1
ATOM 6222 N N . VAL B 1 358 ? -3.021 14.031 14.859 1 97.19 358 VAL B N 1
ATOM 6223 C CA . VAL B 1 358 ? -1.696 13.969 15.469 1 97.19 358 VAL B CA 1
ATOM 6224 C C . VAL B 1 358 ? -0.625 14.156 14.398 1 97.19 358 VAL B C 1
ATOM 6226 O O . VAL B 1 358 ? 0.402 14.797 14.648 1 97.19 358 VAL B O 1
ATOM 6229 N N . CYS B 1 359 ? -0.818 13.633 13.234 1 97.69 359 CYS B N 1
ATOM 6230 C CA . CYS B 1 359 ? 0.165 13.766 12.164 1 97.69 359 CYS B CA 1
ATOM 6231 C C . CYS B 1 359 ? 0.287 15.211 11.711 1 97.69 359 CYS B C 1
ATOM 6233 O O . CYS B 1 359 ? 1.337 15.625 11.211 1 97.69 359 CYS B O 1
ATOM 6235 N N . CYS B 1 360 ? -0.76 16.031 11.898 1 97.5 360 CYS B N 1
ATOM 6236 C CA . CYS B 1 360 ? -0.737 17.422 11.492 1 97.5 360 CYS B CA 1
ATOM 6237 C C . CYS B 1 360 ? 0.131 18.25 12.43 1 97.5 360 CYS B C 1
ATOM 6239 O O . CYS B 1 360 ? 0.631 19.312 12.039 1 97.5 360 CYS B O 1
ATOM 6241 N N . ILE B 1 361 ? 0.304 17.781 13.664 1 97.5 361 ILE B N 1
ATOM 6242 C CA . ILE B 1 361 ? 1.024 18.531 14.688 1 97.5 361 ILE B CA 1
ATOM 6243 C C . ILE B 1 361 ? 2.508 18.594 14.328 1 97.5 361 ILE B C 1
ATOM 6245 O O . ILE B 1 361 ? 3.062 19.688 14.141 1 97.5 361 ILE B O 1
ATOM 6249 N N . PRO B 1 362 ? 3.164 17.422 14.125 1 96.94 362 PRO B N 1
ATOM 6250 C CA . PRO B 1 362 ? 4.562 17.516 13.711 1 96.94 362 PRO B CA 1
ATOM 6251 C C . PRO B 1 362 ? 4.723 18.172 12.336 1 96.94 362 PRO B C 1
ATOM 6253 O O . PRO B 1 362 ? 5.727 18.844 12.078 1 96.94 362 PRO B O 1
ATOM 6256 N N . HIS B 1 363 ? 3.785 18.047 11.492 1 95.81 363 HIS B N 1
ATOM 6257 C CA . HIS B 1 363 ? 3.855 18.734 10.211 1 95.81 363 HIS B CA 1
ATOM 6258 C C . HIS B 1 363 ? 4.027 20.25 10.398 1 95.81 363 HIS B C 1
ATOM 6260 O O . HIS B 1 363 ? 4.895 20.859 9.781 1 95.81 363 HIS B O 1
ATOM 6266 N N . ASN B 1 364 ? 3.158 20.844 11.234 1 96.75 364 ASN B N 1
ATOM 6267 C CA . ASN B 1 364 ? 3.246 22.281 11.5 1 96.75 364 ASN B CA 1
ATOM 6268 C C . ASN B 1 364 ? 4.551 22.641 12.203 1 96.75 364 ASN B C 1
ATOM 6270 O O . ASN B 1 364 ? 5.121 23.703 11.961 1 96.75 364 ASN B O 1
ATOM 6274 N N . LEU B 1 365 ? 5.031 21.719 13.047 1 95.88 365 LEU B N 1
ATOM 6275 C CA . LEU B 1 365 ? 6.266 21.969 13.781 1 95.88 365 LEU B CA 1
ATOM 6276 C C . LEU B 1 365 ? 7.473 21.922 12.852 1 95.88 365 LEU B C 1
ATOM 6278 O O . LEU B 1 365 ? 8.523 22.484 13.156 1 95.88 365 LEU B O 1
ATOM 6282 N N . LEU B 1 366 ? 7.32 21.203 11.695 1 94.5 366 LEU B N 1
ATOM 6283 C CA . LEU B 1 366 ? 8.43 20.969 10.781 1 94.5 366 LEU B CA 1
ATOM 6284 C C . LEU B 1 366 ? 8.367 21.922 9.594 1 94.5 366 LEU B C 1
ATOM 6286 O O . LEU B 1 366 ? 8.906 21.625 8.523 1 94.5 366 LEU B O 1
ATOM 6290 N N . GLU B 1 367 ? 7.699 23.047 9.75 1 87.94 367 GLU B N 1
ATOM 6291 C CA . GLU B 1 367 ? 7.539 24.016 8.672 1 87.94 367 GLU B CA 1
ATOM 6292 C C . GLU B 1 367 ? 8.891 24.469 8.117 1 87.94 367 GLU B C 1
ATOM 6294 O O . GLU B 1 367 ? 9.055 24.625 6.906 1 87.94 367 GLU B O 1
ATOM 6299 N N . LYS B 1 368 ? 9.883 24.547 8.984 1 86.38 368 LYS B N 1
ATOM 6300 C CA . LYS B 1 368 ? 11.188 25.047 8.57 1 86.38 368 LYS B CA 1
ATOM 6301 C C . LYS B 1 368 ? 12.156 23.891 8.297 1 86.38 368 LYS B C 1
ATOM 6303 O O . LYS B 1 368 ? 13.297 24.109 7.891 1 86.38 368 LYS B O 1
ATOM 6308 N N . ASP B 1 369 ? 11.688 22.656 8.578 1 91.12 369 ASP B N 1
ATOM 6309 C CA . ASP B 1 369 ? 12.523 21.484 8.336 1 91.12 369 ASP B CA 1
ATOM 6310 C C . ASP B 1 369 ? 12.492 21.094 6.859 1 91.12 369 ASP B C 1
ATOM 6312 O O . ASP B 1 369 ? 11.422 21.062 6.238 1 91.12 369 ASP B O 1
ATOM 6316 N N . PRO B 1 370 ? 13.664 20.844 6.352 1 84.75 370 PRO B N 1
ATOM 6317 C CA . PRO B 1 370 ? 13.695 20.484 4.934 1 84.75 370 PRO B CA 1
ATOM 6318 C C . PRO B 1 370 ? 12.875 19.219 4.629 1 84.75 370 PRO B C 1
ATOM 6320 O O . PRO B 1 370 ? 12.953 18.234 5.367 1 84.75 370 PRO B O 1
ATOM 6323 N N . TYR B 1 371 ? 12.102 19.359 3.645 1 85.31 371 TYR B N 1
ATOM 6324 C CA . TYR B 1 371 ? 11.289 18.234 3.178 1 85.31 371 TYR B CA 1
ATOM 6325 C C . TYR B 1 371 ? 11.961 17.516 2.02 1 85.31 371 TYR B C 1
ATOM 6327 O O . TYR B 1 371 ? 12.555 18.156 1.143 1 85.31 371 TYR B O 1
ATOM 6335 N N . ASP B 1 372 ? 11.922 16.219 2.08 1 81.81 372 ASP B N 1
ATOM 6336 C CA . ASP B 1 372 ? 12.469 15.406 0.993 1 81.81 372 ASP B CA 1
ATOM 6337 C C . ASP B 1 372 ? 11.43 15.188 -0.104 1 81.81 372 ASP B C 1
ATOM 6339 O O . ASP B 1 372 ? 10.43 14.492 0.107 1 81.81 372 ASP B O 1
ATOM 6343 N N . GLU B 1 373 ? 11.68 15.656 -1.22 1 77.56 373 GLU B N 1
ATOM 6344 C CA . GLU B 1 373 ? 10.734 15.586 -2.328 1 77.56 373 GLU B CA 1
ATOM 6345 C C . GLU B 1 373 ? 10.484 14.141 -2.754 1 77.56 373 GLU B C 1
ATOM 6347 O O . GLU B 1 373 ? 9.445 13.828 -3.342 1 77.56 373 GLU B O 1
ATOM 6352 N N . GLU B 1 374 ? 11.43 13.32 -2.352 1 74 374 GLU B N 1
ATOM 6353 C CA . GLU B 1 374 ? 11.305 11.914 -2.721 1 74 374 GLU B CA 1
ATOM 6354 C C . GLU B 1 374 ? 10.125 11.266 -2.008 1 74 374 GLU B C 1
ATOM 6356 O O . GLU B 1 374 ? 9.648 10.203 -2.426 1 74 374 GLU B O 1
ATOM 6361 N N . TRP B 1 375 ? 9.75 12.031 -0.981 1 75.56 375 TRP B N 1
ATOM 6362 C CA . TRP B 1 375 ? 8.664 11.445 -0.21 1 75.56 375 TRP B CA 1
ATOM 6363 C C . TRP B 1 375 ? 7.328 11.641 -0.92 1 75.56 375 TRP B C 1
ATOM 6365 O O . TRP B 1 375 ? 6.352 10.945 -0.62 1 75.56 375 TRP B O 1
ATOM 6375 N N . THR B 1 376 ? 7.32 12.711 -1.669 1 65.81 376 THR B N 1
ATOM 6376 C CA . THR B 1 376 ? 6.059 13.008 -2.338 1 65.81 376 THR B CA 1
ATOM 6377 C C . THR B 1 376 ? 5.938 12.219 -3.639 1 65.81 376 THR B C 1
ATOM 6379 O O . THR B 1 376 ? 6.871 12.195 -4.445 1 65.81 376 THR B O 1
ATOM 6382 N N . GLU B 1 377 ? 5.199 11.094 -3.559 1 56.38 377 GLU B N 1
ATOM 6383 C CA . GLU B 1 377 ? 4.898 10.383 -4.801 1 56.38 377 GLU B CA 1
ATOM 6384 C C . GLU B 1 377 ? 4.008 11.227 -5.711 1 56.38 377 GLU B C 1
ATOM 6386 O O . GLU B 1 377 ? 3.115 11.93 -5.234 1 56.38 377 GLU B O 1
ATOM 6391 N N . GLU B 1 378 ? 4.488 11.805 -6.762 1 47 378 GLU B N 1
ATOM 6392 C CA . GLU B 1 378 ? 3.66 12.609 -7.648 1 47 378 GLU B CA 1
ATOM 6393 C C . GLU B 1 378 ? 2.252 12.031 -7.766 1 47 378 GLU B C 1
ATOM 6395 O O . GLU B 1 378 ? 1.938 11.344 -8.734 1 47 378 GLU B O 1
ATOM 6400 N N . GLY B 1 379 ? 1.884 11.211 -7.035 1 42.19 379 GLY B N 1
ATOM 6401 C CA . GLY B 1 379 ? 0.713 10.414 -7.359 1 42.19 379 GLY B CA 1
ATOM 6402 C C . GLY B 1 379 ? -0.547 11.242 -7.523 1 42.19 379 GLY B C 1
ATOM 6403 O O . GLY B 1 379 ? -0.495 12.469 -7.504 1 42.19 379 GLY B O 1
ATOM 6404 N N . ALA B 1 380 ? -1.765 10.664 -6.973 1 40.03 380 ALA B N 1
ATOM 6405 C CA . ALA B 1 380 ? -3.193 10.672 -7.27 1 40.03 380 ALA B CA 1
ATOM 6406 C C . ALA B 1 380 ? -3.832 11.992 -6.871 1 40.03 380 ALA B C 1
ATOM 6408 O O . ALA B 1 380 ? -3.936 12.312 -5.684 1 40.03 380 ALA B O 1
ATOM 6409 N N . ASN B 1 381 ? -3.463 13.133 -7.453 1 36.84 381 ASN B N 1
ATOM 6410 C CA . ASN B 1 381 ? -4.434 14.195 -7.219 1 36.84 381 ASN B CA 1
ATOM 6411 C C . ASN B 1 381 ? -5.816 13.633 -6.902 1 36.84 381 ASN B C 1
ATOM 6413 O O . ASN B 1 381 ? -6.23 12.625 -7.48 1 36.84 381 ASN B O 1
ATOM 6417 N N . ALA B 1 382 ? -6.332 14.016 -5.773 1 38.19 382 ALA B N 1
ATOM 6418 C CA . ALA B 1 382 ? -7.715 13.773 -5.371 1 38.19 382 ALA B CA 1
ATOM 6419 C C . ALA B 1 382 ? -8.641 13.742 -6.582 1 38.19 382 ALA B C 1
ATOM 6421 O O . ALA B 1 382 ? -8.609 14.648 -7.418 1 38.19 382 ALA B O 1
ATOM 6422 N N . GLU B 1 383 ? -8.938 12.633 -7.223 1 36.94 383 GLU B N 1
ATOM 6423 C CA . GLU B 1 383 ? -10.062 12.594 -8.156 1 36.94 383 GLU B CA 1
ATOM 6424 C C . GLU B 1 383 ? -11.133 13.602 -7.777 1 36.94 383 GLU B C 1
ATOM 6426 O O . GLU B 1 383 ? -11.562 13.664 -6.625 1 36.94 383 GLU B O 1
ATOM 6431 N N . GLU B 1 384 ? -11.094 14.75 -8.32 1 36.88 384 GLU B N 1
ATOM 6432 C CA . GLU B 1 384 ? -12.289 15.57 -8.203 1 36.88 384 GLU B CA 1
ATOM 6433 C C . GLU B 1 384 ? -13.547 14.711 -8.125 1 36.88 384 GLU B C 1
ATOM 6435 O O . GLU B 1 384 ? -13.734 13.805 -8.938 1 36.88 384 GLU B O 1
ATOM 6440 N N . ASN B 1 385 ? -13.945 14.328 -6.91 1 39 385 ASN B N 1
ATOM 6441 C CA . ASN B 1 385 ? -15.25 13.688 -6.738 1 39 385 ASN B CA 1
ATOM 6442 C C . ASN B 1 385 ? -16.156 13.953 -7.93 1 39 385 ASN B C 1
ATOM 6444 O O . ASN B 1 385 ? -16.391 15.109 -8.297 1 39 385 ASN B O 1
ATOM 6448 N N . GLU B 1 386 ? -16.031 13.211 -8.961 1 38.12 386 GLU B N 1
ATOM 6449 C CA . GLU B 1 386 ? -17.094 13.406 -9.953 1 38.12 386 GLU B CA 1
ATOM 6450 C C . GLU B 1 386 ? -18.375 13.875 -9.297 1 38.12 386 GLU B C 1
ATOM 6452 O O . GLU B 1 386 ? -18.719 13.43 -8.195 1 38.12 386 GLU B O 1
ATOM 6457 N N . ASP B 1 387 ? -18.844 15.023 -9.602 1 38.47 387 ASP B N 1
ATOM 6458 C CA . ASP B 1 387 ? -20.078 15.742 -9.273 1 38.47 387 ASP B CA 1
ATOM 6459 C C . ASP B 1 387 ? -21.266 14.797 -9.195 1 38.47 387 ASP B C 1
ATOM 6461 O O . ASP B 1 387 ? -21.766 14.328 -10.219 1 38.47 387 ASP B O 1
ATOM 6465 N N . ASP B 1 388 ? -21.172 13.805 -8.336 1 37.69 388 ASP B N 1
ATOM 6466 C CA . ASP B 1 388 ? -22.438 13.086 -8.18 1 37.69 388 ASP B CA 1
ATOM 6467 C C . ASP B 1 388 ? -23.625 14.023 -8.367 1 37.69 388 ASP B C 1
ATOM 6469 O O . ASP B 1 388 ? -23.609 15.156 -7.895 1 37.69 388 ASP B O 1
ATOM 6473 N N . GLU B 1 389 ? -24.391 13.703 -9.328 1 39.97 389 GLU B N 1
ATOM 6474 C CA . GLU B 1 389 ? -25.703 14.312 -9.555 1 39.97 389 GLU B CA 1
ATOM 6475 C C . GLU B 1 389 ? -26.312 14.82 -8.25 1 39.97 389 GLU B C 1
ATOM 6477 O O . GLU B 1 389 ? -26.953 15.867 -8.227 1 39.97 389 GLU B O 1
ATOM 6482 N N . LEU B 1 390 ? -26.078 14.078 -7.25 1 36.59 390 LEU B N 1
ATOM 6483 C CA . LEU B 1 390 ? -26.656 14.477 -5.969 1 36.59 390 LEU B CA 1
ATOM 6484 C C . LEU B 1 390 ? -26.016 15.766 -5.465 1 36.59 390 LEU B C 1
ATOM 6486 O O . LEU B 1 390 ? -26.688 16.578 -4.82 1 36.59 390 LEU B O 1
ATOM 6490 N N . ALA B 1 391 ? -24.766 15.953 -5.656 1 39.53 391 ALA B N 1
ATOM 6491 C CA . ALA B 1 391 ? -24.062 17.188 -5.289 1 39.53 391 ALA B CA 1
ATOM 6492 C C . ALA B 1 391 ? -24.75 18.406 -5.871 1 39.53 391 ALA B C 1
ATOM 6494 O O . ALA B 1 391 ? -24.781 19.469 -5.246 1 39.53 391 ALA B O 1
ATOM 6495 N N . ILE B 1 392 ? -25.203 18.234 -7.086 1 40.53 392 ILE B N 1
ATOM 6496 C CA . ILE B 1 392 ? -25.984 19.281 -7.734 1 40.53 392 ILE B CA 1
ATOM 6497 C C . ILE B 1 392 ? -27.188 19.641 -6.871 1 40.53 392 ILE B C 1
ATOM 6499 O O . ILE B 1 392 ? -27.531 20.812 -6.73 1 40.53 392 ILE B O 1
ATOM 6503 N N . HIS B 1 393 ? -27.891 18.562 -6.449 1 40.53 393 HIS B N 1
ATOM 6504 C CA . HIS B 1 393 ? -29.109 18.875 -5.703 1 40.53 393 HIS B CA 1
ATOM 6505 C C . HIS B 1 393 ? -28.797 19.641 -4.426 1 40.53 393 HIS B C 1
ATOM 6507 O O . HIS B 1 393 ? -29.609 20.422 -3.941 1 40.53 393 HIS B O 1
ATOM 6513 N N . LEU B 1 394 ? -27.641 19.359 -3.875 1 42.12 394 LEU B N 1
ATOM 6514 C CA . LEU B 1 394 ? -27.344 20 -2.6 1 42.12 394 LEU B CA 1
ATOM 6515 C C . LEU B 1 394 ? -26.922 21.453 -2.809 1 42.12 394 LEU B C 1
ATOM 6517 O O . LEU B 1 394 ? -26.688 22.172 -1.842 1 42.12 394 LEU B O 1
ATOM 6521 N N . GLN B 1 395 ? -26.484 21.719 -3.918 1 44.59 395 GLN B N 1
ATOM 6522 C CA . GLN B 1 395 ? -26.219 23.125 -4.18 1 44.59 395 GLN B CA 1
ATOM 6523 C C . GLN B 1 395 ? -27.422 24 -3.834 1 44.59 395 GLN B C 1
ATOM 6525 O O . GLN B 1 395 ? -27.359 25.219 -3.926 1 44.59 395 GLN B O 1
ATOM 6530 N N . ALA B 1 396 ? -28.484 23.312 -3.83 1 40.81 396 ALA B N 1
ATOM 6531 C CA . ALA B 1 396 ? -29.672 24.094 -3.51 1 40.81 396 ALA B CA 1
ATOM 6532 C C . ALA B 1 396 ? -29.469 24.922 -2.244 1 40.81 396 ALA B C 1
ATOM 6534 O O . ALA B 1 396 ? -30.156 25.922 -2.039 1 40.81 396 ALA B O 1
ATOM 6535 N N . ASP B 1 397 ? -28.672 24.422 -1.363 1 47.94 397 ASP B N 1
ATOM 6536 C CA . ASP B 1 397 ? -28.703 25.188 -0.122 1 47.94 397 ASP B CA 1
ATOM 6537 C C . ASP B 1 397 ? -27.688 26.344 -0.16 1 47.94 397 ASP B C 1
ATOM 6539 O O . ASP B 1 397 ? -27.125 26.703 0.869 1 47.94 397 ASP B O 1
ATOM 6543 N N . SER B 1 398 ? -27.188 26.656 -1.37 1 57.72 398 SER B N 1
ATOM 6544 C CA . SER B 1 398 ? -26.438 27.906 -1.479 1 57.72 398 SER B CA 1
ATOM 6545 C C . SER B 1 398 ? -27.281 29.094 -1.021 1 57.72 398 SER B C 1
ATOM 6547 O O . SER B 1 398 ? -28.422 29.234 -1.438 1 57.72 398 SER B O 1
ATOM 6549 N N . CYS B 1 399 ? -26.844 29.562 0.152 1 68.75 399 CYS B N 1
ATOM 6550 C CA . CYS B 1 399 ? -27.578 30.719 0.646 1 68.75 399 CYS B CA 1
ATOM 6551 C C . CYS B 1 399 ? -27.344 31.938 -0.253 1 68.75 399 CYS B C 1
ATOM 6553 O O . CYS B 1 399 ? -26.297 32.062 -0.881 1 68.75 399 CYS B O 1
ATOM 6555 N N . GLN B 1 400 ? -28.312 32.531 -0.778 1 81.25 400 GLN B N 1
ATOM 6556 C CA . GLN B 1 400 ? -28.297 33.75 -1.602 1 81.25 400 GLN B CA 1
ATOM 6557 C C . GLN B 1 400 ? -27.141 34.656 -1.206 1 81.25 400 GLN B C 1
ATOM 6559 O O . GLN B 1 400 ? -26.453 35.219 -2.068 1 81.25 400 GLN B O 1
ATOM 6564 N N . THR B 1 401 ? -26.906 34.656 -0.035 1 83.94 401 THR B N 1
ATOM 6565 C CA . THR B 1 401 ? -25.844 35.531 0.473 1 83.94 401 THR B CA 1
ATOM 6566 C C . THR B 1 401 ? -24.469 35.031 0.05 1 83.94 401 THR B C 1
ATOM 6568 O O . THR B 1 401 ? -23.578 35.812 -0.269 1 83.94 401 THR B O 1
ATOM 6571 N N . GLY B 1 402 ? -24.328 33.781 -0.018 1 88.62 402 GLY B N 1
ATOM 6572 C CA . GLY B 1 402 ? -23.078 33.188 -0.452 1 88.62 402 GLY B CA 1
ATOM 6573 C C . GLY B 1 402 ? -22.781 33.438 -1.921 1 88.62 402 GLY B C 1
ATOM 6574 O O . GLY B 1 402 ? -21.641 33.688 -2.291 1 88.62 402 GLY B O 1
ATOM 6575 N N . ARG B 1 403 ? -23.766 33.375 -2.674 1 89.56 403 ARG B N 1
ATOM 6576 C CA . ARG B 1 403 ? -23.609 33.625 -4.102 1 89.56 403 ARG B CA 1
ATOM 6577 C C . ARG B 1 403 ? -23.203 35.062 -4.367 1 89.56 403 ARG B C 1
ATOM 6579 O O . ARG B 1 403 ? -22.359 35.312 -5.23 1 89.56 403 ARG B O 1
ATOM 6586 N N . MET B 1 404 ? -23.781 35.875 -3.664 1 89.62 404 MET B N 1
ATOM 6587 C CA . MET B 1 404 ? -23.453 37.281 -3.814 1 89.62 404 MET B CA 1
ATOM 6588 C C . MET B 1 404 ? -22.016 37.562 -3.4 1 89.62 404 MET B C 1
ATOM 6590 O O . MET B 1 404 ? -21.312 38.344 -4.055 1 89.62 404 MET B O 1
ATOM 6594 N N . LYS B 1 405 ? -21.672 36.969 -2.396 1 91.38 405 LYS B N 1
ATOM 6595 C CA . LYS B 1 405 ? -20.297 37.094 -1.929 1 91.38 405 LYS B CA 1
ATOM 6596 C C . LYS B 1 405 ? -19.312 36.594 -2.967 1 91.38 405 LYS B C 1
ATOM 6598 O O . LYS B 1 405 ? -18.312 37.25 -3.258 1 91.38 405 LYS B O 1
ATOM 6603 N N . ARG B 1 406 ? -19.5 35.469 -3.459 1 92.56 406 ARG B N 1
ATOM 6604 C CA . ARG B 1 406 ? -18.609 34.906 -4.469 1 92.56 406 ARG B CA 1
ATOM 6605 C C . ARG B 1 406 ? -18.5 35.812 -5.684 1 92.56 406 ARG B C 1
ATOM 6607 O O . ARG B 1 406 ? -17.422 35.969 -6.254 1 92.56 406 ARG B O 1
ATOM 6614 N N . GLU B 1 407 ? -19.672 36.312 -6.043 1 92.19 407 GLU B N 1
ATOM 6615 C CA . GLU B 1 407 ? -19.672 37.25 -7.172 1 92.19 407 GLU B CA 1
ATOM 6616 C C . GLU B 1 407 ? -18.859 38.5 -6.855 1 92.19 407 GLU B C 1
ATOM 6618 O O . GLU B 1 407 ? -18.141 39 -7.715 1 92.19 407 GLU B O 1
ATOM 6623 N N . ALA B 1 408 ? -19.031 38.969 -5.699 1 92.12 408 ALA B N 1
ATOM 6624 C CA . ALA B 1 408 ? -18.281 40.156 -5.285 1 92.12 408 ALA B CA 1
ATOM 6625 C C . ALA B 1 408 ? -16.781 39.875 -5.281 1 92.12 408 ALA B C 1
ATOM 6627 O O . ALA B 1 408 ? -15.984 40.688 -5.723 1 92.12 408 ALA B O 1
ATOM 6628 N N . VAL B 1 409 ? -16.438 38.75 -4.758 1 93.44 409 VAL B N 1
ATOM 6629 C CA . VAL B 1 409 ? -15.039 38.344 -4.719 1 93.44 409 VAL B CA 1
ATOM 6630 C C . VAL B 1 409 ? -14.5 38.219 -6.141 1 93.44 409 VAL B C 1
ATOM 6632 O O . VAL B 1 409 ? -13.391 38.656 -6.441 1 93.44 409 VAL B O 1
ATOM 6635 N N . LYS B 1 410 ? -15.234 37.594 -6.98 1 93.12 410 LYS B N 1
ATOM 6636 C CA . LYS B 1 410 ? -14.852 37.406 -8.383 1 93.12 410 LYS B CA 1
ATOM 6637 C C . LYS B 1 410 ? -14.586 38.75 -9.055 1 93.12 410 LYS B C 1
ATOM 6639 O O . LYS B 1 410 ? -13.57 38.938 -9.727 1 93.12 410 LYS B O 1
ATOM 6644 N N . GLN B 1 411 ? -15.508 39.656 -8.836 1 91.88 411 GLN B N 1
ATOM 6645 C CA . GLN B 1 411 ? -15.367 40.969 -9.453 1 91.88 411 GLN B CA 1
ATOM 6646 C C . GLN B 1 411 ? -14.133 41.688 -8.922 1 91.88 411 GLN B C 1
ATOM 6648 O O . GLN B 1 411 ? -13.43 42.375 -9.672 1 91.88 411 GLN B O 1
ATOM 6653 N N . SER B 1 412 ? -13.938 41.531 -7.695 1 91 412 SER B N 1
ATOM 6654 C CA . SER B 1 412 ? -12.781 42.156 -7.074 1 91 412 SER B CA 1
ATOM 6655 C C . SER B 1 412 ? -11.477 41.594 -7.629 1 91 412 SER B C 1
ATOM 6657 O O . SER B 1 412 ? -10.555 42.344 -7.949 1 91 412 SER B O 1
ATOM 6659 N N . VAL B 1 413 ? -11.445 40.344 -7.742 1 92.69 413 VAL B N 1
ATOM 6660 C CA . VAL B 1 413 ? -10.25 39.656 -8.211 1 92.69 413 VAL B CA 1
ATOM 6661 C C . VAL B 1 413 ? -9.992 40 -9.68 1 92.69 413 VAL B C 1
ATOM 6663 O O . VAL B 1 413 ? -8.844 40.156 -10.094 1 92.69 413 VAL B O 1
ATOM 6666 N N . LEU B 1 414 ? -11.094 40.125 -10.414 1 89.88 414 LEU B N 1
ATOM 6667 C CA . LEU B 1 414 ? -10.977 40.406 -11.836 1 89.88 414 LEU B CA 1
ATOM 6668 C C . LEU B 1 414 ? -10.805 41.906 -12.078 1 89.88 414 LEU B C 1
ATOM 6670 O O . LEU B 1 414 ? -10.57 42.344 -13.211 1 89.88 414 LEU B O 1
ATOM 6674 N N . GLY B 1 415 ? -10.945 42.688 -10.992 1 85.88 415 GLY B N 1
ATOM 6675 C CA . GLY B 1 415 ? -10.758 44.125 -11.117 1 85.88 415 GLY B CA 1
ATOM 6676 C C . GLY B 1 415 ? -11.969 44.844 -11.695 1 85.88 415 GLY B C 1
ATOM 6677 O O . GLY B 1 415 ? -11.828 45.844 -12.375 1 85.88 415 GLY B O 1
ATOM 6678 N N . ARG B 1 416 ? -13.148 44.25 -11.57 1 73.38 416 ARG B N 1
ATOM 6679 C CA . ARG B 1 416 ? -14.344 44.844 -12.18 1 73.38 416 ARG B CA 1
ATOM 6680 C C . ARG B 1 416 ? -15.258 45.438 -11.117 1 73.38 416 ARG B C 1
ATOM 6682 O O . ARG B 1 416 ? -16.266 44.844 -10.742 1 73.38 416 ARG B O 1
ATOM 6689 N N . TYR B 1 417 ? -14.969 46.5 -10.242 1 62.06 417 TYR B N 1
ATOM 6690 C CA . TYR B 1 417 ? -15.766 47.125 -9.203 1 62.06 417 TYR B CA 1
ATOM 6691 C C . TYR B 1 417 ? -16.797 48.062 -9.82 1 62.06 417 TYR B C 1
ATOM 6693 O O . TYR B 1 417 ? -16.578 48.625 -10.891 1 62.06 417 TYR B O 1
#